Protein AF-A0AB34K8C6-F1 (afdb_monomer)

Organism: Prymnesium parvum (NCBI:txid97485)

Solvent-accessible surface area (backbone atoms only — not comparable to full-atom values): 43038 Å² total; per-residue (Å²): 111,70,69,61,55,51,52,51,52,53,51,51,52,52,52,52,54,52,51,52,52,52,56,53,56,57,55,61,75,70,69,82,82,83,82,92,86,90,82,86,87,80,92,71,79,88,72,79,75,74,75,60,72,60,55,67,36,53,38,45,62,94,71,52,56,48,77,44,81,94,55,64,73,84,52,39,35,36,30,52,42,41,58,47,40,49,68,38,42,49,27,30,52,54,33,37,56,75,63,67,51,41,52,37,34,36,27,73,40,73,62,27,52,54,50,24,51,77,69,73,40,36,22,38,36,69,55,78,83,80,59,43,64,55,59,50,50,41,47,49,50,9,61,76,66,77,44,58,59,79,70,47,44,44,84,82,32,46,71,51,37,20,44,50,35,21,52,53,42,46,54,54,47,52,45,30,74,48,46,62,41,29,40,36,40,34,41,34,60,33,46,53,74,46,80,57,64,47,65,51,59,20,72,40,91,47,28,49,58,41,52,68,41,21,35,36,27,28,45,66,68,58,27,68,68,46,32,39,74,41,41,38,36,68,79,47,98,59,59,55,30,71,51,35,34,37,42,37,63,40,74,54,30,52,52,50,47,53,51,40,29,53,50,17,63,67,40,84,53,80,78,40,34,45,41,55,34,45,47,39,44,50,46,31,48,58,87,52,51,94,69,77,42,51,73,63,53,48,51,52,47,50,55,49,39,32,62,74,61,69,49,65,90,84,70,50,75,81,72,53,26,50,45,76,57,87,74,78,92,74,56,94,64,26,46,55,40,23,37,24,31,28,72,94,78,44,69,67,33,31,35,34,44,47,48,56,68,42,44,18,38,24,46,41,47,65,57,34,30,47,40,66,78,70,70,45,76,39,33,28,42,33,66,42,90,69,37,51,56,55,72,70,29,54,44,23,51,51,49,56,29,42,57,68,78,64,50,60,53,83,74,54,88,71,81,73,98,54,89,80,63,59,71,75,83,74,72,99,75,80,96,67,89,75,90,83,78,76,77,76,69,77,61,71,69,75,82,52,39,35,30,38,41,37,69,80,69,74,91,58,72,97,58,85,68,84,51,79,88,38,55,68,51,51,54,50,49,37,52,53,53,50,37,55,50,48,38,31,48,48,33,39,51,51,52,19,29,41,54,49,17,33,33,28,42,48,82,51,73,31,58,46,66,79,60,99,58,56,22,38,80,42,22,62,37,80,46,26,55,88,58,44,54,75,64,25,76,45,59,62,51,72,65,32,33,52,49,35,30,29,14,41,74,69,51,36,68,71,42,96,48,80,78,46,60,27,96,47,27,66,52,61,51,60,38,19,42,26,69,43,54,50,49,53,65,76,67,54,64,89,52,96,82,61,77,72,41,53,32,39,48,41,56,53,80,88,74,88,87,88,83,89,80,93,79,89,80,91,80,83,84,86,82,87,86,82,92,73,86,75,82,77,82,60,89,70,71,88,69,66,76,85,76,77,90,79,37,82,46,74,41,66,57,53,35,41,42,65,56,49,28,65,51,49,40,64,76,40,63,83,37,31,40,35,34,31,38,27,66,38,38,41,46,32,48,43,18,26,87,56,42,67,59,44,49,55,30,33,53,43,46,33,53,29,83,42,54,88,36,47,76,87,60,83,77,67,41,73,45,60,41,91,88,77,69,52,69,40,77,39,78,87,70,81,53,55,53,68,58,51,79,67,57,49,63,62,47,79,68,63,62,59,72,70,77,116

InterPro domains:
  IPR005069 Nucleotide-diphospho-sugar transferase [PF03407] (104-387)
  IPR053250 Glycosyltransferase 77 domain-containing protein [PTHR46936] (75-553)

Nearest PDB structures (foldseek):
  5tqv-assembly1_B  TM=6.032E-01  e=1.835E-01  Burkholderia multivorans ATCC 17616
  2jl1-assembly1_A-2  TM=4.972E-01  e=9.639E-01  Citrobacter sp. MY-5
  2vrb-assembly1_A-2  TM=4.242E-01  e=1.077E+00  Citrobacter sp. MY-5
  7vz6-assembly1_E  TM=4.623E-01  e=2.913E+00  Streptomyces kasugaensis
  2zcu-assembly1_A  TM=1.828E-01  e=2.856E-01  unclassified

pLDDT: mean 75.47, std 21.74, range [22.5, 98.19]

Foldseek 3Di:
DVVVVVVVVVVVVVVVVVVVVVVVVVVVVVPPPDDDDDDDDDDDDPPPPDPFPLCLLEAELVRHAQASPPQDDDDEEEEEDALLALLLLLLQLVQCVVQVGSYEYEYPDPVVSVSCLLSVHRYHYYDCPPLVPLVVVLVVQCVVVVHPSSLRQLPVDLVSQLVSQLSVLVSLLSCLVRNVGKYKAAYSLKHFPHDCPCQQCLVDALNVCSVPAQKEFAFPFLFQVCCQVVQHCLLPPGFTDPRTMIGHSDLLSSLLSVQLSVLSVPDDDSPRHSRVSNRCQLLLFDRCRVPPDDPVRRVVSVVVLCVQLVNDDPDDSSRQRWDWDDDPDRDGRHHTWTQGDHPPRDNGRTYHYRRCLAAPECCNCQFLVVCLVVVGHHSMYRDDPWFQADSNHPQGSQQSCQLVVSSCSVQDDRDDDDVVPSNPSDDPPDPDDDPDPPPPRPCPVVPAAAEEEEAPDDLDDPDPDDPLVPLVSLVVVQLVQLLVVLQLVLLVLLLCLLLFHAYADYWHWGQADFDPDAAASRHDPPSCVVRGDGTDGDGCRQFKNSVLQQADPVLQVPDPDHPDRQPISNDFLRRHGHYHYNSVLVVPDPPPPDDAAEEEEAEDDDDDDDDDDDDDDDDDDDDDDDDDDPDPSSVDPVPDPDDDNPYYHYDHFQDESNLSSVPVSVVCVSGRYYYYYSVRSVRRHNAYADQPSSVSNLCSIGWDWGWHHHPPDDDFDFDQDPPPRDTDGDRPTGDTRDRHHDHHHDDPVSVVVSPD

Mean predicted aligned error: 13.89 Å

Radius of gyration: 30.93 Å; Cα contacts (8 Å, |Δi|>4): 1226; chains: 1; bounding box: 114×81×86 Å

Sequence (756 aa):
MLKRALLSVIALAAVLLLYQRQLLSCRAASAERLHEVSAPPAAQSEAQSSPPCSDRLILPIEALPAGLPGLPSDPIFLTFATASVDELLTNWVLHVNKLRLPALVAAMDFAVTLSCRRLGVHCLSHSLAADSSLDLMMVAEARRHHKPVTAVNIRGNATLFNGLGARKVASILVLLERSGRAVFISDVDVVWLKDPGPLVSGALQGLEDFATADILASNDCIDPERDRLDDGCFHTLIDRNTGVLFVRNTSNAVLAMREWRVRTSQAHSVWETDQTAFDDLLRGRGRGHRRDMSDAQRKEWYQMKLKYCGLPQGTIEGNSMGVKIEGEEHTNGSRHLFKICIPPITRDLRFGLLPLLDVANGHSFFIQQLQLQTGRWPYAVHATYQYFDDFDCAFGKRERFRMWDMWLADDVEMPLQDESSAASACSPTQRERRGGGVTRRVDDTADMNYLVLHDDAPIAPAAEWVGQADPHVLGRQHVAHLNAFRQRLAYGVVLAKALNRTVVLPPYYCYCDKYWARLTRCTVGMQALGTQPLPFLCPMDHVFPIASWHGNSVARQARPRRCELAPRADLPPFQGMPYRSHSWLHRLPQERHLQPSSAHLHVSAASPPPPGHAILSEARVPSRLGHQELNPTVPFSFRGPGIDPARRITHLPGTSDRELASVLRTETADVRLLHVTLDD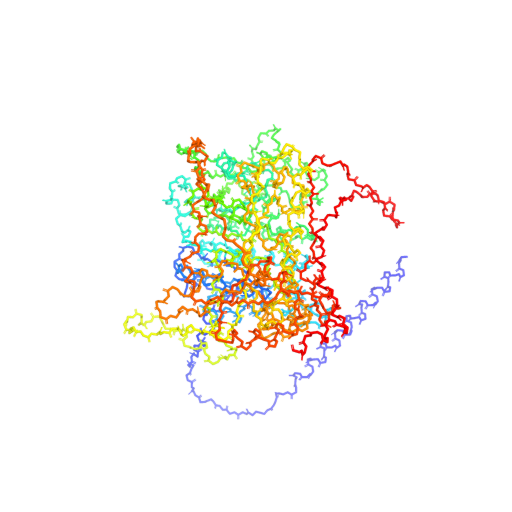ARSMLGCVSDRRAFVSLFQMLFTHRWCFRPEEMIEPRNVTNATDGTTHEVDVCMWGFAVPTPPPQCTPKMARHQTS

Secondary structure (DSSP, 8-state):
-HHHHHHHHHHHHHHHHHHHHHHHHHHHTTSS-------PPPP------PPPGGGTTEEEGGG--TT-TT--SSSEEEEEE-GGGHHHHHHHHHHHHHHT--EEEEESSHHHHHHHHHHT-EEEEPPTTTSHHHHHHHHHHHHHHT--GGG--STT-HHHHHHHHHHHHHHHHHHHHHH---EEEE-TTEEE-S--HHHHTT-STT-GGGGG-SEEEEE----HHHHHHTTTTTTSSPPEEEEEEEE---HHHHHHHHHHHHHHHT--STT--HHHHHHHHHTTPPTTTTTTS-HHHHHHHHHHHHHHHTPPTT--GGG-SEEEPP-S-PPTT----EEEEETTTEEEEEEEE--TTTEE-HHHHHTS-HHHHH-PPPSEEE--S-----SS--HHHHHHHHHTT--GGGS--PPPS-TTGGGSS---S--S-----------TTSS--EEEEE--S-SS-SS--TTTT-HHHHHHHHHHHHHHHHHHHHHHHHHHHHHT-EEEPPP-EESS---SS-BBTTBSHHHHHTT--SSEE--HHHHS-HHHHT--HHHHHTSSSTTPPPS-SSS-GGG---EE-GGGGGGS---TT-PPPEEEEEE-------------------------------S-----S------EEEE-SSEEHHHHHHHHHHHTTT-SEEEEEHHHHHHHEEEBS-HHHHHHHHHHHH--EE---BTTS---EEEE-TTT--EEEE----EEPPPPPPPPBPPHHHHHTT--

Structure (mmCIF, N/CA/C/O backbone):
data_AF-A0AB34K8C6-F1
#
_entry.id   AF-A0AB34K8C6-F1
#
loop_
_atom_site.group_PDB
_atom_site.id
_atom_site.type_symbol
_atom_site.label_atom_id
_atom_site.label_alt_id
_atom_site.label_comp_id
_atom_site.label_asym_id
_atom_site.label_entity_id
_atom_site.label_seq_id
_atom_site.pdbx_PDB_ins_code
_atom_site.Cartn_x
_atom_site.Cartn_y
_atom_site.Cartn_z
_atom_site.occupancy
_atom_site.B_iso_or_equiv
_atom_site.auth_seq_id
_atom_site.auth_comp_id
_atom_site.auth_asym_id
_atom_site.auth_atom_id
_atom_site.pdbx_PDB_model_num
ATOM 1 N N . MET A 1 1 ? -13.021 50.396 7.607 1.00 45.78 1 MET A N 1
ATOM 2 C CA . MET A 1 1 ? -13.555 49.019 7.716 1.00 45.78 1 MET A CA 1
ATOM 3 C C . MET A 1 1 ? -15.078 48.938 7.544 1.00 45.78 1 MET A C 1
ATOM 5 O O . MET A 1 1 ? -15.503 48.123 6.738 1.00 45.78 1 MET A O 1
ATOM 9 N N . LEU A 1 2 ? -15.895 49.820 8.145 1.00 38.97 2 LEU A N 1
ATOM 10 C CA . LEU A 1 2 ? -17.366 49.816 7.961 1.00 38.97 2 LEU A CA 1
ATOM 11 C C . LEU A 1 2 ? -17.851 49.906 6.493 1.00 38.97 2 LEU A C 1
ATOM 13 O O . LEU A 1 2 ? -18.770 49.193 6.108 1.00 38.97 2 LEU A O 1
ATOM 17 N N . LYS A 1 3 ? -17.203 50.712 5.637 1.00 39.50 3 LYS A N 1
ATOM 18 C CA . LYS A 1 3 ? -17.565 50.820 4.204 1.00 39.50 3 LYS A CA 1
ATOM 19 C C . LYS A 1 3 ? -17.350 49.522 3.406 1.00 39.50 3 LYS A C 1
ATOM 21 O O . LYS A 1 3 ? -18.114 49.253 2.489 1.00 39.50 3 LYS A O 1
ATOM 26 N N . ARG A 1 4 ? -16.349 48.699 3.759 1.00 45.53 4 ARG A N 1
ATOM 27 C CA . ARG A 1 4 ? -16.098 47.397 3.101 1.00 45.53 4 ARG A CA 1
ATOM 28 C C . ARG A 1 4 ? -17.091 46.324 3.559 1.00 45.53 4 ARG A C 1
ATOM 30 O O . ARG A 1 4 ? -17.521 45.520 2.738 1.00 45.53 4 ARG A O 1
ATOM 37 N N . ALA A 1 5 ? -17.501 46.357 4.828 1.00 47.31 5 ALA A N 1
ATOM 38 C CA . ALA A 1 5 ? -18.567 45.495 5.339 1.00 47.31 5 ALA A CA 1
ATOM 39 C C . ALA A 1 5 ? -19.917 45.827 4.680 1.00 47.31 5 ALA A C 1
ATOM 41 O O . ALA A 1 5 ? -20.607 44.927 4.214 1.00 47.31 5 ALA A O 1
ATOM 42 N N . LEU A 1 6 ? -20.240 47.118 4.528 1.00 47.25 6 LEU A N 1
ATOM 43 C CA . LEU A 1 6 ? -21.478 47.556 3.878 1.00 47.25 6 LEU A CA 1
ATOM 44 C C . LEU A 1 6 ? -21.526 47.167 2.388 1.00 47.25 6 LEU A C 1
ATOM 46 O O . LEU A 1 6 ? -22.539 46.659 1.922 1.00 47.25 6 LEU A O 1
ATOM 50 N N . LEU A 1 7 ? -20.415 47.319 1.657 1.00 51.12 7 LEU A N 1
ATOM 51 C CA . LEU A 1 7 ? -20.306 46.874 0.259 1.00 51.12 7 LEU A CA 1
ATOM 52 C C . LEU A 1 7 ? -20.448 45.351 0.106 1.00 51.12 7 LEU A C 1
ATOM 54 O O . LEU A 1 7 ? -21.053 44.893 -0.858 1.00 51.12 7 LEU A O 1
ATOM 58 N N . SER A 1 8 ? -19.947 44.573 1.069 1.00 52.38 8 SER A N 1
ATOM 59 C CA . SER A 1 8 ? -20.060 43.106 1.050 1.00 52.38 8 SER A CA 1
ATOM 60 C C . SER A 1 8 ? -21.494 42.640 1.326 1.00 52.38 8 SER A C 1
ATOM 62 O O . SER A 1 8 ? -21.972 41.716 0.676 1.00 52.38 8 SER A O 1
ATOM 64 N N . VAL A 1 9 ? -22.212 43.321 2.226 1.00 63.41 9 VAL A N 1
ATOM 65 C CA . VAL A 1 9 ? -23.632 43.044 2.508 1.00 63.41 9 VAL A CA 1
ATOM 66 C C . VAL A 1 9 ? -24.521 43.432 1.322 1.00 63.41 9 VAL A C 1
ATOM 68 O O . VAL A 1 9 ? -25.420 42.676 0.963 1.00 63.41 9 VAL A O 1
ATOM 71 N N . ILE A 1 10 ? -24.238 44.558 0.656 1.00 66.31 10 ILE A N 1
ATOM 72 C CA . ILE A 1 10 ? -24.967 44.980 -0.553 1.00 66.31 10 ILE A CA 1
ATOM 73 C C . ILE A 1 10 ? -24.725 43.996 -1.709 1.00 66.31 10 ILE A C 1
ATOM 75 O O . ILE A 1 10 ? -25.670 43.633 -2.409 1.00 66.31 10 ILE A O 1
ATOM 79 N N . ALA A 1 11 ? -23.492 43.506 -1.882 1.00 56.16 11 ALA A N 1
ATOM 80 C CA . ALA A 1 11 ? -23.180 42.489 -2.886 1.00 56.16 11 ALA A CA 1
ATOM 81 C C . ALA A 1 11 ? -23.895 41.155 -2.602 1.00 56.16 11 ALA A C 1
ATOM 83 O O . ALA A 1 11 ? -24.447 40.548 -3.518 1.00 56.16 11 ALA A O 1
ATOM 84 N N . LEU A 1 12 ? -23.959 40.729 -1.335 1.00 54.78 12 LEU A N 1
ATOM 85 C CA . LEU A 1 12 ? -24.663 39.508 -0.937 1.00 54.78 12 LEU A CA 1
ATOM 86 C C . LEU A 1 12 ? -26.184 39.626 -1.152 1.00 54.78 12 LEU A C 1
ATOM 88 O O . LEU A 1 12 ? -26.815 38.691 -1.645 1.00 54.78 12 LEU A O 1
ATOM 92 N N . ALA A 1 13 ? -26.763 40.794 -0.857 1.00 57.38 13 ALA A N 1
ATOM 93 C CA . ALA A 1 13 ? -28.175 41.080 -1.109 1.00 57.38 13 ALA A CA 1
ATOM 94 C C . ALA A 1 13 ? -28.506 41.098 -2.614 1.00 57.38 13 ALA A C 1
ATOM 96 O O . ALA A 1 13 ? -29.540 40.569 -3.022 1.00 57.38 13 ALA A O 1
ATOM 97 N N . ALA A 1 14 ? -27.613 41.634 -3.454 1.00 58.44 14 ALA A N 1
ATOM 98 C CA . ALA A 1 14 ? -27.778 41.626 -4.908 1.00 58.44 14 ALA A CA 1
ATOM 99 C C . ALA A 1 14 ? -27.727 40.203 -5.497 1.00 58.44 14 ALA A C 1
ATOM 101 O O . ALA A 1 14 ? -28.521 39.872 -6.379 1.00 58.44 14 ALA A O 1
ATOM 102 N N . VAL A 1 15 ? -26.850 39.337 -4.975 1.00 61.47 15 VAL A N 1
ATOM 103 C CA . VAL A 1 15 ? -26.764 37.923 -5.381 1.00 61.47 15 VAL A CA 1
ATOM 104 C C . VAL A 1 15 ? -28.016 37.144 -4.960 1.00 61.47 15 VAL A C 1
ATOM 106 O O . VAL A 1 15 ? -28.556 36.382 -5.760 1.00 61.47 15 VAL A O 1
ATOM 109 N N . LEU A 1 16 ? -28.538 37.380 -3.752 1.00 56.50 16 LEU A N 1
ATOM 110 C CA . LEU A 1 16 ? -29.785 36.762 -3.279 1.00 56.50 16 LEU A CA 1
ATOM 111 C C . LEU A 1 16 ? -31.010 37.197 -4.103 1.00 56.50 16 LEU A C 1
ATOM 113 O O . LEU A 1 16 ? -31.861 36.364 -4.420 1.00 56.50 16 LEU A O 1
ATOM 117 N N . LEU A 1 17 ? -31.075 38.467 -4.518 1.00 57.38 17 LEU A N 1
ATOM 118 C CA . LEU A 1 17 ? -32.135 38.984 -5.395 1.00 57.38 17 LEU A CA 1
ATOM 119 C C . LEU A 1 17 ? -32.071 38.394 -6.814 1.00 57.38 17 LEU A C 1
ATOM 121 O O . LEU A 1 17 ? -33.110 38.090 -7.405 1.00 57.38 17 LEU A O 1
ATOM 125 N N . LEU A 1 18 ? -30.867 38.178 -7.355 1.00 56.31 18 LEU A N 1
ATOM 126 C CA . LEU A 1 18 ? -30.673 37.497 -8.641 1.00 56.31 18 LEU A CA 1
ATOM 127 C C . LEU A 1 18 ? -31.077 36.016 -8.568 1.00 56.31 18 LEU A C 1
ATOM 129 O O . LEU A 1 18 ? -31.729 35.511 -9.485 1.00 56.31 18 LEU A O 1
ATOM 133 N N . TYR A 1 19 ? -30.775 35.347 -7.453 1.00 51.25 19 TYR A N 1
ATOM 134 C CA . TYR A 1 19 ? -31.138 33.946 -7.228 1.00 51.25 19 TYR A CA 1
ATOM 135 C C . TYR A 1 19 ? -32.656 33.754 -7.064 1.00 51.25 19 TYR A C 1
ATOM 137 O O . TYR A 1 19 ? -33.237 32.830 -7.636 1.00 51.25 19 TYR A O 1
ATOM 145 N N . GLN A 1 20 ? -33.339 34.670 -6.365 1.00 56.09 20 GLN A N 1
ATOM 146 C CA . GLN A 1 20 ? -34.805 34.654 -6.271 1.00 56.09 20 GLN A CA 1
ATOM 147 C C . GLN A 1 20 ? -35.488 34.904 -7.623 1.00 56.09 20 GLN A C 1
ATOM 149 O O . GLN A 1 20 ? -36.489 34.251 -7.925 1.00 56.09 20 GLN A O 1
ATOM 154 N N . ARG A 1 21 ? -34.936 35.782 -8.476 1.00 53.25 21 ARG A N 1
ATOM 155 C CA . ARG A 1 21 ? -35.447 35.980 -9.845 1.00 53.25 21 ARG A CA 1
ATOM 156 C C . ARG A 1 21 ? -35.296 34.730 -10.719 1.00 53.25 21 ARG A C 1
ATOM 158 O O . ARG A 1 21 ? -36.218 34.416 -11.468 1.00 53.25 21 ARG A O 1
ATOM 165 N N . GLN A 1 22 ? -34.196 33.985 -10.594 1.00 49.56 22 GLN A N 1
ATOM 166 C CA . GLN A 1 22 ? -34.013 32.721 -11.321 1.00 49.56 22 GLN A CA 1
ATOM 167 C C . GLN A 1 22 ? -34.991 31.630 -10.860 1.00 49.56 22 GLN A C 1
ATOM 169 O O . GLN A 1 22 ? -35.594 30.962 -11.702 1.00 49.56 22 GLN A O 1
ATOM 174 N N . LEU A 1 23 ? -35.243 31.505 -9.553 1.00 43.81 23 LEU A N 1
ATOM 175 C CA . LEU A 1 23 ? -36.217 30.545 -9.011 1.00 43.81 23 LEU A CA 1
ATOM 176 C C . LEU A 1 23 ? -37.663 30.845 -9.440 1.00 43.81 23 LEU A C 1
ATOM 178 O O . LEU A 1 23 ? -38.428 29.917 -9.710 1.00 43.81 23 LEU A O 1
ATOM 182 N N . LEU A 1 24 ? -38.031 32.125 -9.558 1.00 44.09 24 LEU A N 1
ATOM 183 C CA . LEU A 1 24 ? -39.338 32.539 -10.081 1.00 44.09 24 LEU A CA 1
ATOM 184 C C . LEU A 1 24 ? -39.475 32.259 -11.589 1.00 44.09 24 LEU A C 1
ATOM 186 O O . LEU A 1 24 ? -40.545 31.838 -12.024 1.00 44.09 24 LEU A O 1
ATOM 190 N N . SER A 1 25 ? -38.393 32.386 -12.370 1.00 40.09 25 SER A N 1
ATOM 191 C CA . SER A 1 25 ? -38.404 32.039 -13.802 1.00 40.09 25 SER A CA 1
ATOM 192 C C . SER A 1 25 ? -38.535 30.529 -14.064 1.00 40.09 25 SER A C 1
ATOM 194 O O . SER A 1 25 ? -39.234 30.129 -14.992 1.00 40.09 25 SER A O 1
ATOM 196 N N . CYS A 1 26 ? -37.969 29.676 -13.198 1.00 35.53 26 CYS A N 1
ATOM 197 C CA . CYS A 1 26 ? -38.118 28.217 -13.303 1.00 35.53 26 CYS A CA 1
ATOM 198 C C . CYS A 1 26 ? -39.523 27.724 -12.917 1.00 35.53 26 CYS A C 1
ATOM 200 O O . CYS A 1 26 ? -40.008 26.741 -13.477 1.00 35.53 26 CYS A O 1
ATOM 202 N N . ARG A 1 27 ? -40.210 28.406 -11.987 1.00 38.59 27 ARG A N 1
ATOM 203 C CA . ARG A 1 27 ? -41.593 28.057 -11.616 1.00 38.59 27 ARG A CA 1
ATOM 204 C C . ARG A 1 27 ? -42.613 28.442 -12.692 1.00 38.59 27 ARG A C 1
ATOM 206 O O . ARG A 1 27 ? -43.583 27.713 -12.864 1.00 38.59 27 ARG A O 1
ATOM 213 N N . ALA A 1 28 ? -42.369 29.511 -13.453 1.00 35.03 28 ALA A N 1
ATOM 214 C CA . ALA A 1 28 ? -43.236 29.906 -14.567 1.00 35.03 28 ALA A CA 1
ATOM 215 C C . ALA A 1 28 ? -43.179 28.914 -15.749 1.00 35.03 28 ALA A C 1
ATOM 217 O O . ALA A 1 28 ? -44.206 28.629 -16.353 1.00 35.03 28 ALA A O 1
ATOM 218 N N . ALA A 1 29 ? -42.020 28.296 -16.012 1.00 34.69 29 ALA A N 1
ATOM 219 C CA . ALA A 1 29 ? -41.853 27.308 -17.089 1.00 34.69 29 ALA A CA 1
ATOM 220 C C . ALA A 1 29 ? -42.504 25.933 -16.808 1.00 34.69 29 ALA A C 1
ATOM 222 O O . ALA A 1 29 ? -42.585 25.089 -17.699 1.00 34.69 29 ALA A O 1
ATOM 223 N N . SER A 1 30 ? -42.968 25.700 -15.575 1.00 34.28 30 SER A N 1
ATOM 224 C CA . SER A 1 30 ? -43.562 24.425 -15.138 1.00 34.28 30 SER A CA 1
ATOM 225 C C . SER A 1 30 ? -45.100 24.433 -15.148 1.00 34.28 30 SER A C 1
ATOM 227 O O . SER A 1 30 ? -45.711 23.394 -14.914 1.00 34.28 30 SER A O 1
ATOM 229 N N . ALA A 1 31 ? -45.731 25.588 -15.400 1.00 30.47 31 ALA A N 1
ATOM 230 C CA . ALA A 1 31 ? -47.180 25.781 -15.271 1.00 30.47 31 ALA A CA 1
ATOM 231 C C . ALA A 1 31 ? -47.957 25.758 -16.608 1.00 30.47 31 ALA A C 1
ATOM 233 O O . ALA A 1 31 ? -49.181 25.802 -16.593 1.00 30.47 31 ALA A O 1
ATOM 234 N N . GLU A 1 32 ? -47.282 25.639 -17.756 1.00 30.11 32 GLU A N 1
ATOM 235 C CA . GLU A 1 32 ? -47.902 25.717 -19.097 1.00 30.11 32 GLU A CA 1
ATOM 236 C C . GLU A 1 32 ? -48.171 24.357 -19.773 1.00 30.11 32 GLU A C 1
ATOM 238 O O . GLU A 1 32 ? -48.329 24.277 -20.989 1.00 30.11 32 GLU A O 1
ATOM 243 N N . ARG A 1 33 ? -48.245 23.249 -19.022 1.00 32.12 33 ARG A N 1
ATOM 244 C CA . ARG A 1 33 ? -48.499 21.924 -19.626 1.00 32.12 33 ARG A CA 1
ATOM 245 C C . ARG A 1 33 ? -49.506 21.056 -18.873 1.00 32.12 33 ARG A C 1
ATOM 247 O O . ARG A 1 33 ? -49.306 19.858 -18.713 1.00 32.12 33 ARG A O 1
ATOM 254 N N . LEU A 1 34 ? -50.596 21.671 -18.420 1.00 30.52 34 LEU A N 1
ATOM 255 C CA . LEU A 1 34 ? -51.756 20.978 -17.858 1.00 30.52 34 LEU A CA 1
ATOM 256 C C . LEU A 1 34 ? -53.045 21.575 -18.430 1.00 30.52 34 LEU A C 1
ATOM 258 O O . LEU A 1 34 ? -53.682 22.389 -17.779 1.00 30.52 34 LEU A O 1
ATOM 262 N N . HIS A 1 35 ? -53.424 21.169 -19.641 1.00 29.67 35 HIS A N 1
ATOM 263 C CA . HIS A 1 35 ? -54.821 21.118 -20.076 1.00 29.67 35 HIS A CA 1
ATOM 264 C C . HIS A 1 35 ? -54.963 20.145 -21.258 1.00 29.67 35 HIS A C 1
ATOM 266 O O . HIS A 1 35 ? -54.094 20.099 -22.119 1.00 29.67 35 HIS A O 1
ATOM 272 N N . GLU A 1 36 ? -56.081 19.408 -21.248 1.00 29.34 36 GLU A N 1
ATOM 273 C CA . GLU A 1 36 ? -56.583 18.434 -22.239 1.00 29.34 36 GLU A CA 1
ATOM 274 C C . GLU A 1 36 ? -56.039 16.995 -22.129 1.00 29.34 36 GLU A C 1
ATOM 276 O O . GLU A 1 36 ? -54.950 16.669 -22.582 1.00 29.34 36 GLU A O 1
ATOM 281 N N . VAL A 1 37 ? -56.806 16.081 -21.518 1.00 31.02 37 VAL A N 1
ATOM 282 C CA . VAL A 1 37 ? -57.883 15.277 -22.146 1.00 31.02 37 VAL A CA 1
ATOM 283 C C . VAL A 1 37 ? -58.449 14.309 -21.088 1.00 31.02 37 VAL A C 1
ATOM 285 O O . VAL A 1 37 ? -57.709 13.648 -20.364 1.00 31.02 37 VAL A O 1
ATOM 288 N N . SER A 1 38 ? -59.779 14.230 -20.992 1.00 30.33 38 SER A N 1
ATOM 289 C CA . SER A 1 38 ? -60.534 13.328 -20.113 1.00 30.33 38 SER A CA 1
ATOM 290 C C . SER A 1 38 ? -60.895 11.998 -20.793 1.00 30.33 38 SER A C 1
ATOM 292 O O . SER A 1 38 ? -61.461 12.031 -21.885 1.00 30.33 38 SER A O 1
ATOM 294 N N . ALA A 1 39 ? -60.715 10.858 -20.111 1.00 28.78 39 ALA A N 1
ATOM 295 C CA . ALA A 1 39 ? -61.519 9.632 -20.285 1.00 28.78 39 ALA A CA 1
ATOM 296 C C . ALA A 1 39 ? -61.401 8.706 -19.037 1.00 28.78 39 ALA A C 1
ATOM 298 O O . ALA A 1 39 ? -60.356 8.740 -18.387 1.00 28.78 39 ALA A O 1
ATOM 299 N N . PRO A 1 40 ? -62.428 7.903 -18.662 1.00 28.97 40 PRO A N 1
ATOM 300 C CA . PRO A 1 40 ? -62.452 7.098 -17.428 1.00 28.97 40 PRO A CA 1
ATOM 301 C C . PRO A 1 40 ? -61.768 5.716 -17.575 1.00 28.97 40 PRO A C 1
ATOM 303 O O . PRO A 1 40 ? -61.451 5.307 -18.692 1.00 28.97 40 PRO A O 1
ATOM 306 N N . PRO A 1 41 ? -61.515 4.988 -16.463 1.00 32.19 41 PRO A N 1
ATOM 307 C CA . PRO A 1 41 ? -60.418 4.028 -16.366 1.00 32.19 41 PRO A CA 1
ATOM 308 C C . PRO A 1 41 ? -60.793 2.618 -16.836 1.00 32.19 41 PRO A C 1
ATOM 310 O O . PRO A 1 41 ? -61.866 2.105 -16.520 1.00 32.19 41 PRO A O 1
ATOM 313 N N . ALA A 1 42 ? -59.853 1.948 -17.506 1.00 25.38 42 ALA A N 1
ATOM 314 C CA . ALA A 1 42 ? -59.848 0.495 -17.633 1.00 25.38 42 ALA A CA 1
ATOM 315 C C . ALA A 1 42 ? -58.894 -0.081 -16.579 1.00 25.38 42 ALA A C 1
ATOM 317 O O . ALA A 1 42 ? -57.715 0.267 -16.533 1.00 25.38 42 ALA A O 1
ATOM 318 N N . ALA A 1 43 ? -59.429 -0.943 -15.718 1.00 34.69 43 ALA A N 1
ATOM 319 C CA . ALA A 1 43 ? -58.685 -1.663 -14.700 1.00 34.69 43 ALA A CA 1
ATOM 320 C C . ALA A 1 43 ? -57.562 -2.496 -15.337 1.00 34.69 43 ALA A C 1
ATOM 322 O O . ALA A 1 43 ? -57.833 -3.408 -16.117 1.00 34.69 43 ALA A O 1
ATOM 323 N N . GLN A 1 44 ? -56.311 -2.209 -14.979 1.00 28.94 44 GLN A N 1
ATOM 324 C CA . GLN A 1 44 ? -55.195 -3.120 -15.199 1.00 28.94 44 GLN A CA 1
ATOM 325 C C . GLN A 1 44 ? -54.370 -3.204 -13.921 1.00 28.94 44 GLN A C 1
ATOM 327 O O . GLN A 1 44 ? -53.981 -2.200 -13.330 1.00 28.94 44 GLN A O 1
ATOM 332 N N . SER A 1 45 ? -54.207 -4.446 -13.480 1.00 28.03 45 SER A N 1
ATOM 333 C CA . SER A 1 45 ? -53.499 -4.888 -12.290 1.00 28.03 45 SER A CA 1
ATOM 334 C C . SER A 1 45 ? -52.129 -4.235 -12.147 1.00 28.03 45 SER A C 1
ATOM 336 O O . SER A 1 45 ? -51.336 -4.261 -13.090 1.00 28.03 45 SER A O 1
ATOM 338 N N . GLU A 1 46 ? -51.823 -3.763 -10.940 1.00 28.95 46 GLU A N 1
ATOM 339 C CA . GLU A 1 46 ? -50.461 -3.482 -10.496 1.00 28.95 46 GLU A CA 1
ATOM 340 C C . GLU A 1 46 ? -49.623 -4.768 -10.565 1.00 28.95 46 GLU A C 1
ATOM 342 O O . GLU A 1 46 ? -49.506 -5.531 -9.607 1.00 28.95 46 GLU A O 1
ATOM 347 N N . ALA A 1 47 ? -49.022 -5.026 -11.723 1.00 29.06 47 ALA A N 1
ATOM 348 C CA . ALA A 1 47 ? -47.841 -5.858 -11.803 1.00 29.06 47 ALA A CA 1
ATOM 349 C C . ALA A 1 47 ? -46.688 -5.012 -11.258 1.00 29.06 47 ALA A C 1
ATOM 351 O O . ALA A 1 47 ? -46.138 -4.166 -11.961 1.00 29.06 47 ALA A O 1
ATOM 352 N N . GLN A 1 48 ? -46.354 -5.209 -9.981 1.00 33.00 48 GLN A N 1
ATOM 353 C CA . GLN A 1 48 ? -45.118 -4.705 -9.392 1.00 33.00 48 GLN A CA 1
ATOM 354 C C . GLN A 1 48 ? -43.942 -5.212 -10.237 1.00 33.00 48 GLN A C 1
ATOM 356 O O . GLN A 1 48 ? -43.522 -6.366 -10.125 1.00 33.00 48 GLN A O 1
ATOM 361 N N . SER A 1 49 ? -43.421 -4.362 -11.123 1.00 33.47 49 SER A N 1
ATOM 362 C CA . SER A 1 49 ? -42.208 -4.656 -11.871 1.00 33.47 49 SER A CA 1
ATOM 363 C C . SER A 1 49 ? -41.058 -4.734 -10.873 1.00 33.47 49 SER A C 1
ATOM 365 O O . SER A 1 49 ? -40.651 -3.727 -10.293 1.00 33.47 49 SER A O 1
ATOM 367 N N . SER A 1 50 ? -40.557 -5.945 -10.643 1.00 36.47 50 SER A N 1
ATOM 368 C CA . SER A 1 50 ? -39.325 -6.164 -9.887 1.00 36.47 50 SER A CA 1
ATOM 369 C C . SER A 1 50 ? -38.206 -5.319 -10.511 1.00 36.47 50 SER A C 1
ATOM 371 O O . SER A 1 50 ? -38.064 -5.372 -11.735 1.00 36.47 50 SER A O 1
ATOM 373 N N . PRO A 1 51 ? -37.403 -4.566 -9.738 1.00 39.41 51 PRO A N 1
ATOM 374 C CA . PRO A 1 51 ? -36.267 -3.854 -10.310 1.00 39.41 51 PRO A CA 1
ATOM 375 C C . PRO A 1 51 ? -35.299 -4.853 -10.977 1.00 39.41 51 PRO A C 1
ATOM 377 O O . PRO A 1 51 ? -35.184 -5.996 -10.502 1.00 39.41 51 PRO A O 1
ATOM 380 N N . PRO A 1 52 ? -34.632 -4.463 -12.082 1.00 42.22 52 PRO A N 1
ATOM 381 C CA . PRO A 1 52 ? -33.688 -5.326 -12.790 1.00 42.22 52 PRO A CA 1
ATOM 382 C C . PRO A 1 52 ? -32.594 -5.823 -11.832 1.00 42.22 52 PRO A C 1
ATOM 384 O O . PRO A 1 52 ? -32.242 -5.146 -10.869 1.00 42.22 52 PRO A O 1
ATOM 387 N N . CYS A 1 53 ? -32.054 -7.029 -12.050 1.00 40.75 53 CYS A N 1
ATOM 388 C CA . CYS A 1 53 ? -31.211 -7.684 -11.039 1.00 40.75 53 CYS A CA 1
ATOM 389 C C . CYS A 1 53 ? -29.955 -6.886 -10.635 1.00 40.75 53 CYS A C 1
ATOM 391 O O . CYS A 1 53 ? -29.513 -6.975 -9.491 1.00 40.75 53 CYS A O 1
ATOM 393 N N . SER A 1 54 ? -29.428 -6.047 -11.530 1.00 51.41 54 SER A N 1
ATOM 394 C CA . SER A 1 54 ? -28.319 -5.123 -11.254 1.00 51.41 54 SER A CA 1
ATOM 395 C C . SER A 1 54 ? -28.621 -4.092 -10.160 1.00 51.41 54 SER A C 1
ATOM 397 O O . SER A 1 54 ? -27.693 -3.574 -9.543 1.00 51.41 54 SER A O 1
ATOM 399 N N . ASP A 1 55 ? -29.896 -3.800 -9.901 1.00 60.28 55 ASP A N 1
ATOM 400 C CA . ASP A 1 55 ? -30.324 -2.880 -8.843 1.00 60.28 55 ASP A CA 1
ATOM 401 C C . ASP A 1 55 ? -30.477 -3.576 -7.488 1.00 60.28 55 ASP A C 1
ATOM 403 O O . ASP A 1 55 ? -30.498 -2.907 -6.461 1.00 60.28 55 ASP A O 1
ATOM 407 N N . ARG A 1 56 ? -30.506 -4.917 -7.445 1.00 67.62 56 ARG A N 1
ATOM 408 C CA . ARG A 1 56 ? -30.571 -5.672 -6.179 1.00 67.62 56 ARG A CA 1
ATOM 409 C C . ARG A 1 56 ? -29.256 -5.662 -5.401 1.00 67.62 56 ARG A C 1
ATOM 411 O O . ARG A 1 56 ? -29.276 -5.911 -4.202 1.00 67.62 56 ARG A O 1
ATOM 418 N N . LEU A 1 57 ? -28.138 -5.387 -6.076 1.00 82.56 57 LEU A N 1
ATOM 419 C CA . LEU A 1 57 ? -26.815 -5.252 -5.456 1.00 82.56 57 LEU A CA 1
ATOM 420 C C . LEU A 1 57 ? -26.571 -3.851 -4.886 1.00 82.56 57 LEU A C 1
ATOM 422 O O . LEU A 1 57 ? -25.632 -3.666 -4.118 1.00 82.56 57 LEU A O 1
ATOM 426 N N . ILE A 1 58 ? -27.374 -2.858 -5.274 1.00 88.62 58 ILE A N 1
ATOM 427 C CA . ILE A 1 58 ? -27.199 -1.477 -4.831 1.00 88.62 58 ILE A CA 1
ATOM 428 C C . ILE A 1 58 ? -28.118 -1.221 -3.642 1.00 88.62 58 ILE A C 1
ATOM 430 O O . ILE A 1 58 ? -29.340 -1.219 -3.757 1.00 88.62 58 ILE A O 1
ATOM 434 N N . LEU A 1 59 ? -27.504 -0.999 -2.487 1.00 88.62 59 LEU A N 1
ATOM 435 C CA . LEU A 1 59 ? -28.170 -0.743 -1.225 1.00 88.62 59 LEU A CA 1
ATOM 436 C C . LEU A 1 59 ? -28.086 0.760 -0.917 1.00 88.62 59 LEU A C 1
ATOM 438 O O . LEU A 1 59 ? -27.008 1.247 -0.568 1.00 88.62 59 LEU A O 1
ATOM 442 N N . PRO A 1 60 ? -29.185 1.524 -1.036 1.00 86.75 60 PRO A N 1
ATOM 443 C CA . PRO A 1 60 ? -29.192 2.931 -0.650 1.00 86.75 60 PRO A CA 1
ATOM 444 C C . PRO A 1 60 ? -29.014 3.068 0.863 1.00 86.75 60 PRO A C 1
ATOM 446 O O . PRO A 1 60 ? -29.761 2.467 1.638 1.00 86.75 60 PRO A O 1
ATOM 449 N N . ILE A 1 61 ? -28.046 3.877 1.296 1.00 84.56 61 ILE A N 1
ATOM 450 C CA . ILE A 1 61 ? -27.717 4.039 2.719 1.00 84.56 61 ILE A CA 1
ATOM 451 C C . ILE A 1 61 ? -28.908 4.559 3.546 1.00 84.56 61 ILE A C 1
ATOM 453 O O . ILE A 1 61 ? -29.097 4.161 4.697 1.00 84.56 61 ILE A O 1
ATOM 457 N N . GLU A 1 62 ? -29.777 5.383 2.956 1.00 80.94 62 GLU A N 1
ATOM 458 C CA . GLU A 1 62 ? -30.941 5.980 3.620 1.00 80.94 62 GLU A CA 1
ATOM 459 C C . GLU A 1 62 ? -32.081 4.981 3.829 1.00 80.94 62 GLU A C 1
ATOM 461 O O . GLU A 1 62 ? -32.857 5.119 4.779 1.00 80.94 62 GLU A O 1
ATOM 466 N N . ALA A 1 63 ? -32.155 3.951 2.986 1.00 82.31 63 ALA A N 1
ATOM 467 C CA . ALA A 1 63 ? -33.180 2.911 3.003 1.00 82.31 63 ALA A CA 1
ATOM 468 C C . ALA A 1 63 ? -32.567 1.508 3.155 1.00 82.31 63 ALA A C 1
ATOM 470 O O . ALA A 1 63 ? -33.137 0.522 2.695 1.00 82.31 63 ALA A O 1
ATOM 471 N N . LEU A 1 64 ? -31.408 1.424 3.822 1.00 84.19 64 LEU A N 1
ATOM 472 C CA . LEU A 1 64 ? -30.693 0.172 4.040 1.00 84.19 64 LEU A CA 1
ATOM 473 C C . LEU A 1 64 ? -31.588 -0.826 4.807 1.00 84.19 64 LEU A C 1
ATOM 475 O O . LEU A 1 64 ? -31.967 -0.528 5.947 1.00 84.19 64 LEU A O 1
ATOM 479 N N . PRO A 1 65 ? -31.936 -1.985 4.217 1.00 80.38 65 PRO A N 1
ATOM 480 C CA . PRO A 1 65 ? -32.795 -2.978 4.854 1.00 80.38 65 PRO A CA 1
ATOM 481 C C . PRO A 1 65 ? -32.045 -3.733 5.956 1.00 80.38 65 PRO A C 1
ATOM 483 O O . PRO A 1 65 ? -30.898 -4.133 5.764 1.00 80.38 65 PRO A O 1
ATOM 486 N N . ALA A 1 66 ? -32.716 -4.009 7.078 1.00 76.38 66 ALA A N 1
ATOM 487 C CA . ALA A 1 66 ? -32.099 -4.673 8.233 1.00 76.38 66 ALA A CA 1
ATOM 488 C C . ALA A 1 66 ? -31.474 -6.039 7.890 1.00 76.38 66 ALA A C 1
ATOM 490 O O . ALA A 1 66 ? -30.393 -6.372 8.362 1.00 76.38 66 ALA A O 1
ATOM 491 N N . GLY A 1 67 ? -32.123 -6.813 7.015 1.00 73.44 67 GLY A N 1
ATOM 492 C CA . GLY A 1 67 ? -31.655 -8.147 6.629 1.00 73.44 67 GLY A CA 1
ATOM 493 C C . GLY A 1 67 ? -30.515 -8.182 5.605 1.00 73.44 67 GLY A C 1
ATOM 494 O O . GLY A 1 67 ? -30.001 -9.268 5.365 1.00 73.44 67 GLY A O 1
ATOM 495 N N . LEU A 1 68 ? -30.140 -7.046 4.990 1.00 83.25 68 LEU A N 1
ATOM 496 C CA . LEU A 1 68 ? -29.137 -6.956 3.911 1.00 83.25 68 LEU A CA 1
ATOM 497 C C . LEU A 1 68 ? -29.276 -8.091 2.866 1.00 83.25 68 LEU A C 1
ATOM 499 O O . LEU A 1 68 ? -28.472 -9.028 2.838 1.00 83.25 68 LEU A O 1
ATOM 503 N N . PRO A 1 69 ? -30.327 -8.055 2.028 1.00 76.69 69 PRO A N 1
ATOM 504 C CA . PRO A 1 69 ? -30.691 -9.167 1.159 1.00 76.69 69 PRO A CA 1
ATOM 505 C C . PRO A 1 69 ? -29.536 -9.557 0.230 1.00 76.69 69 PRO A C 1
ATOM 507 O O . PRO A 1 69 ? -28.937 -8.715 -0.429 1.00 76.69 69 PRO A O 1
ATOM 510 N N . GLY A 1 70 ? -29.238 -10.856 0.163 1.00 75.44 70 GLY A N 1
ATOM 511 C CA . GLY A 1 70 ? -28.152 -11.388 -0.665 1.00 75.44 70 GLY A CA 1
ATOM 512 C C . GLY A 1 70 ? -26.758 -11.338 -0.028 1.00 75.44 70 GLY A C 1
ATOM 513 O O . GLY A 1 70 ? -25.815 -11.788 -0.677 1.00 75.44 70 GLY A O 1
ATOM 514 N N . LEU A 1 71 ? -26.618 -10.854 1.213 1.00 80.94 71 LEU A N 1
ATOM 515 C CA . LEU A 1 71 ? -25.381 -10.912 2.004 1.00 80.94 71 LEU A CA 1
ATOM 516 C C . LEU A 1 71 ? -25.521 -11.908 3.171 1.00 80.94 71 LEU A C 1
ATOM 518 O O . LEU A 1 71 ? -25.963 -11.508 4.255 1.00 80.94 71 LEU A O 1
ATOM 522 N N . PRO A 1 72 ? -25.161 -13.194 2.981 1.00 75.56 72 PRO A N 1
ATOM 523 C CA . PRO A 1 72 ? -25.216 -14.194 4.050 1.00 75.56 72 PRO A CA 1
ATOM 524 C C . PRO A 1 72 ? -24.177 -13.914 5.157 1.00 75.56 72 PRO A C 1
ATOM 526 O O . PRO A 1 72 ? -23.199 -13.218 4.903 1.00 75.56 72 PRO A O 1
ATOM 529 N N . SER A 1 73 ? -24.369 -14.510 6.347 1.00 69.81 73 SER A N 1
ATOM 530 C CA . SER A 1 73 ? -23.417 -14.634 7.488 1.00 69.81 73 SER A CA 1
ATOM 531 C C . SER A 1 73 ? -22.865 -13.361 8.152 1.00 69.81 73 SER A C 1
ATOM 533 O O . SER A 1 73 ? -22.530 -12.398 7.482 1.00 69.81 73 SER A O 1
ATOM 535 N N . ASP A 1 74 ? -22.657 -13.378 9.468 1.00 74.31 74 ASP A N 1
ATOM 536 C CA . ASP A 1 74 ? -21.835 -12.370 10.163 1.00 74.31 74 ASP A CA 1
ATOM 537 C C . ASP A 1 74 ? -20.354 -12.770 10.180 1.00 74.31 74 ASP A C 1
ATOM 539 O O . ASP A 1 74 ? -20.074 -13.964 10.313 1.00 74.31 74 ASP A O 1
ATOM 543 N N . PRO A 1 75 ? -19.401 -11.814 10.111 1.00 89.94 75 PRO A N 1
ATOM 544 C CA . PRO A 1 75 ? -19.561 -10.354 9.987 1.00 89.94 75 PRO A CA 1
ATOM 545 C C . PRO A 1 75 ? -19.627 -9.846 8.531 1.00 89.94 75 PRO A C 1
ATOM 547 O O . PRO A 1 75 ? -19.233 -10.546 7.605 1.00 89.94 75 PRO A O 1
ATOM 550 N N . ILE A 1 76 ? -20.075 -8.601 8.321 1.00 93.12 76 ILE A N 1
ATOM 551 C CA . ILE A 1 76 ? -20.055 -7.925 7.005 1.00 93.12 76 ILE A CA 1
ATOM 552 C C . ILE A 1 76 ? -18.626 -7.480 6.676 1.00 93.12 76 ILE A C 1
ATOM 554 O O . ILE A 1 76 ? -18.024 -6.774 7.481 1.00 93.12 76 ILE A O 1
ATOM 558 N N . PHE A 1 77 ? -18.113 -7.804 5.486 1.00 95.31 77 PHE A N 1
ATOM 559 C CA . PHE A 1 77 ? -16.789 -7.357 5.035 1.00 95.31 77 PHE A CA 1
ATOM 560 C C . PHE A 1 77 ? -16.891 -6.083 4.205 1.00 95.31 77 PHE A C 1
ATOM 562 O O . PHE A 1 77 ? -17.263 -6.121 3.036 1.00 95.31 77 PHE A O 1
ATOM 569 N N . LEU A 1 78 ? -16.564 -4.950 4.815 1.00 96.81 78 LEU A N 1
ATOM 570 C CA . LEU A 1 78 ? -16.716 -3.623 4.242 1.00 96.81 78 LEU A CA 1
ATOM 571 C C . LEU A 1 78 ? -15.391 -3.070 3.710 1.00 96.81 78 LEU A C 1
ATOM 573 O O . LEU A 1 78 ? -14.387 -3.045 4.423 1.00 96.81 78 LEU A O 1
ATOM 577 N N . THR A 1 79 ? -15.424 -2.511 2.503 1.00 97.81 79 THR A N 1
ATOM 578 C CA . THR A 1 79 ? -14.380 -1.599 2.013 1.00 97.81 79 THR A CA 1
ATOM 579 C C . THR A 1 79 ? -14.970 -0.297 1.482 1.00 97.81 79 THR A C 1
ATOM 581 O O . THR A 1 79 ? -16.182 -0.181 1.299 1.00 97.81 79 THR A O 1
ATOM 584 N N . PHE A 1 80 ? -14.114 0.689 1.222 1.00 94.69 80 PHE A N 1
ATOM 585 C CA . PHE A 1 80 ? -14.484 1.995 0.683 1.00 94.69 80 PHE A CA 1
ATOM 586 C C . PHE A 1 80 ? -13.645 2.283 -0.547 1.00 94.69 80 PHE A C 1
ATOM 588 O O . PHE A 1 80 ? -12.420 2.181 -0.504 1.00 94.69 80 PHE A O 1
ATOM 595 N N . ALA A 1 81 ? -14.285 2.713 -1.624 1.00 91.44 81 ALA A N 1
ATOM 596 C CA . ALA A 1 81 ? -13.571 3.057 -2.840 1.00 91.44 81 ALA A CA 1
ATOM 597 C C . ALA A 1 81 ? -14.085 4.360 -3.437 1.00 91.44 81 ALA A C 1
ATOM 599 O O . ALA A 1 81 ? -15.254 4.724 -3.288 1.00 91.44 81 ALA A O 1
ATOM 600 N N . THR A 1 82 ? -13.183 5.020 -4.155 1.00 85.56 82 THR A N 1
ATOM 601 C CA . THR A 1 82 ? -13.454 6.120 -5.082 1.00 85.56 82 THR A CA 1
ATOM 602 C C . THR A 1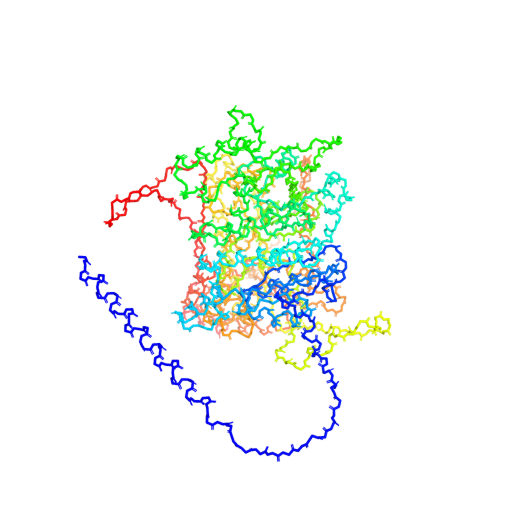 82 ? -13.040 5.686 -6.488 1.00 85.56 82 THR A C 1
ATOM 604 O O . THR A 1 82 ? -12.239 4.761 -6.655 1.00 85.56 82 THR A O 1
ATOM 607 N N . ALA A 1 83 ? -13.505 6.396 -7.514 1.00 80.00 83 ALA A N 1
ATOM 608 C CA . ALA A 1 83 ? -13.144 6.149 -8.912 1.00 80.00 83 ALA A CA 1
ATOM 609 C C . ALA A 1 83 ? -11.623 6.145 -9.154 1.00 80.00 83 ALA A C 1
ATOM 611 O O . ALA A 1 83 ? -11.126 5.494 -10.073 1.00 80.00 83 ALA A O 1
ATOM 612 N N . SER A 1 84 ? -10.864 6.879 -8.331 1.00 76.94 84 SER A N 1
ATOM 613 C CA . SER A 1 84 ? -9.409 6.983 -8.452 1.00 76.94 84 SER A CA 1
ATOM 614 C C . SER A 1 84 ? -8.647 5.713 -8.088 1.00 76.94 84 SER A C 1
ATOM 616 O O . SER A 1 84 ? -7.455 5.632 -8.361 1.00 76.94 84 SER A O 1
ATOM 618 N N . VAL A 1 85 ? -9.313 4.737 -7.473 1.00 84.38 85 VAL A N 1
ATOM 619 C CA . VAL A 1 85 ? -8.709 3.477 -7.024 1.00 84.38 85 VAL A CA 1
ATOM 620 C C . VAL A 1 85 ? -9.498 2.252 -7.468 1.00 84.38 85 VAL A C 1
ATOM 622 O O . VAL A 1 85 ? -9.470 1.217 -6.811 1.00 84.38 85 VAL A O 1
ATOM 625 N N . ASP A 1 86 ? -10.169 2.348 -8.616 1.00 85.88 86 ASP A N 1
ATOM 626 C CA . ASP A 1 86 ? -10.950 1.249 -9.197 1.00 85.88 86 ASP A CA 1
ATOM 627 C C . ASP A 1 86 ? -10.129 -0.039 -9.410 1.00 85.88 86 ASP A C 1
ATOM 629 O O . ASP A 1 86 ? -10.634 -1.144 -9.215 1.00 85.88 86 ASP A O 1
ATOM 633 N N . GLU A 1 87 ? -8.842 0.082 -9.749 1.00 87.38 87 GLU A N 1
ATOM 634 C CA . GLU A 1 87 ? -7.962 -1.082 -9.914 1.00 87.38 87 GLU A CA 1
ATOM 635 C C . GLU A 1 87 ? -7.665 -1.786 -8.576 1.00 87.38 87 GLU A C 1
ATOM 637 O O . GLU A 1 87 ? -7.636 -3.015 -8.519 1.00 87.38 87 GLU A O 1
ATOM 642 N N . LEU A 1 88 ? -7.533 -1.021 -7.482 1.00 92.50 88 LEU A N 1
ATOM 643 C CA . LEU A 1 88 ? -7.414 -1.575 -6.131 1.00 92.50 88 LEU A CA 1
ATOM 644 C C . LEU A 1 88 ? -8.729 -2.228 -5.711 1.00 92.50 88 LEU A C 1
ATOM 646 O O . LEU A 1 88 ? -8.705 -3.334 -5.186 1.00 92.50 88 LEU A O 1
ATOM 650 N N . LEU A 1 89 ? -9.869 -1.590 -6.008 1.00 94.19 89 LEU A N 1
ATOM 651 C CA . LEU A 1 89 ? -11.191 -2.157 -5.737 1.00 94.19 89 LEU A CA 1
ATOM 652 C C . LEU A 1 89 ? -11.376 -3.491 -6.454 1.00 94.19 89 LEU A C 1
ATOM 654 O O . LEU A 1 89 ? -11.812 -4.463 -5.846 1.00 94.19 89 LEU A O 1
ATOM 658 N N . THR A 1 90 ? -11.004 -3.548 -7.730 1.00 93.50 90 THR A N 1
ATOM 659 C CA . THR A 1 90 ? -11.050 -4.781 -8.518 1.00 93.50 90 THR A CA 1
ATOM 660 C C . THR A 1 90 ? -10.202 -5.865 -7.854 1.00 93.50 90 THR A C 1
ATOM 662 O O . THR A 1 90 ? -10.696 -6.964 -7.619 1.00 93.50 90 THR A O 1
ATOM 665 N N . ASN A 1 91 ? -8.956 -5.554 -7.479 1.00 95.38 91 ASN A N 1
ATOM 666 C CA . ASN A 1 91 ? -8.082 -6.510 -6.802 1.00 95.38 91 ASN A CA 1
ATOM 667 C C . ASN A 1 91 ? -8.658 -6.981 -5.455 1.00 95.38 91 ASN A C 1
ATOM 669 O O . ASN A 1 91 ? -8.681 -8.180 -5.182 1.00 95.38 91 ASN A O 1
ATOM 673 N N . TRP A 1 92 ? -9.167 -6.056 -4.640 1.00 97.56 92 TRP A N 1
ATOM 674 C CA . TRP A 1 92 ? -9.792 -6.353 -3.353 1.00 97.56 92 TRP A CA 1
ATOM 675 C C . TRP A 1 92 ? -10.985 -7.300 -3.519 1.00 97.56 92 TRP A C 1
ATOM 677 O O . TRP A 1 92 ? -11.034 -8.341 -2.862 1.00 97.56 92 TRP A O 1
ATOM 687 N N . VAL A 1 93 ? -11.893 -6.999 -4.460 1.00 96.81 93 VAL A N 1
ATOM 688 C CA . VAL A 1 93 ? -13.070 -7.831 -4.763 1.00 96.81 93 VAL A CA 1
ATOM 689 C C . VAL A 1 93 ? -12.656 -9.239 -5.201 1.00 96.81 93 VAL A C 1
ATOM 691 O O . VAL A 1 93 ? -13.255 -10.221 -4.766 1.00 96.81 93 VAL A O 1
ATOM 694 N N . LEU A 1 94 ? -11.606 -9.369 -6.017 1.00 95.94 94 LEU A N 1
ATOM 695 C CA . LEU A 1 94 ? -11.101 -10.677 -6.441 1.00 95.94 94 LEU A CA 1
ATOM 696 C C . LEU A 1 94 ? -10.593 -11.516 -5.260 1.00 95.94 94 LEU A C 1
ATOM 698 O O . LEU A 1 94 ? -10.893 -12.710 -5.195 1.00 95.94 94 LEU A O 1
ATOM 702 N N . HIS A 1 95 ? -9.883 -10.910 -4.305 1.00 96.62 95 HIS A N 1
ATOM 703 C CA . HIS A 1 95 ? -9.403 -11.611 -3.107 1.00 96.62 95 HIS A CA 1
ATOM 704 C C . HIS A 1 95 ? -10.542 -12.033 -2.178 1.00 96.62 95 HIS A C 1
ATOM 706 O O . HIS A 1 95 ? -10.612 -13.199 -1.787 1.00 96.62 95 HIS A O 1
ATOM 712 N N . VAL A 1 96 ? -11.486 -11.139 -1.875 1.00 95.19 96 VAL A N 1
ATOM 713 C CA . VAL A 1 96 ? -12.625 -11.497 -1.008 1.00 95.19 96 VAL A CA 1
ATOM 714 C C . VAL A 1 96 ? -13.544 -12.530 -1.662 1.00 95.19 96 VAL A C 1
ATOM 716 O O . VAL A 1 96 ? -14.016 -13.436 -0.979 1.00 95.19 96 VAL A O 1
ATOM 719 N N . ASN A 1 97 ? -13.724 -12.483 -2.987 1.00 93.94 97 ASN A N 1
ATOM 720 C CA . ASN A 1 97 ? -14.475 -13.497 -3.731 1.00 93.94 97 ASN A CA 1
ATOM 721 C C . ASN A 1 97 ? -13.764 -14.853 -3.725 1.00 93.94 97 ASN A C 1
ATOM 723 O O . ASN A 1 97 ? -14.415 -15.888 -3.556 1.00 93.94 97 ASN A O 1
ATOM 727 N N . LYS A 1 98 ? -12.430 -14.866 -3.866 1.00 94.31 98 LYS A N 1
ATOM 728 C CA . LYS A 1 98 ? -11.611 -16.084 -3.749 1.00 94.31 98 LYS A CA 1
ATOM 729 C C . LYS A 1 98 ? -11.791 -16.743 -2.379 1.00 94.31 98 LYS A C 1
ATOM 731 O O . LYS A 1 98 ? -11.880 -17.967 -2.303 1.00 94.31 98 LYS A O 1
ATOM 736 N N . LEU A 1 99 ? -11.900 -15.934 -1.327 1.00 94.88 99 LEU A N 1
ATOM 737 C CA . LEU A 1 99 ? -12.141 -16.373 0.049 1.00 94.88 99 LEU A CA 1
ATOM 738 C C . LEU A 1 99 ? -13.626 -16.583 0.390 1.00 94.88 99 LEU A C 1
ATOM 740 O O . LEU A 1 99 ? -13.930 -17.125 1.446 1.00 94.88 99 LEU A O 1
ATOM 744 N N . ARG A 1 100 ? -14.548 -16.212 -0.511 1.00 93.12 100 ARG A N 1
ATOM 745 C CA . ARG A 1 100 ? -16.011 -16.265 -0.324 1.00 93.12 100 ARG A CA 1
ATOM 746 C C . ARG A 1 100 ? -16.508 -15.453 0.880 1.00 93.12 100 ARG A C 1
ATOM 748 O O . ARG A 1 100 ? -17.469 -15.849 1.535 1.00 93.12 100 ARG A O 1
ATOM 755 N N . LEU A 1 101 ? -15.867 -14.321 1.156 1.00 92.38 101 LEU A N 1
ATOM 756 C CA . LEU A 1 101 ? -16.266 -13.425 2.241 1.00 92.38 101 LEU A CA 1
ATOM 757 C C . LEU A 1 101 ? -17.526 -12.626 1.847 1.00 92.38 101 LEU A C 1
ATOM 759 O O . LEU A 1 101 ? -17.671 -12.266 0.673 1.00 92.38 101 LEU A O 1
ATOM 763 N N . PRO A 1 102 ? -18.438 -12.318 2.791 1.00 91.88 102 PRO A N 1
ATOM 764 C CA . PRO A 1 102 ? -19.661 -11.557 2.524 1.00 91.88 102 PRO A CA 1
ATOM 765 C C . PRO A 1 102 ? -19.350 -10.062 2.347 1.00 91.88 102 PRO A C 1
ATOM 767 O O . PRO A 1 102 ? -19.522 -9.242 3.253 1.00 91.88 102 PRO A O 1
ATOM 770 N N . ALA A 1 103 ? -18.841 -9.730 1.163 1.00 94.25 103 ALA A N 1
ATOM 771 C CA . ALA A 1 103 ? -18.288 -8.427 0.837 1.00 94.25 103 ALA A CA 1
ATOM 772 C C . ALA A 1 103 ? -19.351 -7.378 0.474 1.00 94.25 103 ALA A C 1
ATOM 774 O O . ALA A 1 103 ? -20.252 -7.625 -0.330 1.00 94.25 103 ALA A O 1
ATOM 775 N N . LEU A 1 104 ? -19.180 -6.175 1.015 1.00 95.19 104 LEU A N 1
ATOM 776 C CA . LEU A 1 104 ? -19.941 -4.970 0.717 1.00 95.19 104 LEU A CA 1
ATOM 777 C C . LEU A 1 104 ? -18.963 -3.823 0.431 1.00 95.19 104 LEU A C 1
ATOM 779 O O . LEU A 1 104 ? -18.023 -3.581 1.185 1.00 95.19 104 LEU A O 1
ATOM 783 N N . VAL A 1 105 ? -19.199 -3.077 -0.642 1.00 96.50 105 VAL A N 1
ATOM 784 C CA . VAL A 1 105 ? -18.388 -1.910 -1.006 1.00 96.50 105 VAL A CA 1
ATOM 785 C C . VAL A 1 105 ? -19.186 -0.650 -0.722 1.00 96.50 105 VAL A C 1
ATOM 787 O O . VAL A 1 105 ? -20.238 -0.436 -1.314 1.00 96.50 105 VAL A O 1
ATOM 790 N N . ALA A 1 106 ? -18.700 0.229 0.144 1.00 94.75 106 ALA A N 1
ATOM 791 C CA . ALA A 1 106 ? -19.263 1.563 0.264 1.00 94.75 106 ALA A CA 1
ATOM 792 C C . ALA A 1 106 ? -18.742 2.449 -0.873 1.00 94.75 106 ALA A C 1
ATOM 794 O O . ALA A 1 106 ? -17.558 2.796 -0.941 1.00 94.75 106 ALA A O 1
ATOM 795 N N . ALA A 1 107 ? -19.649 2.809 -1.779 1.00 91.19 107 ALA A N 1
ATOM 796 C CA . ALA A 1 107 ? -19.365 3.710 -2.881 1.00 91.19 107 ALA A CA 1
ATOM 797 C C . ALA A 1 107 ? -19.243 5.137 -2.347 1.00 91.19 107 ALA A C 1
ATOM 799 O O . ALA A 1 107 ? -20.215 5.716 -1.853 1.00 91.19 107 ALA A O 1
ATOM 800 N N . MET A 1 108 ? -18.037 5.698 -2.438 1.00 86.38 108 MET A N 1
ATOM 801 C CA . MET A 1 108 ? -17.764 7.071 -2.007 1.00 86.38 108 MET A CA 1
ATOM 802 C C . MET A 1 108 ? -18.108 8.097 -3.092 1.00 86.38 108 MET A C 1
ATOM 804 O O . MET A 1 108 ? -18.234 9.279 -2.781 1.00 86.38 108 MET A O 1
ATOM 808 N N . ASP A 1 109 ? -18.291 7.638 -4.333 1.00 79.38 109 ASP A N 1
ATOM 809 C CA . ASP A 1 109 ? -18.777 8.403 -5.477 1.00 79.38 109 ASP A CA 1
ATOM 810 C C . ASP A 1 109 ? -19.632 7.524 -6.415 1.00 79.38 109 ASP A C 1
ATOM 812 O O . ASP A 1 109 ? -19.671 6.294 -6.304 1.00 79.38 109 ASP A O 1
ATOM 816 N N . PHE A 1 110 ? -20.336 8.157 -7.357 1.00 79.12 110 PHE A N 1
ATOM 817 C CA . PHE A 1 110 ? -21.246 7.459 -8.272 1.00 79.12 110 PHE A CA 1
ATOM 818 C C . PHE A 1 110 ? -20.536 6.460 -9.200 1.00 79.12 110 PHE A C 1
ATOM 820 O O . PHE A 1 110 ? -21.107 5.421 -9.533 1.00 79.12 110 PHE A O 1
ATOM 827 N N . ALA A 1 111 ? -19.291 6.725 -9.606 1.00 81.69 111 ALA A N 1
ATOM 828 C CA . ALA A 1 111 ? -18.582 5.837 -10.523 1.00 81.69 111 ALA A CA 1
ATOM 829 C C . ALA A 1 111 ? -18.299 4.475 -9.875 1.00 81.69 111 ALA A C 1
ATOM 831 O O . ALA A 1 111 ? -18.413 3.449 -10.540 1.00 81.69 111 ALA A O 1
ATOM 832 N N . VAL A 1 112 ? -18.046 4.442 -8.565 1.00 87.69 112 VAL A N 1
ATOM 833 C CA . VAL A 1 112 ? -17.879 3.180 -7.828 1.00 87.69 112 VAL A CA 1
ATOM 834 C C . VAL A 1 112 ? -19.163 2.356 -7.783 1.00 87.69 112 VAL A C 1
ATOM 836 O O . VAL A 1 112 ? -19.092 1.132 -7.819 1.00 87.69 112 VAL A O 1
ATOM 839 N N . THR A 1 113 ? -20.338 2.988 -7.808 1.00 87.44 113 THR A N 1
ATOM 840 C CA . THR A 1 113 ? -21.617 2.259 -7.915 1.00 87.44 113 THR A CA 1
ATOM 841 C C . THR A 1 113 ? -21.687 1.469 -9.230 1.00 87.44 113 THR A C 1
ATOM 843 O O . THR A 1 113 ? -22.130 0.320 -9.250 1.00 87.44 113 THR A O 1
ATOM 846 N N . LEU A 1 114 ? -21.180 2.046 -10.327 1.00 85.56 114 LEU A N 1
ATOM 847 C CA . LEU A 1 114 ? -21.059 1.353 -11.614 1.00 85.56 114 LEU A CA 1
ATOM 848 C C . LEU A 1 114 ? -20.000 0.244 -11.559 1.00 85.56 114 LEU A C 1
ATOM 850 O O . LEU A 1 114 ? -20.239 -0.859 -12.055 1.00 85.56 114 LEU A O 1
ATOM 854 N N . SER A 1 115 ? -18.860 0.499 -10.910 1.00 87.19 115 SER A N 1
ATOM 855 C CA . SER A 1 115 ? -17.824 -0.517 -10.697 1.00 87.19 115 SER A CA 1
ATOM 856 C C . SER A 1 115 ? -18.340 -1.718 -9.908 1.00 87.19 115 SER A C 1
ATOM 858 O O . SER A 1 115 ? -18.077 -2.848 -10.307 1.00 87.19 115 SER A O 1
ATOM 860 N N . CYS A 1 116 ? -19.128 -1.501 -8.852 1.00 91.44 116 CYS A N 1
ATOM 861 C CA . CYS A 1 116 ? -19.755 -2.569 -8.076 1.00 91.44 116 CYS A CA 1
ATOM 862 C C . CYS A 1 116 ? -20.649 -3.467 -8.943 1.00 91.44 116 CYS A C 1
ATOM 864 O O . CYS A 1 116 ? -20.534 -4.690 -8.876 1.00 91.44 116 CYS A O 1
ATOM 866 N N . ARG A 1 117 ? -21.498 -2.869 -9.798 1.00 89.06 117 ARG A N 1
ATOM 867 C CA . ARG A 1 117 ? -22.358 -3.621 -10.732 1.00 89.06 117 ARG A CA 1
ATOM 868 C C . ARG A 1 117 ? -21.532 -4.489 -11.674 1.00 89.06 117 ARG A C 1
ATOM 870 O O . ARG A 1 117 ? -21.826 -5.669 -11.827 1.00 89.06 117 ARG A O 1
ATOM 877 N N . ARG A 1 118 ? -20.476 -3.916 -12.259 1.00 87.12 118 ARG A N 1
ATOM 878 C CA . ARG A 1 118 ? -19.546 -4.629 -13.149 1.00 87.12 118 ARG A CA 1
ATOM 879 C C . ARG A 1 118 ? -18.832 -5.781 -12.435 1.00 87.12 118 ARG A C 1
ATOM 881 O O . ARG A 1 118 ? -18.608 -6.822 -13.039 1.00 87.12 118 ARG A O 1
ATOM 888 N N . LEU A 1 119 ? -18.465 -5.590 -11.169 1.00 89.81 119 LEU A N 1
ATOM 889 C CA . LEU A 1 119 ? -17.762 -6.584 -10.354 1.00 89.81 119 LEU A CA 1
ATOM 890 C C . LEU A 1 119 ? -18.700 -7.617 -9.704 1.00 89.81 119 LEU A C 1
ATOM 892 O O . LEU A 1 119 ? -18.216 -8.586 -9.123 1.00 89.81 119 LEU A O 1
ATOM 896 N N . GLY A 1 120 ? -20.022 -7.426 -9.786 1.00 89.88 120 GLY A N 1
ATOM 897 C CA . GLY A 1 120 ? -21.008 -8.315 -9.171 1.00 89.88 120 GLY A CA 1
ATOM 898 C C . GLY A 1 120 ? -20.952 -8.334 -7.639 1.00 89.88 120 GLY A C 1
ATOM 899 O O . GLY A 1 120 ? -21.256 -9.360 -7.036 1.00 89.88 120 GLY A O 1
ATOM 900 N N . VAL A 1 121 ? -20.544 -7.228 -7.008 1.00 91.25 121 VAL A N 1
ATOM 901 C CA . VAL A 1 121 ? -20.439 -7.095 -5.545 1.00 91.25 121 VAL A CA 1
ATOM 902 C C . VAL A 1 121 ? -21.528 -6.169 -5.007 1.00 91.25 121 VAL A C 1
ATOM 904 O O . VAL A 1 121 ? -21.911 -5.198 -5.665 1.00 91.25 121 VAL A O 1
ATOM 907 N N . HIS A 1 122 ? -22.030 -6.460 -3.804 1.00 93.38 122 HIS A N 1
ATOM 908 C CA . HIS A 1 122 ? -22.973 -5.576 -3.121 1.00 93.38 122 HIS A CA 1
ATOM 909 C C . HIS A 1 122 ? -22.332 -4.218 -2.854 1.00 93.38 122 HIS A C 1
ATOM 911 O O . HIS A 1 122 ? -21.166 -4.127 -2.466 1.00 93.38 122 HIS A O 1
ATOM 917 N N . CYS A 1 123 ? -23.113 -3.160 -3.025 1.00 92.75 123 CYS A N 1
ATOM 918 C CA . CYS A 1 123 ? -22.635 -1.793 -2.969 1.00 92.75 123 CYS A CA 1
ATOM 919 C C . CYS A 1 123 ? -23.546 -0.948 -2.082 1.00 92.75 123 CYS A C 1
ATOM 921 O O . CYS A 1 123 ? -24.740 -0.840 -2.349 1.00 92.75 123 CYS A O 1
ATOM 923 N N . LEU A 1 124 ? -22.991 -0.308 -1.060 1.00 91.31 124 LEU A N 1
ATOM 924 C CA . LEU A 1 124 ? -23.678 0.718 -0.287 1.00 91.31 124 LEU A CA 1
ATOM 925 C C . LEU A 1 124 ? -23.535 2.054 -1.024 1.00 91.31 124 LEU A C 1
ATOM 927 O O . LEU A 1 124 ? -22.447 2.633 -1.062 1.00 91.31 124 LEU A O 1
ATOM 931 N N . SER A 1 125 ? -24.620 2.536 -1.627 1.00 86.94 125 SER A N 1
ATOM 932 C CA . SER A 1 125 ? -24.637 3.812 -2.343 1.00 86.94 125 SER A CA 1
ATOM 933 C C . SER A 1 125 ? -25.063 4.949 -1.421 1.00 86.94 125 SER A C 1
ATOM 935 O O . SER A 1 125 ? -26.088 4.846 -0.743 1.00 86.94 125 SER A O 1
ATOM 937 N N . HIS A 1 126 ? -24.325 6.055 -1.455 1.00 75.38 126 HIS A N 1
ATOM 938 C CA . HIS A 1 126 ? -24.736 7.307 -0.826 1.00 75.38 126 HIS A CA 1
ATOM 939 C C . HIS A 1 126 ? -25.633 8.087 -1.790 1.00 75.38 126 HIS A C 1
ATOM 941 O O . HIS A 1 126 ? -25.269 8.266 -2.955 1.00 75.38 126 HIS A O 1
ATOM 947 N N . SER A 1 127 ? -26.801 8.553 -1.338 1.00 59.88 127 SER A N 1
ATOM 948 C CA . SER A 1 127 ? -27.590 9.486 -2.140 1.00 59.88 127 SER A CA 1
ATOM 949 C C . SER A 1 127 ? -26.936 10.866 -2.129 1.00 59.88 127 SER A C 1
ATOM 951 O O . SER A 1 127 ? -26.528 11.362 -1.077 1.00 59.88 127 SER A O 1
ATOM 953 N N . LEU A 1 128 ? -26.956 11.544 -3.282 1.00 49.38 128 LEU A N 1
ATOM 954 C CA . LEU A 1 128 ? -26.606 12.968 -3.415 1.00 49.38 128 LEU A CA 1
ATOM 955 C C . LEU A 1 128 ? -27.384 13.870 -2.431 1.00 49.38 128 LEU A C 1
ATOM 957 O O . LEU A 1 128 ? -26.977 15.003 -2.178 1.00 49.38 128 LEU A O 1
ATOM 961 N N . ALA A 1 129 ? -28.513 13.389 -1.895 1.00 41.97 129 ALA A N 1
ATOM 962 C CA . ALA A 1 129 ? -29.397 14.144 -1.016 1.00 41.97 129 ALA A CA 1
ATOM 963 C C . ALA A 1 129 ? -29.067 14.046 0.489 1.00 41.97 129 ALA A C 1
ATOM 965 O O . ALA A 1 129 ? -29.478 14.935 1.230 1.00 41.97 129 ALA A O 1
ATOM 966 N N . ALA A 1 130 ? -28.362 13.008 0.962 1.00 42.03 130 ALA A N 1
ATOM 967 C CA . ALA A 1 130 ? -28.233 12.739 2.406 1.00 42.03 130 ALA A CA 1
ATOM 968 C C . ALA A 1 130 ? -26.886 13.148 3.022 1.00 42.03 130 ALA A C 1
ATOM 970 O O . ALA A 1 130 ? -26.801 13.324 4.236 1.00 42.03 130 ALA A O 1
ATOM 971 N N . ASP A 1 131 ? -25.853 13.353 2.201 1.00 51.44 131 ASP A N 1
ATOM 972 C CA . ASP A 1 131 ? -24.576 13.920 2.643 1.00 51.44 131 ASP A CA 1
ATOM 973 C C . ASP A 1 131 ? -23.971 14.794 1.538 1.00 51.44 131 ASP A C 1
ATOM 975 O O . ASP A 1 131 ? -22.877 14.551 1.022 1.00 51.44 131 ASP A O 1
ATOM 979 N N . SER A 1 132 ? -24.740 15.813 1.140 1.00 54.62 132 SER A N 1
ATOM 980 C CA . SER A 1 132 ? -24.446 16.695 0.008 1.00 54.62 132 SER A CA 1
ATOM 981 C C . SER A 1 132 ? -23.115 17.440 0.137 1.00 54.62 132 SER A C 1
ATOM 983 O O . SER A 1 132 ? -22.668 18.043 -0.827 1.00 54.62 132 SER A O 1
ATOM 985 N N . SER A 1 133 ? -22.473 17.443 1.307 1.00 66.06 133 SER A N 1
ATOM 986 C CA . SER A 1 133 ? -21.260 18.221 1.564 1.00 66.06 133 SER A CA 1
ATOM 987 C C . SER A 1 133 ? -20.083 17.774 0.686 1.00 66.06 133 SER A C 1
ATOM 989 O O . SER A 1 133 ? -19.586 18.576 -0.106 1.00 66.06 133 SER A O 1
ATOM 991 N N . LEU A 1 134 ? -19.686 16.497 0.745 1.00 74.81 134 LEU A N 1
ATOM 992 C CA . LEU A 1 134 ? -18.550 15.984 -0.027 1.00 74.81 134 LEU A CA 1
ATOM 993 C C . LEU A 1 134 ? -18.835 16.005 -1.533 1.00 74.81 134 LEU A C 1
ATOM 995 O O . LEU A 1 134 ? -17.984 16.444 -2.303 1.00 74.81 134 LEU A O 1
ATOM 999 N N . ASP A 1 135 ? -20.039 15.618 -1.961 1.00 73.69 135 ASP A N 1
ATOM 1000 C CA . ASP A 1 135 ? -20.388 15.604 -3.388 1.00 73.69 135 ASP A CA 1
ATOM 1001 C C . ASP A 1 135 ? -20.435 17.026 -3.972 1.00 73.69 135 ASP A C 1
ATOM 1003 O O . ASP A 1 135 ? -19.911 17.267 -5.061 1.00 73.69 135 ASP A O 1
ATOM 1007 N N . LEU A 1 136 ? -20.979 18.007 -3.236 1.00 75.62 136 LEU A N 1
ATOM 1008 C CA . LEU A 1 136 ? -20.942 19.417 -3.643 1.00 75.62 136 LEU A CA 1
ATOM 1009 C C . LEU A 1 136 ? -19.510 19.952 -3.689 1.00 75.62 136 LEU A C 1
ATOM 1011 O O . LEU A 1 136 ? -19.176 20.696 -4.613 1.00 75.62 136 LEU A O 1
ATOM 1015 N N . MET A 1 137 ? -18.657 19.573 -2.735 1.00 76.31 137 MET A N 1
ATOM 1016 C CA . MET A 1 137 ? -17.246 19.961 -2.744 1.00 76.31 137 MET A CA 1
ATOM 1017 C C . MET A 1 137 ? -16.498 19.347 -3.932 1.00 76.31 137 MET A C 1
ATOM 1019 O O . MET A 1 137 ? -15.729 20.046 -4.589 1.00 76.31 137 MET A O 1
ATOM 1023 N N . MET A 1 138 ? -16.756 18.079 -4.266 1.00 77.31 138 MET A N 1
ATOM 1024 C CA . MET A 1 138 ? -16.194 17.430 -5.452 1.00 77.31 138 MET A CA 1
ATOM 1025 C C . MET A 1 138 ? -16.666 18.114 -6.738 1.00 77.31 138 MET A C 1
ATOM 1027 O O . MET A 1 138 ? -15.855 18.392 -7.618 1.00 77.31 138 MET A O 1
ATOM 1031 N N . VAL A 1 139 ? -17.956 18.448 -6.849 1.00 79.94 139 VAL A N 1
ATOM 1032 C CA . VAL A 1 139 ? -18.499 19.204 -7.991 1.00 79.94 139 VAL A CA 1
ATOM 1033 C C . VAL A 1 139 ? -17.866 20.594 -8.088 1.00 79.94 139 VAL A C 1
ATOM 1035 O O . VAL A 1 139 ? -17.526 21.040 -9.187 1.00 79.94 139 VAL A O 1
ATOM 1038 N N . ALA A 1 140 ? -17.682 21.285 -6.963 1.00 80.38 140 ALA A N 1
ATOM 1039 C CA . ALA A 1 140 ? -17.027 22.587 -6.924 1.00 80.38 140 ALA A CA 1
ATOM 1040 C C . ALA A 1 140 ? -15.559 22.499 -7.370 1.00 80.38 140 ALA A C 1
ATOM 1042 O O . ALA A 1 140 ? -15.120 23.313 -8.182 1.00 80.38 140 ALA A O 1
ATOM 1043 N N . GLU A 1 141 ? -14.828 21.483 -6.914 1.00 80.69 141 GLU A N 1
ATOM 1044 C CA . GLU A 1 141 ? -13.434 21.249 -7.296 1.00 80.69 141 GLU A CA 1
ATOM 1045 C C . GLU A 1 141 ? -13.304 20.869 -8.782 1.00 80.69 141 GLU A C 1
ATOM 1047 O O . GLU A 1 141 ? -12.463 21.409 -9.503 1.00 80.69 141 GLU A O 1
ATOM 1052 N N . ALA A 1 142 ? -14.195 20.010 -9.283 1.00 79.88 142 ALA A N 1
ATOM 1053 C CA . ALA A 1 142 ? -14.307 19.681 -10.704 1.00 79.88 142 ALA A CA 1
ATOM 1054 C C . ALA A 1 142 ? -14.511 20.934 -11.566 1.00 79.88 142 ALA A C 1
ATOM 1056 O O . ALA A 1 142 ? -13.790 21.138 -12.546 1.00 79.88 142 ALA A O 1
ATOM 1057 N N . ARG A 1 143 ? -15.445 21.811 -11.169 1.00 83.12 143 ARG A N 1
ATOM 1058 C CA . ARG A 1 143 ? -15.692 23.094 -11.846 1.00 83.12 143 ARG A CA 1
ATOM 1059 C C . ARG A 1 143 ? -14.473 24.008 -11.790 1.00 83.12 143 ARG A C 1
ATOM 1061 O O . ARG A 1 143 ? -14.099 24.565 -12.817 1.00 83.12 143 ARG A O 1
ATOM 1068 N N . ARG A 1 144 ? -13.821 24.121 -10.628 1.00 82.81 144 ARG A N 1
ATOM 1069 C CA . ARG A 1 144 ? -12.601 24.925 -10.445 1.00 82.81 144 ARG A CA 1
ATOM 1070 C C . ARG A 1 144 ? -11.495 24.510 -11.417 1.00 82.81 144 ARG A C 1
ATOM 1072 O O . ARG A 1 144 ? -10.778 25.366 -11.930 1.00 82.81 144 ARG A O 1
ATOM 1079 N N . HIS A 1 145 ? -11.379 23.213 -11.692 1.00 76.62 145 HIS A N 1
ATOM 1080 C CA . HIS A 1 145 ? -10.335 22.653 -12.547 1.00 76.62 145 HIS A CA 1
ATOM 1081 C C . HIS A 1 145 ? -10.777 22.318 -13.979 1.00 76.62 145 HIS A C 1
ATOM 1083 O O . HIS A 1 145 ? -9.955 21.801 -14.732 1.00 76.62 145 HIS A O 1
ATOM 1089 N N . HIS A 1 146 ? -12.017 22.629 -14.378 1.00 78.50 146 HIS A N 1
ATOM 1090 C CA . HIS A 1 146 ? -12.590 22.270 -15.687 1.00 78.50 146 HIS A CA 1
ATOM 1091 C C . HIS A 1 146 ? -12.445 20.771 -16.016 1.00 78.50 146 HIS A C 1
ATOM 1093 O O . HIS A 1 146 ? -12.113 20.389 -17.138 1.00 78.50 146 HIS A O 1
ATOM 1099 N N . LYS A 1 147 ? -12.666 19.908 -15.018 1.00 72.81 147 LYS A N 1
ATOM 1100 C CA . LYS A 1 147 ? -12.570 18.445 -15.136 1.00 72.81 147 LYS A CA 1
ATOM 1101 C C . LYS A 1 147 ? -13.909 17.781 -14.804 1.00 72.81 147 LYS A C 1
ATOM 1103 O O . LYS A 1 147 ? -14.695 18.363 -14.058 1.00 72.81 147 LYS A O 1
ATOM 1108 N N . PRO A 1 148 ? -14.187 16.563 -15.307 1.00 69.56 148 PRO A N 1
ATOM 1109 C CA . PRO A 1 148 ? -15.324 15.785 -14.826 1.00 69.56 148 PRO A CA 1
ATOM 1110 C C . PRO A 1 148 ? -15.141 15.421 -13.343 1.00 69.56 148 PRO A C 1
ATOM 1112 O O . PRO A 1 148 ? -14.016 15.266 -12.869 1.00 69.56 148 PRO A O 1
ATOM 1115 N N . VAL A 1 149 ? -16.248 15.238 -12.613 1.00 68.88 149 VAL A N 1
ATOM 1116 C CA . VAL A 1 149 ? -16.243 14.885 -11.175 1.00 68.88 149 VAL A CA 1
ATOM 1117 C C . VAL A 1 149 ? -15.452 13.601 -10.899 1.00 68.88 149 VAL A C 1
ATOM 1119 O O . VAL A 1 149 ? -14.736 13.507 -9.908 1.00 68.88 149 VAL A O 1
ATOM 1122 N N . THR A 1 150 ? -15.483 12.647 -11.828 1.00 64.81 150 THR A N 1
ATOM 1123 C CA . THR A 1 150 ? -14.729 11.382 -11.770 1.00 64.81 150 THR A CA 1
ATOM 1124 C C . THR A 1 150 ? -13.205 11.550 -11.872 1.00 64.81 150 THR A C 1
ATOM 1126 O O . THR A 1 150 ? -12.452 10.607 -11.621 1.00 64.81 150 THR A O 1
ATOM 1129 N N . ALA A 1 151 ? -12.728 12.741 -12.243 1.00 65.75 151 ALA A N 1
ATOM 1130 C CA . ALA A 1 151 ? -11.311 13.090 -12.326 1.00 65.75 151 ALA A CA 1
ATOM 1131 C C . ALA A 1 151 ? -10.845 14.001 -11.174 1.00 65.75 151 ALA A C 1
ATOM 1133 O O . ALA A 1 151 ? -9.711 14.490 -11.204 1.00 65.75 151 ALA A O 1
ATOM 1134 N N . VAL A 1 152 ? -11.697 14.248 -10.173 1.00 70.88 152 VAL A N 1
ATOM 1135 C CA . VAL A 1 152 ? -11.339 15.024 -8.980 1.00 70.88 152 VAL A CA 1
ATOM 1136 C C . VAL A 1 152 ? -10.377 14.224 -8.108 1.00 70.88 152 VAL A C 1
ATOM 1138 O O . VAL A 1 152 ? -10.635 13.075 -7.753 1.00 70.88 152 VAL A O 1
ATOM 1141 N N . ASN A 1 153 ? -9.264 14.855 -7.735 1.00 69.94 153 ASN A N 1
ATOM 1142 C CA . ASN A 1 153 ? -8.290 14.263 -6.833 1.00 69.94 153 ASN A CA 1
ATOM 1143 C C . ASN A 1 153 ? -8.699 14.477 -5.374 1.00 69.94 153 ASN A C 1
ATOM 1145 O O . ASN A 1 153 ? -8.263 15.434 -4.736 1.00 69.94 153 ASN A O 1
ATOM 1149 N N . ILE A 1 154 ? -9.508 13.566 -4.840 1.00 73.81 154 ILE A N 1
ATOM 1150 C CA . ILE A 1 154 ? -9.913 13.602 -3.429 1.00 73.81 154 ILE A CA 1
ATOM 1151 C C . ILE A 1 154 ? -8.686 13.481 -2.509 1.00 73.81 154 ILE A C 1
ATOM 1153 O O . ILE A 1 154 ? -8.599 14.176 -1.507 1.00 73.81 154 ILE A O 1
ATOM 1157 N N . ARG A 1 155 ? -7.705 12.642 -2.865 1.00 69.62 155 ARG A N 1
ATOM 1158 C CA . ARG A 1 155 ? -6.551 12.313 -2.006 1.00 69.62 155 ARG A CA 1
ATOM 1159 C C . ARG A 1 155 ? -5.518 13.432 -1.899 1.00 69.62 155 ARG A C 1
ATOM 1161 O O . ARG A 1 155 ? -4.878 13.574 -0.867 1.00 69.62 155 ARG A O 1
ATOM 1168 N N . GLY A 1 156 ? -5.349 14.224 -2.955 1.00 67.88 156 GLY A N 1
ATOM 1169 C CA . GLY A 1 156 ? -4.451 15.383 -2.949 1.00 67.88 156 GLY A CA 1
ATOM 1170 C C . GLY A 1 156 ? -5.088 16.669 -2.425 1.00 67.88 156 GLY A C 1
ATOM 1171 O O . GLY A 1 156 ? -4.405 17.688 -2.367 1.00 67.88 156 GLY A O 1
ATOM 1172 N N . ASN A 1 157 ? -6.373 16.645 -2.062 1.00 74.88 157 ASN A N 1
ATOM 1173 C CA . ASN A 1 157 ? -7.082 17.779 -1.482 1.00 74.88 157 ASN A CA 1
ATOM 1174 C C . ASN A 1 157 ? -7.512 17.420 -0.057 1.00 74.88 157 ASN A C 1
ATOM 1176 O O . ASN A 1 157 ? -8.434 16.638 0.153 1.00 74.88 157 ASN A O 1
ATOM 1180 N N . ALA A 1 158 ? -6.847 18.012 0.931 1.00 73.44 158 ALA A N 1
ATOM 1181 C CA . ALA A 1 158 ? -7.021 17.628 2.325 1.00 73.44 158 ALA A CA 1
ATOM 1182 C C . ALA A 1 158 ? -8.461 17.787 2.844 1.00 73.44 158 ALA A C 1
ATOM 1184 O O . ALA A 1 158 ? -8.932 16.960 3.615 1.00 73.44 158 ALA A O 1
ATOM 1185 N N . THR A 1 159 ? -9.196 18.806 2.390 1.00 76.50 159 THR A N 1
ATOM 1186 C CA . THR A 1 159 ? -10.589 19.001 2.814 1.00 76.50 159 THR A CA 1
ATOM 1187 C C . THR A 1 159 ? -11.497 17.909 2.247 1.00 76.50 159 THR A C 1
ATOM 1189 O O . THR A 1 159 ? -12.350 17.387 2.962 1.00 76.50 159 THR A O 1
ATOM 1192 N N . LEU A 1 160 ? -11.294 17.522 0.981 1.00 78.25 160 LEU A N 1
ATOM 1193 C CA . LEU A 1 160 ? -12.006 16.388 0.380 1.00 78.25 160 LEU A CA 1
ATOM 1194 C C . LEU A 1 160 ? -11.620 15.064 1.057 1.00 78.25 160 LEU A C 1
ATOM 1196 O O . LEU A 1 160 ? -12.486 14.223 1.286 1.00 78.25 160 LEU A O 1
ATOM 1200 N N . PHE A 1 161 ? -10.346 14.891 1.411 1.00 78.50 161 PHE A N 1
ATOM 1201 C CA . PHE A 1 161 ? -9.849 13.704 2.104 1.00 78.50 161 PHE A CA 1
ATOM 1202 C C . PHE A 1 161 ? -10.447 13.547 3.511 1.00 78.50 161 PHE A C 1
ATOM 1204 O O . PHE A 1 161 ? -10.890 12.459 3.873 1.00 78.50 161 PHE A O 1
ATOM 1211 N N . ASN A 1 162 ? -10.563 14.629 4.282 1.00 78.12 162 ASN A N 1
ATOM 1212 C CA . ASN A 1 162 ? -11.222 14.587 5.591 1.00 78.12 162 ASN A CA 1
ATOM 1213 C C . ASN A 1 162 ? -12.719 14.262 5.456 1.00 78.12 162 ASN A C 1
ATOM 1215 O O . ASN A 1 162 ? -13.252 13.444 6.209 1.00 78.12 162 ASN A O 1
ATOM 1219 N N . GLY A 1 163 ? -13.389 14.843 4.452 1.00 79.19 163 GLY A N 1
ATOM 1220 C CA . GLY A 1 163 ? -14.781 14.517 4.127 1.00 79.19 163 GLY A CA 1
ATOM 1221 C C . GLY A 1 163 ? -14.971 13.043 3.752 1.00 79.19 163 GLY A C 1
ATOM 1222 O O . GLY A 1 163 ? -15.942 12.416 4.180 1.00 79.19 163 GLY A O 1
ATOM 1223 N N . LEU A 1 164 ? -14.011 12.460 3.025 1.00 83.44 164 LEU A N 1
ATOM 1224 C CA . LEU A 1 164 ? -13.971 11.025 2.735 1.00 83.44 164 LEU A CA 1
ATOM 1225 C C . LEU A 1 164 ? -13.893 10.201 4.028 1.00 83.44 164 LEU A C 1
ATOM 1227 O O . LEU A 1 164 ? -14.681 9.274 4.201 1.00 83.44 164 LEU A O 1
ATOM 1231 N N . GLY A 1 165 ? -13.006 10.571 4.958 1.00 85.44 165 GLY A N 1
ATOM 1232 C CA . GLY A 1 165 ? -12.894 9.933 6.273 1.00 85.44 165 GLY A CA 1
ATOM 1233 C C . GLY A 1 165 ? -14.207 9.963 7.061 1.00 85.44 165 GLY A C 1
ATOM 1234 O O . GLY A 1 165 ? -14.655 8.937 7.571 1.00 85.44 165 GLY A O 1
ATOM 1235 N N . ALA A 1 166 ? -14.891 11.110 7.103 1.00 82.94 166 ALA A N 1
ATOM 1236 C CA . ALA A 1 166 ? -16.183 11.227 7.782 1.00 82.94 166 ALA A CA 1
ATOM 1237 C C . ALA A 1 166 ? -17.257 10.314 7.155 1.00 82.94 166 ALA A C 1
ATOM 1239 O O . ALA A 1 166 ? -18.012 9.657 7.879 1.00 82.94 166 ALA A O 1
ATOM 1240 N N . ARG A 1 167 ? -17.285 10.219 5.817 1.00 86.31 167 ARG A N 1
ATOM 1241 C CA . ARG A 1 167 ? -18.195 9.335 5.070 1.00 86.31 167 ARG A CA 1
ATOM 1242 C C . ARG A 1 167 ? -17.886 7.847 5.301 1.00 86.31 167 ARG A C 1
ATOM 1244 O O . ARG A 1 167 ? -18.825 7.057 5.442 1.00 86.31 167 ARG A O 1
ATOM 1251 N N . LYS A 1 168 ? -16.604 7.461 5.439 1.00 91.00 168 LYS A N 1
ATOM 1252 C CA . LYS A 1 168 ? -16.196 6.098 5.850 1.00 91.00 168 LYS A CA 1
ATOM 1253 C C . LYS A 1 168 ? -16.827 5.730 7.192 1.00 91.00 168 LYS A C 1
ATOM 1255 O O . LYS A 1 168 ? -17.558 4.744 7.284 1.00 91.00 168 LYS A O 1
ATOM 1260 N N . VAL A 1 169 ? -16.607 6.554 8.219 1.00 90.94 169 VAL A N 1
ATOM 1261 C CA . VAL A 1 169 ? -17.111 6.278 9.576 1.00 90.94 169 VAL A CA 1
ATOM 1262 C C . VAL A 1 169 ? -18.645 6.265 9.610 1.00 90.94 169 VAL A C 1
ATOM 1264 O O . VAL A 1 169 ? -19.242 5.408 10.265 1.00 90.94 169 VAL A O 1
ATOM 1267 N N . ALA A 1 170 ? -19.303 7.155 8.858 1.00 89.12 170 ALA A N 1
ATOM 1268 C CA . ALA A 1 170 ? -20.760 7.168 8.732 1.00 89.12 170 ALA A CA 1
ATOM 1269 C C . ALA A 1 170 ? -21.317 5.870 8.120 1.00 89.12 170 ALA A C 1
ATOM 1271 O O . ALA A 1 170 ? -22.299 5.333 8.631 1.00 89.12 170 ALA A O 1
ATOM 1272 N N . SER A 1 171 ? -20.670 5.336 7.082 1.00 92.00 171 SER A N 1
ATOM 1273 C CA . SER A 1 171 ? -21.065 4.071 6.447 1.00 92.00 171 SER A CA 1
ATOM 1274 C C . SER A 1 171 ? -20.995 2.894 7.424 1.00 92.00 171 SER A C 1
ATOM 1276 O O . SER A 1 171 ? -21.928 2.094 7.491 1.00 92.00 171 SER A O 1
ATOM 1278 N N . ILE A 1 172 ? -19.919 2.814 8.219 1.00 93.81 172 ILE A N 1
ATOM 1279 C CA . ILE A 1 172 ? -19.757 1.771 9.246 1.00 93.81 172 ILE A CA 1
ATOM 1280 C C . ILE A 1 172 ? -20.890 1.867 10.269 1.00 93.81 172 ILE A C 1
ATOM 1282 O O . ILE A 1 172 ? -21.532 0.868 10.586 1.00 93.81 172 ILE A O 1
ATOM 1286 N N . LEU A 1 173 ? -21.157 3.080 10.762 1.00 92.69 173 LEU A N 1
ATOM 1287 C CA . LEU A 1 173 ? -22.175 3.308 11.779 1.00 92.69 173 LEU A CA 1
ATOM 1288 C C . LEU A 1 173 ? -23.575 2.919 11.287 1.00 92.69 173 LEU A C 1
ATOM 1290 O O . LEU A 1 173 ? -24.302 2.242 12.009 1.00 92.69 173 LEU A O 1
ATOM 1294 N N . VAL A 1 174 ? -23.938 3.292 10.056 1.00 91.31 174 VAL A N 1
ATOM 1295 C CA . VAL A 1 174 ? -25.243 2.931 9.482 1.00 91.31 174 VAL A CA 1
ATOM 1296 C C . VAL A 1 174 ? -25.396 1.415 9.358 1.00 91.31 174 VAL A C 1
ATOM 1298 O O . VAL A 1 174 ? -26.472 0.891 9.648 1.00 91.31 174 VAL A O 1
ATOM 1301 N N . LEU A 1 175 ? -24.334 0.699 8.974 1.00 92.31 175 LEU A N 1
ATOM 1302 C CA . LEU A 1 175 ? -24.358 -0.762 8.912 1.00 92.31 175 LEU A CA 1
ATOM 1303 C C . LEU A 1 175 ? -24.574 -1.374 10.297 1.00 92.31 175 LEU A C 1
ATOM 1305 O O . LEU A 1 175 ? -25.477 -2.195 10.440 1.00 92.31 175 LEU A O 1
ATOM 1309 N N . LEU A 1 176 ? -23.825 -0.942 11.314 1.00 92.62 176 LEU A N 1
ATOM 1310 C CA . LEU A 1 176 ? -23.985 -1.429 12.691 1.00 92.62 176 LEU A CA 1
ATOM 1311 C C . LEU A 1 176 ? -25.414 -1.198 13.207 1.00 92.62 176 LEU A C 1
ATOM 1313 O O . LEU A 1 176 ? -26.076 -2.130 13.662 1.00 92.62 176 LEU A O 1
ATOM 1317 N N . GLU A 1 177 ? -25.913 0.033 13.085 1.00 90.94 177 GLU A N 1
ATOM 1318 C CA . GLU A 1 177 ? -27.198 0.444 13.659 1.00 90.94 177 GLU A CA 1
ATOM 1319 C C . GLU A 1 177 ? -28.402 -0.188 12.964 1.00 90.94 177 GLU A C 1
ATOM 1321 O O . GLU A 1 177 ? -29.389 -0.512 13.624 1.00 90.94 177 GLU A O 1
ATOM 1326 N N . ARG A 1 178 ? -28.349 -0.346 11.636 1.00 89.19 178 ARG A N 1
ATOM 1327 C CA . ARG A 1 178 ? -29.500 -0.836 10.867 1.00 89.19 178 ARG A CA 1
ATOM 1328 C C . ARG A 1 178 ? -29.500 -2.336 10.663 1.00 89.19 178 ARG A C 1
ATOM 1330 O O . ARG A 1 178 ? -30.573 -2.929 10.659 1.00 89.19 178 ARG A O 1
ATOM 1337 N N . SER A 1 179 ? -28.332 -2.940 10.452 1.00 87.75 179 SER A N 1
ATOM 1338 C CA . SER A 1 179 ? -28.257 -4.384 10.209 1.00 87.75 179 SER A CA 1
ATOM 1339 C C . SER A 1 179 ? -28.201 -5.194 11.497 1.00 87.75 179 SER A C 1
ATOM 1341 O O . SER A 1 179 ? -28.585 -6.357 11.505 1.00 87.75 179 SER A O 1
ATOM 1343 N N . GLY A 1 180 ? -27.719 -4.602 12.593 1.00 89.00 180 GLY A N 1
ATOM 1344 C CA . GLY A 1 180 ? -27.497 -5.336 13.830 1.00 89.00 180 GLY A CA 1
ATOM 1345 C C . GLY A 1 180 ? -26.195 -6.154 13.847 1.00 89.00 180 GLY A C 1
ATOM 1346 O O . GLY A 1 180 ? -25.858 -6.725 14.883 1.00 89.00 180 GLY A O 1
ATOM 1347 N N . ARG A 1 181 ? -25.465 -6.210 12.728 1.00 91.19 181 ARG A N 1
ATOM 1348 C CA . ARG A 1 181 ? -24.367 -7.152 12.471 1.00 91.19 181 ARG A CA 1
ATOM 1349 C C . ARG A 1 181 ? -23.008 -6.529 12.768 1.00 91.19 181 ARG A C 1
ATOM 1351 O O . ARG A 1 181 ? -22.822 -5.323 12.609 1.00 91.19 181 ARG A O 1
ATOM 1358 N N . ALA A 1 182 ? -22.040 -7.354 13.165 1.00 94.44 182 ALA A N 1
ATOM 1359 C CA . ALA A 1 182 ? -20.646 -6.923 13.265 1.00 94.44 182 ALA A CA 1
ATOM 1360 C C . ALA A 1 182 ? -20.067 -6.614 11.872 1.00 94.44 182 ALA A C 1
ATOM 1362 O O . ALA A 1 182 ? -20.443 -7.240 10.877 1.00 94.44 182 ALA A O 1
ATOM 1363 N N . VAL A 1 183 ? -19.133 -5.666 11.808 1.00 95.31 183 VAL A N 1
ATOM 1364 C CA . VAL A 1 183 ? -18.519 -5.211 10.556 1.00 95.31 183 VAL A CA 1
ATOM 1365 C C . VAL A 1 183 ? -17.008 -5.395 10.639 1.00 95.31 183 VAL A C 1
ATOM 1367 O O . VAL A 1 183 ? -16.360 -4.886 11.551 1.00 95.31 183 VAL A O 1
ATOM 1370 N N . PHE A 1 184 ? -16.449 -6.111 9.669 1.00 96.00 184 PHE A N 1
ATOM 1371 C CA . PHE A 1 184 ? -15.019 -6.183 9.413 1.00 96.00 184 PHE A CA 1
ATOM 1372 C C . PHE A 1 184 ? -14.683 -5.183 8.310 1.00 96.00 184 PHE A C 1
ATOM 1374 O O . PHE A 1 184 ? -15.197 -5.274 7.200 1.00 96.00 184 PHE A O 1
ATOM 1381 N N . ILE A 1 185 ? -13.851 -4.202 8.618 1.00 96.88 185 ILE A N 1
ATOM 1382 C CA . ILE A 1 185 ? -13.478 -3.111 7.730 1.00 96.88 185 ILE A CA 1
ATOM 1383 C C . ILE A 1 185 ? -12.064 -3.341 7.215 1.00 96.88 185 ILE A C 1
ATOM 1385 O O . ILE A 1 185 ? -11.158 -3.646 7.992 1.00 96.88 185 ILE A O 1
ATOM 1389 N N . SER A 1 186 ? -11.865 -3.110 5.921 1.00 97.50 186 SER A N 1
ATOM 1390 C CA . SER A 1 186 ? -10.536 -2.906 5.354 1.00 97.50 186 SER A CA 1
ATOM 1391 C C . SER A 1 186 ? -10.535 -1.793 4.310 1.00 97.50 186 SER A C 1
ATOM 1393 O O . SER A 1 186 ? -11.445 -1.738 3.478 1.00 97.50 186 SER A O 1
ATOM 1395 N N . ASP A 1 187 ? -9.502 -0.956 4.294 1.00 96.38 187 ASP A N 1
ATOM 1396 C CA . ASP A 1 187 ? -9.235 -0.072 3.163 1.00 96.38 187 ASP A CA 1
ATOM 1397 C C . ASP A 1 187 ? -9.053 -0.897 1.876 1.00 96.38 187 ASP A C 1
ATOM 1399 O O . ASP A 1 187 ? -8.766 -2.097 1.886 1.00 96.38 187 ASP A O 1
ATOM 1403 N N . VAL A 1 188 ? -9.296 -0.259 0.734 1.00 95.88 188 VAL A N 1
ATOM 1404 C CA . VAL A 1 188 ? -9.330 -0.937 -0.574 1.00 95.88 188 VAL A CA 1
ATOM 1405 C C . VAL A 1 188 ? -7.959 -1.450 -1.031 1.00 95.88 188 VAL A C 1
ATOM 1407 O O . VAL A 1 188 ? -7.853 -2.289 -1.917 1.00 95.88 188 VAL A O 1
ATOM 1410 N N . ASP A 1 189 ? -6.891 -0.947 -0.426 1.00 95.75 189 ASP A N 1
ATOM 1411 C CA . ASP A 1 189 ? -5.501 -1.361 -0.610 1.00 95.75 189 ASP A CA 1
ATOM 1412 C C . ASP A 1 189 ? -5.034 -2.360 0.460 1.00 95.75 189 ASP A C 1
ATOM 1414 O O . ASP A 1 189 ? -3.846 -2.441 0.784 1.00 95.75 189 ASP A O 1
ATOM 1418 N N . VAL A 1 190 ? -5.969 -3.154 0.976 1.00 98.00 190 VAL A N 1
ATOM 1419 C CA . VAL A 1 190 ? -5.704 -4.354 1.767 1.00 98.00 190 VAL A CA 1
ATOM 1420 C C . VAL A 1 190 ? -5.921 -5.590 0.900 1.00 98.00 190 VAL A C 1
ATOM 1422 O O . VAL A 1 190 ? -6.926 -5.718 0.206 1.00 98.00 190 VAL A O 1
ATOM 1425 N N . VAL A 1 191 ? -4.993 -6.537 0.959 1.00 97.88 191 VAL A N 1
ATOM 1426 C CA . VAL A 1 191 ? -5.153 -7.861 0.353 1.00 97.88 191 VAL A CA 1
ATOM 1427 C C . VAL A 1 191 ? -5.436 -8.880 1.446 1.00 97.88 191 VAL A C 1
ATOM 1429 O O . VAL A 1 191 ? -4.604 -9.078 2.328 1.00 97.88 191 VAL A O 1
ATOM 1432 N N . TRP A 1 192 ? -6.585 -9.550 1.357 1.00 97.56 192 TRP A N 1
ATOM 1433 C CA . TRP A 1 192 ? -6.941 -10.684 2.209 1.00 97.56 192 TRP A CA 1
ATOM 1434 C C . TRP A 1 192 ? -6.410 -11.988 1.606 1.00 97.56 192 TRP A C 1
ATOM 1436 O O . TRP A 1 192 ? -6.778 -12.367 0.497 1.00 97.56 192 TRP A O 1
ATOM 1446 N N . LEU A 1 193 ? -5.551 -12.687 2.345 1.00 97.12 193 LEU A N 1
ATOM 1447 C CA . LEU A 1 193 ? -4.941 -13.959 1.944 1.00 97.12 193 LEU A CA 1
ATOM 1448 C C . LEU A 1 193 ? -5.648 -15.173 2.561 1.00 97.12 193 LEU A C 1
ATOM 1450 O O . LEU A 1 193 ? -5.542 -16.282 2.035 1.00 97.12 193 LEU A O 1
ATOM 1454 N N . LYS A 1 194 ? -6.346 -14.973 3.683 1.00 95.94 194 LYS A N 1
ATOM 1455 C CA . LYS A 1 194 ? -7.070 -15.997 4.449 1.00 95.94 194 LYS A CA 1
ATOM 1456 C C . LYS A 1 194 ? -8.361 -15.402 5.008 1.00 95.94 194 LYS A C 1
ATOM 1458 O O . LYS A 1 194 ? -8.446 -14.190 5.186 1.00 95.94 194 LYS A O 1
ATOM 1463 N N . ASP A 1 195 ? -9.331 -16.257 5.322 1.00 94.31 195 ASP A N 1
ATOM 1464 C CA . ASP A 1 195 ? -10.534 -15.861 6.063 1.00 94.31 195 ASP A CA 1
ATOM 1465 C C . ASP A 1 195 ? -10.148 -15.388 7.478 1.00 94.31 195 ASP A C 1
ATOM 1467 O O . ASP A 1 195 ? -9.569 -16.179 8.226 1.00 94.31 195 ASP A O 1
ATOM 1471 N N . PRO A 1 196 ? -10.424 -14.127 7.863 1.00 93.56 196 PRO A N 1
ATOM 1472 C CA . PRO A 1 196 ? -10.038 -13.596 9.164 1.00 93.56 196 PRO A CA 1
ATOM 1473 C C . PRO A 1 196 ? -11.069 -13.840 10.272 1.00 93.56 196 PRO A C 1
ATOM 1475 O O . PRO A 1 196 ? -10.854 -13.375 11.389 1.00 93.56 196 PRO A O 1
ATOM 1478 N N . GLY A 1 197 ? -12.160 -14.572 10.020 1.00 92.44 197 GLY A N 1
ATOM 1479 C CA . GLY A 1 197 ? -13.125 -14.964 11.054 1.00 92.44 197 GLY A CA 1
ATOM 1480 C C . GLY A 1 197 ? -12.477 -15.522 12.336 1.00 92.44 197 GLY A C 1
ATOM 1481 O O . GLY A 1 197 ? -12.794 -15.026 13.422 1.00 92.44 197 GLY A O 1
ATOM 1482 N N . PRO A 1 198 ? -11.507 -16.457 12.246 1.00 92.44 198 PRO A N 1
ATOM 1483 C CA . PRO A 1 198 ? -10.806 -16.994 13.414 1.00 92.44 198 PRO A CA 1
ATOM 1484 C C . PRO A 1 198 ? -10.041 -15.956 14.248 1.00 92.44 198 PRO A C 1
ATOM 1486 O O . PRO A 1 198 ? -9.902 -16.150 15.455 1.00 92.44 198 PRO A O 1
ATOM 1489 N N . LEU A 1 199 ? -9.570 -14.852 13.642 1.00 91.38 199 LEU A N 1
ATOM 1490 C CA . LEU A 1 199 ? -8.886 -13.776 14.375 1.00 91.38 199 LEU A CA 1
ATOM 1491 C C . LEU A 1 199 ? -9.829 -13.109 15.375 1.00 91.38 199 LEU A C 1
ATOM 1493 O O . LEU A 1 199 ? -9.409 -12.757 16.468 1.00 91.38 199 LEU A O 1
ATOM 1497 N N . VAL A 1 200 ? -11.098 -12.926 15.011 1.00 92.31 200 VAL A N 1
ATOM 1498 C CA . VAL A 1 200 ? -12.043 -12.109 15.790 1.00 92.31 200 VAL A CA 1
ATOM 1499 C C . VAL A 1 200 ? -13.004 -12.934 16.637 1.00 92.31 200 VAL A C 1
ATOM 1501 O O . VAL A 1 200 ? -13.623 -12.406 17.560 1.00 92.31 200 VAL A O 1
ATOM 1504 N N . SER A 1 201 ? -13.126 -14.230 16.347 1.00 91.50 201 SER A N 1
ATOM 1505 C CA . SER A 1 201 ? -13.962 -15.151 17.115 1.00 91.50 201 SER A CA 1
ATOM 1506 C C . SER A 1 201 ? -13.291 -15.668 18.389 1.00 91.50 201 SER A C 1
ATOM 1508 O O . SER A 1 201 ? -13.944 -16.380 19.145 1.00 91.50 201 SER A O 1
ATOM 1510 N N . GLY A 1 202 ? -12.002 -15.377 18.601 1.00 86.75 202 GLY A N 1
ATOM 1511 C CA . GLY A 1 202 ? -11.203 -15.957 19.685 1.00 86.75 202 GLY A CA 1
ATOM 1512 C C . GLY A 1 202 ? -10.902 -17.448 19.502 1.00 86.75 202 GLY A C 1
ATOM 1513 O O . GLY A 1 202 ? -10.637 -18.147 20.470 1.00 86.75 202 GLY A O 1
ATOM 1514 N N . ALA A 1 203 ? -10.971 -17.959 18.266 1.00 90.06 203 ALA A N 1
ATOM 1515 C CA . ALA A 1 203 ? -10.720 -19.376 17.980 1.00 90.06 203 ALA A CA 1
ATOM 1516 C C . ALA A 1 203 ? -9.225 -19.713 17.845 1.00 90.06 203 ALA A C 1
ATOM 1518 O O . ALA A 1 203 ? -8.860 -20.885 17.770 1.00 90.06 203 ALA A O 1
ATOM 1519 N N . LEU A 1 204 ? -8.367 -18.697 17.749 1.00 90.25 204 LEU A N 1
ATOM 1520 C CA . LEU A 1 204 ? -6.925 -18.866 17.638 1.00 90.25 204 LEU A CA 1
ATOM 1521 C C . LEU A 1 204 ? -6.279 -18.780 19.015 1.00 90.25 204 LEU A C 1
ATOM 1523 O O . LEU A 1 204 ? -6.605 -17.888 19.796 1.00 90.25 204 LEU A O 1
ATOM 1527 N N . GLN A 1 205 ? -5.323 -19.677 19.256 1.00 87.75 205 GLN A N 1
ATOM 1528 C CA . GLN A 1 205 ? -4.554 -19.703 20.492 1.00 87.75 205 GLN A CA 1
ATOM 1529 C C . GLN A 1 205 ? -3.876 -18.351 20.745 1.00 87.75 205 GLN A C 1
ATOM 1531 O O . GLN A 1 205 ? -3.197 -17.817 19.862 1.00 87.75 205 GLN A O 1
ATOM 1536 N N . GLY A 1 206 ? -4.044 -17.824 21.953 1.00 87.75 206 GLY A N 1
ATOM 1537 C CA . GLY A 1 206 ? -3.520 -16.533 22.384 1.00 87.75 206 GLY A CA 1
ATOM 1538 C C . GLY A 1 206 ? -4.360 -15.326 21.953 1.00 87.75 206 GLY A C 1
ATOM 1539 O O . GLY A 1 206 ? -3.972 -14.201 22.262 1.00 87.75 206 GLY A O 1
ATOM 1540 N N . LEU A 1 207 ? -5.472 -15.511 21.233 1.00 91.31 207 LEU A N 1
ATOM 1541 C CA . LEU A 1 207 ? -6.405 -14.444 20.838 1.00 91.31 207 LEU A CA 1
ATOM 1542 C C . LEU A 1 207 ? -7.817 -14.658 21.406 1.00 91.31 207 LEU A C 1
ATOM 1544 O O . LEU A 1 207 ? -8.766 -14.035 20.937 1.00 91.31 207 LEU A O 1
ATOM 1548 N N . GLU A 1 208 ? -7.979 -15.534 22.394 1.00 90.31 208 GLU A N 1
ATOM 1549 C CA . GLU A 1 208 ? -9.266 -15.966 22.951 1.00 90.31 208 GLU A CA 1
ATOM 1550 C C . GLU A 1 208 ? -10.129 -14.772 23.395 1.00 90.31 208 GLU A C 1
ATOM 1552 O O . GLU A 1 208 ? -11.319 -14.695 23.070 1.00 90.31 208 GLU A O 1
ATOM 1557 N N . ASP A 1 209 ? -9.508 -13.773 24.028 1.00 89.75 209 ASP A N 1
ATOM 1558 C CA . ASP A 1 209 ? -10.170 -12.551 24.493 1.00 89.75 209 ASP A CA 1
ATOM 1559 C C . ASP A 1 209 ? -10.893 -11.785 23.376 1.00 89.75 209 ASP A C 1
ATOM 1561 O O . ASP A 1 209 ? -11.909 -11.127 23.631 1.00 89.75 209 ASP A O 1
ATOM 1565 N N . PHE A 1 210 ? -10.420 -11.873 22.125 1.00 93.50 210 PHE A N 1
ATOM 1566 C CA . PHE A 1 210 ? -10.972 -11.114 20.996 1.00 93.50 210 PHE A CA 1
ATOM 1567 C C . PHE A 1 210 ? -12.439 -11.455 20.716 1.00 93.50 210 PHE A C 1
ATOM 1569 O O . PHE A 1 210 ? -13.169 -10.605 20.186 1.00 93.50 210 PHE A O 1
ATOM 1576 N N . ALA A 1 211 ? -12.910 -12.624 21.171 1.00 92.56 211 ALA A N 1
ATOM 1577 C CA . ALA A 1 211 ? -14.321 -13.006 21.171 1.00 92.56 211 ALA A CA 1
ATOM 1578 C C . ALA A 1 211 ? -15.224 -11.974 21.876 1.00 92.56 211 ALA A C 1
ATOM 1580 O O . ALA A 1 211 ? -16.386 -11.805 21.496 1.00 92.56 211 ALA A O 1
ATOM 1581 N N . THR A 1 212 ? -14.682 -11.246 22.858 1.00 93.62 212 THR A N 1
ATOM 1582 C CA . THR A 1 212 ? -15.408 -10.285 23.703 1.00 93.62 212 THR A CA 1
ATOM 1583 C C . THR A 1 212 ? -15.058 -8.820 23.447 1.00 93.62 212 THR A C 1
ATOM 1585 O O . THR A 1 212 ? -15.551 -7.947 24.168 1.00 93.62 212 THR A O 1
ATOM 1588 N N . ALA A 1 213 ? -14.224 -8.535 22.441 1.00 95.88 213 ALA A N 1
ATOM 1589 C CA . ALA A 1 213 ? -13.842 -7.169 22.098 1.00 95.88 213 ALA A CA 1
ATOM 1590 C C . ALA A 1 213 ? -15.073 -6.307 21.741 1.00 95.88 213 ALA A C 1
ATOM 1592 O O . ALA A 1 213 ? -16.137 -6.800 21.384 1.00 95.88 213 ALA A O 1
ATOM 1593 N N . ASP A 1 214 ? -14.945 -4.995 21.769 1.00 97.88 214 ASP A N 1
ATOM 1594 C CA . ASP A 1 214 ? -15.889 -4.089 21.114 1.00 97.88 214 ASP A CA 1
ATOM 1595 C C . ASP A 1 214 ? -15.319 -3.678 19.756 1.00 97.88 214 ASP A C 1
ATOM 1597 O O . ASP A 1 214 ? -16.006 -3.734 18.734 1.00 97.88 214 ASP A O 1
ATOM 1601 N N . ILE A 1 215 ? -14.031 -3.321 19.750 1.00 97.81 215 ILE A N 1
ATOM 1602 C CA . ILE A 1 215 ? -13.290 -2.889 18.568 1.00 97.81 215 ILE A CA 1
ATOM 1603 C C . ILE A 1 215 ? -11.911 -3.556 18.555 1.00 97.81 215 ILE A C 1
ATOM 1605 O O . ILE A 1 215 ? -11.213 -3.574 19.568 1.00 97.81 215 ILE A O 1
ATOM 1609 N N . LEU A 1 216 ? -11.499 -4.065 17.398 1.00 97.19 216 LEU A N 1
ATOM 1610 C CA . LEU A 1 216 ? -10.118 -4.460 17.125 1.00 97.19 216 LEU A CA 1
ATOM 1611 C C . LEU A 1 216 ? -9.570 -3.594 15.995 1.00 97.19 216 LEU A C 1
ATOM 1613 O O . LEU A 1 216 ? -10.308 -3.268 15.065 1.00 97.19 216 LEU A O 1
ATOM 1617 N N . ALA A 1 217 ? -8.291 -3.238 16.059 1.00 96.12 217 ALA A N 1
ATOM 1618 C CA . ALA A 1 217 ? -7.640 -2.440 15.024 1.00 96.12 217 ALA A CA 1
ATOM 1619 C C . ALA A 1 217 ? -6.259 -2.979 14.663 1.00 96.12 217 ALA A C 1
ATOM 1621 O O . ALA A 1 217 ? -5.554 -3.521 15.511 1.00 96.12 217 ALA A O 1
ATOM 1622 N N . SER A 1 218 ? -5.846 -2.789 13.413 1.00 95.12 218 SER A N 1
ATOM 1623 C CA . SER A 1 218 ? -4.434 -2.888 13.035 1.00 95.12 218 SER A CA 1
ATOM 1624 C C . SER A 1 218 ? -3.596 -1.766 13.663 1.00 95.12 218 SER A C 1
ATOM 1626 O O . SER A 1 218 ? -4.128 -0.788 14.194 1.00 95.12 218 SER A O 1
ATOM 1628 N N . ASN A 1 219 ? -2.270 -1.882 13.595 1.00 89.81 219 ASN A N 1
ATOM 1629 C CA . ASN A 1 219 ? -1.340 -0.875 14.104 1.00 89.81 219 ASN A CA 1
ATOM 1630 C C . ASN A 1 219 ? -0.293 -0.475 13.045 1.00 89.81 219 ASN A C 1
ATOM 1632 O O . ASN A 1 219 ? 0.007 -1.240 12.126 1.00 89.81 219 ASN A O 1
ATOM 1636 N N . ASP A 1 220 ? 0.270 0.726 13.199 1.00 89.31 220 ASP A N 1
ATOM 1637 C CA . ASP A 1 220 ? 1.436 1.188 12.430 1.00 89.31 220 ASP A CA 1
ATOM 1638 C C . ASP A 1 220 ? 2.763 0.824 13.132 1.00 89.31 220 ASP A C 1
ATOM 1640 O O . ASP A 1 220 ? 3.818 1.390 12.848 1.00 89.31 220 ASP A O 1
ATOM 1644 N N . CYS A 1 221 ? 2.734 -0.122 14.080 1.00 89.81 221 CYS A N 1
ATOM 1645 C CA . CYS A 1 221 ? 3.946 -0.620 14.715 1.00 89.81 221 CYS A CA 1
ATOM 1646 C C . CYS A 1 221 ? 4.708 -1.500 13.727 1.00 89.81 221 CYS A C 1
ATOM 1648 O O . CYS A 1 221 ? 4.144 -2.392 13.096 1.00 89.81 221 CYS A O 1
ATOM 1650 N N . ILE A 1 222 ? 6.007 -1.261 13.592 1.00 92.06 222 ILE A N 1
ATOM 1651 C CA . ILE A 1 222 ? 6.885 -2.063 12.724 1.00 92.06 222 ILE A CA 1
ATOM 1652 C C . ILE A 1 222 ? 7.944 -2.820 13.536 1.00 92.06 222 ILE A C 1
ATOM 1654 O O . ILE A 1 222 ? 8.865 -3.394 12.966 1.00 92.06 222 ILE A O 1
ATOM 1658 N N . ASP A 1 223 ? 7.818 -2.817 14.864 1.00 91.94 223 ASP A N 1
ATOM 1659 C CA . ASP A 1 223 ? 8.692 -3.524 15.801 1.00 91.94 223 ASP A CA 1
ATOM 1660 C C . ASP A 1 223 ? 8.011 -4.831 16.248 1.00 91.94 223 ASP A C 1
ATOM 1662 O O . ASP A 1 223 ? 7.146 -4.793 17.127 1.00 91.94 223 ASP A O 1
ATOM 1666 N N . PRO A 1 224 ? 8.348 -5.991 15.654 1.00 89.94 224 PRO A N 1
ATOM 1667 C CA . PRO A 1 224 ? 7.703 -7.259 15.993 1.00 89.94 224 PRO A CA 1
ATOM 1668 C C . PRO A 1 224 ? 8.020 -7.739 17.415 1.00 89.94 224 PRO A C 1
ATOM 1670 O O . PRO A 1 224 ? 7.194 -8.414 18.028 1.00 89.94 224 PRO A O 1
ATOM 1673 N N . GLU A 1 225 ? 9.179 -7.375 17.973 1.00 88.56 225 GLU A N 1
ATOM 1674 C CA . GLU A 1 225 ? 9.506 -7.726 19.357 1.00 88.56 225 GLU A CA 1
ATOM 1675 C C . GLU A 1 225 ? 8.650 -6.923 20.330 1.00 88.56 225 GLU A C 1
ATOM 1677 O O . GLU A 1 225 ? 8.118 -7.475 21.293 1.00 88.56 225 GLU A O 1
ATOM 1682 N N . ARG A 1 226 ? 8.443 -5.633 20.059 1.00 86.94 226 ARG A N 1
ATOM 1683 C CA . ARG A 1 226 ? 7.535 -4.812 20.861 1.00 86.94 226 ARG A CA 1
ATOM 1684 C C . ARG A 1 226 ? 6.071 -5.177 20.651 1.00 86.94 226 ARG A C 1
ATOM 1686 O O . ARG A 1 226 ? 5.326 -5.204 21.621 1.00 86.94 226 ARG A O 1
ATOM 1693 N N . ASP A 1 227 ? 5.663 -5.517 19.435 1.00 89.44 227 ASP A N 1
ATOM 1694 C CA . ASP A 1 227 ? 4.325 -6.045 19.151 1.00 89.44 227 ASP A CA 1
ATOM 1695 C C . ASP A 1 227 ? 4.057 -7.327 19.965 1.00 89.44 227 ASP A C 1
ATOM 1697 O O . ASP A 1 227 ? 2.949 -7.522 20.466 1.00 89.44 227 ASP A O 1
ATOM 1701 N N . ARG A 1 228 ? 5.085 -8.160 20.186 1.00 85.81 228 ARG A N 1
ATOM 1702 C CA . ARG A 1 228 ? 5.025 -9.346 21.053 1.00 85.81 228 ARG A CA 1
ATOM 1703 C C . ARG A 1 228 ? 5.041 -9.019 22.555 1.00 85.81 228 ARG A C 1
ATOM 1705 O O . ARG A 1 228 ? 4.339 -9.688 23.305 1.00 85.81 228 ARG A O 1
ATOM 1712 N N . LEU A 1 229 ? 5.860 -8.060 22.998 1.00 82.69 229 LEU A N 1
ATOM 1713 C CA . LEU A 1 229 ? 6.112 -7.766 24.422 1.00 82.69 229 LEU A CA 1
ATOM 1714 C C . LEU A 1 229 ? 5.159 -6.731 25.049 1.00 82.69 229 LEU A C 1
ATOM 1716 O O . LEU A 1 229 ? 4.975 -6.750 26.261 1.00 82.69 229 LEU A O 1
ATOM 1720 N N . ASP A 1 230 ? 4.594 -5.826 24.249 1.00 79.00 230 ASP A N 1
ATOM 1721 C CA . ASP A 1 230 ? 3.705 -4.723 24.663 1.00 79.00 230 ASP A CA 1
ATOM 1722 C C . ASP A 1 230 ? 2.288 -4.906 24.089 1.00 79.00 230 ASP A C 1
ATOM 1724 O O . ASP A 1 230 ? 1.644 -3.946 23.659 1.00 79.00 230 ASP A O 1
ATOM 1728 N N . ASP A 1 231 ? 1.829 -6.160 23.997 1.00 81.00 231 ASP A N 1
ATOM 1729 C CA . ASP A 1 231 ? 0.459 -6.529 23.615 1.00 81.00 231 ASP A CA 1
ATOM 1730 C C . ASP A 1 231 ? -0.047 -5.805 22.344 1.00 81.00 231 ASP A C 1
ATOM 1732 O O . ASP A 1 231 ? -1.178 -5.316 22.279 1.00 81.00 231 ASP A O 1
ATOM 1736 N N . GLY A 1 232 ? 0.808 -5.715 21.318 1.00 80.12 232 GLY A N 1
ATOM 1737 C CA . GLY A 1 232 ? 0.522 -5.004 20.068 1.00 80.12 232 GLY A CA 1
ATOM 1738 C C . GLY A 1 232 ? 1.024 -3.558 20.000 1.00 80.12 232 GLY A C 1
ATOM 1739 O O . GLY A 1 232 ? 0.467 -2.763 19.245 1.00 80.12 232 GLY A O 1
ATOM 1740 N N . CYS A 1 233 ? 2.055 -3.198 20.773 1.00 84.44 233 CYS A N 1
ATOM 1741 C CA . CYS A 1 233 ? 2.579 -1.828 20.888 1.00 84.44 233 CYS A CA 1
ATOM 1742 C C . CYS A 1 233 ? 1.548 -0.842 21.470 1.00 84.44 233 CYS A C 1
ATOM 1744 O O . CYS A 1 233 ? 1.541 0.345 21.121 1.00 84.44 233 CYS A O 1
ATOM 1746 N N . PHE A 1 234 ? 0.650 -1.316 22.339 1.00 83.44 234 PHE A N 1
ATOM 1747 C CA . PHE A 1 234 ? -0.511 -0.548 22.788 1.00 83.44 234 PHE A CA 1
ATOM 1748 C C . PHE A 1 234 ? -0.135 0.743 23.532 1.00 83.44 234 PHE A C 1
ATOM 1750 O O . PHE A 1 234 ? -0.794 1.780 23.350 1.00 83.44 234 PHE A O 1
ATOM 1757 N N . HIS A 1 235 ? 0.927 0.697 24.342 1.00 73.12 235 HIS A N 1
ATOM 1758 C CA . HIS A 1 235 ? 1.387 1.823 25.160 1.00 73.12 235 HIS A CA 1
ATOM 1759 C C . HIS A 1 235 ? 2.446 2.684 24.472 1.00 73.12 235 HIS A C 1
ATOM 1761 O O . HIS A 1 235 ? 2.863 3.718 25.001 1.00 73.12 235 HIS A O 1
ATOM 1767 N N . THR A 1 236 ? 2.857 2.313 23.264 1.00 67.06 236 THR A N 1
ATOM 1768 C CA . THR A 1 236 ? 3.734 3.162 22.465 1.00 67.06 236 THR A CA 1
ATOM 1769 C C . THR A 1 236 ? 3.001 4.403 21.954 1.00 67.06 236 THR A C 1
ATOM 1771 O O . THR A 1 236 ? 1.790 4.402 21.723 1.00 67.06 236 THR A O 1
ATOM 1774 N N . LEU A 1 237 ? 3.747 5.488 21.717 1.00 68.50 237 LEU A N 1
ATOM 1775 C CA . LEU A 1 237 ? 3.246 6.685 21.025 1.00 68.50 237 LEU A CA 1
ATOM 1776 C C . LEU A 1 237 ? 3.060 6.458 19.510 1.00 68.50 237 LEU A C 1
ATOM 1778 O O . LEU A 1 237 ? 3.104 7.413 18.740 1.00 68.50 237 LEU A O 1
ATOM 1782 N N . ILE A 1 238 ? 2.868 5.209 19.086 1.00 77.19 238 ILE A N 1
ATOM 1783 C CA . ILE A 1 238 ? 2.592 4.834 17.703 1.00 77.19 238 ILE A CA 1
ATOM 1784 C C . ILE A 1 238 ? 1.075 4.912 17.489 1.00 77.19 238 ILE A C 1
ATOM 1786 O O . ILE A 1 238 ? 0.278 4.546 18.365 1.00 77.19 238 ILE A O 1
ATOM 1790 N N . ASP A 1 239 ? 0.677 5.462 16.346 1.00 83.12 239 ASP A N 1
ATOM 1791 C CA . ASP A 1 239 ? -0.728 5.576 15.968 1.00 83.12 239 ASP A CA 1
ATOM 1792 C C . ASP A 1 239 ? -1.307 4.185 15.629 1.00 83.12 239 ASP A C 1
ATOM 1794 O O . ASP A 1 239 ? -0.608 3.264 15.187 1.00 83.12 239 ASP A O 1
ATOM 1798 N N . ARG A 1 240 ? -2.604 4.007 15.888 1.00 90.00 240 ARG A N 1
ATOM 1799 C CA . ARG A 1 240 ? -3.328 2.798 15.482 1.00 90.00 240 ARG A CA 1
ATOM 1800 C C . ARG A 1 240 ? -3.725 2.963 14.030 1.00 90.00 240 ARG A C 1
ATOM 1802 O O . ARG A 1 240 ? -4.114 4.045 13.611 1.00 90.00 240 ARG A O 1
ATOM 1809 N N . ASN A 1 241 ? -3.697 1.880 13.271 1.00 93.31 241 ASN A N 1
ATOM 1810 C CA . ASN A 1 241 ? -4.041 1.945 11.865 1.00 93.31 241 ASN A CA 1
ATOM 1811 C C . ASN A 1 241 ? -5.539 1.674 11.672 1.00 93.31 241 ASN A C 1
ATOM 1813 O O . ASN A 1 241 ? -6.051 0.630 12.084 1.00 93.31 241 ASN A O 1
ATOM 1817 N N . THR A 1 242 ? -6.237 2.610 11.026 1.00 94.50 242 THR A N 1
ATOM 1818 C CA . THR A 1 242 ? -7.692 2.515 10.766 1.00 94.50 242 THR A CA 1
ATOM 1819 C C . THR A 1 242 ? -8.046 1.850 9.435 1.00 94.50 242 THR A C 1
ATOM 1821 O O . THR A 1 242 ? -9.222 1.763 9.079 1.00 94.50 242 THR A O 1
ATOM 1824 N N . GLY A 1 243 ? -7.044 1.352 8.710 1.00 94.38 243 GLY A N 1
ATOM 1825 C CA . GLY A 1 243 ? -7.220 0.648 7.447 1.00 94.38 243 GLY A CA 1
ATOM 1826 C C . GLY A 1 243 ? -7.602 -0.821 7.600 1.00 94.38 243 GLY A C 1
ATOM 1827 O O . GLY A 1 243 ? -8.067 -1.399 6.629 1.00 94.38 243 GLY A O 1
ATOM 1828 N N . VAL A 1 244 ? -7.476 -1.431 8.784 1.00 97.50 244 VAL A N 1
ATOM 1829 C CA . VAL A 1 244 ? -8.128 -2.711 9.115 1.00 97.50 244 VAL A CA 1
ATOM 1830 C C . VAL A 1 244 ? -8.731 -2.622 10.512 1.00 97.50 244 VAL A C 1
ATOM 1832 O O . VAL A 1 244 ? -8.017 -2.435 11.497 1.00 97.50 244 VAL A O 1
ATOM 1835 N N . LEU A 1 245 ? -10.053 -2.766 10.602 1.00 97.44 245 LEU A N 1
ATOM 1836 C CA . LEU A 1 245 ? -10.799 -2.703 11.859 1.00 97.44 245 LEU A CA 1
ATOM 1837 C C . LEU A 1 245 ? -11.814 -3.839 11.927 1.00 97.44 245 LEU A C 1
ATOM 1839 O O . LEU A 1 245 ? -12.367 -4.257 10.917 1.00 97.44 245 LEU A O 1
ATOM 1843 N N . PHE A 1 246 ? -12.142 -4.275 13.131 1.00 97.75 246 PHE A N 1
ATOM 1844 C CA . PHE A 1 246 ? -13.330 -5.074 13.386 1.00 97.75 246 PHE A CA 1
ATOM 1845 C C . PHE A 1 246 ? -14.165 -4.373 14.445 1.00 97.75 246 PHE A C 1
ATOM 1847 O O . PHE A 1 246 ? -13.646 -4.023 15.503 1.00 97.75 246 PHE A O 1
ATOM 1854 N N . VAL A 1 247 ? -15.446 -4.156 14.161 1.00 97.94 247 VAL A N 1
ATOM 1855 C CA . VAL A 1 247 ? -16.372 -3.483 15.071 1.00 97.94 247 VAL A CA 1
ATOM 1856 C C . VAL A 1 247 ? -17.552 -4.400 15.333 1.00 97.94 247 VAL A C 1
ATOM 1858 O O . VAL A 1 247 ? -18.338 -4.718 14.437 1.00 97.94 247 VAL A O 1
ATOM 1861 N N . ARG A 1 248 ? -17.678 -4.829 16.585 1.00 96.56 248 ARG A N 1
ATOM 1862 C CA . ARG A 1 248 ? -18.811 -5.624 17.050 1.00 96.56 248 ARG A CA 1
ATOM 1863 C C . ARG A 1 248 ? -19.983 -4.698 17.329 1.00 96.56 248 ARG A C 1
ATOM 1865 O O . ARG A 1 248 ? -19.794 -3.571 17.777 1.00 96.56 248 ARG A O 1
ATOM 1872 N N . ASN A 1 249 ? -21.203 -5.164 17.095 1.00 95.25 249 ASN A N 1
ATOM 1873 C CA . ASN A 1 249 ? -22.384 -4.354 17.366 1.00 95.25 249 ASN A CA 1
ATOM 1874 C C . ASN A 1 249 ? -22.774 -4.386 18.855 1.00 95.25 249 ASN A C 1
ATOM 1876 O O . ASN A 1 249 ? -23.802 -4.938 19.241 1.00 95.25 249 ASN A O 1
ATOM 1880 N N . THR A 1 250 ? -21.915 -3.831 19.707 1.00 96.38 250 THR A N 1
ATOM 1881 C CA . THR A 1 250 ? -22.192 -3.622 21.132 1.00 96.38 250 THR A CA 1
ATOM 1882 C C . THR A 1 250 ? -22.553 -2.163 21.387 1.00 96.38 250 THR A C 1
ATOM 1884 O O . THR A 1 250 ? -22.198 -1.264 20.621 1.00 96.38 250 THR A O 1
ATOM 1887 N N . SER A 1 251 ? -23.231 -1.888 22.502 1.00 95.81 251 SER A N 1
ATOM 1888 C CA . SER A 1 251 ? -23.592 -0.513 22.863 1.00 95.81 251 SER A CA 1
ATOM 1889 C C . SER A 1 251 ? -22.362 0.389 23.024 1.00 95.81 251 SER A C 1
ATOM 1891 O O . SER A 1 251 ? -22.386 1.533 22.575 1.00 95.81 251 SER A O 1
ATOM 1893 N N . ASN A 1 252 ? -21.268 -0.128 23.596 1.00 96.62 252 ASN A N 1
ATOM 1894 C CA . ASN A 1 252 ? -20.017 0.619 23.744 1.00 96.62 252 ASN A CA 1
ATOM 1895 C C . ASN A 1 252 ? -19.358 0.913 22.393 1.00 96.62 252 ASN A C 1
ATOM 1897 O O . ASN A 1 252 ? -18.956 2.055 22.159 1.00 96.62 252 ASN A O 1
ATOM 1901 N N . ALA A 1 253 ? -19.292 -0.076 21.496 1.00 96.75 253 ALA A N 1
ATOM 1902 C CA . ALA A 1 253 ? -18.748 0.107 20.156 1.00 96.75 253 ALA A CA 1
ATOM 1903 C C . ALA A 1 253 ? -19.540 1.161 19.373 1.00 96.75 253 ALA A C 1
ATOM 1905 O O . ALA A 1 253 ? -18.956 2.107 18.852 1.00 96.75 253 ALA A O 1
ATOM 1906 N N . VAL A 1 254 ? -20.873 1.060 19.347 1.00 96.44 254 VAL A N 1
ATOM 1907 C CA . VAL A 1 254 ? -21.736 2.013 18.629 1.00 96.44 254 VAL A CA 1
ATOM 1908 C C . VAL A 1 254 ? -21.575 3.433 19.179 1.00 96.44 254 VAL A C 1
ATOM 1910 O O . VAL A 1 254 ? -21.450 4.381 18.403 1.00 96.44 254 VAL A O 1
ATOM 1913 N N . LEU A 1 255 ? -21.519 3.605 20.504 1.00 95.69 255 LEU A N 1
ATOM 1914 C CA . LEU A 1 255 ? -21.283 4.914 21.122 1.00 95.69 255 LEU A CA 1
ATOM 1915 C C . LEU A 1 255 ? -19.902 5.486 20.764 1.00 95.69 255 LEU A C 1
ATOM 1917 O O . LEU A 1 255 ? -19.801 6.669 20.430 1.00 95.69 255 LEU A O 1
ATOM 1921 N N . ALA A 1 256 ? -18.852 4.660 20.778 1.00 95.75 256 ALA A N 1
ATOM 1922 C CA . ALA A 1 256 ? -17.512 5.073 20.367 1.00 95.75 256 ALA A CA 1
ATOM 1923 C C . ALA A 1 256 ? -17.464 5.460 18.878 1.00 95.75 256 ALA A C 1
ATOM 1925 O O . ALA A 1 256 ? -16.921 6.510 18.539 1.00 95.75 256 ALA A O 1
ATOM 1926 N N . MET A 1 257 ? -18.099 4.679 17.998 1.00 95.44 257 MET A N 1
ATOM 1927 C CA . MET A 1 257 ? -18.198 4.970 16.562 1.00 95.44 257 MET A CA 1
ATOM 1928 C C . MET A 1 257 ? -18.978 6.262 16.279 1.00 95.44 257 MET A C 1
ATOM 1930 O O . MET A 1 257 ? -18.592 7.035 15.400 1.00 95.44 257 MET A O 1
ATOM 1934 N N . ARG A 1 258 ? -20.046 6.544 17.042 1.00 93.56 258 ARG A N 1
ATOM 1935 C CA . ARG A 1 258 ? -20.775 7.824 16.971 1.00 93.56 258 ARG A CA 1
ATOM 1936 C C . ARG A 1 258 ? -19.874 9.003 17.310 1.00 93.56 258 ARG A C 1
ATOM 1938 O O . ARG A 1 258 ? -19.865 9.988 16.574 1.00 93.56 258 ARG A O 1
ATOM 1945 N N . GLU A 1 259 ? -19.108 8.905 18.394 1.00 93.12 259 GLU A N 1
ATOM 1946 C CA . GLU A 1 259 ? -18.168 9.962 18.770 1.00 93.12 259 GLU A CA 1
ATOM 1947 C C . GLU A 1 259 ? -17.039 10.105 17.741 1.00 93.12 259 GLU A C 1
ATOM 1949 O O . GLU A 1 259 ? -16.690 11.231 17.380 1.00 93.12 259 GLU A O 1
ATOM 1954 N N . TRP A 1 260 ? -16.511 8.995 17.212 1.00 92.62 260 TRP A N 1
ATOM 1955 C CA . TRP A 1 260 ? -15.502 9.027 16.154 1.00 92.62 260 TRP A CA 1
ATOM 1956 C C . TRP A 1 260 ? -16.010 9.783 14.925 1.00 92.62 260 TRP A C 1
ATOM 1958 O O . TRP A 1 260 ? -15.352 10.719 14.476 1.00 92.62 260 TRP A O 1
ATOM 1968 N N . ARG A 1 261 ? -17.225 9.466 14.449 1.00 88.81 261 ARG A N 1
ATOM 1969 C CA . ARG A 1 261 ? -17.858 10.156 13.315 1.00 88.81 261 ARG A CA 1
ATOM 1970 C C . ARG A 1 261 ? -17.908 11.663 13.542 1.00 88.81 261 ARG A C 1
ATOM 1972 O O . ARG A 1 261 ? -17.574 12.428 12.640 1.00 88.81 261 ARG A O 1
ATOM 1979 N N . VAL A 1 262 ? -18.326 12.091 14.736 1.00 86.62 262 VAL A N 1
ATOM 1980 C CA . VAL A 1 262 ? -18.415 13.518 15.065 1.00 86.62 262 VAL A CA 1
ATOM 1981 C C . VAL A 1 262 ? -17.034 14.167 15.013 1.00 86.62 262 VAL A C 1
ATOM 1983 O O . VAL A 1 262 ? -16.884 15.188 14.344 1.00 86.62 262 VAL A O 1
ATOM 1986 N N . ARG A 1 263 ? -16.020 13.557 15.639 1.00 86.56 263 ARG A N 1
ATOM 1987 C CA . ARG A 1 263 ? -14.641 14.072 15.627 1.00 86.56 263 ARG A CA 1
ATOM 1988 C C . ARG A 1 263 ? -14.086 14.193 14.212 1.00 86.56 263 ARG A C 1
ATOM 1990 O O . ARG A 1 263 ? -13.547 15.236 13.869 1.00 86.56 263 ARG A O 1
ATOM 1997 N N . THR A 1 264 ? -14.279 13.175 13.378 1.00 84.62 264 THR A N 1
ATOM 1998 C CA . THR A 1 264 ? -13.811 13.193 11.987 1.00 84.62 264 THR A CA 1
ATOM 1999 C C . THR A 1 264 ? -14.564 14.220 11.139 1.00 84.62 264 THR A C 1
ATOM 2001 O O . THR A 1 264 ? -13.952 14.898 10.327 1.00 84.62 264 THR A O 1
ATOM 2004 N N . SER A 1 265 ? -15.873 14.410 11.342 1.00 78.56 265 SER A N 1
ATOM 2005 C CA . SER A 1 265 ? -16.650 15.424 10.600 1.00 78.56 265 SER A CA 1
ATOM 2006 C C . SER A 1 265 ? -16.277 16.874 10.942 1.00 78.56 265 SER A C 1
ATOM 2008 O O . SER A 1 265 ? -16.521 17.782 10.151 1.00 78.56 265 SER A O 1
ATOM 2010 N N . GLN A 1 266 ? -15.696 17.087 12.124 1.00 76.00 266 GLN A N 1
ATOM 2011 C CA . GLN A 1 266 ? -15.236 18.388 12.615 1.00 76.00 266 GLN A CA 1
ATOM 2012 C C . GLN A 1 266 ? -13.748 18.627 12.329 1.00 76.00 266 GLN A C 1
ATOM 2014 O O . GLN A 1 266 ? -13.225 19.676 12.688 1.00 76.00 266 GLN A O 1
ATOM 2019 N N . ALA A 1 267 ? -13.070 17.676 11.682 1.00 70.19 267 ALA A N 1
ATOM 2020 C CA . ALA A 1 267 ? -11.692 17.835 11.255 1.00 70.19 267 ALA A CA 1
ATOM 2021 C C . ALA A 1 267 ? -11.596 18.939 10.194 1.00 70.19 267 ALA A C 1
ATOM 2023 O O . ALA A 1 267 ? -12.186 18.850 9.111 1.00 70.19 267 ALA A O 1
ATOM 2024 N N . HIS A 1 268 ? -10.844 19.991 10.493 1.00 63.66 268 HIS A N 1
ATOM 2025 C CA . HIS A 1 268 ? -10.711 21.165 9.628 1.00 63.66 268 HIS A CA 1
ATOM 2026 C C . HIS A 1 268 ? -9.273 21.376 9.152 1.00 63.66 268 HIS A C 1
ATOM 2028 O O . HIS A 1 268 ? -9.044 22.101 8.181 1.00 63.66 268 HIS A O 1
ATOM 2034 N N . SER A 1 269 ? -8.307 20.708 9.784 1.00 65.50 269 SER A N 1
ATOM 2035 C CA . SER A 1 269 ? -6.897 20.789 9.422 1.00 65.50 269 SER A CA 1
ATOM 2036 C C . SER A 1 269 ? -6.467 19.674 8.467 1.00 65.50 269 SER A C 1
ATOM 2038 O O . SER A 1 269 ? -6.976 18.557 8.500 1.00 65.50 269 SER A O 1
ATOM 2040 N N . VAL A 1 270 ? -5.437 19.958 7.662 1.00 64.25 270 VAL A N 1
ATOM 2041 C CA . VAL A 1 270 ? -4.855 19.028 6.670 1.00 64.25 270 VAL A CA 1
ATOM 2042 C C . VAL A 1 270 ? -4.366 17.704 7.279 1.00 64.25 270 VAL A C 1
ATOM 2044 O O . VAL A 1 270 ? -4.279 16.694 6.591 1.00 64.25 270 VAL A O 1
ATOM 2047 N N . TRP A 1 271 ? -4.042 17.717 8.569 1.00 66.44 271 TRP A N 1
ATOM 2048 C CA . TRP A 1 271 ? -3.467 16.590 9.304 1.00 66.44 271 TRP A CA 1
ATOM 2049 C C . TRP A 1 271 ? -4.505 15.800 10.111 1.00 66.44 271 TRP A C 1
ATOM 2051 O O . TRP A 1 271 ? -4.163 14.773 10.687 1.00 66.44 271 TRP A O 1
ATOM 2061 N N . GLU A 1 272 ? -5.739 16.299 10.205 1.00 72.88 272 GLU A N 1
ATOM 2062 C CA . GLU A 1 272 ? -6.814 15.680 10.980 1.00 72.88 272 GLU A CA 1
ATOM 2063 C C . GLU A 1 272 ? -7.554 14.661 10.115 1.00 72.88 272 GLU A C 1
ATOM 2065 O O . GLU A 1 272 ? -8.565 14.950 9.485 1.00 72.88 272 GLU A O 1
ATOM 2070 N N . THR A 1 273 ? -7.008 13.453 10.067 1.00 82.94 273 THR A N 1
ATOM 2071 C CA . THR A 1 273 ? -7.593 12.314 9.356 1.00 82.94 273 THR A CA 1
ATOM 2072 C C . THR A 1 273 ? -8.523 11.501 10.259 1.00 82.94 273 THR A C 1
ATOM 2074 O O . THR A 1 273 ? -8.522 11.654 11.486 1.00 82.94 273 THR A O 1
ATOM 2077 N N . ASP A 1 274 ? -9.278 10.576 9.662 1.00 87.44 274 ASP A N 1
ATOM 2078 C CA . ASP A 1 274 ? -10.021 9.532 10.375 1.00 87.44 274 ASP A CA 1
ATOM 2079 C C . ASP A 1 274 ? -9.131 8.785 11.380 1.00 87.44 274 ASP A C 1
ATOM 2081 O O . ASP A 1 274 ? -9.526 8.647 12.539 1.00 87.44 274 ASP A O 1
ATOM 2085 N N . GLN A 1 275 ? -7.905 8.426 10.987 1.00 89.75 275 GLN A N 1
ATOM 2086 C CA . GLN A 1 275 ? -6.923 7.796 11.873 1.00 89.75 275 GLN A CA 1
ATOM 2087 C C . GLN A 1 275 ? -6.553 8.666 13.078 1.00 89.75 275 GLN A C 1
ATOM 2089 O O . GLN A 1 275 ? -6.682 8.231 14.218 1.00 89.75 275 GLN A O 1
ATOM 2094 N N . THR A 1 276 ? -6.153 9.923 12.863 1.00 87.31 276 THR A N 1
ATOM 2095 C CA . THR A 1 276 ? -5.755 10.789 13.989 1.00 87.31 276 THR A CA 1
ATOM 2096 C C . THR A 1 276 ? -6.910 11.070 14.954 1.00 87.31 276 THR A C 1
ATOM 2098 O O . THR A 1 276 ? -6.703 11.117 16.168 1.00 87.31 276 THR A O 1
ATOM 2101 N N . ALA A 1 277 ? -8.137 11.196 14.433 1.00 88.94 277 ALA A N 1
ATOM 2102 C CA . ALA A 1 277 ? -9.343 11.363 15.237 1.00 88.94 277 ALA A CA 1
ATOM 2103 C C . ALA A 1 277 ? -9.660 10.104 16.060 1.00 88.94 277 ALA A C 1
ATOM 2105 O O . ALA A 1 277 ? -10.092 10.221 17.210 1.00 88.94 277 ALA A O 1
ATOM 2106 N N . PHE A 1 278 ? -9.420 8.916 15.494 1.00 92.06 278 PHE A N 1
ATOM 2107 C CA . PHE A 1 278 ? -9.544 7.635 16.189 1.00 92.06 278 PHE A CA 1
ATOM 2108 C C . PHE A 1 278 ? -8.516 7.513 17.317 1.00 92.06 278 PHE A C 1
ATOM 2110 O O . PHE A 1 278 ? -8.852 7.205 18.456 1.00 92.06 278 PHE A O 1
ATOM 2117 N N . ASP A 1 279 ? -7.263 7.849 17.039 1.00 89.56 279 ASP A N 1
ATOM 2118 C CA . ASP A 1 279 ? -6.180 7.837 18.015 1.00 89.56 279 ASP A CA 1
ATOM 2119 C C . ASP A 1 279 ? -6.411 8.803 19.187 1.00 89.56 279 ASP A C 1
ATOM 2121 O O . ASP A 1 279 ? -6.122 8.477 20.345 1.00 89.56 279 ASP A O 1
ATOM 2125 N N . ASP A 1 280 ? -6.949 9.994 18.918 1.00 87.81 280 ASP A N 1
ATOM 2126 C CA . ASP A 1 280 ? -7.326 10.946 19.964 1.00 87.81 280 ASP A CA 1
ATOM 2127 C C . ASP A 1 280 ? -8.571 10.488 20.745 1.00 87.81 280 ASP A C 1
ATOM 2129 O O . ASP A 1 280 ? -8.675 10.746 21.950 1.00 87.81 280 ASP A O 1
ATOM 2133 N N . LEU A 1 281 ? -9.503 9.785 20.089 1.00 90.88 281 LEU A N 1
ATOM 2134 C CA . LEU A 1 281 ? -10.643 9.134 20.739 1.00 90.88 281 LEU A CA 1
ATOM 2135 C C . LEU A 1 281 ? -10.182 8.087 21.751 1.00 90.88 281 LEU A C 1
ATOM 2137 O O . LEU A 1 281 ? -10.572 8.170 22.915 1.00 90.88 281 LEU A O 1
ATOM 2141 N N . LEU A 1 282 ? -9.327 7.151 21.333 1.00 90.75 282 LEU A N 1
ATOM 2142 C CA . LEU A 1 282 ? -8.815 6.090 22.203 1.00 90.75 282 LEU A CA 1
ATOM 2143 C C . LEU A 1 282 ? -7.989 6.654 23.362 1.00 90.75 282 LEU A C 1
ATOM 2145 O O . LEU A 1 282 ? -8.091 6.181 24.489 1.00 90.75 282 LEU A O 1
ATOM 2149 N N . ARG A 1 283 ? -7.241 7.740 23.135 1.00 87.25 283 ARG A N 1
ATOM 2150 C CA . ARG A 1 283 ? -6.542 8.459 24.211 1.00 87.25 283 ARG A CA 1
ATOM 2151 C C . ARG A 1 283 ? -7.487 9.197 25.161 1.00 87.25 283 ARG A C 1
ATOM 2153 O O . ARG A 1 283 ? -7.000 9.847 26.082 1.00 87.25 283 ARG A O 1
ATOM 2160 N N . GLY A 1 284 ? -8.809 9.153 24.980 1.00 86.38 284 GLY A N 1
ATOM 2161 C CA . GLY A 1 284 ? -9.782 9.856 25.823 1.00 86.38 284 GLY A CA 1
ATOM 2162 C C . GLY A 1 284 ? -9.593 11.377 25.816 1.00 86.38 284 GLY A C 1
ATOM 2163 O O . GLY A 1 284 ? -9.955 12.068 26.774 1.00 86.38 284 GLY A O 1
ATOM 2164 N N . ARG A 1 285 ? -8.964 11.904 24.762 1.00 86.38 285 ARG A N 1
ATOM 2165 C CA . ARG A 1 285 ? -8.692 13.330 24.608 1.00 86.38 285 ARG A CA 1
ATOM 2166 C C . ARG A 1 285 ? -9.962 14.080 24.241 1.00 86.38 285 ARG A C 1
ATOM 2168 O O . ARG A 1 285 ? -10.907 13.504 23.693 1.00 86.38 285 ARG A O 1
ATOM 2175 N N . GLY A 1 286 ? -9.969 15.372 24.541 1.00 81.44 286 GLY A N 1
ATOM 2176 C CA . GLY A 1 286 ? -11.046 16.270 24.155 1.00 81.44 286 GLY A CA 1
ATOM 2177 C C . GLY A 1 286 ? -11.087 16.475 22.646 1.00 81.44 286 GLY A C 1
ATOM 2178 O O . GLY A 1 286 ? -10.122 16.195 21.934 1.00 81.44 286 GLY A O 1
ATOM 2179 N N . ARG A 1 287 ? -12.214 16.964 22.133 1.00 77.56 287 ARG A N 1
ATOM 2180 C CA . ARG A 1 287 ? -12.295 17.343 20.717 1.00 77.56 287 ARG A CA 1
ATOM 2181 C C . ARG A 1 287 ? -11.325 18.497 20.445 1.00 77.56 287 ARG A C 1
ATOM 2183 O O . ARG A 1 287 ? -11.274 19.433 21.235 1.00 77.56 287 ARG A O 1
ATOM 2190 N N . GLY A 1 288 ? -10.523 18.399 19.385 1.00 68.38 288 GLY A N 1
ATOM 2191 C CA . GLY A 1 288 ? -9.478 19.385 19.075 1.00 68.38 288 GLY A CA 1
ATOM 2192 C C . GLY A 1 288 ? -8.266 19.364 20.022 1.00 68.38 288 GLY A C 1
ATOM 2193 O O . GLY A 1 288 ? -7.409 20.241 19.950 1.00 68.38 288 GLY A O 1
ATOM 2194 N N . HIS A 1 289 ? -8.144 18.382 20.924 1.00 71.00 289 HIS A N 1
ATOM 2195 C CA . HIS A 1 289 ? -7.097 18.363 21.958 1.00 71.00 289 HIS A CA 1
ATOM 2196 C C . HIS A 1 289 ? -5.667 18.371 21.410 1.00 71.00 289 HIS A C 1
ATOM 2198 O O . HIS A 1 289 ? -4.780 18.935 22.054 1.00 71.00 289 HIS A O 1
ATOM 2204 N N . ARG A 1 290 ? -5.420 17.780 20.231 1.00 64.81 290 ARG A N 1
ATOM 2205 C CA . ARG A 1 290 ? -4.084 17.794 19.622 1.00 64.81 290 ARG A CA 1
ATOM 2206 C C . ARG A 1 290 ? -3.578 19.219 19.388 1.00 64.81 290 ARG A C 1
ATOM 2208 O O . ARG A 1 290 ? -2.373 19.407 19.538 1.00 64.81 290 ARG A O 1
ATOM 2215 N N . ARG A 1 291 ? -4.429 20.207 19.048 1.00 63.12 291 ARG A N 1
ATOM 2216 C CA . ARG A 1 291 ? -3.966 21.578 18.723 1.00 63.12 291 ARG A CA 1
ATOM 2217 C C . ARG A 1 291 ? -4.935 22.724 19.043 1.00 63.12 291 ARG A C 1
ATOM 2219 O O . ARG A 1 291 ? -4.455 23.746 19.522 1.00 63.12 291 ARG A O 1
ATOM 2226 N N . ASP A 1 292 ? -6.243 22.555 18.888 1.00 71.75 292 ASP A N 1
ATOM 2227 C CA . ASP A 1 292 ? -7.228 23.651 18.984 1.00 71.75 292 ASP A CA 1
ATOM 2228 C C . ASP A 1 292 ? -7.635 24.025 20.416 1.00 71.75 292 ASP A C 1
ATOM 2230 O O . ASP A 1 292 ? -8.185 25.101 20.653 1.00 71.75 292 ASP A O 1
ATOM 2234 N N . MET A 1 293 ? -7.355 23.158 21.392 1.00 81.44 293 MET A N 1
ATOM 2235 C CA . MET A 1 293 ? -7.534 23.488 22.808 1.00 81.44 293 MET A CA 1
ATOM 2236 C C . MET A 1 293 ? -6.377 24.348 23.325 1.00 81.44 293 MET A C 1
ATOM 2238 O O . MET A 1 293 ? -5.215 24.009 23.116 1.00 81.44 293 MET A O 1
ATOM 2242 N N . SER A 1 294 ? -6.673 25.415 24.069 1.00 86.69 294 SE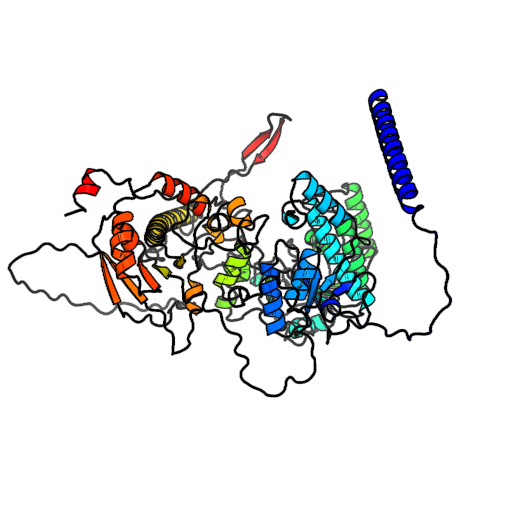R A N 1
ATOM 2243 C CA . SER A 1 294 ? -5.668 26.133 24.863 1.00 86.69 294 SER A CA 1
ATOM 2244 C C . SER A 1 294 ? -5.100 25.239 25.972 1.00 86.69 294 SER A C 1
ATOM 2246 O O . SER A 1 294 ? -5.737 24.268 26.381 1.00 86.69 294 SER A O 1
ATOM 2248 N N . ASP A 1 295 ? -3.930 25.570 26.522 1.00 85.88 295 ASP A N 1
ATOM 2249 C CA . ASP A 1 295 ? -3.345 24.791 27.627 1.00 85.88 295 ASP A CA 1
ATOM 2250 C C . ASP A 1 295 ? -4.267 24.712 28.851 1.00 85.88 295 ASP A C 1
ATOM 2252 O O . ASP A 1 295 ? -4.338 23.675 29.514 1.00 85.88 295 ASP A O 1
ATOM 2256 N N . ALA A 1 296 ? -5.030 25.778 29.115 1.00 89.50 296 ALA A N 1
ATOM 2257 C CA . ALA A 1 296 ? -6.053 25.789 30.155 1.00 89.50 296 ALA A CA 1
ATOM 2258 C C . ALA A 1 296 ? -7.170 24.780 29.848 1.00 89.50 296 ALA A C 1
ATOM 2260 O O . ALA A 1 296 ? -7.478 23.942 30.692 1.00 89.50 296 ALA A O 1
ATOM 2261 N N . GLN A 1 297 ? -7.700 24.784 28.620 1.00 89.50 297 GLN A N 1
ATOM 2262 C CA . GLN A 1 297 ? -8.730 23.834 28.188 1.00 89.50 297 GLN A CA 1
ATOM 2263 C C . GLN A 1 297 ? -8.227 22.387 28.212 1.00 89.50 297 GLN A C 1
ATOM 2265 O O . GLN A 1 297 ? -8.952 21.497 28.654 1.00 89.50 297 GLN A O 1
ATOM 2270 N N . ARG A 1 298 ? -6.979 22.136 27.794 1.00 88.12 298 ARG A N 1
ATOM 2271 C CA . ARG A 1 298 ? -6.354 20.806 27.882 1.00 88.12 298 ARG A CA 1
ATOM 2272 C C . ARG A 1 298 ? -6.249 20.352 29.333 1.00 88.12 298 ARG A C 1
ATOM 2274 O O . ARG A 1 298 ? -6.620 19.225 29.646 1.00 88.12 298 ARG A O 1
ATOM 2281 N N . LYS A 1 299 ? -5.800 21.231 30.235 1.00 88.19 299 LYS A N 1
ATOM 2282 C CA . LYS A 1 299 ? -5.691 20.931 31.667 1.00 88.19 299 LYS A CA 1
ATOM 2283 C C . LYS A 1 299 ? -7.059 20.654 32.290 1.00 88.19 299 LYS A C 1
ATOM 2285 O O . LYS A 1 299 ? -7.198 19.672 33.012 1.00 88.19 299 LYS A O 1
ATOM 2290 N N . GLU A 1 300 ? -8.062 21.476 31.996 1.00 90.62 300 GLU A N 1
ATOM 2291 C CA . GLU A 1 300 ? -9.442 21.288 32.457 1.00 90.62 300 GLU A CA 1
ATOM 2292 C C . GLU A 1 300 ? -10.035 19.972 31.948 1.00 90.62 300 GLU A C 1
ATOM 2294 O O . GLU A 1 300 ? -10.563 19.184 32.738 1.00 90.62 300 GLU A O 1
ATOM 2299 N N . TRP A 1 301 ? -9.884 19.687 30.651 1.00 90.44 301 TRP A N 1
ATOM 2300 C CA . TRP A 1 301 ? -10.314 18.421 30.066 1.00 90.44 301 TRP A CA 1
ATOM 2301 C C . TRP A 1 301 ? -9.614 17.239 30.726 1.00 90.44 301 TRP A C 1
ATOM 2303 O O . TRP A 1 301 ? -10.253 16.242 31.055 1.00 90.44 301 TRP A O 1
ATOM 2313 N N . TYR A 1 302 ? -8.308 17.354 30.962 1.00 88.81 302 TYR A N 1
ATOM 2314 C CA . TYR A 1 302 ? -7.535 16.307 31.607 1.00 88.81 302 TYR A CA 1
ATOM 2315 C C . TYR A 1 302 ? -8.027 16.026 33.031 1.00 88.81 302 TYR A C 1
ATOM 2317 O O . TYR A 1 302 ? -8.227 14.868 33.389 1.00 88.81 302 TYR A O 1
ATOM 2325 N N . GLN A 1 303 ? -8.324 17.062 33.824 1.00 89.31 303 GLN A N 1
ATOM 2326 C CA . GLN A 1 303 ? -8.926 16.881 35.151 1.00 89.31 303 GLN A CA 1
ATOM 2327 C C . GLN A 1 303 ? -10.313 16.228 35.073 1.00 89.31 303 GLN A C 1
ATOM 2329 O O . GLN A 1 303 ? -10.626 15.336 35.865 1.00 89.31 303 GLN A O 1
ATOM 2334 N N . MET A 1 304 ? -11.132 16.621 34.092 1.00 91.62 304 MET A N 1
ATOM 2335 C CA . MET A 1 304 ? -12.426 15.985 33.848 1.00 91.62 304 MET A CA 1
ATOM 2336 C C . MET A 1 304 ? -12.259 14.506 33.490 1.00 91.62 304 MET A C 1
ATOM 2338 O O . MET A 1 304 ? -12.955 13.670 34.063 1.00 91.62 304 MET A O 1
ATOM 2342 N N . LYS A 1 305 ? -11.298 14.167 32.623 1.00 91.50 305 LYS A N 1
ATOM 2343 C CA . LYS A 1 305 ? -10.965 12.787 32.262 1.00 91.50 305 LYS A CA 1
ATOM 2344 C C . LYS A 1 305 ? -10.567 11.973 33.488 1.00 91.50 305 LYS A C 1
ATOM 2346 O O . LYS A 1 305 ? -11.133 10.903 33.688 1.00 91.50 305 LYS A O 1
ATOM 2351 N N . LEU A 1 306 ? -9.636 12.466 34.310 1.00 90.12 306 LEU A N 1
ATOM 2352 C CA . LEU A 1 306 ? -9.202 11.761 35.522 1.00 90.12 306 LEU A CA 1
ATOM 2353 C C . LEU A 1 306 ? -10.399 11.452 36.431 1.00 90.12 306 LEU A C 1
ATOM 2355 O O . LEU A 1 306 ? -10.574 10.311 36.853 1.00 90.12 306 LEU A O 1
ATOM 2359 N N . LYS A 1 307 ? -11.280 12.438 36.644 1.00 92.00 307 LYS A N 1
ATOM 2360 C CA . LYS A 1 307 ? -12.497 12.278 37.450 1.00 92.00 307 LYS A CA 1
ATOM 2361 C C . LYS A 1 307 ? -13.504 11.311 36.822 1.00 92.00 307 LYS A C 1
ATOM 2363 O O . LYS A 1 307 ? -14.048 10.461 37.520 1.00 92.00 307 LYS A O 1
ATOM 2368 N N . TYR A 1 308 ? -13.784 11.445 35.526 1.00 93.19 308 TYR A N 1
ATOM 2369 C CA . TYR A 1 308 ? -14.763 10.610 34.831 1.00 93.19 308 TYR A CA 1
ATOM 2370 C C . TYR A 1 308 ? -14.294 9.156 34.747 1.00 93.19 308 TYR A C 1
ATOM 2372 O O . TYR A 1 308 ? -15.092 8.253 34.969 1.00 93.19 308 TYR A O 1
ATOM 2380 N N . CYS A 1 309 ? -13.013 8.929 34.462 1.00 91.56 309 CYS A N 1
ATOM 2381 C CA . CYS A 1 309 ? -12.437 7.593 34.332 1.00 91.56 309 CYS A CA 1
ATOM 2382 C C . CYS A 1 309 ? -12.018 6.973 35.674 1.00 91.56 309 CYS A C 1
ATOM 2384 O O . CYS A 1 309 ? -11.666 5.800 35.698 1.00 91.56 309 CYS A O 1
ATOM 2386 N N . GLY A 1 310 ? -12.045 7.732 36.777 1.00 90.69 310 GLY A N 1
ATOM 2387 C CA . GLY A 1 310 ? -11.594 7.256 38.088 1.00 90.69 310 GLY A CA 1
ATOM 2388 C C . GLY A 1 310 ? -10.091 6.959 38.144 1.00 90.69 310 GLY A C 1
ATOM 2389 O O . GLY A 1 310 ? -9.677 6.061 38.869 1.00 90.69 310 GLY A O 1
ATOM 2390 N N . LEU A 1 311 ? -9.280 7.674 37.357 1.00 87.19 311 LEU A N 1
ATOM 2391 C CA . LEU A 1 311 ? -7.830 7.465 37.297 1.00 87.19 311 LEU A CA 1
ATOM 2392 C C . LEU A 1 311 ? -7.124 8.140 38.490 1.00 87.19 311 LEU A C 1
ATOM 2394 O O . LEU A 1 311 ? -7.540 9.233 38.891 1.00 87.19 311 LEU A O 1
ATOM 2398 N N . PRO A 1 312 ? -6.034 7.553 39.028 1.00 86.12 312 PRO A N 1
ATOM 2399 C CA . PRO A 1 312 ? -5.275 8.147 40.126 1.00 86.12 312 PRO A CA 1
ATOM 2400 C C . PRO A 1 312 ? -4.790 9.566 39.819 1.00 86.12 312 PRO A C 1
ATOM 2402 O O . PRO A 1 312 ? -4.372 9.879 38.695 1.00 86.12 312 PRO A O 1
ATOM 2405 N N . GLN A 1 313 ? -4.787 10.422 40.841 1.00 80.06 313 GLN A N 1
ATOM 2406 C CA . GLN A 1 313 ? -4.226 11.764 40.735 1.00 80.06 313 GLN A CA 1
ATOM 2407 C C . GLN A 1 313 ? -2.726 11.671 40.415 1.00 80.06 313 GLN A C 1
ATOM 2409 O O . GLN A 1 313 ? -1.990 10.949 41.079 1.00 80.06 313 GLN A O 1
ATOM 2414 N N . GLY A 1 314 ? -2.275 12.382 39.378 1.00 79.19 314 GLY A N 1
ATOM 2415 C CA . GLY A 1 314 ? -0.885 12.320 38.905 1.00 79.19 314 GLY A CA 1
ATOM 2416 C C . GLY A 1 314 ? -0.618 11.285 37.808 1.00 79.19 314 GLY A C 1
ATOM 2417 O O . GLY A 1 314 ? 0.497 11.247 37.294 1.00 79.19 314 GLY A O 1
ATOM 2418 N N . THR A 1 315 ? -1.625 10.506 37.383 1.00 83.81 315 THR A N 1
ATOM 2419 C CA . THR A 1 315 ? -1.542 9.752 36.119 1.00 83.81 315 THR A CA 1
ATOM 2420 C C . THR A 1 315 ? -1.102 10.715 35.015 1.00 83.81 315 THR A C 1
ATOM 2422 O O . THR A 1 315 ? -1.596 11.844 34.965 1.00 83.81 315 THR A O 1
ATOM 2425 N N . ILE A 1 316 ? -0.169 10.303 34.157 1.00 80.81 316 ILE A N 1
ATOM 2426 C CA . ILE A 1 316 ? 0.256 11.074 32.980 1.00 80.81 316 ILE A CA 1
ATOM 2427 C C . ILE A 1 316 ? -0.543 10.649 31.750 1.00 80.81 316 ILE A C 1
ATOM 2429 O O . ILE A 1 316 ? -1.040 9.526 31.673 1.00 80.81 316 ILE A O 1
ATOM 2433 N N . GLU A 1 317 ? -0.638 11.531 30.759 1.00 73.62 317 GLU A N 1
ATOM 2434 C CA . GLU A 1 317 ? -1.491 11.318 29.590 1.00 73.62 317 GLU A CA 1
ATOM 2435 C C . GLU A 1 317 ? -1.179 10.008 28.842 1.00 73.62 317 GLU A C 1
ATOM 2437 O O . GLU A 1 317 ? -2.104 9.271 28.496 1.00 73.62 317 GLU A O 1
ATOM 2442 N N . GLY A 1 318 ? 0.103 9.661 28.673 1.00 70.44 318 GLY A N 1
ATOM 2443 C CA . GLY A 1 318 ? 0.528 8.413 28.019 1.00 70.44 318 GLY A CA 1
ATOM 2444 C C . GLY A 1 318 ? 0.003 7.140 28.694 1.00 70.44 318 GLY A C 1
ATOM 2445 O O . GLY A 1 318 ? -0.281 6.157 28.017 1.00 70.44 318 GLY A O 1
ATOM 2446 N N . ASN A 1 319 ? -0.245 7.194 30.004 1.00 76.31 319 ASN A N 1
ATOM 2447 C CA . ASN A 1 319 ? -0.721 6.058 30.798 1.00 76.31 319 ASN A CA 1
ATOM 2448 C C . ASN A 1 319 ? -2.247 6.063 30.973 1.00 76.31 319 ASN A C 1
ATOM 2450 O O . ASN A 1 319 ? -2.799 5.238 31.690 1.00 76.31 319 ASN A O 1
ATOM 2454 N N . SER A 1 320 ? -2.943 7.017 30.350 1.00 78.25 320 SER A N 1
ATOM 2455 C CA . SER A 1 320 ? -4.370 7.257 30.584 1.00 78.25 320 SER A CA 1
ATOM 2456 C C . SER A 1 320 ? -5.285 6.713 29.478 1.00 78.25 320 SER A C 1
ATOM 2458 O O . SER A 1 320 ? -6.492 6.947 29.523 1.00 78.25 320 SER A O 1
ATOM 2460 N N . MET A 1 321 ? -4.733 6.062 28.449 1.00 82.06 321 MET A N 1
ATOM 2461 C CA . MET A 1 321 ? -5.482 5.584 27.276 1.00 82.06 321 MET A CA 1
ATOM 2462 C C . MET A 1 321 ? -6.347 4.355 27.581 1.00 82.06 321 MET A C 1
ATOM 2464 O O . MET A 1 321 ? -7.499 4.297 27.170 1.00 82.06 321 MET A O 1
ATOM 2468 N N . GLY A 1 322 ? -5.837 3.404 28.352 1.00 84.75 322 GLY A N 1
ATOM 2469 C CA . GLY A 1 322 ? -6.602 2.231 28.746 1.00 84.75 322 GLY A CA 1
ATOM 2470 C C . GLY A 1 322 ? -5.844 1.396 29.757 1.00 84.75 322 GLY A C 1
ATOM 2471 O O . GLY A 1 322 ? -4.625 1.522 29.880 1.00 84.75 322 GLY A O 1
ATOM 2472 N N . VAL A 1 323 ? -6.584 0.564 30.478 1.00 87.06 323 VAL A N 1
ATOM 2473 C CA . VAL A 1 323 ? -6.027 -0.400 31.429 1.00 87.06 323 VAL A CA 1
ATOM 2474 C C . VAL A 1 323 ? -6.227 -1.790 30.852 1.00 87.06 323 VAL A C 1
ATOM 2476 O O . VAL A 1 323 ? -7.288 -2.089 30.304 1.00 87.06 323 VAL A O 1
ATOM 2479 N N . LYS A 1 324 ? -5.200 -2.626 30.947 1.00 86.81 324 LYS A N 1
ATOM 2480 C CA . LYS A 1 324 ? -5.260 -4.033 30.558 1.00 86.81 324 LYS A CA 1
ATOM 2481 C C . LYS A 1 324 ? -6.390 -4.740 31.316 1.00 86.81 324 LYS A C 1
ATOM 2483 O O . LYS A 1 324 ? -6.548 -4.528 32.517 1.00 86.81 324 LYS A O 1
ATOM 2488 N N . ILE A 1 325 ? -7.199 -5.528 30.615 1.00 85.44 325 ILE A N 1
ATOM 2489 C CA . ILE A 1 325 ? -8.227 -6.364 31.241 1.00 85.44 325 ILE A CA 1
ATOM 2490 C C . ILE A 1 325 ? -7.523 -7.613 31.776 1.00 85.44 325 ILE A C 1
ATOM 2492 O O . ILE A 1 325 ? -6.875 -8.329 31.016 1.00 85.44 325 ILE A O 1
ATOM 2496 N N . GLU A 1 326 ? -7.593 -7.833 33.088 1.00 78.12 326 GLU A N 1
ATOM 2497 C CA . GLU A 1 326 ? -7.037 -9.033 33.721 1.00 78.12 326 GLU A CA 1
ATOM 2498 C C . GLU A 1 326 ? -7.914 -10.258 33.397 1.00 78.12 326 GLU A C 1
ATOM 2500 O O . GLU A 1 326 ? -9.144 -10.154 33.370 1.00 78.12 326 GLU A O 1
ATOM 2505 N N . GLY A 1 327 ? -7.278 -11.402 33.133 1.00 67.94 327 GLY A N 1
ATOM 2506 C CA . GLY A 1 327 ? -7.903 -12.630 32.628 1.00 67.94 327 GLY A CA 1
ATOM 2507 C C . GLY A 1 327 ? -7.034 -13.870 32.881 1.00 67.94 327 GLY A C 1
ATOM 2508 O O . GLY A 1 327 ? -6.192 -13.846 33.779 1.00 67.94 327 GLY A O 1
ATOM 2509 N N . GLU A 1 328 ? -7.251 -14.951 32.121 1.00 61.28 328 GLU A N 1
ATOM 2510 C CA . GLU A 1 328 ? -6.461 -16.195 32.217 1.00 61.28 328 GLU A CA 1
ATOM 2511 C C . GLU A 1 328 ? -4.959 -15.966 31.939 1.00 61.28 328 GLU A C 1
ATOM 2513 O O . GLU A 1 328 ? -4.542 -14.895 31.502 1.00 61.28 328 GLU A O 1
ATOM 2518 N N . GLU A 1 329 ? -4.108 -16.960 32.214 1.00 67.31 329 GLU A N 1
ATOM 2519 C CA . GLU A 1 329 ? -2.668 -16.848 31.952 1.00 67.31 329 GLU A CA 1
ATOM 2520 C C . GLU A 1 329 ? -2.387 -16.741 30.444 1.00 67.31 329 GLU A C 1
ATOM 2522 O O . GLU A 1 329 ? -2.357 -17.733 29.717 1.00 67.31 329 GLU A O 1
ATOM 2527 N N . HIS A 1 330 ? -2.131 -15.523 29.964 1.00 73.75 330 HIS A N 1
ATOM 2528 C CA . HIS A 1 330 ? -1.676 -15.314 28.595 1.00 73.75 330 HIS A CA 1
ATOM 2529 C C . HIS A 1 330 ? -0.230 -15.774 28.438 1.00 73.75 330 HIS A C 1
ATOM 2531 O O . HIS A 1 330 ? 0.677 -15.352 29.160 1.00 73.75 330 HIS A O 1
ATOM 2537 N N . THR A 1 331 ? 0.009 -16.601 27.424 1.00 71.56 331 THR A N 1
ATOM 2538 C CA . THR A 1 331 ? 1.365 -16.961 27.018 1.00 71.56 331 THR A CA 1
ATOM 2539 C C . THR A 1 331 ? 2.009 -15.848 26.200 1.00 71.56 331 THR A C 1
ATOM 2541 O O . THR A 1 331 ? 1.335 -15.018 25.588 1.00 71.56 331 THR A O 1
ATOM 2544 N N . ASN A 1 332 ? 3.334 -15.849 26.135 1.00 67.75 332 ASN A N 1
ATOM 2545 C CA . ASN A 1 332 ? 4.090 -14.905 25.326 1.00 67.75 332 ASN A CA 1
ATOM 2546 C C . ASN A 1 332 ? 3.642 -14.916 23.844 1.00 67.75 332 ASN A C 1
ATOM 2548 O O . ASN A 1 332 ? 3.626 -15.972 23.217 1.00 67.75 332 ASN A O 1
ATOM 2552 N N . GLY A 1 333 ? 3.300 -13.747 23.287 1.00 69.62 333 GLY A N 1
ATOM 2553 C CA . GLY A 1 333 ? 2.779 -13.599 21.919 1.00 69.62 333 GLY A CA 1
ATOM 2554 C C . GLY A 1 333 ? 1.252 -13.611 21.793 1.00 69.62 333 GLY A C 1
ATOM 2555 O O . GLY A 1 333 ? 0.744 -13.337 20.706 1.00 69.62 333 GLY A O 1
ATOM 2556 N N . SER A 1 334 ? 0.531 -13.856 22.889 1.00 83.25 334 SER A N 1
ATOM 2557 C CA . SER A 1 334 ? -0.921 -13.654 22.962 1.00 83.25 334 SER A CA 1
ATOM 2558 C C . SER A 1 334 ? -1.283 -12.162 22.846 1.00 83.25 334 SER A C 1
ATOM 2560 O O . SER A 1 334 ? -0.414 -11.282 22.838 1.00 83.25 334 SER A O 1
ATOM 2562 N N . ARG A 1 335 ? -2.576 -11.850 22.747 1.00 87.69 335 ARG A N 1
ATOM 2563 C CA . ARG A 1 335 ? -3.102 -10.482 22.788 1.00 87.69 335 ARG A CA 1
ATOM 2564 C C . ARG A 1 335 ? -4.085 -10.315 23.923 1.00 87.69 335 ARG A C 1
ATOM 2566 O O . ARG A 1 335 ? -4.936 -11.168 24.136 1.00 87.69 335 ARG A O 1
ATOM 2573 N N . HIS A 1 336 ? -3.992 -9.165 24.573 1.00 87.94 336 HIS A N 1
ATOM 2574 C CA . HIS A 1 336 ? -4.942 -8.746 25.587 1.00 87.94 336 HIS A CA 1
ATOM 2575 C C . HIS A 1 336 ? -5.903 -7.697 25.047 1.00 87.94 336 HIS A C 1
ATOM 2577 O O . HIS A 1 336 ? -5.585 -6.931 24.129 1.00 87.94 336 HIS A O 1
ATOM 2583 N N . LEU A 1 337 ? -7.072 -7.633 25.677 1.00 92.06 337 LEU A N 1
ATOM 2584 C CA . LEU A 1 337 ? -7.960 -6.490 25.548 1.00 92.06 337 LEU A CA 1
ATOM 2585 C C . LEU A 1 337 ? -7.650 -5.421 26.592 1.00 92.06 337 LEU A C 1
ATOM 2587 O O . LEU A 1 337 ? -7.249 -5.684 27.726 1.00 92.06 337 LEU A O 1
ATOM 2591 N N . PHE A 1 338 ? -7.906 -4.185 26.196 1.00 91.81 338 PHE A N 1
ATOM 2592 C CA . PHE A 1 338 ? -7.763 -2.998 27.012 1.00 91.81 338 PHE A CA 1
ATOM 2593 C C . PHE A 1 338 ? -9.127 -2.376 27.240 1.00 91.81 338 PHE A C 1
ATOM 2595 O O . PHE A 1 338 ? -9.906 -2.167 26.309 1.00 91.81 338 PHE A O 1
ATOM 2602 N N . LYS A 1 339 ? -9.395 -2.030 28.493 1.00 93.44 339 LYS A N 1
ATOM 2603 C CA . LYS A 1 339 ? -10.536 -1.227 28.894 1.00 93.44 339 LYS A CA 1
ATOM 2604 C C . LYS A 1 339 ? -10.202 0.242 28.676 1.00 93.44 339 LYS A C 1
ATOM 2606 O O . LYS A 1 339 ? -9.418 0.834 29.422 1.00 93.44 339 LYS A O 1
ATOM 2611 N N . ILE A 1 340 ? -10.788 0.823 27.637 1.00 93.31 340 ILE A N 1
ATOM 2612 C CA . ILE A 1 340 ? -10.603 2.218 27.244 1.00 93.31 340 ILE A CA 1
ATOM 2613 C C . ILE A 1 340 ? -11.754 3.066 27.787 1.00 93.31 340 ILE A C 1
ATOM 2615 O O . ILE A 1 340 ? -12.936 2.749 27.630 1.00 93.31 340 ILE A O 1
ATOM 2619 N N . CYS A 1 341 ? -11.387 4.187 28.407 1.00 92.81 341 CYS A N 1
ATOM 2620 C CA . CYS A 1 341 ? -12.322 5.197 28.878 1.00 92.81 341 CYS A CA 1
ATOM 2621 C C . CYS A 1 341 ? -12.324 6.401 27.928 1.00 92.81 341 CYS A C 1
ATOM 2623 O O . CYS A 1 341 ? -11.307 7.073 27.748 1.00 92.81 341 CYS A O 1
ATOM 2625 N N . ILE A 1 342 ? -13.492 6.700 27.363 1.00 93.38 342 ILE A N 1
ATOM 2626 C CA . ILE A 1 342 ? -13.740 7.812 26.445 1.00 93.38 342 ILE A CA 1
ATOM 2627 C C . ILE A 1 342 ? -14.738 8.764 27.113 1.00 93.38 342 ILE A C 1
ATOM 2629 O O . ILE A 1 342 ? -15.942 8.528 27.038 1.00 93.38 342 ILE A O 1
ATOM 2633 N N . PRO A 1 343 ? -14.303 9.850 27.767 1.00 91.44 343 PRO A N 1
ATOM 2634 C CA . PRO A 1 343 ? -15.227 10.801 28.378 1.00 91.44 343 PRO A CA 1
ATOM 2635 C C . PRO A 1 343 ? -16.003 11.634 27.340 1.00 91.44 343 PRO A C 1
ATOM 2637 O O . PRO A 1 343 ? -15.412 12.056 26.344 1.00 91.44 343 PRO A O 1
ATOM 2640 N N . PRO A 1 344 ? -17.290 11.958 27.577 1.00 90.69 344 PRO A N 1
ATOM 2641 C CA . PRO A 1 344 ? -18.214 11.393 28.570 1.00 90.69 344 PRO A CA 1
ATOM 2642 C C . PRO A 1 344 ? -18.993 10.169 28.033 1.00 90.69 344 PRO A C 1
ATOM 2644 O O . PRO A 1 344 ? -20.069 9.851 28.533 1.00 90.69 344 PRO A O 1
ATOM 2647 N N . ILE A 1 345 ? -18.478 9.529 26.986 1.00 94.62 345 ILE A N 1
ATOM 2648 C CA . ILE A 1 345 ? -19.148 8.535 26.146 1.00 94.62 345 ILE A CA 1
ATOM 2649 C C . ILE A 1 345 ? -19.250 7.167 26.827 1.00 94.62 345 ILE A C 1
ATOM 2651 O O . ILE A 1 345 ? -20.344 6.630 26.964 1.00 94.62 345 ILE A O 1
ATOM 2655 N N . THR A 1 346 ? -18.123 6.588 27.239 1.00 93.75 346 THR A N 1
ATOM 2656 C CA . THR A 1 346 ? -18.071 5.261 27.870 1.00 93.75 346 THR A CA 1
ATOM 2657 C C . THR A 1 346 ? -16.843 5.121 28.766 1.00 93.75 346 THR A C 1
ATOM 2659 O O . THR A 1 346 ? -15.828 5.788 28.569 1.00 93.75 346 THR A O 1
ATOM 2662 N N . ARG A 1 347 ? -16.934 4.249 29.773 1.00 91.81 347 ARG A N 1
ATOM 2663 C CA . ARG A 1 347 ? -15.829 3.890 30.681 1.00 91.81 347 ARG A CA 1
ATOM 2664 C C . ARG A 1 347 ? -15.261 2.497 30.410 1.00 91.81 347 ARG A C 1
ATOM 2666 O O . ARG A 1 347 ? -14.329 2.094 31.098 1.00 91.81 347 ARG A O 1
ATOM 2673 N N . ASP A 1 348 ? -15.873 1.745 29.499 1.00 92.06 348 ASP A N 1
ATOM 2674 C CA . ASP A 1 348 ? -15.657 0.302 29.382 1.00 92.06 348 ASP A CA 1
ATOM 2675 C C . ASP A 1 348 ? -15.635 -0.181 27.931 1.00 92.06 348 ASP A C 1
ATOM 2677 O O . ASP A 1 348 ? -16.194 -1.226 27.612 1.00 92.06 348 ASP A O 1
ATOM 2681 N N . LEU A 1 349 ? -15.033 0.603 27.031 1.00 96.56 349 LEU A N 1
ATOM 2682 C CA . LEU A 1 349 ? -14.812 0.144 25.663 1.00 96.56 349 LEU A CA 1
ATOM 2683 C C . LEU A 1 349 ? -13.710 -0.919 25.673 1.00 96.56 349 LEU A C 1
ATOM 2685 O O . LEU A 1 349 ? -12.573 -0.615 26.028 1.00 96.56 349 LEU A O 1
ATOM 2689 N N . ARG A 1 350 ? -14.024 -2.141 25.249 1.00 96.62 350 ARG A N 1
ATOM 2690 C CA . ARG A 1 350 ? -13.053 -3.232 25.122 1.00 96.62 350 ARG A CA 1
ATOM 2691 C C . ARG A 1 350 ? -12.343 -3.149 23.781 1.00 96.62 350 ARG A C 1
ATOM 2693 O O . ARG A 1 350 ? -12.933 -3.405 22.736 1.00 96.62 350 ARG A O 1
ATOM 2700 N N . PHE A 1 351 ? -11.072 -2.797 23.792 1.00 95.81 351 PHE A N 1
ATOM 2701 C CA . PHE A 1 351 ? -10.301 -2.567 22.579 1.00 95.81 351 PHE A CA 1
ATOM 2702 C C . PHE A 1 351 ? -9.087 -3.489 22.505 1.00 95.81 351 PHE A C 1
ATOM 2704 O O . PHE A 1 351 ? -8.423 -3.701 23.513 1.00 95.81 351 PHE A O 1
ATOM 2711 N N . GLY A 1 352 ? -8.766 -3.997 21.318 1.00 93.69 352 GLY A N 1
ATOM 2712 C CA . GLY A 1 352 ? -7.573 -4.816 21.088 1.00 93.69 352 GLY A CA 1
ATOM 2713 C C . GLY A 1 352 ? -6.843 -4.449 19.802 1.00 93.69 352 GLY A C 1
ATOM 2714 O O . GLY A 1 352 ? -7.399 -3.800 18.912 1.00 93.69 352 GLY A O 1
ATOM 2715 N N . LEU A 1 353 ? -5.588 -4.884 19.701 1.00 93.81 353 LEU A N 1
ATOM 2716 C CA . LEU A 1 353 ? -4.753 -4.684 18.519 1.00 93.81 353 LEU A CA 1
ATOM 2717 C C . LEU A 1 353 ? -4.488 -6.009 17.812 1.00 93.81 353 LEU A C 1
ATOM 2719 O O . LEU A 1 353 ? -4.016 -6.968 18.421 1.00 93.81 353 LEU A O 1
ATOM 2723 N N . LEU A 1 354 ? -4.782 -6.048 16.515 1.00 94.38 354 LEU A N 1
ATOM 2724 C CA . LEU A 1 354 ? -4.513 -7.198 15.661 1.00 94.38 354 LEU A CA 1
ATOM 2725 C C . LEU A 1 354 ? -2.989 -7.421 15.582 1.00 94.38 354 LEU A C 1
ATOM 2727 O O . LEU A 1 354 ? -2.258 -6.446 15.397 1.00 94.38 354 LEU A O 1
ATOM 2731 N N . PRO A 1 355 ? -2.492 -8.666 15.725 1.00 93.12 355 PRO A N 1
ATOM 2732 C CA . PRO A 1 355 ? -1.057 -8.936 15.681 1.00 93.12 355 PRO A CA 1
ATOM 2733 C C . PRO A 1 355 ? -0.399 -8.526 14.362 1.00 93.12 355 PRO A C 1
ATOM 2735 O O . PRO A 1 355 ? -0.939 -8.815 13.290 1.00 93.12 355 PRO A O 1
ATOM 2738 N N . LEU A 1 356 ? 0.809 -7.952 14.426 1.00 92.38 356 LEU A N 1
ATOM 2739 C CA . LEU A 1 356 ? 1.555 -7.503 13.242 1.00 92.38 356 LEU A CA 1
ATOM 2740 C C . LEU A 1 356 ? 1.835 -8.642 12.245 1.00 92.38 356 LEU A C 1
ATOM 2742 O O . LEU A 1 356 ? 1.837 -8.428 11.035 1.00 92.38 356 LEU A O 1
ATOM 2746 N N . LEU A 1 357 ? 2.062 -9.862 12.744 1.00 91.94 357 LEU A N 1
ATOM 2747 C CA . LEU A 1 357 ? 2.305 -11.049 11.913 1.00 91.94 357 LEU A CA 1
ATOM 2748 C C . LEU A 1 357 ? 1.030 -11.629 11.275 1.00 91.94 357 LEU A C 1
ATOM 2750 O O . LEU A 1 357 ? 1.127 -12.444 10.358 1.00 91.94 357 LEU A O 1
ATOM 2754 N N . ASP A 1 358 ? -0.154 -11.232 11.749 1.00 93.75 358 ASP A N 1
ATOM 2755 C CA . ASP A 1 358 ? -1.445 -11.682 11.220 1.00 93.75 358 ASP A CA 1
ATOM 2756 C C . ASP A 1 358 ? -2.093 -10.654 10.300 1.00 93.75 358 ASP A C 1
ATOM 2758 O O . ASP A 1 358 ? -2.681 -11.021 9.282 1.00 93.75 358 ASP A O 1
ATOM 2762 N N . VAL A 1 359 ? -1.955 -9.372 10.625 1.00 95.69 359 VAL A N 1
ATOM 2763 C CA . VAL A 1 359 ? -2.402 -8.251 9.800 1.00 95.69 359 VAL A CA 1
ATOM 2764 C C . VAL A 1 359 ? -1.202 -7.347 9.573 1.00 95.69 359 VAL A C 1
ATOM 2766 O O . VAL A 1 359 ? -0.917 -6.439 10.351 1.00 95.69 359 VAL A O 1
ATOM 2769 N N . ALA A 1 360 ? -0.465 -7.647 8.507 1.00 96.12 360 ALA A N 1
ATOM 2770 C CA . ALA A 1 360 ? 0.807 -7.009 8.231 1.00 96.12 360 ALA A CA 1
ATOM 2771 C C . ALA A 1 360 ? 0.601 -5.638 7.581 1.00 96.12 360 ALA A C 1
ATOM 2773 O O . ALA A 1 360 ? -0.120 -5.503 6.588 1.00 96.12 360 ALA A O 1
ATOM 2774 N N . ASN A 1 361 ? 1.274 -4.624 8.117 1.00 95.19 361 ASN A N 1
ATOM 2775 C CA . ASN A 1 361 ? 1.442 -3.354 7.426 1.00 95.19 361 ASN A CA 1
ATOM 2776 C C . ASN A 1 361 ? 2.494 -3.493 6.311 1.00 95.19 361 ASN A C 1
ATOM 2778 O O . ASN A 1 361 ? 3.232 -4.480 6.221 1.00 95.19 361 ASN A O 1
ATOM 2782 N N . GLY A 1 362 ? 2.556 -2.519 5.406 1.00 94.31 362 GLY A N 1
ATOM 2783 C CA . GLY A 1 362 ? 3.356 -2.704 4.200 1.00 94.31 362 GLY A CA 1
ATOM 2784 C C . GLY A 1 362 ? 4.862 -2.641 4.459 1.00 94.31 362 GLY A C 1
ATOM 2785 O O . GLY A 1 362 ? 5.625 -3.234 3.697 1.00 94.31 362 GLY A O 1
ATOM 2786 N N . HIS A 1 363 ? 5.311 -2.013 5.547 1.00 94.31 363 HIS A N 1
ATOM 2787 C CA . HIS A 1 363 ? 6.719 -2.070 5.931 1.00 94.31 363 HIS A CA 1
ATOM 2788 C C . HIS A 1 363 ? 7.095 -3.476 6.421 1.00 94.31 363 HIS A C 1
ATOM 2790 O O . HIS A 1 363 ? 8.040 -4.080 5.902 1.00 94.31 363 HIS A O 1
ATOM 2796 N N . SER A 1 364 ? 6.313 -4.037 7.350 1.00 94.38 364 SER A N 1
ATOM 2797 C CA . SER A 1 364 ? 6.581 -5.360 7.920 1.00 94.38 364 SER A CA 1
ATOM 2798 C C . SER A 1 364 ? 6.525 -6.477 6.877 1.00 94.38 364 SER A C 1
ATOM 2800 O O . SER A 1 364 ? 7.357 -7.389 6.895 1.00 94.38 364 SER A O 1
ATOM 2802 N N . PHE A 1 365 ? 5.619 -6.365 5.902 1.00 95.00 365 PHE A N 1
ATOM 2803 C CA . PHE A 1 365 ? 5.499 -7.343 4.826 1.00 95.00 365 PHE A CA 1
ATOM 2804 C C . PHE A 1 365 ? 6.500 -7.129 3.680 1.00 95.00 365 PHE A C 1
ATOM 2806 O O . PHE A 1 365 ? 7.192 -8.064 3.273 1.00 95.00 365 PHE A O 1
ATOM 2813 N N . PHE A 1 366 ? 6.586 -5.922 3.110 1.00 93.00 366 PHE A N 1
ATOM 2814 C CA . PHE A 1 366 ? 7.349 -5.721 1.873 1.00 93.00 366 PHE A CA 1
ATOM 2815 C C . PHE A 1 366 ? 8.828 -5.384 2.095 1.00 93.00 366 PHE A C 1
ATOM 2817 O O . PHE A 1 366 ? 9.628 -5.626 1.190 1.00 93.00 366 PHE A O 1
ATOM 2824 N N . ILE A 1 367 ? 9.186 -4.793 3.241 1.00 92.75 367 ILE A N 1
ATOM 2825 C CA . ILE A 1 367 ? 10.555 -4.340 3.538 1.00 92.75 367 ILE A CA 1
ATOM 2826 C C . ILE A 1 367 ? 11.238 -5.291 4.513 1.00 92.75 367 ILE A C 1
ATOM 2828 O O . ILE A 1 367 ? 12.260 -5.882 4.174 1.00 92.75 367 ILE A O 1
ATOM 2832 N N . GLN A 1 368 ? 10.648 -5.490 5.695 1.00 92.69 368 GLN A N 1
ATOM 2833 C CA . GLN A 1 368 ? 11.181 -6.438 6.678 1.00 92.69 368 GLN A CA 1
ATOM 2834 C C . GLN A 1 368 ? 10.980 -7.882 6.215 1.00 92.69 368 GLN A C 1
ATOM 2836 O O . GLN A 1 368 ? 11.808 -8.732 6.510 1.00 92.69 368 GLN A O 1
ATOM 2841 N N . GLN A 1 369 ? 9.932 -8.173 5.440 1.00 91.69 369 GLN A N 1
ATOM 2842 C CA . GLN A 1 369 ? 9.638 -9.526 4.956 1.00 91.69 369 GLN A CA 1
ATOM 2843 C C . GLN A 1 369 ? 9.473 -10.526 6.109 1.00 91.69 369 GLN A C 1
ATOM 2845 O O . GLN A 1 369 ? 9.971 -11.654 6.052 1.00 91.69 369 GLN A O 1
ATOM 2850 N N . LEU A 1 370 ? 8.771 -10.116 7.174 1.00 92.69 370 LEU A N 1
ATOM 2851 C CA . LEU A 1 370 ? 8.591 -10.929 8.382 1.00 92.69 370 LEU A CA 1
ATOM 2852 C C . LEU A 1 370 ? 7.976 -12.304 8.085 1.00 92.69 370 LEU A C 1
ATOM 2854 O O . LEU A 1 370 ? 8.301 -13.282 8.753 1.00 92.69 370 LEU A O 1
ATOM 2858 N N . GLN A 1 371 ? 7.148 -12.416 7.048 1.00 93.06 371 GLN A N 1
ATOM 2859 C CA . GLN A 1 371 ? 6.586 -13.678 6.565 1.00 93.06 371 GLN A CA 1
ATOM 2860 C C . GLN A 1 371 ? 7.655 -14.691 6.133 1.00 93.06 371 GLN A C 1
ATOM 2862 O O . GLN A 1 371 ? 7.471 -15.892 6.317 1.00 93.06 371 GLN A O 1
ATOM 2867 N N . LEU A 1 372 ? 8.783 -14.227 5.583 1.00 89.25 372 LEU A N 1
ATOM 2868 C CA . LEU A 1 372 ? 9.892 -15.095 5.182 1.00 89.25 372 LEU A CA 1
ATOM 2869 C C . LEU A 1 372 ? 10.767 -15.482 6.372 1.00 89.25 372 LEU A C 1
ATOM 2871 O O . LEU A 1 372 ? 11.269 -16.601 6.416 1.00 89.25 372 LEU A O 1
ATOM 2875 N N . GLN A 1 373 ? 10.924 -14.573 7.335 1.00 89.12 373 GLN A N 1
ATOM 2876 C CA . GLN A 1 373 ? 11.716 -14.808 8.545 1.00 89.12 373 GLN A CA 1
ATOM 2877 C C . GLN A 1 373 ? 11.016 -15.755 9.522 1.00 89.12 373 GLN A C 1
ATOM 2879 O O . GLN A 1 373 ? 11.651 -16.600 10.142 1.00 89.12 373 GLN A O 1
ATOM 2884 N N . THR A 1 374 ? 9.697 -15.617 9.650 1.00 90.50 374 THR A N 1
ATOM 2885 C CA . THR A 1 374 ? 8.877 -16.398 10.588 1.00 90.50 374 THR A CA 1
ATOM 2886 C C . THR A 1 374 ? 8.258 -17.642 9.952 1.00 90.50 374 THR A C 1
ATOM 2888 O O . THR A 1 374 ? 7.733 -18.496 10.660 1.00 90.50 374 THR A O 1
ATOM 2891 N N . GLY A 1 375 ? 8.255 -17.738 8.617 1.00 91.31 375 GLY A N 1
ATOM 2892 C CA . GLY A 1 375 ? 7.537 -18.780 7.877 1.00 91.31 375 GLY A CA 1
ATOM 2893 C C . GLY A 1 375 ? 6.007 -18.663 7.948 1.00 91.31 375 GLY A C 1
ATOM 2894 O O . GLY A 1 375 ? 5.302 -19.543 7.450 1.00 91.31 375 GLY A O 1
ATOM 2895 N N . ARG A 1 376 ? 5.467 -17.594 8.552 1.00 89.81 376 ARG A N 1
ATOM 2896 C CA . ARG A 1 376 ? 4.026 -17.373 8.725 1.00 89.81 376 ARG A CA 1
ATOM 2897 C C . ARG A 1 376 ? 3.522 -16.338 7.728 1.00 89.81 376 ARG A C 1
ATOM 2899 O O . ARG A 1 376 ? 3.875 -15.166 7.788 1.00 89.81 376 ARG A O 1
ATOM 2906 N N . TRP A 1 377 ? 2.628 -16.765 6.843 1.00 94.81 377 TRP A N 1
ATOM 2907 C CA . TRP A 1 377 ? 1.897 -15.845 5.972 1.00 94.81 377 TRP A CA 1
ATOM 2908 C C . TRP A 1 377 ? 0.727 -15.190 6.720 1.00 94.81 377 TRP A C 1
ATOM 2910 O O . TRP A 1 377 ? -0.043 -15.926 7.359 1.00 94.81 377 TRP A O 1
ATOM 2920 N N . PRO A 1 378 ? 0.555 -13.859 6.617 1.00 96.38 378 PRO A N 1
ATOM 2921 C CA . PRO A 1 378 ? -0.503 -13.143 7.321 1.00 96.38 378 PRO A CA 1
ATOM 2922 C C . PRO A 1 378 ? -1.891 -13.465 6.742 1.00 96.38 378 PRO A C 1
ATOM 2924 O O . PRO A 1 378 ? -2.021 -14.052 5.666 1.00 96.38 378 PRO A O 1
ATOM 2927 N N . TYR A 1 379 ? -2.941 -13.075 7.462 1.00 97.00 379 TYR A N 1
ATOM 2928 C CA . TYR A 1 379 ? -4.320 -13.061 6.966 1.00 97.00 379 TYR A CA 1
ATOM 2929 C C . TYR A 1 379 ? -4.563 -11.889 6.021 1.00 97.00 379 TYR A C 1
ATOM 2931 O O . TYR A 1 379 ? -5.297 -12.042 5.046 1.00 97.00 379 TYR A O 1
ATOM 2939 N N . ALA A 1 380 ? -3.931 -10.747 6.292 1.00 97.75 380 ALA A N 1
ATOM 2940 C CA . ALA A 1 380 ? -4.028 -9.556 5.465 1.00 97.75 380 ALA A CA 1
ATOM 2941 C C . ALA A 1 380 ? -2.692 -8.833 5.311 1.00 97.75 380 ALA A C 1
ATOM 2943 O O . ALA A 1 380 ? -1.862 -8.833 6.220 1.00 97.75 380 ALA A O 1
ATOM 2944 N N . VAL A 1 381 ? -2.530 -8.169 4.168 1.00 98.19 381 VAL A N 1
ATOM 2945 C CA . VAL A 1 381 ? -1.441 -7.225 3.904 1.00 98.19 381 VAL A CA 1
ATOM 2946 C C . VAL A 1 381 ? -2.045 -5.879 3.538 1.00 98.19 381 VAL A C 1
ATOM 2948 O O . VAL A 1 381 ? -2.711 -5.757 2.511 1.00 98.19 381 VAL A O 1
ATOM 2951 N N . HIS A 1 382 ? -1.805 -4.869 4.366 1.00 97.44 382 HIS A N 1
ATOM 2952 C CA . HIS A 1 382 ? -2.211 -3.492 4.113 1.00 97.44 382 HIS A CA 1
ATOM 2953 C C . HIS A 1 382 ? -1.054 -2.733 3.455 1.00 97.44 382 HIS A C 1
ATOM 2955 O O . HIS A 1 382 ? 0.033 -2.645 4.025 1.00 97.44 382 HIS A O 1
ATOM 2961 N N . ALA A 1 383 ? -1.260 -2.171 2.259 1.00 95.62 383 ALA A N 1
ATOM 2962 C CA . ALA A 1 383 ? -0.250 -1.356 1.584 1.00 95.62 383 ALA A CA 1
ATOM 2963 C C . ALA A 1 383 ? -0.143 0.056 2.197 1.00 95.62 383 ALA A C 1
ATOM 2965 O O . ALA A 1 383 ? -0.525 1.060 1.587 1.00 95.62 383 ALA A O 1
ATOM 2966 N N . THR A 1 384 ? 0.442 0.103 3.398 1.00 91.56 384 THR A N 1
ATOM 2967 C CA . THR A 1 384 ? 1.002 1.291 4.068 1.00 91.56 384 THR A CA 1
ATOM 2968 C C . THR A 1 384 ? 2.526 1.350 3.924 1.00 91.56 384 THR A C 1
ATOM 2970 O O . THR A 1 384 ? 3.169 0.321 3.719 1.00 91.56 384 THR A O 1
ATOM 2973 N N . TYR A 1 385 ? 3.135 2.537 4.041 1.00 88.62 385 TYR A N 1
ATOM 2974 C CA . TYR A 1 385 ? 4.576 2.756 3.793 1.00 88.62 385 TYR A CA 1
ATOM 2975 C C . TYR A 1 385 ? 5.021 2.641 2.311 1.00 88.62 385 TYR A C 1
ATOM 2977 O O . TYR A 1 385 ? 6.130 2.196 2.016 1.00 88.62 385 TYR A O 1
ATOM 2985 N N . GLN A 1 386 ? 4.176 3.058 1.357 1.00 89.19 386 GLN A N 1
ATOM 2986 C CA . GLN A 1 386 ? 4.474 3.071 -0.091 1.00 89.19 386 GLN A CA 1
ATOM 2987 C C . GLN A 1 386 ? 4.601 4.485 -0.645 1.00 89.19 386 GLN A C 1
ATOM 2989 O O . GLN A 1 386 ? 4.135 5.468 -0.066 1.00 89.19 386 GLN A O 1
ATOM 2994 N N . TYR A 1 387 ? 5.217 4.566 -1.824 1.00 87.38 387 TYR A N 1
ATOM 2995 C CA . TYR A 1 387 ? 5.529 5.816 -2.505 1.00 87.38 387 TYR A CA 1
ATOM 2996 C C . TYR A 1 387 ? 4.981 5.858 -3.933 1.00 87.38 387 TYR A C 1
ATOM 2998 O O . TYR A 1 387 ? 4.752 4.826 -4.548 1.00 87.38 387 TYR A O 1
ATOM 3006 N N . PHE A 1 388 ? 4.893 7.064 -4.502 1.00 83.00 388 PHE A N 1
ATOM 3007 C CA . PHE A 1 388 ? 4.563 7.311 -5.917 1.00 83.00 388 PHE A CA 1
ATOM 3008 C C . PHE A 1 388 ? 3.160 6.921 -6.372 1.00 83.00 388 PHE A C 1
ATOM 3010 O O . PHE A 1 388 ? 2.942 6.718 -7.566 1.00 83.00 388 PHE A O 1
ATOM 3017 N N . ASP A 1 389 ? 2.200 6.907 -5.458 1.00 83.31 389 ASP A N 1
ATOM 3018 C CA . ASP A 1 389 ? 0.811 7.100 -5.855 1.00 83.31 389 ASP A CA 1
ATOM 3019 C C . ASP A 1 389 ? 0.630 8.545 -6.353 1.00 83.31 389 ASP A C 1
ATOM 3021 O O . ASP A 1 389 ? 1.246 9.480 -5.833 1.00 83.31 389 ASP A O 1
ATOM 3025 N N . ASP A 1 390 ? -0.187 8.721 -7.386 1.00 78.00 390 ASP A N 1
ATOM 3026 C CA . ASP A 1 390 ? -0.505 10.018 -7.988 1.00 78.00 390 ASP A CA 1
ATOM 3027 C C . ASP A 1 390 ? -2.028 10.226 -7.949 1.00 78.00 390 ASP A C 1
ATOM 3029 O O . ASP A 1 390 ? -2.794 9.349 -7.543 1.00 78.00 390 ASP A O 1
ATOM 3033 N N . PHE A 1 391 ? -2.494 11.399 -8.366 1.00 71.81 391 PHE A N 1
ATOM 3034 C CA . PHE A 1 391 ? -3.910 11.758 -8.321 1.00 71.81 391 PHE A CA 1
ATOM 3035 C C . PHE A 1 391 ? -4.820 10.829 -9.135 1.00 71.81 391 PHE A C 1
ATOM 3037 O O . PHE A 1 391 ? -6.025 10.753 -8.882 1.00 71.81 391 PHE A O 1
ATOM 3044 N N . ASP A 1 392 ? -4.269 10.177 -10.157 1.00 72.44 392 ASP A N 1
ATOM 3045 C CA . ASP A 1 392 ? -5.006 9.308 -11.057 1.00 72.44 392 ASP A CA 1
ATOM 3046 C C . ASP A 1 392 ? -4.917 7.827 -10.685 1.00 72.44 392 ASP A C 1
ATOM 3048 O O . ASP A 1 392 ? -5.857 7.105 -11.017 1.00 72.44 392 ASP A O 1
ATOM 3052 N N . CYS A 1 393 ? -3.860 7.379 -9.999 1.00 81.44 393 CYS A N 1
ATOM 3053 C CA . CYS A 1 393 ? -3.566 5.956 -9.804 1.00 81.44 393 CYS A CA 1
ATOM 3054 C C . CYS A 1 393 ? -2.712 5.665 -8.566 1.00 81.44 393 CYS A C 1
ATOM 3056 O O . CYS A 1 393 ? -1.808 6.427 -8.219 1.00 81.44 393 CYS A O 1
ATOM 3058 N N . ALA A 1 394 ? -2.911 4.484 -7.976 1.00 87.56 394 ALA A N 1
ATOM 3059 C CA . ALA A 1 394 ? -2.112 3.983 -6.859 1.00 87.56 394 ALA A CA 1
ATOM 3060 C C . ALA A 1 394 ? -0.908 3.149 -7.348 1.00 87.56 394 ALA A C 1
ATOM 3062 O O . ALA A 1 394 ? -0.797 1.951 -7.070 1.00 87.56 394 ALA A O 1
ATOM 3063 N N . PHE A 1 395 ? -0.031 3.774 -8.146 1.00 89.00 395 PHE A N 1
ATOM 3064 C CA . PHE A 1 395 ? 1.051 3.083 -8.856 1.00 89.00 395 PHE A CA 1
ATOM 3065 C C . PHE A 1 395 ? 1.983 2.294 -7.931 1.00 89.00 395 PHE A C 1
ATOM 3067 O O . PHE A 1 395 ? 2.354 1.167 -8.263 1.00 89.00 395 PHE A O 1
ATOM 3074 N N . GLY A 1 396 ? 2.362 2.877 -6.790 1.00 90.69 396 GLY A N 1
ATOM 3075 C CA . GLY A 1 396 ? 3.282 2.250 -5.847 1.00 90.69 396 GLY A CA 1
ATOM 3076 C C . GLY A 1 396 ? 2.667 1.035 -5.185 1.00 90.69 396 GLY A C 1
ATOM 3077 O O . GLY A 1 396 ? 3.244 -0.052 -5.222 1.00 90.69 396 GLY A O 1
ATOM 3078 N N . LYS A 1 397 ? 1.459 1.204 -4.640 1.00 92.81 397 LYS A N 1
ATOM 3079 C CA . LYS A 1 397 ? 0.721 0.130 -3.957 1.00 92.81 397 LYS A CA 1
ATOM 3080 C C . LYS A 1 397 ? 0.460 -1.049 -4.883 1.00 92.81 397 LYS A C 1
ATOM 3082 O O . LYS A 1 397 ? 0.727 -2.194 -4.524 1.00 92.81 397 LYS A O 1
ATOM 3087 N N . ARG A 1 398 ? 0.027 -0.769 -6.112 1.00 90.88 398 ARG A N 1
ATOM 3088 C CA . ARG A 1 398 ? -0.154 -1.800 -7.132 1.00 90.88 398 ARG A CA 1
ATOM 3089 C C . ARG A 1 398 ? 1.131 -2.567 -7.413 1.00 90.88 398 ARG A C 1
ATOM 3091 O O . ARG A 1 398 ? 1.112 -3.794 -7.467 1.00 90.88 398 ARG A O 1
ATOM 3098 N N . GLU A 1 399 ? 2.239 -1.859 -7.616 1.00 90.88 399 GLU A N 1
ATOM 3099 C CA . GLU A 1 399 ? 3.507 -2.509 -7.938 1.00 90.88 399 GLU A CA 1
ATOM 3100 C C . GLU A 1 399 ? 3.990 -3.399 -6.785 1.00 90.88 399 GLU A C 1
ATOM 3102 O O . GLU A 1 399 ? 4.451 -4.511 -7.030 1.00 90.88 399 GLU A O 1
ATOM 3107 N N . ARG A 1 400 ? 3.791 -2.984 -5.525 1.00 91.88 400 ARG A N 1
ATOM 3108 C CA . ARG A 1 400 ? 4.073 -3.838 -4.359 1.00 91.88 400 ARG A CA 1
ATOM 3109 C C . ARG A 1 400 ? 3.305 -5.147 -4.394 1.00 91.88 400 ARG A C 1
ATOM 3111 O O . ARG A 1 400 ? 3.899 -6.204 -4.201 1.00 91.88 400 ARG A O 1
ATOM 3118 N N . PHE A 1 401 ? 2.008 -5.091 -4.675 1.00 93.81 401 PHE A N 1
ATOM 3119 C CA . PHE A 1 401 ? 1.203 -6.301 -4.769 1.00 93.81 401 PHE A CA 1
ATOM 3120 C C . PHE A 1 401 ? 1.614 -7.178 -5.954 1.00 93.81 401 PHE A C 1
ATOM 3122 O O . PHE A 1 401 ? 1.717 -8.392 -5.796 1.00 93.81 401 PHE A O 1
ATOM 3129 N N . ARG A 1 402 ? 1.933 -6.597 -7.118 1.00 88.38 402 ARG A N 1
ATOM 3130 C CA . ARG A 1 402 ? 2.449 -7.354 -8.276 1.00 88.38 402 ARG A CA 1
ATOM 3131 C C . ARG A 1 402 ? 3.766 -8.068 -7.975 1.00 88.38 402 ARG A C 1
ATOM 3133 O O . ARG A 1 402 ? 3.960 -9.207 -8.401 1.00 88.38 402 ARG A O 1
ATOM 3140 N N . MET A 1 403 ? 4.662 -7.430 -7.222 1.00 87.00 403 MET A N 1
ATOM 3141 C CA . MET A 1 403 ? 5.941 -8.022 -6.812 1.00 87.00 403 MET A CA 1
ATOM 3142 C C . MET A 1 403 ? 5.779 -9.293 -5.970 1.00 87.00 403 MET A C 1
ATOM 3144 O O . MET A 1 403 ? 6.649 -10.157 -6.017 1.00 87.00 403 MET A O 1
ATOM 3148 N N . TRP A 1 404 ? 4.660 -9.424 -5.259 1.00 88.88 404 TRP A N 1
ATOM 3149 C CA . TRP A 1 404 ? 4.376 -10.531 -4.342 1.00 88.88 404 TRP A CA 1
ATOM 3150 C C . TRP A 1 404 ? 3.229 -11.438 -4.801 1.00 88.88 404 TRP A C 1
ATOM 3152 O O . TRP A 1 404 ? 2.690 -12.184 -3.991 1.00 88.88 404 TRP A O 1
ATOM 3162 N N . ASP A 1 405 ? 2.853 -11.375 -6.083 1.00 87.31 405 ASP A N 1
ATOM 3163 C CA . ASP A 1 405 ? 1.760 -12.176 -6.662 1.00 87.31 405 ASP A CA 1
ATOM 3164 C C . ASP A 1 405 ? 0.401 -11.974 -5.953 1.00 87.31 405 ASP A C 1
ATOM 3166 O O . ASP A 1 405 ? -0.439 -12.860 -5.826 1.00 87.31 405 ASP A O 1
ATOM 3170 N N . MET A 1 406 ? 0.181 -10.754 -5.459 1.00 92.31 406 MET A N 1
ATOM 3171 C CA . MET A 1 406 ? -1.045 -10.333 -4.774 1.00 92.31 406 MET A CA 1
ATOM 3172 C C . MET A 1 406 ? -1.952 -9.475 -5.662 1.00 92.31 406 MET A C 1
ATOM 3174 O O . MET A 1 406 ? -2.954 -8.937 -5.188 1.00 92.31 406 MET A O 1
ATOM 3178 N N . TRP A 1 407 ? -1.603 -9.321 -6.941 1.00 90.88 407 TRP A N 1
ATOM 3179 C CA . TRP A 1 407 ? -2.337 -8.503 -7.901 1.00 90.88 407 TRP A CA 1
ATOM 3180 C C . TRP A 1 407 ? -3.076 -9.364 -8.927 1.00 90.88 407 TRP A C 1
ATOM 3182 O O . TRP A 1 407 ? -2.566 -9.634 -10.017 1.00 90.88 407 TRP A O 1
ATOM 3192 N N . LEU A 1 408 ? -4.290 -9.774 -8.567 1.00 89.00 408 LEU A N 1
ATOM 3193 C CA . LEU A 1 408 ? -5.154 -10.647 -9.366 1.00 89.00 408 LEU A CA 1
ATOM 3194 C C . LEU A 1 408 ? -5.832 -9.911 -10.528 1.00 89.00 408 LEU A C 1
ATOM 3196 O O . LEU A 1 408 ? -6.288 -10.540 -11.476 1.00 89.00 408 LEU A O 1
ATOM 3200 N N . ALA A 1 409 ? -5.900 -8.578 -10.474 1.00 84.44 409 ALA A N 1
ATOM 3201 C CA . ALA A 1 409 ? -6.575 -7.781 -11.497 1.00 84.44 409 ALA A CA 1
ATOM 3202 C C . ALA A 1 409 ? -5.883 -7.820 -12.876 1.00 84.44 409 ALA A C 1
ATOM 3204 O O . ALA A 1 409 ? -6.504 -7.437 -13.862 1.00 84.44 409 ALA A O 1
ATOM 3205 N N . ASP A 1 410 ? -4.628 -8.286 -12.964 1.00 76.25 410 ASP A N 1
ATOM 3206 C CA . ASP A 1 410 ? -3.956 -8.512 -14.255 1.00 76.25 410 ASP A CA 1
ATOM 3207 C C . ASP A 1 410 ? -4.529 -9.734 -15.008 1.00 76.25 410 ASP A C 1
ATOM 3209 O O . ASP A 1 410 ? -4.432 -9.780 -16.230 1.00 76.25 410 ASP A O 1
ATOM 3213 N N . ASP A 1 411 ? -5.134 -10.700 -14.303 1.00 63.56 411 ASP A N 1
ATOM 3214 C CA . ASP A 1 411 ? -5.541 -12.003 -14.861 1.00 63.56 411 ASP A CA 1
ATOM 3215 C C . ASP A 1 411 ? -7.012 -12.050 -15.309 1.00 63.56 411 ASP A C 1
ATOM 3217 O O . ASP A 1 411 ? -7.502 -13.090 -15.759 1.00 63.56 411 ASP A O 1
ATOM 3221 N N . VAL A 1 412 ? -7.743 -10.944 -15.152 1.00 60.75 412 VAL A N 1
ATOM 3222 C CA . VAL A 1 412 ? -9.185 -10.883 -15.399 1.00 60.75 412 VAL A CA 1
ATOM 3223 C C . VAL A 1 412 ? -9.476 -9.965 -16.575 1.00 60.75 412 VAL A C 1
ATOM 3225 O O . VAL A 1 412 ? -9.245 -8.756 -16.523 1.00 60.75 412 VAL A O 1
ATOM 3228 N N . GLU A 1 413 ? -10.060 -10.535 -17.628 1.00 48.00 413 GLU A N 1
ATOM 3229 C CA . GLU A 1 413 ? -10.722 -9.744 -18.654 1.00 48.00 413 GLU A CA 1
ATOM 3230 C C . GLU A 1 413 ? -12.001 -9.148 -18.076 1.00 48.00 413 GLU A C 1
ATOM 3232 O O . GLU A 1 413 ? -12.987 -9.837 -17.814 1.00 48.00 413 GLU A O 1
ATOM 3237 N N . MET A 1 414 ? -11.978 -7.840 -17.856 1.00 48.59 414 MET A N 1
ATOM 3238 C CA . MET A 1 414 ? -13.186 -7.112 -17.516 1.00 48.59 414 MET A CA 1
ATOM 3239 C C . MET A 1 414 ? -13.901 -6.757 -18.823 1.00 48.59 414 MET A C 1
ATOM 3241 O O . MET A 1 414 ? -13.266 -6.124 -19.676 1.00 48.59 414 MET A O 1
ATOM 3245 N N . PRO A 1 415 ? -15.187 -7.123 -18.995 1.00 36.56 415 PRO A N 1
ATOM 3246 C CA . PRO A 1 415 ? -15.949 -6.755 -20.179 1.00 36.56 415 PRO A CA 1
ATOM 3247 C C . PRO A 1 415 ? -15.845 -5.248 -20.412 1.00 36.56 415 PRO A C 1
ATOM 3249 O O . PRO A 1 415 ? -16.026 -4.451 -19.484 1.00 36.56 415 PRO A O 1
ATOM 3252 N N . LEU A 1 416 ? -15.517 -4.862 -21.647 1.00 37.44 416 LEU A N 1
ATOM 3253 C CA . LEU A 1 416 ? -15.670 -3.480 -22.090 1.00 37.44 416 LEU A CA 1
ATOM 3254 C C . LEU A 1 416 ? -17.126 -3.063 -21.859 1.00 37.44 416 LEU A C 1
ATOM 3256 O O . LEU A 1 416 ? -18.019 -3.901 -21.932 1.00 37.44 416 LEU A O 1
ATOM 3260 N N . GLN A 1 417 ? -17.326 -1.788 -21.525 1.00 35.56 417 GLN A N 1
ATOM 3261 C CA . GLN A 1 417 ? -18.613 -1.173 -21.193 1.00 35.56 417 GLN A CA 1
ATOM 3262 C C . GLN A 1 417 ? -19.708 -1.552 -22.202 1.00 35.56 417 GLN A C 1
ATOM 3264 O O . GLN A 1 417 ? -19.895 -0.870 -23.203 1.00 35.56 417 GLN A O 1
ATOM 3269 N N . ASP A 1 418 ? -20.437 -2.627 -21.927 1.00 31.23 418 ASP A N 1
ATOM 3270 C CA . ASP A 1 418 ? -21.650 -2.981 -22.643 1.00 31.23 418 ASP A CA 1
ATOM 3271 C C . ASP A 1 418 ? -22.717 -3.281 -21.586 1.00 31.23 418 ASP A C 1
ATOM 3273 O O . ASP A 1 418 ? -22.669 -4.294 -20.876 1.00 31.23 418 ASP A O 1
ATOM 3277 N N . GLU A 1 419 ? -23.640 -2.328 -21.416 1.00 34.47 419 GLU A N 1
ATOM 3278 C CA . GLU A 1 419 ? -24.684 -2.321 -20.378 1.00 34.47 419 GLU A CA 1
ATOM 3279 C C . GLU A 1 419 ? -25.625 -3.540 -20.458 1.00 34.47 419 GLU A C 1
ATOM 3281 O O . GLU A 1 419 ? -26.380 -3.816 -19.528 1.00 34.47 419 GLU A O 1
ATOM 3286 N N . SER A 1 420 ? -25.547 -4.313 -21.542 1.00 33.50 420 SER A N 1
ATOM 3287 C CA . SER A 1 420 ? -26.381 -5.482 -21.816 1.00 33.50 420 SER A CA 1
ATOM 3288 C C . SER A 1 420 ? -25.978 -6.759 -21.055 1.00 33.50 420 SER A C 1
ATOM 3290 O O . SER A 1 420 ? -26.797 -7.666 -20.905 1.00 33.50 420 SER A O 1
ATOM 3292 N N . SER A 1 421 ? -24.749 -6.844 -20.528 1.00 36.94 421 SER A N 1
ATOM 3293 C CA . SER A 1 421 ? -24.202 -8.083 -19.933 1.00 36.94 421 SER A CA 1
ATOM 3294 C C . SER A 1 421 ? -24.447 -8.253 -18.423 1.00 36.94 421 SER A C 1
ATOM 3296 O O . SER A 1 421 ? -24.315 -9.357 -17.893 1.00 36.94 421 SER A O 1
ATOM 3298 N N . ALA A 1 422 ? -24.885 -7.204 -17.716 1.00 36.03 422 ALA A N 1
ATOM 3299 C CA . ALA A 1 422 ? -25.138 -7.245 -16.268 1.00 36.03 422 ALA A CA 1
ATOM 3300 C C . ALA A 1 422 ? -26.348 -8.121 -15.862 1.00 36.03 422 ALA A C 1
ATOM 3302 O O . ALA A 1 422 ? -26.541 -8.413 -14.681 1.00 36.03 422 ALA A O 1
ATOM 3303 N N . ALA A 1 423 ? -27.165 -8.561 -16.824 1.00 34.12 423 ALA A N 1
ATOM 3304 C CA . ALA A 1 423 ? -28.388 -9.319 -16.569 1.00 34.12 423 ALA A CA 1
ATOM 3305 C C . ALA A 1 423 ? -28.161 -10.813 -16.252 1.00 34.12 423 ALA A C 1
ATOM 3307 O O . ALA A 1 423 ? -29.023 -11.427 -15.624 1.00 34.12 423 ALA A O 1
ATOM 3308 N N . SER A 1 424 ? -27.025 -11.415 -16.637 1.00 36.34 424 SER A N 1
ATOM 3309 C CA . SER A 1 424 ? -26.806 -12.869 -16.488 1.00 36.34 424 SER A CA 1
ATOM 3310 C C . SER A 1 424 ? -26.110 -13.292 -15.187 1.00 36.34 424 SER A C 1
ATOM 3312 O O . SER A 1 424 ? -25.997 -14.486 -14.921 1.00 36.34 424 SER A O 1
ATOM 3314 N N . ALA A 1 425 ? -25.646 -12.350 -14.359 1.00 39.75 425 ALA A N 1
ATOM 3315 C CA . ALA A 1 425 ? -24.884 -12.637 -13.135 1.00 39.75 425 ALA A CA 1
ATOM 3316 C C . ALA A 1 425 ? -25.749 -13.083 -11.933 1.00 39.75 425 ALA A C 1
ATOM 3318 O O . ALA A 1 425 ? -25.234 -13.310 -10.840 1.00 39.75 425 ALA A O 1
ATOM 3319 N N . CYS A 1 426 ? -27.062 -13.231 -12.120 1.00 38.41 426 CYS A N 1
ATOM 3320 C CA . CYS A 1 426 ? -28.018 -13.451 -11.042 1.00 38.41 426 CYS A CA 1
ATOM 3321 C C . CYS A 1 426 ? -28.855 -14.727 -11.222 1.00 38.41 426 CYS A C 1
ATOM 3323 O O . CYS A 1 426 ? -29.957 -14.688 -11.768 1.00 38.41 426 CYS A O 1
ATOM 3325 N N . SER A 1 427 ? -28.391 -15.857 -10.691 1.00 31.42 427 SER A N 1
ATOM 3326 C CA . SER A 1 427 ? -29.250 -17.003 -10.351 1.00 31.42 427 SER A CA 1
ATOM 3327 C C . SER A 1 427 ? -28.618 -17.804 -9.204 1.00 31.42 427 SER A C 1
ATOM 3329 O O . SER A 1 427 ? -27.524 -18.336 -9.384 1.00 31.42 427 SER A O 1
ATOM 3331 N N . PRO A 1 428 ? -29.263 -17.913 -8.022 1.00 34.91 428 PRO A N 1
ATOM 3332 C CA . PRO A 1 428 ? -28.749 -18.696 -6.896 1.00 34.91 428 PRO A CA 1
ATOM 3333 C C . PRO A 1 428 ? -29.144 -20.184 -6.925 1.00 34.91 428 PRO A C 1
ATOM 3335 O O . PRO A 1 428 ? -28.949 -20.885 -5.938 1.00 34.91 428 PRO A O 1
ATOM 3338 N N . THR A 1 429 ? -29.686 -20.709 -8.025 1.00 31.44 429 THR A N 1
ATOM 3339 C CA . THR A 1 429 ? -30.070 -22.125 -8.130 1.00 31.44 429 THR A CA 1
ATOM 3340 C C . THR A 1 429 ? -29.457 -22.756 -9.378 1.00 31.44 429 THR A C 1
ATOM 3342 O O . THR A 1 429 ? -29.520 -22.191 -10.460 1.00 31.44 429 THR A O 1
ATOM 3345 N N . GLN A 1 430 ? -28.853 -23.935 -9.193 1.00 31.47 430 GLN A N 1
ATOM 3346 C CA . GLN A 1 430 ? -28.032 -24.707 -10.143 1.00 31.47 430 GLN A CA 1
ATOM 3347 C C . GLN A 1 430 ? -26.551 -24.316 -10.235 1.00 31.47 430 GLN A C 1
ATOM 3349 O O . GLN A 1 430 ? -26.003 -24.036 -11.297 1.00 31.47 430 GLN A O 1
ATOM 3354 N N . ARG A 1 431 ? -25.850 -24.448 -9.104 1.00 32.12 431 ARG A N 1
ATOM 3355 C CA . ARG A 1 431 ? -24.406 -24.724 -9.096 1.00 32.12 431 ARG A CA 1
ATOM 3356 C C . ARG A 1 431 ? -24.154 -26.223 -8.885 1.00 32.12 431 ARG A C 1
ATOM 3358 O O . ARG A 1 431 ? -23.362 -26.610 -8.040 1.00 32.12 431 ARG A O 1
ATOM 3365 N N . GLU A 1 432 ? -24.834 -27.068 -9.660 1.00 29.47 432 GLU A N 1
ATOM 3366 C CA . GLU A 1 432 ? -24.495 -28.486 -9.801 1.00 29.47 432 GLU A CA 1
ATOM 3367 C C . GLU A 1 432 ? -24.445 -28.874 -11.283 1.00 29.47 432 GLU A C 1
ATOM 3369 O O . GLU A 1 432 ? -25.434 -28.812 -12.002 1.00 29.47 432 GLU A O 1
ATOM 3374 N N . ARG A 1 433 ? -23.245 -29.297 -11.700 1.00 31.12 433 ARG A N 1
ATOM 3375 C CA . ARG A 1 433 ? -22.920 -30.065 -12.912 1.00 31.12 433 ARG A CA 1
ATOM 3376 C C . ARG A 1 433 ? -23.350 -29.471 -14.262 1.00 31.12 433 ARG A C 1
ATOM 3378 O O . ARG A 1 433 ? -24.335 -29.881 -14.859 1.00 31.12 433 ARG A O 1
ATOM 3385 N N . ARG A 1 434 ? -22.417 -28.730 -14.862 1.00 25.23 434 ARG A N 1
ATOM 3386 C CA . ARG A 1 434 ? -21.705 -29.158 -16.083 1.00 25.23 434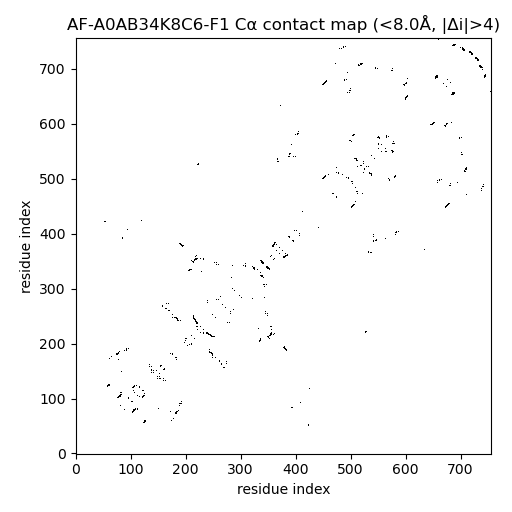 ARG A CA 1
ATOM 3387 C C . ARG A 1 434 ? -20.320 -28.515 -16.073 1.00 25.23 434 ARG A C 1
ATOM 3389 O O . ARG A 1 434 ? -20.192 -27.298 -16.012 1.00 25.23 434 ARG A O 1
ATOM 3396 N N . GLY A 1 435 ? -19.289 -29.357 -16.060 1.00 33.47 435 GLY A N 1
ATOM 3397 C CA . GLY A 1 435 ? -17.927 -28.918 -16.333 1.00 33.47 435 GLY A CA 1
ATOM 3398 C C . GLY A 1 435 ? -17.842 -28.337 -17.743 1.00 33.47 435 GLY A C 1
ATOM 3399 O O . GLY A 1 435 ? -18.584 -28.760 -18.629 1.00 33.47 435 GLY A O 1
ATOM 3400 N N . GLY A 1 436 ? -16.944 -27.371 -17.930 1.00 27.69 436 GLY A N 1
ATOM 3401 C CA . GLY A 1 436 ? -16.665 -26.781 -19.240 1.00 27.69 436 GLY A CA 1
ATOM 3402 C C . GLY A 1 436 ? -17.150 -25.343 -19.427 1.00 27.69 436 GLY A C 1
ATOM 3403 O O . GLY A 1 436 ? -17.617 -25.000 -20.502 1.00 27.69 436 GLY A O 1
ATOM 3404 N N . GLY A 1 437 ? -17.038 -24.490 -18.408 1.00 24.02 437 GLY A N 1
ATOM 3405 C CA . GLY A 1 437 ? -17.024 -23.039 -18.593 1.00 24.02 437 GLY A CA 1
ATOM 3406 C C . GLY A 1 437 ? -15.588 -22.554 -18.487 1.00 24.02 437 GLY A C 1
ATOM 3407 O O . GLY A 1 437 ? -15.178 -22.093 -17.428 1.00 24.02 437 GLY A O 1
ATOM 3408 N N . VAL A 1 438 ? -14.796 -22.748 -19.542 1.00 27.48 438 VAL A N 1
ATOM 3409 C CA . VAL A 1 438 ? -13.466 -22.141 -19.644 1.00 27.48 438 VAL A CA 1
ATOM 3410 C C . VAL A 1 438 ? -13.698 -20.633 -19.685 1.00 27.48 438 VAL A C 1
ATOM 3412 O O . VAL A 1 438 ? -14.114 -20.099 -20.710 1.00 27.48 438 VAL A O 1
ATOM 3415 N N . THR A 1 439 ? -13.474 -19.942 -18.565 1.00 28.77 439 THR A N 1
ATOM 3416 C CA . THR A 1 439 ? -13.135 -18.520 -18.604 1.00 28.77 439 THR A CA 1
ATOM 3417 C C . THR A 1 439 ? -11.932 -18.431 -19.522 1.00 28.77 439 THR A C 1
ATOM 3419 O O . THR A 1 439 ? -10.854 -18.921 -19.181 1.00 28.77 439 THR A O 1
ATOM 3422 N N . ARG A 1 440 ? -12.146 -17.931 -20.736 1.00 28.67 440 ARG A N 1
ATOM 3423 C CA . ARG A 1 440 ? -11.083 -17.736 -21.708 1.00 28.67 440 ARG A CA 1
ATOM 3424 C C . ARG A 1 440 ? -10.122 -16.735 -21.068 1.00 28.67 440 ARG A C 1
ATOM 3426 O O . ARG A 1 440 ? -10.426 -15.552 -21.015 1.00 28.67 440 ARG A O 1
ATOM 3433 N N . ARG A 1 441 ? -9.009 -17.221 -20.502 1.00 35.09 441 ARG A N 1
ATOM 3434 C CA . ARG A 1 441 ? -7.834 -16.385 -20.240 1.00 35.09 441 ARG A CA 1
ATOM 3435 C C . ARG A 1 441 ? -7.515 -15.762 -21.585 1.00 35.09 441 ARG A C 1
ATOM 3437 O O . ARG A 1 441 ? -7.219 -16.500 -22.527 1.00 35.09 441 ARG A O 1
ATOM 3444 N N . VAL A 1 442 ? -7.666 -14.451 -21.713 1.00 36.28 442 VAL A N 1
ATOM 3445 C CA . VAL A 1 442 ? -7.116 -13.802 -22.889 1.00 36.28 442 VAL A CA 1
ATOM 3446 C C . VAL A 1 442 ? -5.618 -13.826 -22.736 1.00 36.28 442 VAL A C 1
ATOM 3448 O O . VAL A 1 442 ? -5.028 -13.295 -21.799 1.00 36.28 442 VAL A O 1
ATOM 3451 N N . ASP A 1 443 ? -5.041 -14.546 -23.677 1.00 37.12 443 ASP A N 1
ATOM 3452 C CA . ASP A 1 443 ? -3.639 -14.606 -24.002 1.00 37.12 443 ASP A CA 1
ATOM 3453 C C . ASP A 1 443 ? -3.210 -13.229 -24.562 1.00 37.12 443 ASP A C 1
ATOM 3455 O O . ASP A 1 443 ? -2.664 -13.128 -25.650 1.00 37.12 443 ASP A O 1
ATOM 3459 N N . ASP A 1 444 ? -3.447 -12.129 -23.832 1.00 39.16 444 ASP A N 1
ATOM 3460 C CA . ASP A 1 444 ? -2.853 -10.809 -24.129 1.00 39.16 444 ASP A CA 1
ATOM 3461 C C . ASP A 1 444 ? -1.316 -10.879 -23.981 1.00 39.16 444 ASP A C 1
ATOM 3463 O O . ASP A 1 444 ? -0.567 -10.029 -24.464 1.00 39.16 444 ASP A O 1
ATOM 3467 N N . THR A 1 445 ? -0.823 -11.939 -23.331 1.00 44.75 445 THR A N 1
ATOM 3468 C CA . THR A 1 445 ? 0.574 -12.374 -23.334 1.00 44.75 445 THR A CA 1
ATOM 3469 C C . THR A 1 445 ? 1.019 -13.024 -24.644 1.00 44.75 445 THR A C 1
ATOM 3471 O O . THR A 1 445 ? 2.221 -13.032 -24.910 1.00 44.75 445 THR A O 1
ATOM 3474 N N . ALA A 1 446 ? 0.108 -13.546 -25.474 1.00 41.62 446 ALA A N 1
ATOM 3475 C CA . ALA A 1 446 ? 0.465 -14.249 -26.707 1.00 41.62 446 ALA A CA 1
ATOM 3476 C C . ALA A 1 446 ? 1.004 -13.323 -27.799 1.00 41.62 446 ALA A C 1
ATOM 3478 O O . ALA A 1 446 ? 1.784 -13.796 -28.625 1.00 41.62 446 ALA A O 1
ATOM 3479 N N . ASP A 1 447 ? 0.664 -12.029 -27.782 1.00 50.03 447 ASP A N 1
ATOM 3480 C CA . ASP A 1 447 ? 1.083 -11.061 -28.809 1.00 50.03 447 ASP A CA 1
ATOM 3481 C C . ASP A 1 447 ? 2.236 -10.138 -28.378 1.00 50.03 447 ASP A C 1
ATOM 3483 O O . ASP A 1 447 ? 2.803 -9.417 -29.205 1.00 50.03 447 ASP A O 1
ATOM 3487 N N . MET A 1 448 ? 2.645 -10.178 -27.107 1.00 68.88 448 MET A N 1
ATOM 3488 C CA . MET A 1 448 ? 3.644 -9.256 -26.563 1.00 68.88 448 MET A CA 1
ATOM 3489 C C . MET A 1 448 ? 5.041 -9.880 -26.482 1.00 68.88 448 MET A C 1
ATOM 3491 O O . MET A 1 448 ? 5.237 -11.010 -26.042 1.00 68.88 448 MET A O 1
ATOM 3495 N N . ASN A 1 449 ? 6.045 -9.099 -26.886 1.00 88.19 449 ASN A N 1
ATOM 3496 C CA . ASN A 1 449 ? 7.453 -9.483 -26.837 1.00 88.19 449 ASN A CA 1
ATOM 3497 C C . ASN A 1 449 ? 8.138 -8.848 -25.622 1.00 88.19 449 ASN A C 1
ATOM 3499 O O . ASN A 1 449 ? 8.023 -7.639 -25.396 1.00 88.19 449 ASN A O 1
ATOM 3503 N N . TYR A 1 450 ? 8.898 -9.644 -24.872 1.00 91.88 450 TYR A N 1
ATOM 3504 C CA . TYR A 1 450 ? 9.557 -9.230 -23.636 1.00 91.88 450 TYR A CA 1
ATOM 3505 C C . TYR A 1 450 ? 11.080 -9.249 -23.782 1.00 91.88 450 TYR A C 1
ATOM 3507 O O . TYR A 1 450 ? 11.644 -10.108 -24.468 1.00 91.88 450 TYR A O 1
ATOM 3515 N N . LEU A 1 451 ? 11.740 -8.283 -23.141 1.00 95.19 451 LEU A N 1
ATOM 3516 C CA . LEU A 1 451 ? 13.183 -8.265 -22.922 1.00 95.19 451 LEU A CA 1
ATOM 3517 C C . LEU A 1 451 ? 13.431 -8.493 -21.431 1.00 95.19 451 LEU A C 1
ATOM 3519 O O . LEU A 1 451 ? 13.146 -7.617 -20.612 1.00 95.19 451 LEU A O 1
ATOM 3523 N N . VAL A 1 452 ? 13.930 -9.675 -21.088 1.00 94.56 452 VAL A N 1
ATOM 3524 C CA . VAL A 1 452 ? 14.231 -10.073 -19.717 1.00 94.56 452 VAL A CA 1
ATOM 3525 C C . VAL A 1 452 ? 15.656 -9.673 -19.387 1.00 94.56 452 VAL A C 1
ATOM 3527 O O . VAL A 1 452 ? 16.611 -10.267 -19.886 1.00 94.56 452 VAL A O 1
ATOM 3530 N N . LEU A 1 453 ? 15.782 -8.644 -18.557 1.00 94.75 453 LEU A N 1
ATOM 3531 C CA . LEU A 1 453 ? 17.069 -8.139 -18.113 1.00 94.75 453 LEU A CA 1
ATOM 3532 C C . LEU A 1 453 ? 17.542 -8.936 -16.898 1.00 94.75 453 LEU A C 1
ATOM 3534 O O . LEU A 1 453 ? 16.772 -9.156 -15.961 1.00 94.75 453 LEU A O 1
ATOM 3538 N N . HIS A 1 454 ? 18.813 -9.322 -16.905 1.00 91.62 454 HIS A N 1
ATOM 3539 C CA . HIS A 1 454 ? 19.484 -9.971 -15.779 1.00 91.62 454 HIS A CA 1
ATOM 3540 C C . HIS A 1 454 ? 20.597 -9.079 -15.250 1.00 91.62 454 HIS A C 1
ATOM 3542 O O . HIS A 1 454 ? 21.395 -8.566 -16.034 1.00 91.62 454 HIS A O 1
ATOM 3548 N N . ASP A 1 455 ? 20.655 -8.898 -13.933 1.00 85.31 455 ASP A N 1
ATOM 3549 C CA . ASP A 1 455 ? 21.789 -8.231 -13.300 1.00 85.31 455 ASP A CA 1
ATOM 3550 C C . ASP A 1 455 ? 22.896 -9.258 -13.023 1.00 85.31 455 ASP A C 1
ATOM 3552 O O . ASP A 1 455 ? 22.715 -10.198 -12.253 1.00 85.31 455 ASP A O 1
ATOM 3556 N N . ASP A 1 456 ? 24.020 -9.087 -13.704 1.00 71.69 456 ASP A N 1
ATOM 3557 C CA . ASP A 1 456 ? 25.242 -9.884 -13.631 1.00 71.69 456 ASP A CA 1
ATOM 3558 C C . ASP A 1 456 ? 26.287 -9.311 -12.659 1.00 71.69 456 ASP A C 1
ATOM 3560 O O . ASP A 1 456 ? 27.293 -9.966 -12.373 1.00 71.69 456 ASP A O 1
ATOM 3564 N N . ALA A 1 457 ? 26.049 -8.121 -12.096 1.00 62.00 457 ALA A N 1
ATOM 3565 C CA . ALA A 1 457 ? 26.926 -7.566 -11.076 1.00 62.00 457 ALA A CA 1
ATOM 3566 C C . ALA A 1 457 ? 26.675 -8.240 -9.714 1.00 62.00 457 ALA A C 1
ATOM 3568 O O . ALA A 1 457 ? 25.523 -8.485 -9.345 1.00 62.00 457 ALA A O 1
ATOM 3569 N N . PRO A 1 458 ? 27.725 -8.492 -8.910 1.00 54.94 458 PRO A N 1
ATOM 3570 C CA . PRO A 1 458 ? 27.558 -9.024 -7.567 1.00 54.94 458 PRO A CA 1
ATOM 3571 C C . PRO A 1 458 ? 26.647 -8.131 -6.714 1.00 54.94 458 PRO A C 1
ATOM 3573 O O . PRO A 1 458 ? 26.907 -6.945 -6.514 1.00 54.94 458 PRO A O 1
ATOM 3576 N N . ILE A 1 459 ? 25.598 -8.743 -6.167 1.00 56.50 459 ILE A N 1
ATOM 3577 C CA . ILE A 1 459 ? 24.749 -8.185 -5.100 1.00 56.50 459 ILE A CA 1
ATOM 3578 C C . ILE A 1 459 ? 25.539 -8.113 -3.771 1.00 56.50 459 ILE A C 1
ATOM 3580 O O . ILE A 1 459 ? 25.266 -7.295 -2.896 1.00 56.50 459 ILE A O 1
ATOM 3584 N N . ALA A 1 460 ? 26.530 -8.994 -3.628 1.00 48.31 460 ALA A N 1
ATOM 3585 C CA . ALA A 1 460 ? 27.565 -9.047 -2.601 1.00 48.31 460 ALA A CA 1
ATOM 3586 C C . ALA A 1 460 ? 28.684 -7.992 -2.779 1.00 48.31 460 ALA A C 1
ATOM 3588 O O . ALA A 1 460 ? 29.248 -8.010 -3.874 1.00 48.31 460 ALA A O 1
ATOM 3589 N N . PRO A 1 461 ? 29.175 -7.178 -1.819 1.00 45.84 461 PRO A N 1
ATOM 3590 C CA . PRO A 1 461 ? 30.620 -6.916 -1.861 1.00 45.84 461 PRO A CA 1
ATOM 3591 C C . PRO A 1 461 ? 31.389 -8.239 -1.886 1.00 45.84 461 PRO A C 1
ATOM 3593 O O . PRO A 1 461 ? 31.010 -9.206 -1.230 1.00 45.84 461 PRO A O 1
ATOM 3596 N N . ALA A 1 462 ? 32.526 -8.268 -2.569 1.00 40.84 462 ALA A N 1
ATOM 3597 C CA . ALA A 1 462 ? 33.441 -9.406 -2.511 1.00 40.84 462 ALA A CA 1
ATOM 3598 C C . ALA A 1 462 ? 34.172 -9.550 -1.147 1.00 40.84 462 ALA A C 1
ATOM 3600 O O . ALA A 1 462 ? 34.980 -10.459 -0.991 1.00 40.84 462 ALA A O 1
ATOM 3601 N N . ALA A 1 463 ? 33.917 -8.665 -0.172 1.00 48.69 463 ALA A N 1
ATOM 3602 C CA . ALA A 1 463 ? 34.550 -8.620 1.150 1.00 48.69 463 ALA A CA 1
ATOM 3603 C C . ALA A 1 463 ? 33.596 -8.036 2.215 1.00 48.69 463 ALA A C 1
ATOM 3605 O O . ALA A 1 463 ? 32.591 -7.414 1.872 1.00 48.69 463 ALA A O 1
ATOM 3606 N N . GLU A 1 464 ? 33.915 -8.182 3.507 1.00 46.19 464 GLU A N 1
ATOM 3607 C CA . GLU A 1 464 ? 33.239 -7.418 4.564 1.00 46.19 464 GLU A CA 1
ATOM 3608 C C . GLU A 1 464 ? 33.328 -5.905 4.284 1.00 46.19 464 GLU A C 1
ATOM 3610 O O . GLU A 1 464 ? 34.402 -5.338 4.078 1.00 46.19 464 GLU A O 1
ATOM 3615 N N . TRP A 1 465 ? 32.161 -5.258 4.294 1.00 51.62 465 TRP A N 1
ATOM 3616 C CA . TRP A 1 465 ? 31.954 -3.813 4.419 1.00 51.62 465 TRP A CA 1
ATOM 3617 C C . TRP A 1 465 ? 32.933 -3.098 5.362 1.00 51.62 465 TRP A C 1
ATOM 3619 O O . TRP A 1 465 ? 32.649 -3.024 6.555 1.00 51.62 465 TRP A O 1
ATOM 3629 N N . VAL A 1 466 ? 33.996 -2.458 4.850 1.00 51.94 466 VAL A N 1
ATOM 3630 C CA . VAL A 1 466 ? 34.734 -1.416 5.585 1.00 51.94 466 VAL A CA 1
ATOM 3631 C C . VAL A 1 466 ? 33.730 -0.385 6.112 1.00 51.94 466 VAL A C 1
ATOM 3633 O O . VAL A 1 466 ? 33.029 0.251 5.327 1.00 51.94 466 VAL A O 1
ATOM 3636 N N . GLY A 1 467 ? 33.662 -0.215 7.434 1.00 54.72 467 GLY A N 1
ATOM 3637 C CA . GLY A 1 467 ? 32.869 0.842 8.063 1.00 54.72 467 GLY A CA 1
ATOM 3638 C C . GLY A 1 467 ? 31.376 0.549 8.254 1.00 54.72 467 GLY A C 1
ATOM 3639 O O . GLY A 1 467 ? 30.609 1.499 8.308 1.00 54.72 467 GLY A O 1
ATOM 3640 N N . GLN A 1 468 ? 30.943 -0.712 8.417 1.00 55.50 468 GLN A N 1
ATOM 3641 C CA . GLN A 1 468 ? 29.553 -1.054 8.805 1.00 55.50 468 GLN A CA 1
ATOM 3642 C C . GLN A 1 468 ? 29.034 -0.307 10.053 1.00 55.50 468 GLN A C 1
ATOM 3644 O O . GLN A 1 468 ? 27.824 -0.161 10.231 1.00 55.50 468 GLN A O 1
ATOM 3649 N N . ALA A 1 469 ? 29.937 0.153 10.922 1.00 61.31 469 ALA A N 1
ATOM 3650 C CA . ALA A 1 469 ? 29.605 0.962 12.090 1.00 61.31 469 ALA A CA 1
ATOM 3651 C C . ALA A 1 469 ? 29.312 2.441 11.760 1.00 61.31 469 ALA A C 1
ATOM 3653 O O . ALA A 1 469 ? 28.743 3.125 12.603 1.00 61.31 469 ALA A O 1
ATOM 3654 N N . ASP A 1 470 ? 29.681 2.933 10.569 1.00 68.88 470 ASP A N 1
ATOM 3655 C CA . ASP A 1 470 ? 29.468 4.314 10.122 1.00 68.88 470 ASP A CA 1
ATOM 3656 C C . ASP A 1 470 ? 28.248 4.407 9.170 1.00 68.88 470 ASP A C 1
ATOM 3658 O O . ASP A 1 470 ? 28.335 4.013 7.996 1.00 68.88 470 ASP A O 1
ATOM 3662 N N . PRO A 1 471 ? 27.111 4.982 9.620 1.00 66.06 471 PRO A N 1
ATOM 3663 C CA . PRO A 1 471 ? 25.922 5.180 8.789 1.00 66.06 471 PRO A CA 1
ATOM 3664 C C . PRO A 1 471 ? 26.190 5.985 7.508 1.00 66.06 471 PRO A C 1
ATOM 3666 O O . PRO A 1 471 ? 25.526 5.768 6.492 1.00 66.06 471 PRO A O 1
ATOM 3669 N N . HIS A 1 472 ? 27.178 6.887 7.510 1.00 68.75 472 HIS A N 1
ATOM 3670 C CA . HIS A 1 472 ? 27.534 7.681 6.335 1.00 68.75 472 HIS A CA 1
ATOM 3671 C C . HIS A 1 472 ? 28.153 6.833 5.224 1.00 68.75 472 HIS A C 1
ATOM 3673 O O . HIS A 1 472 ? 27.944 7.109 4.038 1.00 68.75 472 HIS A O 1
ATOM 3679 N N . VAL A 1 473 ? 28.938 5.818 5.589 1.00 72.69 473 VAL A N 1
ATOM 3680 C CA . VAL A 1 473 ? 29.540 4.891 4.626 1.00 72.69 473 VAL A CA 1
ATOM 3681 C C . VAL A 1 473 ? 28.454 4.031 3.985 1.00 72.69 473 VAL A C 1
ATOM 3683 O O . VAL A 1 473 ? 28.415 3.944 2.756 1.00 72.69 473 VAL A O 1
ATOM 3686 N N . LEU A 1 474 ? 27.519 3.505 4.783 1.00 73.69 474 LEU A N 1
ATOM 3687 C CA . LEU A 1 474 ? 26.387 2.709 4.294 1.00 73.69 474 LEU A CA 1
ATOM 3688 C C . LEU A 1 474 ? 25.493 3.498 3.326 1.00 73.69 474 LEU A C 1
ATOM 3690 O O . LEU A 1 474 ? 25.209 3.028 2.223 1.00 73.69 474 LEU A O 1
ATOM 3694 N N . GLY A 1 475 ? 25.119 4.733 3.680 1.00 78.19 475 GLY A N 1
ATOM 3695 C CA . GLY A 1 475 ? 24.324 5.596 2.800 1.00 78.19 475 GLY A CA 1
ATOM 3696 C C . GLY A 1 475 ? 25.019 5.894 1.462 1.00 78.19 475 GLY A C 1
ATOM 3697 O O . GLY A 1 475 ? 24.390 5.831 0.403 1.00 78.19 475 GLY A O 1
ATOM 3698 N N . ARG A 1 476 ? 26.336 6.159 1.467 1.00 77.31 476 ARG A N 1
ATOM 3699 C CA . ARG A 1 476 ? 27.110 6.368 0.227 1.00 77.31 476 ARG A CA 1
ATOM 3700 C C . ARG A 1 476 ? 27.211 5.101 -0.620 1.00 77.31 476 ARG A C 1
ATOM 3702 O O . ARG A 1 476 ? 27.087 5.191 -1.841 1.00 77.31 476 ARG A O 1
ATOM 3709 N N . GLN A 1 477 ? 27.411 3.940 0.001 1.00 77.94 477 GLN A N 1
ATOM 3710 C CA . GLN A 1 477 ? 27.449 2.651 -0.696 1.00 77.94 477 GLN A CA 1
ATOM 3711 C C . GLN A 1 477 ? 26.108 2.338 -1.358 1.00 77.94 477 GLN A C 1
ATOM 3713 O O . GLN A 1 477 ? 26.082 1.982 -2.534 1.00 77.94 477 GLN A O 1
ATOM 3718 N N . HIS A 1 478 ? 25.000 2.562 -0.647 1.00 84.31 478 HIS A N 1
ATOM 3719 C CA . HIS A 1 478 ? 23.651 2.421 -1.187 1.00 84.31 478 HIS A CA 1
ATOM 3720 C C . HIS A 1 478 ? 23.460 3.248 -2.467 1.00 84.31 478 HIS A C 1
ATOM 3722 O O . HIS A 1 478 ? 23.053 2.721 -3.505 1.00 84.31 478 HIS A O 1
ATOM 3728 N N . VAL A 1 479 ? 23.821 4.535 -2.423 1.00 84.50 479 VAL A N 1
ATOM 3729 C CA . VAL A 1 479 ? 23.714 5.438 -3.579 1.00 84.50 479 VAL A CA 1
ATOM 3730 C C . VAL A 1 479 ? 24.644 5.019 -4.717 1.00 84.50 479 VAL A C 1
ATOM 3732 O O . VAL A 1 479 ? 24.222 5.020 -5.874 1.00 84.50 479 VAL A O 1
ATOM 3735 N N . ALA A 1 480 ? 25.892 4.646 -4.423 1.00 84.38 480 ALA A N 1
ATOM 3736 C CA . ALA A 1 480 ? 26.855 4.211 -5.434 1.00 84.38 480 ALA A CA 1
ATOM 3737 C C . ALA A 1 480 ? 26.389 2.937 -6.158 1.00 84.38 480 ALA A C 1
ATOM 3739 O O . ALA A 1 480 ? 26.390 2.901 -7.391 1.00 84.38 480 ALA A O 1
ATOM 3740 N N . HIS A 1 481 ? 25.924 1.937 -5.402 1.00 85.38 481 HIS A N 1
ATOM 3741 C CA . HIS A 1 481 ? 25.372 0.695 -5.938 1.00 85.38 481 HIS A CA 1
ATOM 3742 C C . HIS A 1 481 ? 24.171 0.968 -6.851 1.00 85.38 481 HIS A C 1
ATOM 3744 O O . HIS A 1 481 ? 24.170 0.573 -8.019 1.00 85.38 481 HIS A O 1
ATOM 3750 N N . LEU A 1 482 ? 23.173 1.710 -6.358 1.00 89.19 482 LEU A N 1
ATOM 3751 C CA . LEU A 1 482 ? 21.965 1.986 -7.133 1.00 89.19 482 LEU A CA 1
ATOM 3752 C C . LEU A 1 482 ? 22.238 2.871 -8.350 1.00 89.19 482 LEU A C 1
ATOM 3754 O O . LEU A 1 482 ? 21.620 2.662 -9.390 1.00 89.19 482 LEU A O 1
ATOM 3758 N N . ASN A 1 483 ? 23.181 3.816 -8.284 1.00 90.81 483 ASN A N 1
ATOM 3759 C CA . ASN A 1 483 ? 23.588 4.594 -9.456 1.00 90.81 483 ASN A CA 1
ATOM 3760 C C . ASN A 1 483 ? 24.224 3.706 -10.536 1.00 90.81 483 ASN A C 1
ATOM 3762 O O . ASN A 1 483 ? 23.882 3.848 -11.711 1.00 90.81 483 ASN A O 1
ATOM 3766 N N . ALA A 1 484 ? 25.100 2.769 -10.156 1.00 89.62 484 ALA A N 1
ATOM 3767 C CA . ALA A 1 484 ? 25.710 1.828 -11.095 1.00 89.62 484 ALA A CA 1
ATOM 3768 C C . ALA A 1 484 ? 24.664 0.892 -11.724 1.00 89.62 484 ALA A C 1
ATOM 3770 O O . ALA A 1 484 ? 24.645 0.716 -12.943 1.00 89.62 484 ALA A O 1
ATOM 3771 N N . PHE A 1 485 ? 23.752 0.344 -10.915 1.00 91.62 485 PHE A N 1
ATOM 3772 C CA . PHE A 1 485 ? 22.625 -0.458 -11.393 1.00 91.62 485 PHE A CA 1
ATOM 3773 C C . PHE A 1 485 ? 21.736 0.326 -12.366 1.00 91.62 485 PHE A C 1
ATOM 3775 O O . PHE A 1 485 ? 21.539 -0.091 -13.505 1.00 91.62 485 PHE A O 1
ATOM 3782 N N . ARG A 1 486 ? 21.257 1.507 -11.957 1.00 93.88 486 ARG A N 1
ATOM 3783 C CA . ARG A 1 486 ? 20.388 2.369 -12.773 1.00 93.88 486 ARG A CA 1
ATOM 3784 C C . ARG A 1 486 ? 21.047 2.764 -14.089 1.00 93.88 486 ARG A C 1
ATOM 3786 O O . ARG A 1 486 ? 20.367 2.825 -15.110 1.00 93.88 486 ARG A O 1
ATOM 3793 N N . GLN A 1 487 ? 22.358 3.009 -14.084 1.00 94.25 487 GLN A N 1
ATOM 3794 C CA . GLN A 1 487 ? 23.101 3.317 -15.300 1.00 94.25 487 GLN A CA 1
ATOM 3795 C C . GLN A 1 487 ? 23.107 2.140 -16.278 1.00 94.25 487 GLN A C 1
ATOM 3797 O O . GLN A 1 487 ? 22.894 2.367 -17.466 1.00 94.25 487 GLN A O 1
ATOM 3802 N N . ARG A 1 488 ? 23.319 0.905 -15.809 1.00 93.19 488 ARG A N 1
ATOM 3803 C CA . ARG A 1 488 ? 23.279 -0.286 -16.672 1.00 93.19 488 ARG A CA 1
ATOM 3804 C C . ARG A 1 488 ? 21.852 -0.616 -17.124 1.00 93.19 488 ARG A C 1
ATOM 3806 O O . ARG A 1 488 ? 21.625 -0.842 -18.310 1.00 93.19 488 ARG A O 1
ATOM 3813 N N . LEU A 1 489 ? 20.869 -0.507 -16.227 1.00 95.44 489 LEU A N 1
ATOM 3814 C CA . LEU A 1 489 ? 19.446 -0.658 -16.551 1.00 95.44 489 LEU A CA 1
ATOM 3815 C C . LEU A 1 489 ? 19.004 0.294 -17.671 1.00 95.44 489 LEU A C 1
ATOM 3817 O O . LEU A 1 489 ? 18.223 -0.090 -18.539 1.00 95.44 489 LEU A O 1
ATOM 3821 N N . ALA A 1 490 ? 19.529 1.519 -17.695 1.00 96.25 490 ALA A N 1
ATOM 3822 C CA . ALA A 1 490 ? 19.219 2.486 -18.739 1.00 96.25 490 ALA A CA 1
ATOM 3823 C C . ALA A 1 490 ? 19.643 2.015 -20.146 1.00 96.25 490 ALA A C 1
ATOM 3825 O O . ALA A 1 490 ? 18.916 2.265 -21.106 1.00 96.25 490 ALA A O 1
ATOM 3826 N N . TYR A 1 491 ? 20.753 1.276 -20.282 1.00 95.88 491 TYR A N 1
ATOM 3827 C CA . TYR A 1 491 ? 21.126 0.632 -21.552 1.00 95.88 491 TYR A CA 1
ATOM 3828 C C . TYR A 1 491 ? 20.143 -0.488 -21.917 1.00 95.88 491 TYR A C 1
ATOM 3830 O O . TYR A 1 491 ? 19.710 -0.569 -23.065 1.00 95.88 491 TYR A O 1
ATOM 3838 N N . GLY A 1 492 ? 19.696 -1.281 -20.938 1.00 95.94 492 GLY A N 1
ATOM 3839 C CA . GLY A 1 492 ? 18.622 -2.259 -21.138 1.00 95.94 492 GLY A CA 1
ATOM 3840 C C . GLY A 1 492 ? 17.316 -1.625 -21.638 1.00 95.94 492 GLY A C 1
ATOM 3841 O O . GLY A 1 492 ? 16.683 -2.151 -22.551 1.00 95.94 492 GLY A O 1
ATOM 3842 N N . VAL A 1 493 ? 16.941 -0.449 -21.118 1.00 96.75 493 VAL A N 1
ATOM 3843 C CA . VAL A 1 493 ? 15.774 0.323 -21.592 1.00 96.75 493 VAL A CA 1
ATOM 3844 C C . VAL A 1 493 ? 15.959 0.807 -23.034 1.00 96.75 493 VAL A C 1
ATOM 3846 O O . VAL A 1 493 ? 15.013 0.747 -23.821 1.00 96.75 493 VAL A O 1
ATOM 3849 N N . VAL A 1 494 ? 17.163 1.258 -23.408 1.00 96.62 494 VAL A N 1
ATOM 3850 C CA . VAL A 1 494 ? 17.479 1.644 -24.797 1.00 96.62 494 VAL A CA 1
ATOM 3851 C C . VAL A 1 494 ? 17.319 0.448 -25.730 1.00 96.62 494 VAL A C 1
ATOM 3853 O O . VAL A 1 494 ? 16.656 0.572 -26.759 1.00 96.62 494 VAL A O 1
ATOM 3856 N N . LEU A 1 495 ? 17.861 -0.711 -25.352 1.00 95.94 495 LEU A N 1
ATOM 3857 C CA . LEU A 1 495 ? 17.743 -1.940 -26.132 1.00 95.94 495 LEU A CA 1
ATOM 3858 C C . LEU A 1 495 ? 16.277 -2.377 -26.267 1.00 95.94 495 LEU A C 1
ATOM 3860 O O . LEU A 1 495 ? 15.811 -2.647 -27.369 1.00 95.94 495 LEU A O 1
ATOM 3864 N N . ALA A 1 496 ? 15.509 -2.362 -25.177 1.00 96.06 496 ALA A N 1
ATOM 3865 C CA . ALA A 1 496 ? 14.085 -2.686 -25.204 1.00 96.06 496 ALA A CA 1
ATOM 3866 C C . ALA A 1 496 ? 13.289 -1.754 -26.124 1.00 96.06 496 ALA A C 1
ATOM 3868 O O . ALA A 1 496 ? 12.454 -2.211 -26.904 1.00 96.06 496 ALA A O 1
ATOM 3869 N N . LYS A 1 497 ? 13.589 -0.451 -26.092 1.00 95.19 497 LYS A N 1
ATOM 3870 C CA . LYS A 1 497 ? 12.998 0.533 -27.001 1.00 95.19 497 LYS A CA 1
ATOM 3871 C C . LYS A 1 497 ? 13.381 0.262 -28.459 1.00 95.19 497 LYS A C 1
ATOM 3873 O O . LYS A 1 497 ? 12.507 0.282 -29.327 1.00 95.19 497 LYS A O 1
ATOM 3878 N N . ALA A 1 498 ? 14.653 -0.032 -28.728 1.00 94.06 498 ALA A N 1
ATOM 3879 C CA . ALA A 1 498 ? 15.145 -0.368 -30.063 1.00 94.06 498 ALA A CA 1
ATOM 3880 C C . ALA A 1 498 ? 14.469 -1.630 -30.619 1.00 94.06 498 ALA A C 1
ATOM 3882 O O . ALA A 1 498 ? 14.092 -1.654 -31.787 1.00 94.06 498 ALA A O 1
ATOM 3883 N N . LEU A 1 499 ? 14.218 -2.639 -29.786 1.00 93.69 499 LEU A N 1
ATOM 3884 C CA . LEU A 1 499 ? 13.575 -3.896 -30.182 1.00 93.69 499 LEU A CA 1
ATOM 3885 C C . LEU A 1 499 ? 12.041 -3.875 -30.073 1.00 93.69 499 LEU A C 1
ATOM 3887 O O . LEU A 1 499 ? 11.395 -4.849 -30.444 1.00 93.69 499 LEU A O 1
ATOM 3891 N N . ASN A 1 500 ? 11.459 -2.773 -29.587 1.00 93.50 500 ASN A N 1
ATOM 3892 C CA . ASN A 1 500 ? 10.042 -2.649 -29.241 1.00 93.50 500 ASN A CA 1
ATOM 3893 C C . ASN A 1 500 ? 9.535 -3.786 -28.322 1.00 93.50 500 ASN A C 1
ATOM 3895 O O . ASN A 1 500 ? 8.515 -4.418 -28.592 1.00 93.50 500 ASN A O 1
ATOM 3899 N N . ARG A 1 501 ? 10.268 -4.058 -27.238 1.00 93.62 501 ARG A N 1
ATOM 3900 C CA . ARG A 1 501 ? 9.956 -5.109 -26.258 1.00 93.62 501 ARG A CA 1
ATOM 3901 C C . ARG A 1 501 ? 9.595 -4.513 -24.897 1.00 93.62 501 ARG A C 1
ATOM 3903 O O . ARG A 1 501 ? 10.185 -3.521 -24.475 1.00 93.62 501 ARG A O 1
ATOM 3910 N N . THR A 1 502 ? 8.653 -5.138 -24.192 1.00 94.06 502 THR A N 1
ATOM 3911 C CA . THR A 1 502 ? 8.333 -4.809 -22.792 1.00 94.06 502 THR A CA 1
ATOM 3912 C C . THR A 1 502 ? 9.491 -5.224 -21.892 1.00 94.06 502 THR A C 1
ATOM 3914 O O . THR A 1 502 ? 9.951 -6.363 -21.965 1.00 94.06 502 THR A O 1
ATOM 3917 N N . VAL A 1 503 ? 9.963 -4.321 -21.033 1.00 95.44 503 VAL A N 1
ATOM 3918 C CA . VAL A 1 503 ? 11.092 -4.605 -20.136 1.00 95.44 503 VAL A CA 1
ATOM 3919 C C . VAL A 1 503 ? 10.623 -5.462 -18.967 1.00 95.44 503 VAL A C 1
ATOM 3921 O O . VAL A 1 503 ? 9.720 -5.058 -18.242 1.00 95.44 503 VAL A O 1
ATOM 3924 N N . VAL A 1 504 ? 11.266 -6.598 -18.721 1.00 94.12 504 VAL A N 1
ATOM 3925 C CA . VAL A 1 504 ? 11.166 -7.285 -17.429 1.00 94.12 504 VAL A CA 1
ATOM 3926 C C . VAL A 1 504 ? 12.383 -6.879 -16.606 1.00 94.12 504 VAL A C 1
ATOM 3928 O O . VAL A 1 504 ? 13.518 -7.164 -16.991 1.00 94.12 504 VAL A O 1
ATOM 3931 N N . LEU A 1 505 ? 12.141 -6.150 -15.516 1.00 93.25 505 LEU A N 1
ATOM 3932 C CA . LEU A 1 505 ? 13.196 -5.640 -14.640 1.00 93.25 505 LEU A CA 1
ATOM 3933 C C . LEU A 1 505 ? 13.870 -6.802 -13.886 1.00 93.25 505 LEU A C 1
ATOM 3935 O O . LEU A 1 505 ? 13.160 -7.711 -13.445 1.00 93.25 505 LEU A O 1
ATOM 3939 N N . PRO A 1 506 ? 15.202 -6.775 -13.692 1.00 91.69 506 PRO A N 1
ATOM 3940 C CA . PRO A 1 506 ? 15.876 -7.742 -12.830 1.00 91.69 506 PRO A CA 1
ATOM 3941 C C . PRO A 1 506 ? 15.527 -7.470 -11.356 1.00 91.69 506 PRO A C 1
ATOM 3943 O O . PRO A 1 506 ? 15.123 -6.350 -11.022 1.00 91.69 506 PRO A O 1
ATOM 3946 N N . PRO A 1 507 ? 15.707 -8.444 -10.449 1.00 87.81 507 PRO A N 1
ATOM 3947 C CA . PRO A 1 507 ? 15.757 -8.144 -9.024 1.00 87.81 507 PRO A CA 1
ATOM 3948 C C . PRO A 1 507 ? 16.994 -7.280 -8.727 1.00 87.81 507 PRO A C 1
ATOM 3950 O O . PRO A 1 507 ? 18.046 -7.456 -9.335 1.00 87.81 507 PRO A O 1
ATOM 3953 N N . TYR A 1 508 ? 16.874 -6.347 -7.788 1.00 87.31 508 TYR A N 1
ATOM 3954 C CA . TYR A 1 508 ? 17.977 -5.507 -7.311 1.00 87.31 508 TYR A CA 1
ATOM 3955 C C . TYR A 1 508 ? 17.804 -5.249 -5.817 1.00 87.31 508 TYR A C 1
ATOM 3957 O O . TYR A 1 508 ? 16.726 -5.465 -5.263 1.00 87.31 508 TYR A O 1
ATOM 3965 N N . TYR A 1 509 ? 18.868 -4.816 -5.147 1.00 86.31 509 TYR A N 1
ATOM 3966 C CA . TYR A 1 509 ? 18.933 -4.802 -3.689 1.00 86.31 509 TYR A CA 1
ATOM 3967 C C . TYR A 1 509 ? 19.123 -3.395 -3.132 1.00 86.31 509 TYR A C 1
ATOM 3969 O O . TYR A 1 509 ? 19.755 -2.534 -3.744 1.00 86.31 509 TYR A O 1
ATOM 3977 N N . CYS A 1 510 ? 18.549 -3.165 -1.953 1.00 85.94 510 CYS A N 1
ATOM 3978 C CA . CYS A 1 510 ? 18.650 -1.910 -1.231 1.00 85.94 510 CYS A CA 1
ATOM 3979 C C . CYS A 1 510 ? 19.315 -2.148 0.120 1.00 85.94 510 CYS A C 1
ATOM 3981 O O . CYS A 1 510 ? 18.906 -2.994 0.907 1.00 85.94 510 CYS A O 1
ATOM 3983 N N . TYR A 1 511 ? 20.372 -1.378 0.362 1.00 82.75 511 TYR A N 1
ATOM 3984 C CA . TYR A 1 511 ? 21.124 -1.379 1.622 1.00 82.75 511 TYR A CA 1
ATOM 3985 C C . TYR A 1 511 ? 20.606 -0.370 2.646 1.00 82.75 511 TYR A C 1
ATOM 3987 O O . TYR A 1 511 ? 21.055 -0.377 3.784 1.00 82.75 511 TYR A O 1
ATOM 3995 N N . CYS A 1 512 ? 19.701 0.512 2.230 1.00 84.00 512 CYS A N 1
ATOM 3996 C CA . CYS A 1 512 ? 19.073 1.495 3.089 1.00 84.00 512 CYS A CA 1
ATOM 3997 C C . CYS A 1 512 ? 17.616 1.631 2.695 1.00 84.00 512 CYS A C 1
ATOM 3999 O O . CYS A 1 512 ? 17.262 1.529 1.515 1.00 84.00 512 CYS A O 1
ATOM 4001 N N . ASP A 1 513 ? 16.792 1.842 3.708 1.00 87.88 513 ASP A N 1
ATOM 4002 C CA . ASP A 1 513 ? 15.385 2.119 3.532 1.00 87.88 513 ASP A CA 1
ATOM 4003 C C . ASP A 1 513 ? 15.147 3.469 2.843 1.00 87.88 513 ASP A C 1
ATOM 4005 O O . ASP A 1 513 ? 16.029 4.325 2.707 1.00 87.88 513 ASP A O 1
ATOM 4009 N N . LYS A 1 514 ? 13.908 3.683 2.430 1.00 87.06 514 LYS A N 1
ATOM 4010 C CA . LYS A 1 514 ? 13.369 4.988 2.105 1.00 87.06 514 LYS A CA 1
ATOM 4011 C C . LYS A 1 514 ? 12.272 5.280 3.119 1.00 87.06 514 LYS A C 1
ATOM 4013 O O . LYS A 1 514 ? 11.315 4.522 3.216 1.00 87.06 514 LYS A O 1
ATOM 4018 N N . TYR A 1 515 ? 12.382 6.408 3.818 1.00 84.81 515 TYR A N 1
ATOM 4019 C CA . TYR A 1 515 ? 11.385 6.861 4.789 1.00 84.81 515 TYR A CA 1
ATOM 4020 C C . TYR A 1 515 ? 11.196 8.380 4.751 1.00 84.81 515 TYR A C 1
ATOM 4022 O O . TYR A 1 515 ? 12.061 9.115 4.271 1.00 84.81 515 TYR A O 1
ATOM 4030 N N . TRP A 1 516 ? 10.046 8.862 5.232 1.00 77.88 516 TRP A N 1
ATOM 4031 C CA . TRP A 1 516 ? 9.736 10.298 5.285 1.00 77.88 516 TRP A CA 1
ATOM 4032 C C . TRP A 1 516 ? 10.518 11.048 6.372 1.00 77.88 516 TRP A C 1
ATOM 4034 O O . TRP A 1 516 ? 10.659 12.268 6.282 1.00 77.88 516 TRP A O 1
ATOM 4044 N N . ALA A 1 517 ? 11.028 10.328 7.374 1.00 75.06 517 ALA A N 1
ATOM 4045 C CA . ALA A 1 517 ? 11.802 10.871 8.486 1.00 75.06 517 ALA A CA 1
ATOM 4046 C C . ALA A 1 517 ? 13.240 10.324 8.501 1.00 75.06 517 ALA A C 1
ATOM 4048 O O . ALA A 1 517 ? 13.743 9.823 7.494 1.00 75.06 517 ALA A O 1
ATOM 4049 N N . ARG A 1 518 ? 13.919 10.472 9.643 1.00 75.06 518 ARG A N 1
ATOM 4050 C CA . ARG A 1 518 ? 15.285 9.982 9.833 1.00 75.06 518 ARG A CA 1
ATOM 4051 C C . ARG A 1 518 ? 15.347 8.455 9.845 1.00 75.06 518 ARG A C 1
ATOM 4053 O O . ARG A 1 518 ? 14.415 7.797 10.299 1.00 75.06 518 ARG A O 1
ATOM 4060 N N . LEU A 1 519 ? 16.428 7.921 9.284 1.00 79.94 519 LEU A N 1
ATOM 4061 C CA . LEU A 1 519 ? 16.771 6.506 9.336 1.00 79.94 519 LEU A CA 1
ATOM 4062 C C . LEU A 1 519 ? 17.815 6.305 10.428 1.00 79.94 519 LEU A C 1
ATOM 4064 O O . LEU A 1 519 ? 18.744 7.095 10.542 1.00 79.94 519 LEU A O 1
ATOM 4068 N N . THR A 1 520 ? 17.720 5.214 11.169 1.00 79.00 520 THR A N 1
ATOM 4069 C CA . THR A 1 520 ? 18.746 4.806 12.131 1.00 79.00 520 THR A CA 1
ATOM 4070 C C . THR A 1 520 ? 19.472 3.626 11.515 1.00 79.00 520 THR A C 1
ATOM 4072 O O . THR A 1 520 ? 18.848 2.612 11.194 1.00 79.00 520 THR A O 1
ATOM 4075 N N . ARG A 1 521 ? 20.779 3.769 11.260 1.00 78.62 521 ARG A N 1
ATOM 4076 C CA . ARG A 1 521 ? 21.600 2.726 10.609 1.00 78.62 521 ARG A CA 1
ATOM 4077 C C . ARG A 1 521 ? 20.933 2.120 9.359 1.00 78.62 521 ARG A C 1
ATOM 4079 O O . ARG A 1 521 ? 20.886 0.907 9.198 1.00 78.62 521 ARG A O 1
ATOM 4086 N N . CYS A 1 522 ? 20.414 2.980 8.478 1.00 81.44 522 CYS A N 1
ATOM 4087 C CA . CYS A 1 522 ? 19.747 2.587 7.229 1.00 81.44 522 CYS A CA 1
ATOM 4088 C C . CYS A 1 522 ? 18.389 1.860 7.366 1.00 81.44 522 CYS A C 1
ATOM 4090 O O . CYS A 1 522 ? 17.882 1.360 6.365 1.00 81.44 522 CYS A O 1
ATOM 4092 N N . THR A 1 523 ? 17.763 1.893 8.547 1.00 86.12 523 THR A N 1
ATOM 4093 C CA . THR A 1 523 ? 16.429 1.320 8.837 1.00 86.12 523 THR A CA 1
ATOM 4094 C C . THR A 1 523 ? 15.471 2.366 9.424 1.00 86.12 523 THR A C 1
ATOM 4096 O O . THR A 1 523 ? 15.906 3.453 9.818 1.00 86.12 523 THR A O 1
ATOM 4099 N N . VAL A 1 524 ? 14.163 2.079 9.476 1.00 86.88 524 VAL A N 1
ATOM 4100 C CA . VAL A 1 524 ? 13.162 2.986 10.075 1.00 86.88 524 VAL A CA 1
ATOM 4101 C C . VAL A 1 524 ? 13.243 2.970 11.606 1.00 86.88 524 VAL A C 1
ATOM 4103 O O . VAL A 1 524 ? 12.635 2.137 12.287 1.00 86.88 524 VAL A O 1
ATOM 4106 N N . GLY A 1 525 ? 13.986 3.940 12.145 1.00 81.38 525 GLY A N 1
ATOM 4107 C CA . GLY A 1 525 ? 14.223 4.084 13.579 1.00 81.38 525 GLY A CA 1
ATOM 4108 C C . GLY A 1 525 ? 14.832 2.827 14.211 1.00 81.38 525 GLY A C 1
ATOM 4109 O O . GLY A 1 525 ? 15.338 1.932 13.539 1.00 81.38 525 GLY A O 1
ATOM 4110 N N . MET A 1 526 ? 14.702 2.712 15.532 1.00 82.31 526 MET A N 1
ATOM 4111 C CA . MET A 1 526 ? 15.051 1.476 16.248 1.00 82.31 526 MET A CA 1
ATOM 4112 C C . MET A 1 526 ? 14.028 0.346 16.042 1.00 82.31 526 MET A C 1
ATOM 4114 O O . MET A 1 526 ? 14.335 -0.802 16.343 1.00 82.31 526 MET A O 1
ATOM 4118 N N . GLN A 1 527 ? 12.829 0.659 15.533 1.00 86.69 527 GLN A N 1
ATOM 4119 C CA . GLN A 1 527 ? 11.726 -0.300 15.395 1.00 86.69 527 GLN A CA 1
ATOM 4120 C C . GLN A 1 527 ? 12.031 -1.389 14.360 1.00 86.69 527 GLN A C 1
ATOM 4122 O O . GLN A 1 527 ? 11.789 -2.567 14.601 1.00 86.69 527 GLN A O 1
ATOM 4127 N N . ALA A 1 528 ? 12.591 -0.997 13.213 1.00 88.38 528 ALA A N 1
ATOM 4128 C CA . ALA A 1 528 ? 12.920 -1.928 12.141 1.00 88.38 528 ALA A CA 1
ATOM 4129 C C . ALA A 1 528 ? 14.319 -2.552 12.285 1.00 88.38 528 ALA A C 1
ATOM 4131 O O . ALA A 1 528 ? 14.582 -3.596 11.692 1.00 88.38 528 ALA A O 1
ATOM 4132 N N . LEU A 1 529 ? 15.211 -1.952 13.083 1.00 84.56 529 LEU A N 1
ATOM 4133 C CA . LEU A 1 529 ? 16.636 -2.298 13.137 1.00 84.56 529 LEU A CA 1
ATOM 4134 C C . LEU A 1 529 ? 16.911 -3.781 13.433 1.00 84.56 529 LEU A C 1
ATOM 4136 O O . LEU A 1 529 ? 17.836 -4.358 12.868 1.00 84.56 529 LEU A O 1
ATOM 4140 N N . GLY A 1 530 ? 16.124 -4.396 14.319 1.00 83.94 530 GLY A N 1
ATOM 4141 C C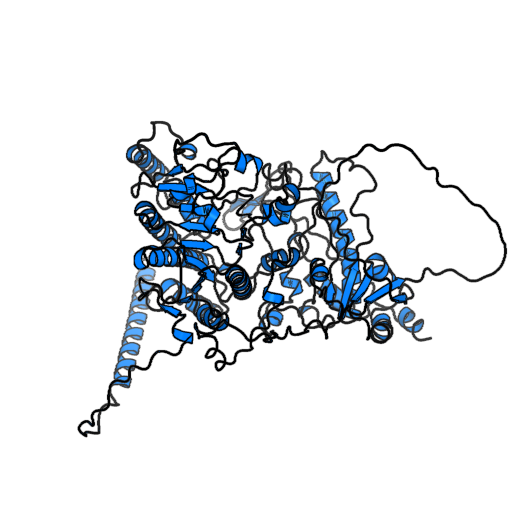A . GLY A 1 530 ? 16.319 -5.792 14.722 1.00 83.94 530 GLY A CA 1
ATOM 4142 C C . GLY A 1 530 ? 15.828 -6.827 13.708 1.00 83.94 530 GLY A C 1
ATOM 4143 O O . GLY A 1 530 ? 16.159 -8.000 13.840 1.00 83.94 530 GLY A O 1
ATOM 4144 N N . THR A 1 531 ? 15.030 -6.419 12.718 1.00 87.44 531 THR A N 1
ATOM 4145 C CA . THR A 1 531 ? 14.318 -7.358 11.835 1.00 87.44 531 THR A CA 1
ATOM 4146 C C . THR A 1 531 ? 14.367 -7.003 10.361 1.00 87.44 531 THR A C 1
ATOM 4148 O O . THR A 1 531 ? 14.056 -7.849 9.536 1.00 87.44 531 THR A O 1
ATOM 4151 N N . GLN A 1 532 ? 14.759 -5.795 9.973 1.00 88.75 532 GLN A N 1
ATOM 4152 C CA . GLN A 1 532 ? 14.936 -5.461 8.567 1.00 88.75 532 GLN A CA 1
ATOM 4153 C C . GLN A 1 532 ? 16.220 -6.109 8.030 1.00 88.75 532 GLN A C 1
ATOM 4155 O O . GLN A 1 532 ? 17.311 -5.761 8.489 1.00 88.75 532 GLN A O 1
ATOM 4160 N N . PRO A 1 533 ? 16.132 -7.017 7.042 1.00 83.50 533 PRO A N 1
ATOM 4161 C CA . PRO A 1 533 ? 17.326 -7.589 6.446 1.00 83.50 533 PRO A CA 1
ATOM 4162 C C . PRO A 1 533 ? 18.034 -6.516 5.615 1.00 83.50 533 PRO A C 1
ATOM 4164 O O . PRO A 1 533 ? 17.421 -5.867 4.770 1.00 83.50 533 PRO A O 1
ATOM 4167 N N . LEU A 1 534 ? 19.333 -6.325 5.836 1.00 80.25 534 LEU A N 1
ATOM 4168 C CA . LEU A 1 534 ? 20.170 -5.478 4.991 1.00 80.25 534 LEU A CA 1
ATOM 4169 C C . LEU A 1 534 ? 21.266 -6.337 4.335 1.00 80.25 534 LEU A C 1
ATOM 4171 O O . LEU A 1 534 ? 22.043 -6.966 5.055 1.00 80.25 534 LEU A O 1
ATOM 4175 N N . PRO A 1 535 ? 21.379 -6.344 2.994 1.00 81.81 535 PRO A N 1
ATOM 4176 C CA . PRO A 1 535 ? 20.438 -5.757 2.039 1.00 81.81 535 PRO A CA 1
ATOM 4177 C C . PRO A 1 535 ? 19.106 -6.525 1.952 1.00 81.81 535 PRO A C 1
ATOM 4179 O O . PRO A 1 535 ? 19.061 -7.732 2.176 1.00 81.81 535 PRO A O 1
ATOM 4182 N N . PHE A 1 536 ? 18.046 -5.840 1.519 1.00 83.31 536 PHE A N 1
ATOM 4183 C CA . PHE A 1 536 ? 16.759 -6.452 1.160 1.00 83.31 536 PHE A CA 1
ATOM 4184 C C . PHE A 1 536 ? 16.480 -6.321 -0.338 1.00 83.31 536 PHE A C 1
ATOM 4186 O O . PHE A 1 536 ? 17.052 -5.464 -1.020 1.00 83.31 536 PHE A O 1
ATOM 4193 N N . LEU A 1 537 ? 15.578 -7.166 -0.853 1.00 84.88 537 LEU A N 1
ATOM 4194 C CA . LEU A 1 537 ? 15.072 -7.046 -2.220 1.00 84.88 537 LEU A CA 1
ATOM 4195 C C . LEU A 1 537 ? 14.379 -5.693 -2.373 1.00 84.88 537 LEU A C 1
ATOM 4197 O O . LEU A 1 537 ? 13.367 -5.424 -1.724 1.00 84.88 537 LEU A O 1
ATOM 4201 N N . CYS A 1 538 ? 14.933 -4.844 -3.227 1.00 86.75 538 CYS A N 1
ATOM 4202 C CA . CYS A 1 538 ? 14.515 -3.468 -3.286 1.00 86.75 538 CYS A CA 1
ATOM 4203 C C . CYS A 1 538 ? 13.229 -3.291 -4.101 1.00 86.75 538 CYS A C 1
ATOM 4205 O O . CYS A 1 538 ? 13.160 -3.688 -5.266 1.00 86.75 538 CYS A O 1
ATOM 4207 N N . PRO A 1 539 ? 12.224 -2.621 -3.536 1.00 90.44 539 PRO A N 1
ATOM 4208 C CA . PRO A 1 539 ? 11.007 -2.286 -4.255 1.00 90.44 539 PRO A CA 1
ATOM 4209 C C . PRO A 1 539 ? 11.229 -1.238 -5.352 1.00 90.44 539 PRO A C 1
ATOM 4211 O O . PRO A 1 539 ? 12.140 -0.408 -5.294 1.00 90.44 539 PRO A O 1
ATOM 4214 N N . MET A 1 540 ? 10.348 -1.202 -6.352 1.00 90.06 540 MET A N 1
ATOM 4215 C CA . MET A 1 540 ? 10.433 -0.214 -7.441 1.00 90.06 540 MET A CA 1
ATOM 4216 C C . MET A 1 540 ? 10.195 1.212 -6.967 1.00 90.06 540 MET A C 1
ATOM 4218 O O . MET A 1 540 ? 10.907 2.125 -7.383 1.00 90.06 540 MET A O 1
ATOM 4222 N N . ASP A 1 541 ? 9.283 1.403 -6.021 1.00 89.94 541 ASP A N 1
ATOM 4223 C CA . ASP A 1 541 ? 8.933 2.716 -5.477 1.00 89.94 541 ASP A CA 1
ATOM 4224 C C . ASP A 1 541 ? 10.026 3.308 -4.559 1.00 89.94 541 ASP A C 1
ATOM 4226 O O . ASP A 1 541 ? 9.956 4.475 -4.153 1.00 89.94 541 ASP A O 1
ATOM 4230 N N . HIS A 1 542 ? 11.070 2.534 -4.254 1.00 89.50 542 HIS A N 1
ATOM 4231 C CA . HIS A 1 542 ? 12.254 3.003 -3.537 1.00 89.50 542 HIS A CA 1
ATOM 4232 C C . HIS A 1 542 ? 13.278 3.660 -4.458 1.00 89.50 542 HIS A C 1
ATOM 4234 O O . HIS A 1 542 ? 14.014 4.533 -4.012 1.00 89.50 542 HIS A O 1
ATOM 4240 N N . VAL A 1 543 ? 13.305 3.281 -5.739 1.00 89.62 543 VAL A N 1
ATOM 4241 C CA . VAL A 1 543 ? 14.400 3.639 -6.658 1.00 89.62 543 VAL A CA 1
ATOM 4242 C C . VAL A 1 543 ? 13.908 4.400 -7.886 1.00 89.62 543 VAL A C 1
ATOM 4244 O O . VAL A 1 543 ? 14.643 5.226 -8.438 1.00 89.62 543 VAL A O 1
ATOM 4247 N N . PHE A 1 544 ? 12.661 4.171 -8.302 1.00 91.44 544 PHE A N 1
ATOM 4248 C CA . PHE A 1 544 ? 12.104 4.686 -9.547 1.00 91.44 544 PHE A CA 1
ATOM 4249 C C . PHE A 1 544 ? 10.813 5.486 -9.320 1.00 91.44 544 PHE A C 1
ATOM 4251 O O . PHE A 1 544 ? 10.010 5.140 -8.454 1.00 91.44 544 PHE A O 1
ATOM 4258 N N . PRO A 1 545 ? 10.587 6.563 -10.092 1.00 91.06 545 PRO A N 1
ATOM 4259 C CA . PRO A 1 545 ? 9.318 7.280 -10.121 1.00 91.06 545 PRO A CA 1
ATOM 4260 C C . PRO A 1 545 ? 8.286 6.484 -10.940 1.00 91.06 545 PRO A C 1
ATOM 4262 O O . PRO A 1 545 ? 8.110 6.736 -12.131 1.00 91.06 545 PRO A O 1
ATOM 4265 N N . ILE A 1 546 ? 7.610 5.507 -10.327 1.00 91.75 546 ILE A N 1
ATOM 4266 C CA . ILE A 1 546 ? 6.730 4.556 -11.044 1.00 91.75 546 ILE A CA 1
ATOM 4267 C C . ILE A 1 546 ? 5.673 5.273 -11.900 1.00 91.75 546 ILE A C 1
ATOM 4269 O O . ILE A 1 546 ? 5.492 4.919 -13.061 1.00 91.75 546 ILE A O 1
ATOM 4273 N N . ALA A 1 547 ? 5.041 6.334 -11.390 1.00 89.69 547 ALA A N 1
ATOM 4274 C CA . ALA A 1 547 ? 4.064 7.125 -12.147 1.00 89.69 547 ALA A CA 1
ATOM 4275 C C . ALA A 1 547 ? 4.602 7.623 -13.506 1.00 89.69 547 ALA A C 1
ATOM 4277 O O . ALA A 1 547 ? 3.875 7.646 -14.499 1.00 89.69 547 ALA A O 1
ATOM 4278 N N . SER A 1 548 ? 5.890 7.970 -13.584 1.00 91.75 548 SER A N 1
ATOM 4279 C CA . SER A 1 548 ? 6.535 8.429 -14.817 1.00 91.75 548 SER A CA 1
ATOM 4280 C C . SER A 1 548 ? 6.786 7.303 -15.822 1.00 91.75 548 SER A C 1
ATOM 4282 O O . SER A 1 548 ? 6.817 7.558 -17.024 1.00 91.75 548 SER A O 1
ATOM 4284 N N . TRP A 1 549 ? 6.911 6.048 -15.374 1.00 93.81 549 TRP A N 1
ATOM 4285 C CA . TRP A 1 549 ? 6.960 4.889 -16.277 1.00 93.81 549 TRP A CA 1
ATOM 4286 C C . TRP A 1 549 ? 5.634 4.688 -17.015 1.00 93.81 549 TRP A C 1
ATOM 4288 O O . TRP A 1 549 ? 5.620 4.179 -18.131 1.00 93.81 549 TRP A O 1
ATOM 4298 N N . HIS A 1 550 ? 4.529 5.189 -16.462 1.00 92.44 550 HIS A N 1
ATOM 4299 C CA . HIS A 1 550 ? 3.245 5.253 -17.155 1.00 92.44 550 HIS A CA 1
ATOM 4300 C C . HIS A 1 550 ? 3.127 6.442 -18.116 1.00 92.44 550 HIS A C 1
ATOM 4302 O O . HIS A 1 550 ? 2.109 6.564 -18.790 1.00 92.44 550 HIS A O 1
ATOM 4308 N N . GLY A 1 551 ? 4.131 7.308 -18.225 1.00 92.19 551 GLY A N 1
ATOM 4309 C CA . GLY A 1 551 ? 4.062 8.521 -19.034 1.00 92.19 551 GLY A CA 1
ATOM 4310 C C . GLY A 1 551 ? 3.428 9.687 -18.286 1.00 92.19 551 GLY A C 1
ATOM 4311 O O . GLY A 1 551 ? 3.100 9.595 -17.103 1.00 92.19 551 GLY A O 1
ATOM 4312 N N . ASN A 1 552 ? 3.277 10.818 -18.971 1.00 90.50 552 ASN A N 1
ATOM 4313 C CA . ASN A 1 552 ? 2.702 12.018 -18.369 1.00 90.50 552 ASN A CA 1
ATOM 4314 C C . ASN A 1 552 ? 1.177 11.901 -18.187 1.00 90.50 552 ASN A C 1
ATOM 4316 O O . ASN A 1 552 ? 0.521 11.040 -18.770 1.00 90.50 552 ASN A O 1
ATOM 4320 N N . SER A 1 553 ? 0.596 12.805 -17.399 1.00 84.81 553 SER A N 1
ATOM 4321 C CA . SER A 1 553 ? -0.838 12.788 -17.084 1.00 84.81 553 SER A CA 1
ATOM 4322 C C . SER A 1 553 ? -1.749 12.804 -18.317 1.00 84.81 553 SER A C 1
ATOM 4324 O O . SER A 1 553 ? -2.776 12.130 -18.312 1.00 84.81 553 SER A O 1
ATOM 4326 N N . VAL A 1 554 ? -1.376 13.525 -19.380 1.00 86.75 554 VAL A N 1
ATOM 4327 C CA . VAL A 1 554 ? -2.155 13.600 -20.628 1.00 86.75 554 VAL A CA 1
ATOM 4328 C C . VAL A 1 554 ? -2.172 12.247 -21.340 1.00 86.75 554 VAL A C 1
ATOM 4330 O O . VAL A 1 554 ? -3.238 11.757 -21.701 1.00 86.75 554 VAL A O 1
ATOM 4333 N N . ALA A 1 555 ? -1.007 11.616 -21.499 1.00 89.06 555 ALA A N 1
ATOM 4334 C CA . ALA A 1 555 ? -0.889 10.305 -22.126 1.00 89.06 555 ALA A CA 1
ATOM 4335 C C . ALA A 1 555 ? -1.656 9.237 -21.338 1.00 89.06 555 ALA A C 1
ATOM 4337 O O . ALA A 1 555 ? -2.355 8.426 -21.935 1.00 89.06 555 ALA A O 1
ATOM 4338 N N . ARG A 1 556 ? -1.577 9.271 -20.001 1.00 87.56 556 ARG A N 1
ATOM 4339 C CA . ARG A 1 556 ? -2.298 8.339 -19.120 1.00 87.56 556 ARG A CA 1
ATOM 4340 C C . ARG A 1 556 ? -3.814 8.486 -19.228 1.00 87.56 556 ARG A C 1
ATOM 4342 O O . ARG A 1 556 ? -4.511 7.481 -19.277 1.00 87.56 556 ARG A O 1
ATOM 4349 N N . GLN A 1 557 ? -4.319 9.717 -19.297 1.00 82.31 557 GLN A N 1
ATOM 4350 C CA . GLN A 1 557 ? -5.756 9.991 -19.432 1.00 82.31 557 GLN A CA 1
ATOM 4351 C C . GLN A 1 557 ? -6.320 9.612 -20.803 1.00 82.31 557 GLN A C 1
ATOM 4353 O O . GLN A 1 557 ? -7.513 9.350 -20.909 1.00 82.31 557 GLN A O 1
ATOM 4358 N N . ALA A 1 558 ? -5.481 9.577 -21.839 1.00 85.25 558 ALA A N 1
ATOM 4359 C CA . ALA A 1 558 ? -5.884 9.173 -23.182 1.00 85.25 558 ALA A CA 1
ATOM 4360 C C . ALA A 1 558 ? -5.975 7.645 -23.366 1.00 85.25 558 ALA A C 1
ATOM 4362 O O . ALA A 1 558 ? -6.386 7.192 -24.435 1.00 85.25 558 ALA A O 1
ATOM 4363 N N . ARG A 1 559 ? -5.565 6.841 -22.372 1.00 83.38 559 ARG A N 1
ATOM 4364 C CA . ARG A 1 559 ? -5.610 5.376 -22.467 1.00 83.38 559 ARG A CA 1
ATOM 4365 C C . ARG A 1 559 ? -7.024 4.832 -22.255 1.00 83.38 559 ARG A C 1
ATOM 4367 O O . ARG A 1 559 ? -7.769 5.406 -21.460 1.00 83.38 559 ARG A O 1
ATOM 4374 N N . PRO A 1 560 ? -7.376 3.701 -22.898 1.00 79.19 560 PRO A N 1
ATOM 4375 C CA . PRO A 1 560 ? -8.663 3.046 -22.680 1.00 79.19 560 PRO A CA 1
ATOM 4376 C C . PRO A 1 560 ? -8.872 2.638 -21.220 1.00 79.19 560 PRO A C 1
ATOM 4378 O O . PRO A 1 560 ? -9.973 2.788 -20.691 1.00 79.19 560 PRO A O 1
ATOM 4381 N N . ARG A 1 561 ? -7.819 2.135 -20.557 1.00 75.31 561 ARG A N 1
ATOM 4382 C CA . ARG A 1 561 ? -7.864 1.763 -19.142 1.00 75.31 561 ARG A CA 1
ATOM 4383 C C . ARG A 1 561 ? -7.032 2.730 -18.305 1.00 75.31 561 ARG A C 1
ATOM 4385 O O . ARG A 1 561 ? -5.911 3.110 -18.648 1.00 75.31 561 ARG A O 1
ATOM 4392 N N . ARG A 1 562 ? -7.580 3.116 -17.152 1.00 75.50 562 ARG A N 1
ATOM 4393 C CA . ARG A 1 562 ? -6.863 3.936 -16.171 1.00 75.50 562 ARG A CA 1
ATOM 4394 C C . ARG A 1 562 ? -5.645 3.161 -15.663 1.00 75.50 562 ARG A C 1
ATOM 4396 O O . ARG A 1 562 ? -5.701 1.945 -15.517 1.00 75.50 562 ARG A O 1
ATOM 4403 N N . CYS A 1 563 ? -4.548 3.868 -15.397 1.00 79.06 563 CYS A N 1
ATOM 4404 C CA . CYS A 1 563 ? -3.317 3.290 -14.844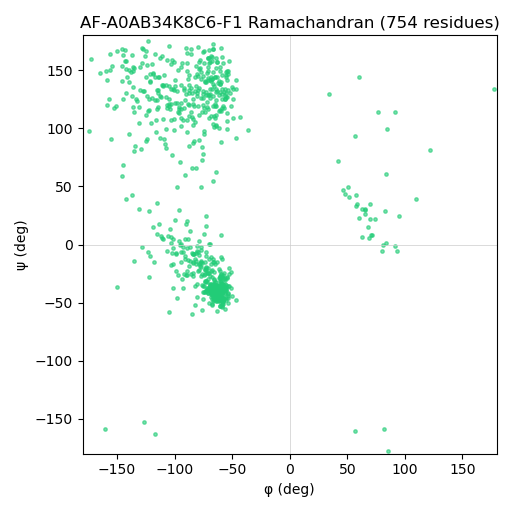 1.00 79.06 563 CYS A CA 1
ATOM 4405 C C . CYS A 1 563 ? -2.628 2.248 -15.737 1.00 79.06 563 CYS A C 1
ATOM 4407 O O . CYS A 1 563 ? -1.633 1.651 -15.319 1.00 79.06 563 CYS A O 1
ATOM 4409 N N . GLU A 1 564 ? -3.106 2.049 -16.965 1.00 84.00 564 GLU A N 1
ATOM 4410 C CA . GLU A 1 564 ? -2.505 1.165 -17.956 1.00 84.00 564 GLU A CA 1
ATOM 4411 C C . GLU A 1 564 ? -1.080 1.628 -18.285 1.00 84.00 564 GLU A C 1
ATOM 4413 O O . GLU A 1 564 ? -0.746 2.801 -18.106 1.00 84.00 564 GLU A O 1
ATOM 4418 N N . LEU A 1 565 ? -0.205 0.715 -18.701 1.00 88.50 565 LEU A N 1
ATOM 4419 C CA . LEU A 1 565 ? 1.135 1.057 -19.187 1.00 88.50 565 LEU A CA 1
ATOM 4420 C C . LEU A 1 565 ? 1.084 1.548 -20.637 1.00 88.50 565 LEU A C 1
ATOM 4422 O O . LEU A 1 565 ? 0.066 1.446 -21.313 1.00 88.50 565 LEU A O 1
ATOM 4426 N N . ALA A 1 566 ? 2.196 2.088 -21.133 1.00 89.81 566 ALA A N 1
ATOM 4427 C CA . ALA A 1 566 ? 2.338 2.311 -22.567 1.00 89.81 566 ALA A CA 1
ATOM 4428 C C . ALA A 1 566 ? 2.193 0.970 -23.316 1.00 89.81 566 ALA A C 1
ATOM 4430 O O . ALA A 1 566 ? 2.825 0.001 -22.907 1.00 89.81 566 ALA A O 1
ATOM 4431 N N . PRO A 1 567 ? 1.420 0.886 -24.411 1.00 86.94 567 PRO A N 1
ATOM 4432 C CA . PRO A 1 567 ? 1.195 -0.386 -25.103 1.00 86.94 567 PRO A CA 1
ATOM 4433 C C . PRO A 1 567 ? 2.421 -0.865 -25.893 1.00 86.94 567 PRO A C 1
ATOM 4435 O O . PRO A 1 567 ? 2.515 -2.034 -26.244 1.00 86.94 567 PRO A O 1
ATOM 4438 N N . ARG A 1 568 ? 3.369 0.032 -26.202 1.00 90.69 568 ARG A N 1
ATOM 4439 C CA . ARG A 1 568 ? 4.593 -0.264 -26.961 1.00 90.69 568 ARG A CA 1
ATOM 4440 C C . ARG A 1 568 ? 5.780 0.522 -26.409 1.00 90.69 568 ARG A C 1
ATOM 4442 O O . ARG A 1 568 ? 5.610 1.618 -25.876 1.00 90.69 568 ARG A O 1
ATOM 4449 N N . ALA A 1 569 ? 6.981 -0.031 -26.555 1.00 92.25 569 ALA A N 1
ATOM 4450 C CA . ALA A 1 569 ? 8.226 0.550 -26.046 1.00 92.25 569 ALA A CA 1
ATOM 4451 C C . ALA A 1 569 ? 8.839 1.600 -26.993 1.00 92.25 569 ALA A C 1
ATOM 4453 O O . ALA A 1 569 ? 9.569 2.504 -26.575 1.00 92.25 569 ALA A O 1
ATOM 4454 N N . ASP A 1 570 ? 8.537 1.522 -28.288 1.00 91.25 570 ASP A N 1
ATOM 4455 C CA . ASP A 1 570 ? 9.057 2.438 -29.307 1.00 91.25 570 ASP A CA 1
ATOM 4456 C C . ASP A 1 570 ? 8.371 3.822 -29.324 1.00 91.25 570 ASP A C 1
ATOM 4458 O O . ASP A 1 570 ? 8.873 4.741 -29.973 1.00 91.25 570 ASP A O 1
ATOM 4462 N N . LEU A 1 571 ? 7.331 4.033 -28.512 1.00 92.69 571 LEU A N 1
ATOM 4463 C CA . LEU A 1 571 ? 6.574 5.286 -28.415 1.00 92.69 571 LEU A CA 1
ATOM 4464 C C . LEU A 1 571 ? 7.391 6.500 -27.915 1.00 92.69 571 LEU A C 1
ATOM 4466 O O . LEU A 1 571 ? 8.405 6.334 -27.230 1.00 92.69 571 LEU A O 1
ATOM 4470 N N . PRO A 1 572 ? 6.967 7.744 -28.220 1.00 93.31 572 PRO A N 1
ATOM 4471 C CA . PRO A 1 572 ? 7.636 8.951 -27.730 1.00 93.31 572 PRO A CA 1
ATOM 4472 C C . PRO A 1 572 ? 7.787 8.982 -26.199 1.00 93.31 572 PRO A C 1
ATOM 4474 O O . PRO A 1 572 ? 6.894 8.497 -25.507 1.00 93.31 572 PRO A O 1
ATOM 4477 N N . PRO A 1 573 ? 8.840 9.620 -25.644 1.00 92.38 573 PRO A N 1
ATOM 4478 C CA . PRO A 1 573 ? 9.133 9.577 -24.208 1.00 92.38 573 PRO A CA 1
ATOM 4479 C C . PRO A 1 573 ? 7.960 9.924 -23.289 1.00 92.38 573 PRO A C 1
ATOM 4481 O O . PRO A 1 573 ? 7.787 9.290 -22.256 1.00 92.38 573 PRO A O 1
ATOM 4484 N N . PHE A 1 574 ? 7.115 10.883 -23.677 1.00 92.81 574 PHE A N 1
ATOM 4485 C CA . PHE A 1 574 ? 5.971 11.313 -22.869 1.00 92.81 574 PHE A CA 1
ATOM 4486 C C . PHE A 1 574 ? 4.895 10.237 -22.658 1.00 92.81 574 PHE A C 1
ATOM 4488 O O . PHE A 1 574 ? 4.071 10.382 -21.756 1.00 92.81 574 PHE A O 1
ATOM 4495 N N . GLN A 1 575 ? 4.904 9.172 -23.464 1.00 93.06 575 GLN A N 1
ATOM 4496 C CA . GLN A 1 575 ? 4.033 8.010 -23.300 1.00 93.06 575 GLN A CA 1
ATOM 4497 C C . GLN A 1 575 ? 4.503 7.086 -22.165 1.00 93.06 575 GLN A C 1
ATOM 4499 O O . GLN A 1 575 ? 3.710 6.283 -21.690 1.00 93.06 575 GLN A O 1
ATOM 4504 N N . GLY A 1 576 ? 5.742 7.202 -21.679 1.00 93.12 576 GLY A N 1
ATOM 4505 C CA . GLY A 1 576 ? 6.314 6.265 -20.708 1.00 93.12 576 GLY A CA 1
ATOM 4506 C C . GLY A 1 576 ? 6.867 4.998 -21.367 1.00 93.12 576 GLY A C 1
ATOM 4507 O O . GLY A 1 576 ? 7.197 5.003 -22.552 1.00 93.12 576 GLY A O 1
ATOM 4508 N N . MET A 1 577 ? 6.998 3.917 -20.594 1.00 94.19 577 MET A N 1
ATOM 4509 C CA . MET A 1 577 ? 7.628 2.664 -21.019 1.00 94.19 577 MET A CA 1
ATOM 4510 C C . MET A 1 577 ? 6.884 1.449 -20.439 1.00 94.19 577 MET A C 1
ATOM 4512 O O . MET A 1 577 ? 6.667 1.407 -19.225 1.00 94.19 577 MET A O 1
ATOM 4516 N N . PRO A 1 578 ? 6.518 0.436 -21.250 1.00 93.94 578 PRO A N 1
ATOM 4517 C CA . PRO A 1 578 ? 5.970 -0.806 -20.720 1.00 93.94 578 PRO A CA 1
ATOM 4518 C C . PRO A 1 578 ? 7.025 -1.575 -19.930 1.00 93.94 578 PRO A C 1
ATOM 4520 O O . PRO A 1 578 ? 8.146 -1.785 -20.406 1.00 93.94 578 PRO A O 1
ATOM 4523 N N . TYR A 1 579 ? 6.636 -2.060 -18.752 1.00 93.56 579 TYR A N 1
ATOM 4524 C CA . TYR A 1 579 ? 7.486 -2.905 -17.925 1.00 93.56 579 TYR A CA 1
ATOM 4525 C C . TYR A 1 579 ? 6.705 -4.017 -17.199 1.00 93.56 579 TYR A C 1
ATOM 4527 O O . TYR A 1 579 ? 5.468 -4.018 -17.145 1.00 93.56 579 TYR A O 1
ATOM 4535 N N . ARG A 1 580 ? 7.449 -4.975 -16.643 1.00 90.06 580 ARG A N 1
ATOM 4536 C CA . ARG A 1 580 ? 7.018 -5.980 -15.663 1.00 90.06 580 ARG A CA 1
ATOM 4537 C C . ARG A 1 580 ? 8.093 -6.131 -14.582 1.00 90.06 580 ARG A C 1
ATOM 4539 O O . ARG A 1 580 ? 9.283 -5.979 -14.865 1.00 90.06 580 ARG A O 1
ATOM 4546 N N . SER A 1 581 ? 7.678 -6.438 -13.357 1.00 86.81 581 SER A N 1
ATOM 4547 C CA . SER A 1 581 ? 8.579 -6.885 -12.292 1.00 86.81 581 SER A CA 1
ATOM 4548 C C . SER A 1 581 ? 9.156 -8.265 -12.615 1.00 86.81 581 SER A C 1
ATOM 4550 O O . SER A 1 581 ? 8.544 -9.045 -13.346 1.00 86.81 581 SER A O 1
ATOM 4552 N N . HIS A 1 582 ? 10.295 -8.610 -12.012 1.00 86.06 582 HIS A N 1
ATOM 4553 C CA . HIS A 1 582 ? 10.870 -9.952 -12.142 1.00 86.06 582 HIS A CA 1
ATOM 4554 C C . HIS A 1 582 ? 9.888 -11.058 -11.718 1.00 86.06 582 HIS A C 1
ATOM 4556 O O . HIS A 1 582 ? 9.791 -12.092 -12.375 1.00 86.06 582 HIS A O 1
ATOM 4562 N N . SER A 1 583 ? 9.101 -10.805 -10.662 1.00 82.12 583 SER A N 1
ATOM 4563 C CA . SER A 1 583 ? 8.122 -11.754 -10.116 1.00 82.12 583 SER A CA 1
ATOM 4564 C C . SER A 1 583 ? 7.072 -12.209 -11.132 1.00 82.12 583 SER A C 1
ATOM 4566 O O . SER A 1 583 ? 6.544 -13.312 -11.017 1.00 82.12 583 SER A O 1
ATOM 4568 N N . TRP A 1 584 ? 6.786 -11.394 -12.153 1.00 84.56 584 TRP A N 1
ATOM 4569 C CA . TRP A 1 584 ? 5.834 -11.740 -13.205 1.00 84.56 584 TRP A CA 1
ATOM 4570 C C . TRP A 1 584 ? 6.253 -12.994 -13.986 1.00 84.56 584 TRP A C 1
ATOM 4572 O O . TRP A 1 584 ? 5.381 -13.739 -14.423 1.00 84.56 584 TRP A O 1
ATOM 4582 N N . LEU A 1 585 ? 7.555 -13.288 -14.094 1.00 82.56 585 LEU A N 1
ATOM 4583 C CA . LEU A 1 585 ? 8.042 -14.507 -14.750 1.00 82.56 585 LEU A CA 1
ATOM 4584 C C . LEU A 1 585 ? 7.548 -15.784 -14.060 1.00 82.56 585 LEU A C 1
ATOM 4586 O O . LEU A 1 585 ? 7.359 -16.795 -14.727 1.00 82.56 585 LEU A O 1
ATOM 4590 N N . HIS A 1 586 ? 7.290 -15.743 -12.749 1.00 75.81 586 HIS A N 1
ATOM 4591 C CA . HIS A 1 586 ? 6.736 -16.883 -12.014 1.00 75.81 586 HIS A CA 1
ATOM 4592 C C . HIS A 1 586 ? 5.264 -17.156 -12.356 1.00 75.81 586 HIS A C 1
ATOM 4594 O O . HIS A 1 586 ? 4.793 -18.267 -12.128 1.00 75.81 586 HIS A O 1
ATOM 4600 N N . ARG A 1 587 ? 4.554 -16.160 -12.910 1.00 69.81 587 ARG A N 1
ATOM 4601 C CA . ARG A 1 587 ? 3.144 -16.259 -13.324 1.00 69.81 587 ARG A CA 1
ATOM 4602 C C . ARG A 1 587 ? 2.969 -16.767 -14.751 1.00 69.81 587 ARG A C 1
ATOM 4604 O O . ARG A 1 587 ? 1.852 -17.112 -15.130 1.00 69.81 587 ARG A O 1
ATOM 4611 N N . LEU A 1 588 ? 4.043 -16.807 -15.547 1.00 71.62 588 LEU A N 1
ATOM 4612 C CA . LEU A 1 588 ? 3.987 -17.402 -16.878 1.00 71.62 588 LEU A CA 1
ATOM 4613 C C . LEU A 1 588 ? 3.544 -18.870 -16.734 1.00 71.62 588 LEU A C 1
ATOM 4615 O O . LEU A 1 588 ? 4.092 -19.569 -15.878 1.00 71.62 588 LEU A O 1
ATOM 4619 N N . PRO A 1 589 ? 2.526 -19.330 -17.487 1.00 57.53 589 PRO A N 1
ATOM 4620 C CA . PRO A 1 589 ? 1.839 -20.585 -17.204 1.00 57.53 589 PRO A CA 1
ATOM 4621 C C . PRO A 1 589 ? 2.801 -21.761 -16.992 1.00 57.53 589 PRO A C 1
ATOM 4623 O O . PRO A 1 589 ? 3.571 -22.117 -17.878 1.00 57.53 589 PRO A O 1
ATOM 4626 N N . GLN A 1 590 ? 2.682 -22.443 -15.849 1.00 47.62 590 GLN A N 1
ATOM 4627 C CA . GLN A 1 590 ? 3.243 -23.788 -15.635 1.00 47.62 590 GLN A CA 1
ATOM 4628 C C . GLN A 1 590 ? 2.452 -24.876 -16.399 1.00 47.62 590 GLN A C 1
ATOM 4630 O O . GLN A 1 590 ? 2.554 -26.069 -16.101 1.00 47.62 590 GLN A O 1
ATOM 4635 N N . GLU A 1 591 ? 1.617 -24.485 -17.365 1.00 41.66 591 GLU A N 1
ATOM 4636 C CA . GLU A 1 591 ? 0.872 -25.412 -18.207 1.00 41.66 591 GLU A CA 1
ATOM 4637 C C . GLU A 1 591 ? 1.836 -26.023 -19.226 1.00 41.66 591 GLU A C 1
ATOM 4639 O O . GLU A 1 591 ? 2.448 -25.324 -20.030 1.00 41.66 591 GLU A O 1
ATOM 4644 N N . ARG A 1 592 ? 1.974 -27.353 -19.190 1.00 45.28 592 ARG A N 1
ATOM 4645 C CA . ARG A 1 592 ? 2.951 -28.160 -19.952 1.00 45.28 592 ARG A CA 1
ATOM 4646 C C . ARG A 1 592 ? 2.845 -28.049 -21.487 1.00 45.28 592 ARG A C 1
ATOM 4648 O O . ARG A 1 592 ? 3.495 -28.821 -22.185 1.00 45.28 592 ARG A O 1
ATOM 4655 N N . HIS A 1 593 ? 2.028 -27.141 -22.018 1.00 45.47 593 HIS A N 1
ATOM 4656 C CA . HIS A 1 593 ? 1.681 -27.058 -23.435 1.00 45.47 593 HIS A CA 1
ATOM 4657 C C . HIS A 1 593 ? 1.997 -25.710 -24.104 1.00 45.47 593 HIS A C 1
ATOM 4659 O O . HIS A 1 593 ? 1.902 -25.637 -25.324 1.00 45.47 593 HIS A O 1
ATOM 4665 N N . LEU A 1 594 ? 2.428 -24.677 -23.364 1.00 51.47 594 LEU A N 1
ATOM 4666 C CA . LEU A 1 594 ? 2.806 -23.370 -23.926 1.00 51.47 594 LEU A CA 1
ATOM 4667 C C . LEU A 1 594 ? 3.975 -22.752 -23.137 1.00 51.47 594 LEU A C 1
ATOM 4669 O O . LEU A 1 594 ? 3.803 -21.757 -22.436 1.00 51.47 594 LEU A O 1
ATOM 4673 N N . GLN A 1 595 ? 5.178 -23.332 -23.220 1.00 61.56 595 GLN A N 1
ATOM 4674 C CA . GLN A 1 595 ? 6.360 -22.568 -22.811 1.00 61.56 595 GLN A CA 1
ATOM 4675 C C . GLN A 1 595 ? 6.625 -21.486 -23.869 1.00 61.56 595 GLN A C 1
ATOM 4677 O O . GLN A 1 595 ? 6.759 -21.825 -25.048 1.00 61.56 595 GLN A O 1
ATOM 4682 N N . PRO A 1 596 ? 6.665 -20.195 -23.496 1.00 70.56 596 PRO A N 1
ATOM 4683 C CA . PRO A 1 596 ? 6.962 -19.137 -24.449 1.00 70.56 596 PRO A CA 1
ATOM 4684 C C . PRO A 1 596 ? 8.369 -19.338 -25.016 1.00 70.56 596 PRO A C 1
ATOM 4686 O O . PRO A 1 596 ? 9.300 -19.668 -24.282 1.00 70.56 596 PRO A O 1
ATOM 4689 N N . SER A 1 597 ? 8.531 -19.117 -26.321 1.00 82.44 597 SER A N 1
ATOM 4690 C CA . SER A 1 597 ? 9.835 -19.201 -26.979 1.00 82.44 597 SER A CA 1
ATOM 4691 C C . SER A 1 597 ? 10.838 -18.265 -26.302 1.00 82.44 597 SER A C 1
ATOM 4693 O O . SER A 1 597 ? 10.575 -17.070 -26.122 1.00 82.44 597 SER A O 1
ATOM 4695 N N . SER A 1 598 ? 11.993 -18.806 -25.925 1.00 86.25 598 SER A N 1
ATOM 4696 C CA . SER A 1 598 ? 13.045 -18.082 -25.218 1.00 86.25 598 SER A CA 1
ATOM 4697 C C . SER A 1 598 ? 14.359 -18.112 -25.999 1.00 86.25 598 SER A C 1
ATOM 4699 O O . SER A 1 598 ? 14.673 -19.075 -26.700 1.00 86.25 598 SER A O 1
ATOM 4701 N N . ALA A 1 599 ? 15.135 -17.034 -25.902 1.00 89.19 599 ALA A N 1
ATOM 4702 C CA . ALA A 1 599 ? 16.504 -16.993 -26.406 1.00 89.19 599 ALA A CA 1
ATOM 4703 C C . ALA A 1 599 ? 17.382 -16.114 -25.517 1.00 89.19 599 ALA A C 1
ATOM 4705 O O . ALA A 1 599 ? 16.898 -15.173 -24.889 1.00 89.19 599 ALA A O 1
ATOM 4706 N N . HIS A 1 600 ? 18.679 -16.400 -25.499 1.00 90.50 600 HIS A N 1
ATOM 4707 C CA . HIS A 1 600 ? 19.689 -15.608 -24.810 1.00 90.50 600 HIS A CA 1
ATOM 4708 C C . HIS A 1 600 ? 20.501 -14.800 -25.815 1.00 90.50 600 HIS A C 1
ATOM 4710 O O . HIS A 1 600 ? 21.072 -15.363 -26.747 1.00 90.50 600 HIS A O 1
ATOM 4716 N N . LEU A 1 601 ? 20.553 -13.490 -25.612 1.00 90.44 601 LEU A N 1
ATOM 4717 C CA . LEU A 1 601 ? 21.307 -12.548 -26.420 1.00 90.44 601 LEU A CA 1
ATOM 4718 C C . LEU A 1 601 ? 22.623 -12.212 -25.705 1.00 90.44 601 LEU A C 1
ATOM 4720 O O . LEU A 1 601 ? 22.599 -11.719 -24.580 1.00 90.44 601 LEU A O 1
ATOM 4724 N N . HIS A 1 602 ? 23.749 -12.473 -26.373 1.00 90.38 602 HIS A N 1
ATOM 4725 C CA . HIS A 1 602 ? 25.102 -12.306 -25.836 1.00 90.38 602 HIS A CA 1
ATOM 4726 C C . HIS A 1 602 ? 26.010 -11.508 -26.771 1.00 90.38 602 HIS A C 1
ATOM 4728 O O . HIS A 1 602 ? 25.839 -11.543 -27.993 1.00 90.38 602 HIS A O 1
ATOM 4734 N N . VAL A 1 603 ? 27.009 -10.820 -26.217 1.00 86.31 603 VAL A N 1
ATOM 4735 C CA . VAL A 1 603 ? 28.054 -10.175 -27.023 1.00 86.31 603 VAL A CA 1
ATOM 4736 C C . VAL A 1 603 ? 29.139 -11.178 -27.410 1.00 86.31 603 VAL A C 1
ATOM 4738 O O . VAL A 1 603 ? 29.666 -11.897 -26.563 1.00 86.31 603 VAL A O 1
ATOM 4741 N N . SER A 1 604 ? 29.524 -11.206 -28.692 1.00 77.25 604 SER A N 1
ATOM 4742 C CA . SER A 1 604 ? 30.699 -11.970 -29.127 1.00 77.25 604 SER A CA 1
ATOM 4743 C C . SER A 1 604 ? 31.958 -11.348 -28.531 1.00 77.25 604 SER A C 1
ATOM 4745 O O . SER A 1 604 ? 32.299 -10.209 -28.860 1.00 77.25 604 SER A O 1
ATOM 4747 N N . ALA A 1 605 ? 32.706 -12.102 -27.724 1.00 59.72 605 ALA A N 1
ATOM 4748 C CA . ALA A 1 605 ? 34.084 -11.739 -27.422 1.00 59.72 605 ALA A CA 1
ATOM 4749 C C . ALA A 1 605 ? 34.867 -11.738 -28.746 1.00 59.72 605 ALA A C 1
ATOM 4751 O O . ALA A 1 605 ? 34.986 -12.773 -29.402 1.00 59.72 605 ALA A O 1
ATOM 4752 N N . ALA A 1 606 ? 35.359 -10.582 -29.187 1.00 43.47 606 ALA A N 1
ATOM 4753 C CA . ALA A 1 606 ? 36.245 -10.527 -30.341 1.00 43.47 606 ALA A CA 1
ATOM 4754 C C . ALA A 1 606 ? 37.536 -11.293 -29.998 1.00 43.47 606 ALA A C 1
ATOM 4756 O O . ALA A 1 606 ? 38.300 -10.853 -29.145 1.00 43.47 606 ALA A O 1
ATOM 4757 N N . SER A 1 607 ? 37.783 -12.437 -30.638 1.00 36.50 607 SER A N 1
ATOM 4758 C CA . SER A 1 607 ? 39.124 -13.035 -30.706 1.00 36.50 607 SER A CA 1
ATOM 4759 C C . SER A 1 607 ? 39.665 -12.854 -32.130 1.00 36.50 607 SER A C 1
ATOM 4761 O O . SER A 1 607 ? 38.900 -13.046 -33.077 1.00 36.50 607 SER A O 1
ATOM 4763 N N . PRO A 1 608 ? 40.942 -12.477 -32.323 1.00 34.38 608 PRO A N 1
ATOM 4764 C CA . PRO A 1 608 ? 41.530 -12.337 -33.657 1.00 34.38 608 PRO A CA 1
ATOM 4765 C C . PRO A 1 608 ? 41.914 -13.721 -34.235 1.00 34.38 608 PRO A C 1
ATOM 4767 O O . PRO A 1 608 ? 42.260 -14.608 -33.453 1.00 34.38 608 PRO A O 1
ATOM 4770 N N . PRO A 1 609 ? 41.925 -13.944 -35.567 1.00 29.92 609 PRO A N 1
ATOM 4771 C CA . PRO A 1 609 ? 42.560 -15.127 -36.173 1.00 29.92 609 PRO A CA 1
ATOM 4772 C C . PRO A 1 609 ? 43.914 -14.777 -36.849 1.00 29.92 609 PRO A C 1
ATOM 4774 O O . PRO A 1 609 ? 44.113 -13.608 -37.186 1.00 29.92 609 PRO A O 1
ATOM 4777 N N . PRO A 1 610 ? 44.747 -15.751 -37.298 1.00 39.69 610 PRO A N 1
ATOM 4778 C CA . PRO A 1 610 ? 45.393 -16.935 -36.663 1.00 39.69 610 PRO A CA 1
ATOM 4779 C C . PRO A 1 610 ? 46.953 -16.881 -36.913 1.00 39.69 610 PRO A C 1
ATOM 4781 O O . PRO A 1 610 ? 47.418 -15.770 -37.168 1.00 39.69 610 PRO A O 1
ATOM 4784 N N . PRO A 1 611 ? 47.819 -17.944 -36.976 1.00 40.25 611 PRO A N 1
ATOM 4785 C CA . PRO A 1 611 ? 47.838 -19.350 -36.495 1.00 40.25 611 PRO A CA 1
ATOM 4786 C C . PRO A 1 611 ? 49.118 -19.756 -35.671 1.00 40.25 611 PRO A C 1
ATOM 4788 O O . PRO A 1 611 ? 50.137 -19.081 -35.731 1.00 40.25 611 PRO A O 1
ATOM 4791 N N . GLY A 1 612 ? 49.109 -20.928 -35.000 1.00 29.62 612 GLY A N 1
ATOM 4792 C CA . GLY A 1 612 ? 50.301 -21.650 -34.465 1.00 29.62 612 GLY A CA 1
ATOM 4793 C C . GLY A 1 612 ? 50.899 -21.068 -33.168 1.00 29.62 612 GLY A C 1
ATOM 4794 O O . GLY A 1 612 ? 51.360 -19.942 -33.140 1.00 29.62 612 GLY A O 1
ATOM 4795 N N . HIS A 1 613 ? 50.889 -21.726 -32.011 1.00 26.41 613 HIS A N 1
ATOM 4796 C CA . HIS A 1 613 ? 51.597 -22.952 -31.647 1.00 26.41 613 HIS A CA 1
ATOM 4797 C C . HIS A 1 613 ? 50.982 -23.514 -30.352 1.00 26.41 613 HIS A C 1
ATOM 4799 O O . HIS A 1 613 ? 50.549 -22.764 -29.479 1.00 26.41 613 HIS A O 1
ATOM 4805 N N . ALA A 1 614 ? 50.974 -24.838 -30.218 1.00 32.06 614 ALA A N 1
ATOM 4806 C CA . ALA A 1 614 ? 50.584 -25.539 -29.001 1.00 32.06 614 ALA A CA 1
ATOM 4807 C C . ALA A 1 614 ? 51.541 -25.237 -27.838 1.00 32.06 614 ALA A C 1
ATOM 4809 O O . ALA A 1 614 ? 52.737 -25.434 -28.021 1.00 32.06 614 ALA A O 1
ATOM 4810 N N . ILE A 1 615 ? 51.020 -24.890 -26.651 1.00 26.45 615 ILE A N 1
ATOM 4811 C CA . ILE A 1 615 ? 51.627 -25.236 -25.353 1.00 26.45 615 ILE A CA 1
ATOM 4812 C C . ILE A 1 615 ? 50.513 -25.510 -24.326 1.00 26.45 615 ILE A C 1
ATOM 4814 O O . ILE A 1 615 ? 49.622 -24.694 -24.106 1.00 26.45 615 ILE A O 1
ATOM 4818 N N . LEU A 1 616 ? 50.596 -26.696 -23.724 1.00 28.92 616 LEU A N 1
ATOM 4819 C CA . LEU A 1 616 ? 49.838 -27.190 -22.575 1.00 28.92 616 LEU A CA 1
ATOM 4820 C C . LEU A 1 616 ? 50.212 -26.431 -21.291 1.00 28.92 616 LEU A C 1
ATOM 4822 O O . LEU A 1 616 ? 51.400 -26.271 -21.021 1.00 28.92 616 LEU A O 1
ATOM 4826 N N . SER A 1 617 ? 49.244 -26.150 -20.417 1.00 24.12 617 SER A N 1
ATOM 4827 C CA . SER A 1 617 ? 49.405 -26.484 -18.994 1.00 24.12 617 SER A CA 1
ATOM 4828 C C . SER A 1 617 ? 48.060 -26.580 -18.272 1.00 24.12 617 SER A C 1
ATOM 4830 O O . SER A 1 617 ? 47.265 -25.645 -18.205 1.00 24.12 617 SER A O 1
ATOM 4832 N N . GLU A 1 618 ? 47.819 -27.767 -17.723 1.00 30.09 618 GLU A N 1
ATOM 4833 C CA . GLU A 1 618 ? 46.874 -28.003 -16.642 1.00 30.09 618 GLU A CA 1
ATOM 4834 C C . GLU A 1 618 ? 47.369 -27.286 -15.378 1.00 30.09 618 GLU A C 1
ATOM 4836 O O . GLU A 1 618 ? 48.539 -27.410 -15.009 1.00 30.09 618 GLU A O 1
ATOM 4841 N N . ALA A 1 619 ? 46.475 -26.611 -14.656 1.00 23.78 619 ALA A N 1
ATOM 4842 C CA . ALA A 1 619 ? 46.716 -26.253 -13.264 1.00 23.78 619 ALA A CA 1
ATOM 4843 C C . ALA A 1 619 ? 45.465 -26.543 -12.429 1.00 23.78 619 ALA A C 1
ATOM 4845 O O . ALA A 1 619 ? 44.395 -25.968 -12.612 1.00 23.78 619 ALA A O 1
ATOM 4846 N N . ARG A 1 620 ? 45.649 -27.519 -11.541 1.00 22.94 620 ARG A N 1
ATOM 4847 C CA . ARG A 1 620 ? 44.700 -28.125 -10.609 1.00 22.94 620 ARG A CA 1
ATOM 4848 C C . ARG A 1 620 ? 44.005 -27.115 -9.698 1.00 22.94 620 ARG A C 1
ATOM 4850 O O . ARG A 1 620 ? 44.635 -26.235 -9.123 1.00 22.94 620 ARG A O 1
ATOM 4857 N N . VAL A 1 621 ? 42.726 -27.388 -9.464 1.00 24.31 621 VAL A N 1
ATOM 4858 C CA . VAL A 1 621 ? 41.927 -26.908 -8.331 1.00 24.31 621 VAL A CA 1
ATOM 4859 C C . VAL A 1 621 ? 42.497 -27.480 -7.023 1.00 24.31 621 VAL A C 1
ATOM 4861 O O . VAL A 1 621 ? 42.563 -28.706 -6.897 1.00 24.31 621 VAL A O 1
ATOM 4864 N N . PRO A 1 622 ? 42.855 -26.663 -6.016 1.00 23.08 622 PRO A N 1
ATOM 4865 C CA . PRO A 1 622 ? 43.022 -27.140 -4.654 1.00 23.08 622 PRO A CA 1
ATOM 4866 C C . PRO A 1 622 ? 41.674 -27.077 -3.934 1.00 23.08 622 PRO A C 1
ATOM 4868 O O . PRO A 1 622 ? 41.132 -26.018 -3.628 1.00 23.08 622 PRO A O 1
ATOM 4871 N N . SER A 1 623 ? 41.138 -28.258 -3.664 1.00 28.00 623 SER A N 1
ATOM 4872 C CA . SER A 1 623 ? 40.067 -28.495 -2.708 1.00 28.00 623 SER A CA 1
ATOM 4873 C C . SER A 1 623 ? 40.562 -28.333 -1.264 1.00 28.00 623 SER A C 1
ATOM 4875 O O . SER A 1 623 ? 41.608 -28.884 -0.926 1.00 28.00 623 SER A O 1
ATOM 4877 N N . ARG A 1 624 ? 39.698 -27.743 -0.422 1.00 25.39 624 ARG A N 1
ATOM 4878 C CA . ARG A 1 624 ? 39.684 -27.690 1.060 1.00 25.39 624 ARG A CA 1
ATOM 4879 C C . ARG A 1 624 ? 40.392 -26.505 1.725 1.00 25.39 624 ARG A C 1
ATOM 4881 O O . ARG A 1 624 ? 41.611 -26.446 1.751 1.00 25.39 624 ARG A O 1
ATOM 4888 N N . LEU A 1 625 ? 39.574 -25.673 2.377 1.00 24.67 625 LEU A N 1
ATOM 4889 C CA . LEU A 1 625 ? 39.703 -25.161 3.756 1.00 24.67 625 LEU A CA 1
ATOM 4890 C C . LEU A 1 625 ? 38.415 -24.365 4.044 1.00 24.67 625 LEU A C 1
ATOM 4892 O O . LEU A 1 625 ? 38.194 -23.307 3.475 1.00 24.67 625 LEU A O 1
ATOM 4896 N N . GLY A 1 626 ? 37.433 -24.976 4.706 1.00 23.42 626 GLY A N 1
ATOM 4897 C CA . GLY A 1 626 ? 37.092 -24.584 6.075 1.00 23.42 626 GLY A CA 1
ATOM 4898 C C . GLY A 1 626 ? 35.624 -24.161 6.141 1.00 23.42 626 GLY A C 1
ATOM 4899 O O . GLY A 1 626 ? 35.309 -22.982 6.050 1.00 23.42 626 GLY A O 1
ATOM 4900 N N . HIS A 1 627 ? 34.723 -25.141 6.233 1.00 27.92 627 HIS A N 1
ATOM 4901 C CA . HIS A 1 627 ? 33.307 -24.903 6.498 1.00 27.92 627 HIS A CA 1
ATOM 4902 C C . HIS A 1 627 ? 33.154 -24.320 7.906 1.00 27.92 627 HIS A C 1
ATOM 4904 O O . HIS A 1 627 ? 33.357 -25.024 8.892 1.00 27.92 627 HIS A O 1
ATOM 4910 N N . GLN A 1 628 ? 32.780 -23.047 7.987 1.00 22.77 628 GLN A N 1
ATOM 4911 C CA . GLN A 1 628 ? 32.091 -22.500 9.146 1.00 22.77 628 GLN A CA 1
ATOM 4912 C C . GLN A 1 628 ? 30.752 -21.973 8.632 1.00 22.77 628 GLN A C 1
ATOM 4914 O O . GLN A 1 628 ? 30.685 -21.003 7.879 1.00 22.77 628 GLN A O 1
ATOM 4919 N N . GLU A 1 629 ? 29.704 -22.736 8.929 1.00 25.70 629 GLU A N 1
ATOM 4920 C CA . GLU A 1 629 ? 28.331 -22.519 8.490 1.00 25.70 629 GLU A CA 1
ATOM 4921 C C . GLU A 1 629 ? 27.781 -21.213 9.073 1.00 25.70 629 GLU A C 1
ATOM 4923 O O . GLU A 1 629 ? 27.373 -21.146 10.230 1.00 25.70 629 GLU A O 1
ATOM 4928 N N . LEU A 1 630 ? 27.729 -20.167 8.250 1.00 25.17 630 LEU A N 1
ATOM 4929 C CA . LEU A 1 630 ? 26.743 -19.106 8.412 1.00 25.17 630 LEU A CA 1
ATOM 4930 C C . LEU A 1 630 ? 25.471 -19.585 7.716 1.00 25.17 630 LEU A C 1
ATOM 4932 O O . LEU A 1 630 ? 25.407 -19.586 6.489 1.00 25.17 630 LEU A O 1
ATOM 4936 N N . ASN A 1 631 ? 24.497 -20.039 8.508 1.00 22.50 631 ASN A N 1
ATOM 4937 C CA . ASN A 1 631 ? 23.162 -20.445 8.067 1.00 22.50 631 ASN A CA 1
ATOM 4938 C C . ASN A 1 631 ? 22.528 -19.377 7.154 1.00 22.50 631 ASN A C 1
ATOM 4940 O O . ASN A 1 631 ? 22.092 -18.339 7.657 1.00 22.50 631 ASN A O 1
ATOM 4944 N N . PRO A 1 632 ? 22.387 -19.616 5.837 1.00 30.34 632 PRO A N 1
ATOM 4945 C CA . PRO A 1 632 ? 21.588 -18.783 4.965 1.00 30.34 632 PRO A CA 1
ATOM 4946 C C . PRO A 1 632 ? 20.207 -19.433 4.862 1.00 30.34 632 PRO A C 1
ATOM 4948 O O . PRO A 1 632 ? 19.848 -20.003 3.835 1.00 30.34 632 PRO A O 1
ATOM 4951 N N . THR A 1 633 ? 19.414 -19.396 5.931 1.00 27.34 633 THR A N 1
ATOM 4952 C CA . THR A 1 633 ? 17.990 -19.747 5.838 1.00 27.34 633 THR A CA 1
ATOM 4953 C C . THR A 1 633 ? 17.201 -18.519 5.400 1.00 27.34 633 THR A C 1
ATOM 4955 O O . THR A 1 633 ? 16.396 -17.974 6.146 1.00 27.34 633 THR A O 1
ATOM 4958 N N . VAL A 1 634 ? 17.447 -18.078 4.165 1.00 31.66 634 VAL A N 1
ATOM 4959 C CA . VAL A 1 634 ? 16.443 -17.369 3.368 1.00 31.66 634 VAL A CA 1
ATOM 4960 C C . VAL A 1 634 ? 15.757 -18.462 2.546 1.00 31.66 634 VAL A C 1
ATOM 4962 O O . VAL A 1 634 ? 16.380 -18.994 1.627 1.00 31.66 634 VAL A O 1
ATOM 4965 N N . PRO A 1 635 ? 14.505 -18.855 2.843 1.00 25.98 635 PRO A N 1
ATOM 4966 C CA . PRO A 1 635 ? 13.861 -19.969 2.149 1.00 25.98 635 PRO A CA 1
ATOM 4967 C C . PRO A 1 635 ? 13.415 -19.630 0.716 1.00 25.98 635 PRO A C 1
ATOM 4969 O O . PRO A 1 635 ? 12.775 -20.447 0.063 1.00 25.98 635 PRO A O 1
ATOM 4972 N N . PHE A 1 636 ? 13.800 -18.469 0.183 1.00 34.34 636 PHE A N 1
ATOM 4973 C CA . PHE A 1 636 ? 13.763 -18.188 -1.246 1.00 34.34 636 PHE A CA 1
ATOM 4974 C C . PHE A 1 636 ? 15.186 -18.170 -1.794 1.00 34.34 636 PHE A C 1
ATOM 4976 O O . PHE A 1 636 ? 15.787 -17.120 -2.014 1.00 34.34 636 PHE A O 1
ATOM 4983 N N . SER A 1 637 ? 15.712 -19.357 -2.109 1.00 27.09 637 SER A N 1
ATOM 4984 C CA . SER A 1 637 ? 16.585 -19.402 -3.274 1.00 27.09 637 SER A CA 1
ATOM 4985 C C . SER A 1 637 ? 15.710 -18.938 -4.439 1.00 27.09 637 SER A C 1
ATOM 4987 O O . SER A 1 637 ? 14.729 -19.614 -4.760 1.00 27.09 637 SER A O 1
ATOM 4989 N N . PHE A 1 638 ? 16.029 -17.795 -5.048 1.00 36.44 638 PHE A N 1
ATOM 4990 C CA . PHE A 1 638 ? 15.559 -17.433 -6.387 1.00 36.44 638 PHE A CA 1
ATOM 4991 C C . PHE A 1 638 ? 16.145 -18.443 -7.390 1.00 36.44 638 PHE A C 1
ATOM 4993 O O . PHE A 1 638 ? 16.945 -18.122 -8.259 1.00 36.44 638 PHE A O 1
ATOM 5000 N N . ARG A 1 639 ? 15.786 -19.718 -7.247 1.00 30.75 639 ARG A N 1
ATOM 5001 C CA . ARG A 1 639 ? 15.862 -20.684 -8.324 1.00 30.75 639 ARG A CA 1
ATOM 5002 C C . ARG A 1 639 ? 14.580 -20.465 -9.097 1.00 30.75 639 ARG A C 1
ATOM 5004 O O . ARG A 1 639 ? 13.548 -21.055 -8.787 1.00 30.75 639 ARG A O 1
ATOM 5011 N N . GLY A 1 640 ? 14.646 -19.558 -10.072 1.00 31.80 640 GLY A N 1
ATOM 5012 C CA . GLY A 1 640 ? 13.683 -19.590 -11.162 1.00 31.80 640 GLY A CA 1
ATOM 5013 C C . GLY A 1 640 ? 13.564 -21.041 -11.653 1.00 31.80 640 GLY A C 1
ATOM 5014 O O . GLY A 1 640 ? 14.575 -21.757 -11.648 1.00 31.80 640 GLY A O 1
ATOM 5015 N N . PRO A 1 641 ? 12.359 -21.514 -12.016 1.00 33.12 641 PRO A N 1
ATOM 5016 C CA . PRO A 1 641 ? 12.226 -22.802 -12.681 1.00 33.12 641 PRO A CA 1
ATOM 5017 C C . PRO A 1 641 ? 13.223 -22.832 -13.839 1.00 33.12 641 PRO A C 1
ATOM 5019 O O . PRO A 1 641 ? 13.350 -21.826 -14.538 1.00 33.12 641 PRO A O 1
ATOM 5022 N N . GLY A 1 642 ? 13.967 -23.934 -13.976 1.00 38.62 642 GLY A N 1
ATOM 5023 C CA . GLY A 1 642 ? 15.025 -24.083 -14.972 1.00 38.62 642 GLY A CA 1
ATOM 5024 C C . GLY A 1 642 ? 14.587 -23.543 -16.330 1.00 38.62 642 GLY A C 1
ATOM 5025 O O . GLY A 1 642 ? 13.705 -24.111 -16.967 1.00 38.62 642 GLY A O 1
ATOM 5026 N N . ILE A 1 643 ? 15.183 -22.418 -16.728 1.00 43.25 643 ILE A N 1
ATOM 5027 C CA . ILE A 1 643 ? 15.008 -21.850 -18.059 1.00 43.25 643 ILE A CA 1
ATOM 5028 C C . ILE A 1 643 ? 15.856 -22.720 -18.983 1.00 43.25 643 ILE A C 1
ATOM 5030 O O . ILE A 1 643 ? 17.077 -22.793 -18.838 1.00 43.25 643 ILE A O 1
ATOM 5034 N N . ASP A 1 644 ? 15.179 -23.431 -19.875 1.00 45.88 644 ASP A N 1
ATOM 5035 C CA . ASP A 1 644 ? 15.769 -24.263 -20.918 1.00 45.88 644 ASP A CA 1
ATOM 5036 C C . ASP A 1 644 ? 16.729 -23.416 -21.793 1.00 45.88 644 ASP A C 1
ATOM 5038 O O . ASP A 1 644 ? 16.312 -22.364 -22.293 1.00 45.88 644 ASP A O 1
ATOM 5042 N N . PRO A 1 645 ? 18.015 -23.791 -21.972 1.00 51.09 645 PRO A N 1
ATOM 5043 C CA . PRO A 1 645 ? 19.002 -23.007 -22.724 1.00 51.09 645 PRO A CA 1
ATOM 5044 C C . PRO A 1 645 ? 18.822 -23.134 -24.254 1.00 51.09 645 PRO A C 1
ATOM 5046 O O . PRO A 1 645 ? 19.779 -23.407 -24.980 1.00 51.09 645 PRO A O 1
ATOM 5049 N N . ALA A 1 646 ? 17.603 -22.945 -24.762 1.00 58.34 646 ALA A N 1
ATOM 5050 C CA . ALA A 1 646 ? 17.190 -23.462 -26.069 1.00 58.34 646 ALA A CA 1
ATOM 5051 C C . ALA A 1 646 ? 17.667 -22.666 -27.307 1.00 58.34 646 ALA A C 1
ATOM 5053 O O . ALA A 1 646 ? 17.671 -23.212 -28.409 1.00 58.34 646 ALA A O 1
ATOM 5054 N N . ARG A 1 647 ? 18.124 -21.410 -27.186 1.00 78.19 647 ARG A N 1
ATOM 5055 C CA . ARG A 1 647 ? 18.680 -20.648 -28.328 1.00 78.19 647 ARG A CA 1
ATOM 5056 C C . ARG A 1 647 ? 19.617 -19.537 -27.859 1.00 78.19 647 ARG A C 1
ATOM 5058 O O . ARG A 1 647 ? 19.217 -18.690 -27.065 1.00 78.19 647 ARG A O 1
ATOM 5065 N N . ARG A 1 648 ? 20.858 -19.515 -28.357 1.00 83.94 648 ARG A N 1
ATOM 5066 C CA . ARG A 1 648 ? 21.829 -18.430 -28.117 1.00 83.94 648 ARG A CA 1
ATOM 5067 C C . ARG A 1 648 ? 22.004 -17.605 -29.386 1.00 83.94 648 ARG A C 1
ATOM 5069 O O . ARG A 1 648 ? 22.292 -18.164 -30.438 1.00 83.94 648 ARG A O 1
ATOM 5076 N N . ILE A 1 649 ? 21.836 -16.296 -29.263 1.00 86.25 649 ILE A N 1
ATOM 5077 C CA . ILE A 1 649 ? 22.023 -15.304 -30.319 1.00 86.25 649 ILE A CA 1
ATOM 5078 C C . ILE A 1 649 ? 23.232 -14.465 -29.931 1.00 86.25 649 ILE A C 1
ATOM 5080 O O . ILE A 1 649 ? 23.316 -13.966 -28.808 1.00 86.25 649 ILE A O 1
ATOM 5084 N N . THR A 1 650 ? 24.184 -14.331 -30.845 1.00 85.56 650 THR A N 1
ATOM 5085 C CA . THR A 1 650 ? 25.416 -13.585 -30.599 1.00 85.56 650 THR A CA 1
ATOM 5086 C C . THR A 1 650 ? 25.455 -12.359 -31.493 1.00 85.56 650 THR A C 1
ATOM 5088 O O . THR A 1 650 ? 25.266 -12.467 -32.699 1.00 85.56 650 THR A O 1
ATOM 5091 N N . HIS A 1 651 ? 25.726 -11.197 -30.903 1.00 86.31 651 HIS A N 1
ATOM 5092 C CA . HIS A 1 651 ? 25.832 -9.936 -31.627 1.00 86.31 651 HIS A CA 1
ATOM 5093 C C . HIS A 1 651 ? 27.188 -9.269 -31.387 1.00 86.31 651 HIS A C 1
ATOM 5095 O O . HIS A 1 651 ? 27.845 -9.493 -30.366 1.00 86.31 651 HIS A O 1
ATOM 5101 N N . LEU A 1 652 ? 27.618 -8.437 -32.334 1.00 84.88 652 LEU A N 1
ATOM 5102 C CA . LEU A 1 652 ? 28.838 -7.649 -32.190 1.00 84.88 652 LEU A CA 1
ATOM 5103 C C . LEU A 1 652 ? 28.644 -6.516 -31.162 1.00 84.88 652 LEU A C 1
ATOM 5105 O O . LEU A 1 652 ? 27.538 -5.975 -31.038 1.00 84.88 652 LEU A O 1
ATOM 5109 N N . PRO A 1 653 ? 29.701 -6.142 -30.418 1.00 88.19 653 PRO A N 1
ATOM 5110 C CA . PRO A 1 653 ? 29.664 -4.981 -29.537 1.00 88.19 653 PRO A CA 1
ATOM 5111 C C . PRO A 1 653 ? 29.651 -3.667 -30.330 1.00 88.19 653 PRO A C 1
ATOM 5113 O O . PRO A 1 653 ? 30.095 -3.604 -31.475 1.00 88.19 653 PRO A O 1
ATOM 5116 N N . GLY A 1 654 ? 29.223 -2.581 -29.683 1.00 85.19 654 GLY A N 1
ATOM 5117 C CA . GLY A 1 654 ? 29.437 -1.222 -30.192 1.00 85.19 654 GLY A CA 1
ATOM 5118 C C . GLY A 1 654 ? 28.566 -0.805 -31.386 1.00 85.19 654 GLY A C 1
ATOM 5119 O O . GLY A 1 654 ? 28.920 0.132 -32.102 1.00 85.19 654 GLY A O 1
ATOM 5120 N N . THR A 1 655 ? 27.427 -1.458 -31.593 1.00 88.12 655 THR A N 1
ATOM 5121 C CA . THR A 1 655 ? 26.489 -1.184 -32.697 1.00 88.12 655 THR A CA 1
ATOM 5122 C C . THR A 1 655 ? 25.484 -0.074 -32.380 1.00 88.12 655 THR A C 1
ATOM 5124 O O . THR A 1 655 ? 25.334 0.343 -31.226 1.00 88.12 655 THR A O 1
ATOM 5127 N N . SER A 1 656 ? 24.821 0.463 -33.410 1.00 92.19 656 SER A N 1
ATOM 5128 C CA . SER A 1 656 ? 23.799 1.503 -33.219 1.00 92.19 656 SER A CA 1
ATOM 5129 C C . SER A 1 656 ? 22.435 0.921 -32.824 1.00 92.19 656 SER A C 1
ATOM 5131 O O . SER A 1 656 ? 22.087 -0.198 -33.197 1.00 92.19 656 SER A O 1
ATOM 5133 N N . ASP A 1 657 ? 21.610 1.706 -32.126 1.00 91.94 657 ASP A N 1
ATOM 5134 C CA . ASP A 1 657 ? 20.211 1.362 -31.815 1.00 91.94 657 ASP A CA 1
ATOM 5135 C C . ASP A 1 657 ? 19.378 0.997 -33.060 1.00 91.94 657 ASP A C 1
ATOM 5137 O O . ASP A 1 657 ? 18.532 0.103 -33.000 1.00 91.94 657 ASP A O 1
ATOM 5141 N N . ARG A 1 658 ? 19.619 1.659 -34.199 1.00 91.00 658 ARG A N 1
ATOM 5142 C CA . ARG A 1 658 ? 18.924 1.375 -35.469 1.00 91.00 658 ARG A CA 1
ATOM 5143 C C . ARG A 1 658 ? 19.365 0.067 -36.111 1.00 91.00 658 ARG A C 1
ATOM 5145 O O . ARG A 1 658 ? 18.527 -0.654 -36.642 1.00 91.00 658 ARG A O 1
ATOM 5152 N N . GLU A 1 659 ? 20.656 -0.225 -36.065 1.00 88.50 659 GLU A N 1
ATOM 5153 C CA . GLU A 1 659 ? 21.219 -1.463 -36.597 1.00 88.50 659 GLU A CA 1
ATOM 5154 C C . GLU A 1 659 ? 20.717 -2.665 -35.792 1.00 88.50 659 GLU A C 1
ATOM 5156 O O . GLU A 1 659 ? 20.141 -3.587 -36.372 1.00 88.50 659 GLU A O 1
ATOM 5161 N N . LEU A 1 660 ? 20.777 -2.577 -34.457 1.00 89.44 660 LEU A N 1
ATOM 5162 C CA . LEU A 1 660 ? 20.178 -3.563 -33.552 1.00 89.44 660 LEU A CA 1
ATOM 5163 C C . LEU A 1 660 ? 18.694 -3.772 -33.865 1.00 89.44 660 LEU A C 1
ATOM 5165 O O . LEU A 1 660 ? 18.232 -4.906 -33.948 1.00 89.44 660 LEU A O 1
ATOM 5169 N N . ALA A 1 661 ? 17.942 -2.691 -34.092 1.00 89.62 661 ALA A N 1
ATOM 5170 C CA . ALA A 1 661 ? 16.543 -2.790 -34.488 1.00 89.62 661 ALA A CA 1
ATOM 5171 C C . ALA A 1 661 ? 16.359 -3.489 -35.848 1.00 89.62 661 ALA A C 1
ATOM 5173 O O . ALA A 1 661 ? 15.410 -4.250 -36.001 1.00 89.62 661 ALA A O 1
ATOM 5174 N N . SER A 1 662 ? 17.233 -3.257 -36.829 1.00 88.56 662 SER A N 1
ATOM 5175 C CA . SER A 1 662 ? 17.119 -3.866 -38.162 1.00 88.56 662 SER A CA 1
ATOM 5176 C C . SER A 1 662 ? 17.437 -5.366 -38.175 1.00 88.56 662 SER A C 1
ATOM 5178 O O . SER A 1 662 ? 16.737 -6.135 -38.834 1.00 88.56 662 SER A O 1
ATOM 5180 N N . VAL A 1 663 ? 18.443 -5.785 -37.402 1.00 87.31 663 VAL A N 1
ATOM 5181 C CA . VAL A 1 663 ? 18.917 -7.173 -37.353 1.00 87.31 663 VAL A CA 1
ATOM 5182 C C . VAL A 1 663 ? 18.081 -7.980 -36.364 1.00 87.31 663 VAL A C 1
ATOM 5184 O O . VAL A 1 663 ? 17.384 -8.927 -36.736 1.00 87.31 663 VAL A O 1
ATOM 5187 N N . LEU A 1 664 ? 18.069 -7.560 -35.097 1.00 89.50 664 LEU A N 1
ATOM 5188 C CA . LEU A 1 664 ? 17.534 -8.376 -34.013 1.00 89.50 664 LEU A CA 1
ATOM 5189 C C . LEU A 1 664 ? 16.007 -8.404 -33.980 1.00 89.50 664 LEU A C 1
ATOM 5191 O O . LEU A 1 664 ? 15.452 -9.377 -33.478 1.00 89.50 664 LEU A O 1
ATOM 5195 N N . ARG A 1 665 ? 15.287 -7.399 -34.508 1.00 87.12 665 ARG A N 1
ATOM 5196 C CA . ARG A 1 665 ? 13.812 -7.499 -34.587 1.00 87.12 665 ARG A CA 1
ATOM 5197 C C . ARG A 1 665 ? 13.382 -8.648 -35.490 1.00 87.12 665 ARG A C 1
ATOM 5199 O O . ARG A 1 665 ? 12.421 -9.331 -35.158 1.00 87.12 665 ARG A O 1
ATOM 5206 N N . THR A 1 666 ? 14.095 -8.855 -36.594 1.00 85.06 666 THR A N 1
ATOM 5207 C CA . THR A 1 666 ? 13.813 -9.934 -37.545 1.00 85.06 666 THR A CA 1
ATOM 5208 C C . THR A 1 666 ? 14.284 -11.272 -36.985 1.00 85.06 666 THR A C 1
ATOM 5210 O O . THR A 1 666 ? 13.521 -12.230 -36.963 1.00 85.06 666 THR A O 1
ATOM 5213 N N . GLU A 1 667 ? 15.511 -11.327 -36.460 1.00 86.06 667 GLU A N 1
ATOM 5214 C CA . GLU A 1 667 ? 16.102 -12.563 -35.931 1.00 86.06 667 GLU A CA 1
ATOM 5215 C C . GLU A 1 667 ? 15.378 -13.101 -34.687 1.00 86.06 667 GLU A C 1
ATOM 5217 O O . GLU A 1 667 ? 15.329 -14.312 -34.472 1.00 86.06 667 GLU A O 1
ATOM 5222 N N . THR A 1 668 ? 14.804 -12.207 -33.876 1.00 87.06 668 THR A N 1
ATOM 5223 C CA . THR A 1 668 ? 14.073 -12.556 -32.647 1.00 87.06 668 THR A CA 1
ATOM 5224 C C . THR A 1 668 ? 12.557 -12.464 -32.807 1.00 87.06 668 THR A C 1
ATOM 5226 O O . THR A 1 668 ? 11.848 -12.471 -31.801 1.00 87.06 668 THR A O 1
ATOM 5229 N N . ALA A 1 669 ? 12.034 -12.359 -34.033 1.00 85.00 669 ALA A N 1
ATOM 5230 C CA . ALA A 1 669 ? 10.598 -12.189 -34.272 1.00 85.00 669 ALA A CA 1
ATOM 5231 C C . ALA A 1 669 ? 9.758 -13.341 -33.689 1.00 85.00 669 ALA A C 1
ATOM 5233 O O . ALA A 1 669 ? 8.651 -13.114 -33.204 1.00 85.00 669 ALA A O 1
ATOM 5234 N N . ASP A 1 670 ? 10.310 -14.556 -33.696 1.00 85.19 670 ASP A N 1
ATOM 5235 C CA . ASP A 1 670 ? 9.714 -15.768 -33.137 1.00 85.19 670 ASP A CA 1
ATOM 5236 C C . ASP A 1 670 ? 9.963 -15.936 -31.629 1.00 85.19 670 ASP A C 1
ATOM 5238 O O . ASP A 1 670 ? 9.376 -16.825 -31.019 1.00 85.19 670 ASP A O 1
ATOM 5242 N N . VAL A 1 671 ? 10.806 -15.099 -31.011 1.00 87.00 671 VAL A N 1
ATOM 5243 C CA . VAL A 1 671 ? 11.203 -15.191 -29.597 1.00 87.00 671 VAL A CA 1
ATOM 5244 C C . VAL A 1 671 ? 10.346 -14.272 -28.731 1.00 87.00 671 VAL A C 1
ATOM 5246 O O . VAL A 1 671 ? 10.440 -13.042 -28.820 1.00 87.00 671 VAL A O 1
ATOM 5249 N N . ARG A 1 672 ? 9.578 -14.849 -27.805 1.00 87.00 672 ARG A N 1
ATOM 5250 C CA . ARG A 1 672 ? 8.757 -14.102 -26.842 1.00 87.00 672 ARG A CA 1
ATOM 5251 C C . ARG A 1 672 ? 9.569 -13.581 -25.661 1.00 87.00 672 ARG A C 1
ATOM 5253 O O . ARG A 1 672 ? 9.449 -12.400 -25.333 1.00 87.00 672 ARG A O 1
ATOM 5260 N N . LEU A 1 673 ? 10.432 -14.408 -25.072 1.00 89.81 673 LEU A N 1
ATOM 5261 C CA . LEU A 1 673 ? 11.310 -14.044 -23.956 1.00 89.81 673 LEU A CA 1
ATOM 5262 C C . LEU A 1 673 ? 12.762 -13.921 -24.424 1.00 89.81 673 LEU A C 1
ATOM 5264 O O . LEU A 1 673 ? 13.475 -14.913 -24.568 1.00 89.81 673 LEU A O 1
ATOM 5268 N N . LEU A 1 674 ? 13.220 -12.692 -24.657 1.00 92.62 674 LEU A N 1
ATOM 5269 C CA . LEU A 1 674 ? 14.617 -12.437 -24.999 1.00 92.62 674 LEU A CA 1
ATOM 5270 C C . LEU A 1 674 ? 15.397 -12.080 -23.733 1.00 92.62 674 LEU A C 1
ATOM 5272 O O . LEU A 1 674 ? 15.198 -11.005 -23.171 1.00 92.62 674 LEU A O 1
ATOM 5276 N N . HIS A 1 675 ? 16.264 -12.974 -23.275 1.00 93.25 675 HIS A N 1
ATOM 5277 C CA . HIS A 1 675 ? 17.098 -12.780 -22.095 1.00 93.25 675 HIS A CA 1
ATOM 5278 C C . HIS A 1 675 ? 18.408 -12.084 -22.467 1.00 93.25 675 HIS A C 1
ATOM 5280 O O . HIS A 1 675 ? 19.083 -12.501 -23.405 1.00 93.25 675 HIS A O 1
ATOM 5286 N N . VAL A 1 676 ? 18.792 -11.055 -21.717 1.00 93.25 676 VAL A N 1
ATOM 5287 C CA . VAL A 1 676 ? 20.057 -10.331 -21.908 1.00 93.25 676 VAL A CA 1
ATOM 5288 C C . VAL A 1 676 ? 20.586 -9.868 -20.553 1.00 93.25 676 VAL A C 1
ATOM 5290 O O . VAL A 1 676 ? 19.803 -9.463 -19.687 1.00 93.25 676 VAL A O 1
ATOM 5293 N N . THR A 1 677 ? 21.898 -9.937 -20.338 1.00 93.44 677 THR A N 1
ATOM 5294 C CA . THR A 1 677 ? 22.485 -9.351 -19.128 1.00 93.44 677 THR A CA 1
ATOM 5295 C C . THR A 1 677 ? 22.617 -7.839 -19.276 1.00 93.44 677 THR A C 1
ATOM 5297 O O . THR A 1 677 ? 22.631 -7.292 -20.383 1.00 93.44 677 THR A O 1
ATOM 5300 N N . LEU A 1 678 ? 22.680 -7.131 -18.154 1.00 92.06 678 LEU A N 1
ATOM 5301 C CA . LEU A 1 678 ? 22.853 -5.687 -18.165 1.00 92.06 678 LEU A CA 1
ATOM 5302 C C . LEU A 1 678 ? 24.204 -5.269 -18.775 1.00 92.06 678 LEU A C 1
ATOM 5304 O O . LEU A 1 678 ? 24.243 -4.257 -19.485 1.00 92.06 678 LEU A O 1
ATOM 5308 N N . ASP A 1 679 ? 25.281 -6.036 -18.569 1.00 90.56 679 ASP A N 1
ATOM 5309 C CA . ASP A 1 679 ? 26.573 -5.745 -19.203 1.00 90.56 679 ASP A CA 1
ATOM 5310 C C . ASP A 1 679 ? 26.598 -6.091 -20.700 1.00 90.56 679 ASP A C 1
ATOM 5312 O O . ASP A 1 679 ? 27.170 -5.323 -21.483 1.00 90.56 679 ASP A O 1
ATOM 5316 N N . ASP A 1 680 ? 25.923 -7.164 -21.131 1.00 92.69 680 ASP A N 1
ATOM 5317 C CA . ASP A 1 680 ? 25.746 -7.482 -22.555 1.00 92.69 680 ASP A CA 1
ATOM 5318 C C . ASP A 1 680 ? 24.958 -6.363 -23.259 1.00 92.69 680 ASP A C 1
ATOM 5320 O O . ASP A 1 680 ? 25.403 -5.825 -24.276 1.00 92.69 680 ASP A O 1
ATOM 5324 N N . ALA A 1 681 ? 23.833 -5.923 -22.679 1.00 92.62 681 ALA A N 1
ATOM 5325 C CA . ALA A 1 681 ? 23.028 -4.826 -23.223 1.00 92.62 681 ALA A CA 1
ATOM 5326 C C . ALA A 1 681 ? 23.831 -3.518 -23.334 1.00 92.62 681 ALA A C 1
ATOM 5328 O O . ALA A 1 681 ? 23.712 -2.785 -24.321 1.00 92.62 681 ALA A O 1
ATOM 5329 N N . ARG A 1 682 ? 24.677 -3.229 -22.337 1.00 92.19 682 ARG A N 1
ATOM 5330 C CA . ARG A 1 682 ? 25.592 -2.083 -22.365 1.00 92.19 682 ARG A CA 1
ATOM 5331 C C . ARG A 1 682 ? 26.644 -2.215 -23.466 1.00 92.19 682 ARG A C 1
ATOM 5333 O O . ARG A 1 682 ? 26.933 -1.231 -24.138 1.00 92.19 682 ARG A O 1
ATOM 5340 N N . SER A 1 683 ? 27.216 -3.401 -23.638 1.00 91.62 683 SER A N 1
ATOM 5341 C CA . SER A 1 683 ? 28.308 -3.654 -24.581 1.00 91.62 683 SER A CA 1
ATOM 5342 C C . SER A 1 683 ? 27.839 -3.667 -26.043 1.00 91.62 683 SER A C 1
ATOM 5344 O O . SER A 1 683 ? 28.581 -3.239 -26.927 1.00 91.62 683 SER A O 1
ATOM 5346 N N . MET A 1 684 ? 26.595 -4.083 -26.315 1.00 90.12 684 MET A N 1
ATOM 5347 C CA . MET A 1 684 ? 25.991 -4.046 -27.660 1.00 90.12 684 MET A CA 1
ATOM 5348 C C . MET A 1 684 ? 25.761 -2.628 -28.179 1.00 90.12 684 MET A C 1
ATOM 5350 O O . MET A 1 684 ? 25.927 -2.375 -29.373 1.00 90.12 684 MET A O 1
ATOM 5354 N N . LEU A 1 685 ? 25.376 -1.706 -27.296 1.00 90.62 685 LEU A N 1
ATOM 5355 C CA . LEU A 1 685 ? 24.983 -0.342 -27.643 1.00 90.62 685 LEU A CA 1
ATOM 5356 C C . LEU A 1 685 ? 26.191 0.603 -27.654 1.00 90.62 685 LEU A C 1
ATOM 5358 O O . LEU A 1 685 ? 26.575 1.165 -26.630 1.00 90.62 685 LEU A O 1
ATOM 5362 N N . GLY A 1 686 ? 26.755 0.836 -28.840 1.00 89.69 686 GLY A N 1
ATOM 5363 C CA . GLY A 1 686 ? 27.842 1.796 -29.042 1.00 89.69 686 GLY A CA 1
ATOM 5364 C C . GLY A 1 686 ? 27.371 3.241 -29.186 1.00 89.69 686 GLY A C 1
ATOM 5365 O O . GLY A 1 686 ? 28.047 4.159 -28.723 1.00 89.69 686 GLY A O 1
ATOM 5366 N N . CYS A 1 687 ? 26.218 3.468 -29.822 1.00 93.50 687 CYS A N 1
ATOM 5367 C CA . CYS A 1 687 ? 25.653 4.803 -30.010 1.00 93.50 687 CYS A CA 1
ATOM 5368 C C . CYS A 1 687 ? 24.132 4.771 -30.220 1.00 93.50 687 CYS A C 1
ATOM 5370 O O . CYS A 1 687 ? 23.553 3.732 -30.531 1.00 93.50 687 CYS A O 1
ATOM 5372 N N . VAL A 1 688 ? 23.484 5.927 -30.065 1.00 94.81 688 VAL A N 1
ATOM 5373 C CA . VAL A 1 688 ? 22.051 6.118 -30.335 1.00 94.81 688 VAL A CA 1
ATOM 5374 C C . VAL A 1 688 ? 21.807 7.152 -31.425 1.00 94.81 688 VAL A C 1
ATOM 5376 O O . VAL A 1 688 ? 22.531 8.145 -31.555 1.00 94.81 688 VAL A O 1
ATOM 5379 N N . SER A 1 689 ? 20.751 6.926 -32.198 1.00 92.81 689 SER A N 1
ATOM 5380 C CA . SER A 1 689 ? 20.364 7.767 -33.324 1.00 92.81 689 SER A CA 1
ATOM 5381 C C . SER A 1 689 ? 19.673 9.074 -32.928 1.00 92.81 689 SER A C 1
ATOM 5383 O O . SER A 1 689 ? 19.803 10.060 -33.651 1.00 92.81 689 SER A O 1
ATOM 5385 N N . ASP A 1 690 ? 18.995 9.121 -31.779 1.00 92.00 690 ASP A N 1
ATOM 5386 C CA . ASP A 1 690 ? 18.419 10.343 -31.201 1.00 92.00 690 ASP A CA 1
ATOM 5387 C C . ASP A 1 690 ? 18.722 10.434 -29.702 1.00 92.00 690 ASP A C 1
ATOM 5389 O O . ASP A 1 690 ? 17.927 10.066 -28.832 1.00 92.00 690 ASP A O 1
ATOM 5393 N N . ARG A 1 691 ? 19.903 10.966 -29.380 1.00 94.06 691 ARG A N 1
ATOM 5394 C CA . ARG A 1 691 ? 20.334 11.152 -27.994 1.00 94.06 691 ARG A CA 1
ATOM 5395 C C . ARG A 1 691 ? 19.402 12.079 -27.211 1.00 94.06 691 ARG A C 1
ATOM 5397 O O . ARG A 1 691 ? 19.256 11.885 -26.006 1.00 94.06 691 ARG A O 1
ATOM 5404 N N . ARG A 1 692 ? 18.760 13.071 -27.846 1.00 93.81 692 ARG A N 1
ATOM 5405 C CA . ARG A 1 692 ? 17.872 14.021 -27.146 1.00 93.81 692 ARG A CA 1
ATOM 5406 C C . ARG A 1 692 ? 16.604 13.327 -26.656 1.00 93.81 692 ARG A C 1
ATOM 5408 O O . ARG A 1 692 ? 16.214 13.541 -25.508 1.00 93.81 692 ARG A O 1
ATOM 5415 N N . ALA A 1 693 ? 16.011 12.460 -27.477 1.00 92.31 693 ALA A N 1
ATOM 5416 C CA . ALA A 1 693 ? 14.870 11.648 -27.062 1.00 92.31 693 ALA A CA 1
ATOM 5417 C C . ALA A 1 693 ? 15.214 10.755 -25.859 1.00 92.31 693 ALA A C 1
ATOM 5419 O O . ALA A 1 693 ? 14.433 10.686 -24.910 1.00 92.31 693 ALA A O 1
ATOM 5420 N N . PHE A 1 694 ? 16.399 10.135 -25.848 1.00 95.06 694 PHE A N 1
ATOM 5421 C CA . PHE A 1 694 ? 16.837 9.312 -24.716 1.00 95.06 694 PHE A CA 1
ATOM 5422 C C . PHE A 1 694 ? 17.148 10.123 -23.455 1.00 95.06 694 PHE A C 1
ATOM 5424 O O . PHE A 1 694 ? 16.811 9.668 -22.367 1.00 95.06 694 PHE A O 1
ATOM 5431 N N . VAL A 1 695 ? 17.705 11.336 -23.566 1.00 95.44 695 VAL A N 1
ATOM 5432 C CA . VAL A 1 695 ? 17.842 12.245 -22.409 1.00 95.44 695 VAL A CA 1
ATOM 5433 C C . VAL A 1 695 ? 16.471 12.532 -21.789 1.00 95.44 695 VAL A C 1
ATOM 5435 O O . VAL A 1 695 ? 16.314 12.402 -20.576 1.00 95.44 695 VAL A O 1
ATOM 5438 N N . SER A 1 696 ? 15.469 12.870 -22.607 1.00 94.31 696 SER A N 1
ATOM 5439 C CA . SER A 1 696 ? 14.106 13.139 -22.127 1.00 94.31 696 SER A CA 1
ATOM 5440 C C . SER A 1 696 ? 13.460 11.901 -21.495 1.00 94.31 696 SER A C 1
ATOM 5442 O O . SER A 1 696 ? 12.882 11.989 -20.411 1.00 94.31 696 SER A O 1
ATOM 5444 N N . LEU A 1 697 ? 13.614 10.732 -22.126 1.00 94.94 697 LEU A N 1
ATOM 5445 C CA . LEU A 1 697 ? 13.137 9.463 -21.577 1.00 94.94 697 LEU A CA 1
ATOM 5446 C C . LEU A 1 697 ? 13.797 9.155 -20.230 1.00 94.94 697 LEU A C 1
ATOM 5448 O O . LEU A 1 697 ? 13.113 8.800 -19.277 1.00 94.94 697 LEU A O 1
ATOM 5452 N N . PHE A 1 698 ? 15.112 9.327 -20.111 1.00 96.38 698 PHE A N 1
ATOM 5453 C CA . PHE A 1 698 ? 15.828 9.007 -18.879 1.00 96.38 698 PHE A CA 1
ATOM 5454 C C . PHE A 1 698 ? 15.469 9.964 -17.742 1.00 96.38 698 PHE A C 1
ATOM 5456 O O . PHE A 1 698 ? 15.277 9.525 -16.608 1.00 96.38 698 PHE A O 1
ATOM 5463 N N . GLN A 1 699 ? 15.297 11.253 -18.042 1.00 93.81 699 GLN A N 1
ATOM 5464 C CA . GLN A 1 699 ? 14.760 12.217 -17.083 1.00 93.81 699 GLN A CA 1
ATOM 5465 C C . GLN A 1 699 ? 13.382 11.785 -16.575 1.00 93.81 699 GLN A C 1
ATOM 5467 O O . GLN A 1 699 ? 13.120 11.877 -15.379 1.00 93.81 699 GLN A O 1
ATOM 5472 N N . MET A 1 700 ? 12.520 11.259 -17.443 1.00 92.94 700 MET A N 1
ATOM 5473 C CA . MET A 1 700 ? 11.213 10.758 -17.028 1.00 92.94 700 MET A CA 1
ATOM 5474 C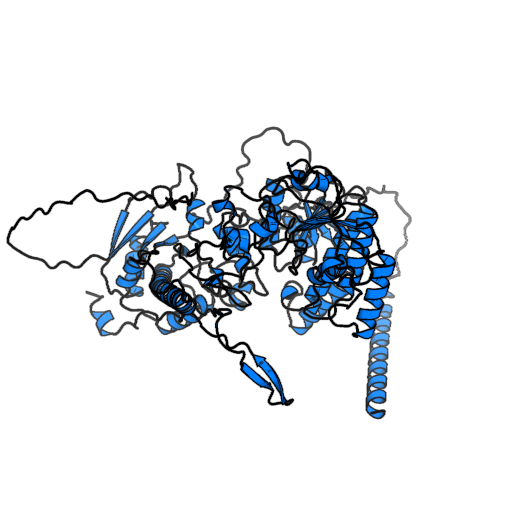 C . MET A 1 700 ? 11.324 9.500 -16.153 1.00 92.94 700 MET A C 1
ATOM 5476 O O . MET A 1 700 ? 10.770 9.468 -15.057 1.00 92.94 700 MET A O 1
ATOM 5480 N N . LEU A 1 701 ? 12.057 8.481 -16.606 1.00 94.81 701 LEU A N 1
ATOM 5481 C CA . LEU A 1 701 ? 12.058 7.153 -15.980 1.00 94.81 701 LEU A CA 1
ATOM 5482 C C . LEU A 1 701 ? 12.934 7.039 -14.724 1.00 94.81 701 LEU A C 1
ATOM 5484 O O . LEU A 1 701 ? 12.712 6.141 -13.914 1.00 94.81 701 LEU A O 1
ATOM 5488 N N . PHE A 1 702 ? 13.932 7.911 -14.550 1.00 94.25 702 PHE A N 1
ATOM 5489 C CA . PHE A 1 702 ? 14.939 7.764 -13.492 1.00 94.25 702 PHE A CA 1
ATOM 5490 C C . PHE A 1 702 ? 15.012 8.945 -12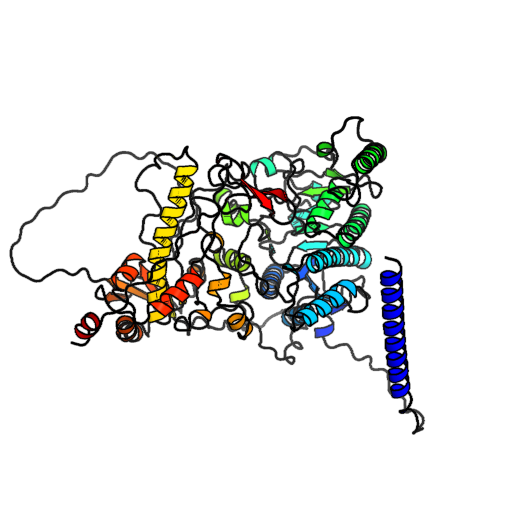.519 1.00 94.25 702 PHE A C 1
ATOM 5492 O O . PHE A 1 702 ? 15.672 8.820 -11.486 1.00 94.25 702 PHE A O 1
ATOM 5499 N N . THR A 1 703 ? 14.356 10.082 -12.769 1.00 89.69 703 THR A N 1
ATOM 5500 C CA . THR A 1 703 ? 14.417 11.211 -11.822 1.00 89.69 703 THR A CA 1
ATOM 5501 C C . THR A 1 703 ? 13.726 10.848 -10.513 1.00 89.69 703 THR A C 1
ATOM 5503 O O . THR A 1 703 ? 12.502 10.825 -10.415 1.00 89.69 703 THR A O 1
ATOM 5506 N N . HIS A 1 704 ? 14.530 10.568 -9.492 1.00 84.56 704 HIS A N 1
ATOM 5507 C CA . HIS A 1 704 ? 14.067 10.116 -8.193 1.00 84.56 704 HIS A CA 1
ATOM 5508 C C . HIS A 1 704 ? 14.847 10.838 -7.102 1.00 84.56 704 HIS A C 1
ATOM 5510 O O . HIS A 1 704 ? 16.081 10.844 -7.097 1.00 84.56 704 HIS A O 1
ATOM 5516 N N . ARG A 1 705 ? 14.113 11.434 -6.164 1.00 74.81 705 ARG A N 1
ATOM 5517 C CA . ARG A 1 705 ? 14.689 12.038 -4.966 1.00 74.81 705 ARG A CA 1
ATOM 5518 C C . ARG A 1 705 ? 14.638 11.013 -3.847 1.00 74.81 705 ARG A C 1
ATOM 5520 O O . ARG A 1 705 ? 13.551 10.610 -3.442 1.00 74.81 705 ARG A O 1
ATOM 5527 N N . TRP A 1 706 ? 15.809 10.615 -3.373 1.00 75.94 706 TRP A N 1
ATOM 5528 C CA . TRP A 1 706 ? 15.953 9.828 -2.162 1.00 75.94 706 TRP A CA 1
ATOM 5529 C C . TRP A 1 706 ? 16.498 10.724 -1.050 1.00 75.94 706 TRP A C 1
ATOM 5531 O O . TRP A 1 706 ? 17.014 11.819 -1.294 1.00 75.94 706 TRP A O 1
ATOM 5541 N N . CYS A 1 707 ? 16.286 10.309 0.189 1.00 66.69 707 CYS A N 1
ATOM 5542 C CA . CYS A 1 707 ? 16.581 11.133 1.338 1.00 66.69 707 CYS A CA 1
ATOM 5543 C C . CYS A 1 707 ? 17.194 10.288 2.446 1.00 66.69 707 CYS A C 1
ATOM 5545 O O . CYS A 1 707 ? 16.470 9.684 3.231 1.00 66.69 707 CYS A O 1
ATOM 5547 N N . PHE A 1 708 ? 18.526 10.255 2.510 1.00 64.12 708 PHE A N 1
ATOM 5548 C CA . PHE A 1 708 ? 19.216 9.702 3.668 1.00 64.12 708 PHE A CA 1
ATOM 5549 C C . PHE A 1 708 ? 19.308 10.760 4.754 1.00 64.12 708 PHE A C 1
ATOM 5551 O O . PHE A 1 708 ? 19.921 11.808 4.548 1.00 64.12 708 PHE A O 1
ATOM 5558 N N . ARG A 1 709 ? 18.709 10.483 5.906 1.00 62.38 709 ARG A N 1
ATOM 5559 C CA . ARG A 1 709 ? 18.832 11.322 7.095 1.00 62.38 709 ARG A CA 1
ATOM 5560 C C . ARG A 1 709 ? 19.226 10.415 8.263 1.00 62.38 709 ARG A C 1
ATOM 5562 O O . ARG A 1 709 ? 18.325 9.957 8.958 1.00 62.38 709 ARG A O 1
ATOM 5569 N N . PRO A 1 710 ? 20.505 10.066 8.451 1.00 58.53 710 PRO A N 1
ATOM 5570 C CA . PRO A 1 710 ? 20.896 9.349 9.654 1.00 58.53 710 PRO A CA 1
ATOM 5571 C C . PRO A 1 710 ? 20.561 10.243 10.861 1.00 58.53 710 PRO A C 1
ATOM 5573 O O . PRO A 1 710 ? 20.743 11.462 10.785 1.00 58.53 710 PRO A O 1
ATOM 5576 N N . GLU A 1 711 ? 20.009 9.688 11.942 1.00 52.94 711 GLU A N 1
ATOM 5577 C CA . GLU A 1 711 ? 19.767 10.434 13.195 1.00 52.94 711 GLU A CA 1
ATOM 5578 C C . GLU A 1 711 ? 21.041 11.136 13.694 1.00 52.94 711 GLU A C 1
ATOM 5580 O O . GLU A 1 711 ? 20.971 12.187 14.329 1.00 52.94 711 GLU A O 1
ATOM 5585 N N . GLU A 1 712 ? 22.187 10.585 13.302 1.00 51.47 712 GLU A N 1
ATOM 5586 C CA . GLU A 1 712 ? 23.552 10.996 13.579 1.00 51.47 712 GLU A CA 1
ATOM 5587 C C . GLU A 1 712 ? 24.062 12.158 12.686 1.00 51.47 712 GLU A C 1
ATOM 5589 O O . GLU A 1 712 ? 25.160 12.663 12.919 1.00 51.47 712 GLU A O 1
ATOM 5594 N N . MET A 1 713 ? 23.300 12.617 11.674 1.00 48.47 713 MET A N 1
ATOM 5595 C CA . MET A 1 713 ? 23.661 13.783 10.845 1.00 48.47 713 MET A CA 1
ATOM 5596 C C . MET A 1 713 ? 23.185 15.119 11.434 1.00 48.47 713 MET A C 1
ATOM 5598 O O . MET A 1 713 ? 22.019 15.304 11.779 1.00 48.47 713 MET A O 1
ATOM 5602 N N . ILE A 1 714 ? 24.138 16.054 11.494 1.00 46.78 714 ILE A N 1
ATOM 5603 C CA . ILE A 1 714 ? 24.093 17.355 12.172 1.00 46.78 714 ILE A CA 1
ATOM 5604 C C . ILE A 1 714 ? 23.090 18.342 11.552 1.00 46.78 714 ILE A C 1
ATOM 5606 O O . ILE A 1 714 ? 23.000 18.495 10.336 1.00 46.78 714 ILE A O 1
ATOM 5610 N N . GLU A 1 715 ? 22.419 19.002 12.494 1.00 50.62 715 GLU A N 1
ATOM 5611 C CA . GLU A 1 715 ? 21.596 20.211 12.550 1.00 50.62 715 GLU A CA 1
ATOM 5612 C C . GLU A 1 715 ? 20.688 20.648 11.377 1.00 50.62 715 GLU A C 1
ATOM 5614 O O . GLU A 1 715 ? 21.110 20.819 10.231 1.00 50.62 715 GLU A O 1
ATOM 5619 N N . PRO A 1 716 ? 19.415 20.935 11.693 1.00 52.97 716 PRO A N 1
ATOM 5620 C CA . PRO A 1 716 ? 18.447 21.493 10.760 1.00 52.97 716 PRO A CA 1
ATOM 5621 C C . PRO A 1 716 ? 18.856 22.911 10.321 1.00 52.97 716 PRO A C 1
ATOM 5623 O O . PRO A 1 716 ? 19.397 23.693 11.104 1.00 52.97 716 PRO A O 1
ATOM 5626 N N . ARG A 1 717 ? 18.607 23.281 9.054 1.00 50.50 717 ARG A N 1
ATOM 5627 C CA . ARG A 1 717 ? 18.879 24.654 8.597 1.00 50.50 717 ARG A CA 1
ATOM 5628 C C . ARG A 1 717 ? 17.717 25.553 8.949 1.00 50.50 717 ARG A C 1
ATOM 5630 O O . ARG A 1 717 ? 16.631 25.397 8.418 1.00 50.50 717 ARG A O 1
ATOM 5637 N N . ASN A 1 718 ? 17.987 26.586 9.720 1.00 58.34 718 ASN A N 1
ATOM 5638 C CA . ASN A 1 718 ? 17.066 27.695 9.890 1.00 58.34 718 ASN A CA 1
ATOM 5639 C C . ASN A 1 718 ? 16.945 28.494 8.581 1.00 58.34 718 ASN A C 1
ATOM 5641 O O . ASN A 1 718 ? 17.898 29.144 8.152 1.00 58.34 718 ASN A O 1
ATOM 5645 N N . VAL A 1 719 ? 15.784 28.429 7.928 1.00 58.66 719 VAL A N 1
ATOM 5646 C CA . VAL A 1 719 ? 15.435 29.267 6.776 1.00 58.66 719 VAL A CA 1
ATOM 5647 C C . VAL A 1 719 ? 14.456 30.327 7.238 1.00 58.66 719 VAL A C 1
ATOM 5649 O O . VAL A 1 719 ? 13.354 30.028 7.692 1.00 58.66 719 VAL A O 1
ATOM 5652 N N . THR A 1 720 ? 14.865 31.581 7.099 1.00 61.94 720 THR A N 1
ATOM 5653 C CA . THR A 1 720 ? 14.018 32.730 7.399 1.00 61.94 720 THR A CA 1
ATOM 5654 C C . THR A 1 720 ? 13.220 33.109 6.159 1.00 61.94 720 THR A C 1
ATOM 5656 O O . THR A 1 720 ? 13.792 33.403 5.107 1.00 61.94 720 THR A O 1
ATOM 5659 N N . ASN A 1 721 ? 11.894 33.085 6.260 1.00 58.25 721 ASN A N 1
ATOM 5660 C CA . ASN A 1 721 ? 11.012 33.544 5.201 1.00 58.25 721 ASN A CA 1
ATOM 5661 C C . ASN A 1 721 ? 11.216 35.055 4.992 1.00 58.25 721 ASN A C 1
ATOM 5663 O O . ASN A 1 721 ? 11.019 35.866 5.894 1.00 58.25 721 ASN A O 1
ATOM 5667 N N . ALA A 1 722 ? 11.610 35.439 3.776 1.00 56.78 722 ALA A N 1
ATOM 5668 C CA . ALA A 1 722 ? 11.940 36.820 3.427 1.00 56.78 722 ALA A CA 1
ATOM 5669 C C . ALA A 1 722 ? 10.740 37.786 3.495 1.00 56.78 722 ALA A C 1
ATOM 5671 O O . ALA A 1 722 ? 10.938 38.998 3.482 1.00 56.78 722 ALA A O 1
ATOM 5672 N N . THR A 1 723 ? 9.507 37.267 3.543 1.00 59.22 723 THR A N 1
ATOM 5673 C CA . THR A 1 723 ? 8.286 38.091 3.563 1.00 59.22 723 THR A CA 1
ATOM 5674 C C . THR A 1 723 ? 7.758 38.410 4.959 1.00 59.22 723 THR A C 1
ATOM 5676 O O . THR A 1 723 ? 7.168 39.473 5.134 1.00 59.22 723 THR A O 1
ATOM 5679 N N . ASP A 1 724 ? 7.979 37.545 5.950 1.00 70.88 724 ASP A N 1
ATOM 5680 C CA . ASP A 1 724 ? 7.456 37.721 7.315 1.00 70.88 724 ASP A CA 1
ATOM 5681 C C . ASP A 1 724 ? 8.530 37.603 8.415 1.00 70.88 724 ASP A C 1
ATOM 5683 O O . ASP A 1 724 ? 8.227 37.793 9.592 1.00 70.88 724 ASP A O 1
ATOM 5687 N N . GLY A 1 725 ? 9.789 37.324 8.053 1.00 62.00 725 GLY A N 1
ATOM 5688 C CA . GLY A 1 725 ? 10.904 37.205 8.993 1.00 62.00 725 GLY A CA 1
ATOM 5689 C C . GLY A 1 725 ? 10.843 35.963 9.888 1.00 62.00 725 GLY A C 1
ATOM 5690 O O . GLY A 1 725 ? 11.652 35.845 10.808 1.00 62.00 725 GLY A O 1
ATOM 5691 N N . THR A 1 726 ? 9.910 35.037 9.646 1.00 58.56 726 THR A N 1
ATOM 5692 C CA . THR A 1 726 ? 9.787 33.807 10.433 1.00 58.56 726 THR A CA 1
ATOM 5693 C C . THR A 1 726 ? 10.883 32.822 10.051 1.00 58.56 726 THR A C 1
ATOM 5695 O O . THR A 1 726 ? 11.081 32.498 8.881 1.00 58.56 726 THR A O 1
ATOM 5698 N N . THR A 1 727 ? 11.634 32.356 11.044 1.00 47.78 727 THR A N 1
ATOM 5699 C CA . THR A 1 727 ? 12.653 31.323 10.861 1.00 47.78 727 THR A CA 1
ATOM 5700 C C . THR A 1 727 ? 12.024 29.963 11.102 1.00 47.78 727 THR A C 1
ATOM 5702 O O . THR A 1 727 ? 11.578 29.671 12.209 1.00 47.78 727 THR A O 1
ATOM 5705 N N . HIS A 1 728 ? 12.006 29.131 10.068 1.00 53.66 728 HIS A N 1
ATOM 5706 C CA . HIS A 1 728 ? 11.592 27.742 10.164 1.00 53.66 728 HIS A CA 1
ATOM 5707 C C . HIS A 1 728 ? 12.804 26.841 9.962 1.00 53.66 728 HIS A C 1
ATOM 5709 O O . HIS A 1 728 ? 13.610 27.070 9.060 1.00 53.66 728 HIS A O 1
ATOM 5715 N N . GLU A 1 729 ? 12.923 25.797 10.777 1.00 52.19 729 GLU A N 1
ATOM 5716 C CA . GLU A 1 729 ? 13.808 24.686 10.449 1.00 52.19 729 GLU A CA 1
ATOM 5717 C C . GLU A 1 729 ? 13.378 24.071 9.119 1.00 52.19 729 GLU A C 1
ATOM 5719 O O . GLU A 1 729 ? 12.235 23.649 8.935 1.00 52.19 729 GLU A O 1
ATOM 5724 N N . VAL A 1 730 ? 14.3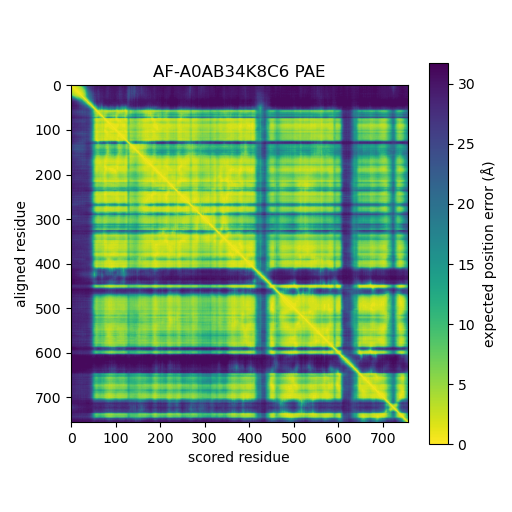18 23.995 8.193 1.00 54.03 730 VAL A N 1
ATOM 5725 C CA . VAL A 1 730 ? 14.201 23.262 6.949 1.00 54.03 730 VAL A CA 1
ATOM 5726 C C . VAL A 1 730 ? 15.229 22.150 6.999 1.00 54.03 730 VAL A C 1
ATOM 5728 O O . VAL A 1 730 ? 16.442 22.377 7.038 1.00 54.03 730 VAL A O 1
ATOM 5731 N N . ASP A 1 731 ? 14.720 20.925 6.978 1.00 52.91 731 ASP A N 1
ATOM 5732 C CA . ASP A 1 731 ? 15.527 19.733 6.784 1.00 52.91 731 ASP A CA 1
ATOM 5733 C C . ASP A 1 731 ? 16.301 19.852 5.461 1.00 52.91 731 ASP A C 1
ATOM 5735 O O . ASP A 1 731 ? 15.716 19.904 4.374 1.00 52.91 731 ASP A O 1
ATOM 5739 N N . VAL A 1 732 ? 17.636 19.876 5.528 1.00 52.94 732 VAL A N 1
ATOM 5740 C CA . VAL A 1 732 ? 18.477 19.853 4.326 1.00 52.94 732 VAL A CA 1
ATOM 5741 C C . VAL A 1 732 ? 18.541 18.424 3.821 1.00 52.94 732 VAL A C 1
ATOM 5743 O O . VAL A 1 732 ? 19.419 17.649 4.185 1.00 52.94 732 VAL A O 1
ATOM 5746 N N . CYS A 1 733 ? 17.604 18.071 2.953 1.00 59.00 733 CYS A N 1
ATOM 5747 C CA . CYS A 1 733 ? 17.648 16.804 2.254 1.00 59.00 733 CYS A CA 1
ATOM 5748 C C . CYS A 1 733 ? 17.586 16.991 0.744 1.00 59.00 733 CYS A C 1
ATOM 5750 O O . CYS A 1 733 ? 16.531 17.335 0.225 1.00 59.00 733 CYS A O 1
ATOM 5752 N N . MET A 1 734 ? 18.687 16.697 0.042 1.00 52.88 734 MET A N 1
ATOM 5753 C CA . MET A 1 734 ? 18.678 16.295 -1.371 1.00 52.88 734 MET A CA 1
ATOM 5754 C C . MET A 1 734 ? 19.924 15.460 -1.706 1.00 52.88 734 MET A C 1
ATOM 5756 O O . MET A 1 734 ? 20.944 16.000 -2.123 1.00 52.88 734 MET A O 1
ATOM 5760 N N . TRP A 1 735 ? 19.819 14.134 -1.575 1.00 60.03 735 TRP A N 1
ATOM 5761 C CA . TRP A 1 735 ? 20.709 13.180 -2.247 1.00 60.03 735 TRP A CA 1
ATOM 5762 C C . TRP A 1 735 ? 19.867 12.411 -3.266 1.00 60.03 735 TRP A C 1
ATOM 5764 O O . TRP A 1 735 ? 19.208 11.426 -2.955 1.00 60.03 735 TRP A O 1
ATOM 5774 N N . GLY A 1 736 ? 19.815 12.913 -4.498 1.00 64.00 736 GLY A N 1
ATOM 5775 C CA . GLY A 1 736 ? 19.159 12.204 -5.594 1.00 64.00 736 GLY A CA 1
ATOM 5776 C C . GLY A 1 736 ? 20.047 11.089 -6.130 1.00 64.00 736 GLY A C 1
ATOM 5777 O O . GLY A 1 736 ? 21.274 11.197 -6.122 1.00 64.00 736 GLY A O 1
ATOM 5778 N N . PHE A 1 737 ? 19.430 10.043 -6.667 1.00 85.38 737 PHE A N 1
ATOM 5779 C CA . PHE A 1 737 ? 20.160 9.169 -7.572 1.00 85.38 737 PHE A CA 1
ATOM 5780 C C . PHE A 1 737 ? 20.460 9.934 -8.862 1.00 85.38 737 PHE A C 1
ATOM 5782 O O . PHE A 1 737 ? 19.609 10.675 -9.368 1.00 85.38 737 PHE A O 1
ATOM 5789 N N . ALA A 1 738 ? 21.653 9.740 -9.415 1.00 88.19 738 ALA A N 1
ATOM 5790 C CA . ALA A 1 738 ? 22.012 10.356 -10.681 1.00 88.19 738 ALA A CA 1
ATOM 5791 C C . ALA A 1 738 ? 21.044 9.881 -11.774 1.00 88.19 738 ALA A C 1
ATOM 5793 O O . ALA A 1 738 ? 20.672 8.701 -11.839 1.00 88.19 738 ALA A O 1
ATOM 5794 N N . VAL A 1 739 ? 20.608 10.802 -12.635 1.00 92.75 739 VAL A N 1
ATOM 5795 C CA . VAL A 1 739 ? 19.921 10.417 -13.871 1.00 92.75 739 VAL A CA 1
ATOM 5796 C C . VAL A 1 739 ? 20.969 9.750 -14.766 1.00 92.75 739 VAL A C 1
ATOM 5798 O O . VAL A 1 739 ? 22.018 10.358 -14.993 1.00 92.75 739 VAL A O 1
ATOM 5801 N N . PRO A 1 740 ? 20.733 8.517 -15.252 1.00 95.88 740 PRO A N 1
ATOM 5802 C CA . PRO A 1 740 ? 21.661 7.844 -16.148 1.00 95.88 740 PRO A CA 1
ATOM 5803 C C . PRO A 1 740 ? 22.011 8.694 -17.367 1.00 95.88 740 PRO A C 1
ATOM 5805 O O . PRO A 1 740 ? 21.191 9.466 -17.866 1.00 95.88 740 PRO A O 1
ATOM 5808 N N . THR A 1 741 ? 23.221 8.518 -17.885 1.00 95.31 741 THR A N 1
ATOM 5809 C CA . THR A 1 741 ? 23.634 9.133 -19.148 1.00 95.31 741 THR A CA 1
ATOM 5810 C C . THR A 1 741 ? 23.311 8.180 -20.302 1.00 95.31 741 THR A C 1
ATOM 5812 O O . THR A 1 741 ? 23.683 7.006 -20.221 1.00 95.31 741 THR A O 1
ATOM 5815 N N . PRO A 1 742 ? 22.628 8.635 -21.372 1.00 94.19 742 PRO A N 1
ATOM 5816 C CA . PRO A 1 742 ? 22.391 7.806 -22.551 1.00 94.19 742 PRO A CA 1
ATOM 5817 C C . PRO A 1 742 ? 23.681 7.558 -23.339 1.00 94.19 742 PRO A C 1
ATOM 5819 O O . PRO A 1 742 ? 24.625 8.350 -23.212 1.00 94.19 742 PRO A O 1
ATOM 5822 N N . PRO A 1 743 ? 23.711 6.514 -24.192 1.00 94.00 743 PRO A N 1
ATOM 5823 C CA . PRO A 1 743 ? 24.826 6.285 -25.105 1.00 94.00 743 PRO A CA 1
ATOM 5824 C C . PRO A 1 743 ? 25.141 7.537 -25.950 1.00 94.00 743 PRO A C 1
ATOM 5826 O O . PRO A 1 743 ? 24.288 8.425 -26.111 1.00 94.00 743 PRO A O 1
ATOM 5829 N N . PRO A 1 744 ? 26.364 7.659 -26.492 1.00 94.38 744 PRO A N 1
ATOM 5830 C CA . PRO A 1 744 ? 26.723 8.796 -27.330 1.00 94.38 744 PRO A CA 1
ATOM 5831 C C . PRO A 1 744 ? 25.877 8.837 -28.611 1.00 94.38 744 PRO A C 1
ATOM 5833 O O . PRO A 1 744 ? 25.346 7.830 -29.070 1.00 94.38 744 PRO A O 1
ATOM 5836 N N . GLN A 1 745 ? 25.759 10.023 -29.208 1.00 95.00 745 GLN A N 1
ATOM 5837 C CA . GLN A 1 745 ? 25.082 10.197 -30.493 1.00 95.00 745 GLN A CA 1
ATOM 5838 C C . GLN A 1 745 ? 25.921 9.544 -31.601 1.00 95.00 745 GLN A C 1
ATOM 5840 O O . GLN A 1 745 ? 27.127 9.786 -31.665 1.00 95.00 745 GLN A O 1
ATOM 5845 N N . CYS A 1 746 ? 25.301 8.767 -32.491 1.00 91.94 746 CYS A N 1
ATOM 5846 C CA . CYS A 1 746 ? 26.020 8.168 -33.618 1.00 91.94 746 CYS A CA 1
ATOM 5847 C C . CYS A 1 746 ? 26.632 9.249 -34.526 1.00 91.94 746 CYS A C 1
ATOM 5849 O O . CYS A 1 746 ? 25.953 10.201 -34.919 1.00 91.94 746 CYS A O 1
ATOM 5851 N N . THR A 1 747 ? 27.916 9.102 -34.870 1.00 86.00 747 THR A N 1
ATOM 5852 C CA . THR A 1 747 ? 28.604 10.013 -35.800 1.00 86.00 747 THR A CA 1
ATOM 5853 C C . THR A 1 747 ? 28.468 9.533 -37.253 1.00 86.00 747 THR A C 1
ATOM 5855 O O . THR A 1 747 ? 28.320 8.332 -37.488 1.00 86.00 747 THR A O 1
ATOM 5858 N N . PRO A 1 748 ? 28.594 10.420 -38.262 1.00 67.62 748 PRO A N 1
ATOM 5859 C CA . PRO A 1 748 ? 28.518 10.030 -39.674 1.00 67.62 748 PRO A CA 1
ATOM 5860 C C . PRO A 1 748 ? 29.573 8.998 -40.108 1.00 67.62 748 PRO A C 1
ATOM 5862 O O . PRO A 1 748 ? 29.337 8.251 -41.050 1.00 67.62 748 PRO A O 1
ATOM 5865 N N . LYS A 1 749 ? 30.734 8.944 -39.434 1.00 57.69 749 LYS A N 1
ATOM 5866 C CA . LYS A 1 749 ? 31.769 7.921 -39.676 1.00 57.69 749 LYS A CA 1
ATOM 5867 C C . LYS A 1 749 ? 31.375 6.559 -39.105 1.00 57.69 749 LYS A C 1
ATOM 5869 O O . LYS A 1 749 ? 31.570 5.555 -39.778 1.00 57.69 749 LYS A O 1
ATOM 5874 N N . MET A 1 750 ? 30.780 6.535 -37.911 1.00 56.66 750 MET A N 1
ATOM 5875 C CA . MET A 1 750 ? 30.259 5.302 -37.308 1.00 56.66 750 MET A CA 1
ATOM 5876 C C . MET A 1 750 ? 29.107 4.727 -38.141 1.00 56.66 750 MET A C 1
ATOM 5878 O O . MET A 1 750 ? 29.086 3.533 -38.383 1.00 56.66 750 MET A O 1
ATOM 5882 N N . ALA A 1 751 ? 28.245 5.583 -38.701 1.00 48.44 751 ALA A N 1
ATOM 5883 C CA . ALA A 1 751 ? 27.159 5.160 -39.587 1.00 48.44 751 ALA A CA 1
ATOM 5884 C C . ALA A 1 751 ? 27.624 4.594 -40.951 1.00 48.44 751 ALA A C 1
ATOM 5886 O O . ALA A 1 751 ? 26.865 3.877 -41.591 1.00 48.44 751 ALA A O 1
ATOM 5887 N N . ARG A 1 752 ? 28.845 4.920 -41.418 1.00 43.53 752 ARG A N 1
ATOM 5888 C CA . ARG A 1 752 ? 29.388 4.474 -42.723 1.00 43.53 752 ARG A CA 1
ATOM 5889 C C . ARG A 1 752 ? 30.189 3.171 -42.664 1.00 43.53 752 ARG A C 1
ATOM 5891 O O . ARG A 1 752 ? 30.262 2.487 -43.675 1.00 43.53 752 ARG A O 1
ATOM 5898 N N . HIS A 1 753 ? 30.770 2.815 -41.516 1.00 47.31 753 HIS A N 1
ATOM 5899 C CA . HIS A 1 753 ? 31.395 1.495 -41.316 1.00 47.31 753 HIS A CA 1
ATOM 5900 C C . HIS A 1 753 ? 30.370 0.370 -41.072 1.00 47.31 753 HIS A C 1
ATOM 5902 O O . HIS A 1 753 ? 30.763 -0.780 -40.937 1.00 47.31 753 HIS A O 1
ATOM 5908 N N . GLN A 1 754 ? 29.077 0.706 -41.017 1.00 45.91 754 GLN A N 1
ATOM 5909 C CA . GLN A 1 754 ? 27.962 -0.178 -40.650 1.00 45.91 754 GLN A CA 1
ATOM 5910 C C . GLN A 1 754 ? 27.035 -0.514 -41.841 1.00 45.91 754 GLN A C 1
ATOM 5912 O O . GLN A 1 754 ? 25.998 -1.141 -41.663 1.00 45.91 754 GLN A O 1
ATOM 5917 N N . THR A 1 755 ? 27.382 -0.080 -43.062 1.00 36.00 755 THR A N 1
ATOM 5918 C CA . THR A 1 755 ? 26.651 -0.389 -44.314 1.00 36.00 755 THR A CA 1
ATOM 5919 C C . THR A 1 755 ? 27.432 -1.295 -45.272 1.00 36.00 755 THR A C 1
ATOM 5921 O O . THR A 1 755 ? 27.007 -1.452 -46.415 1.00 36.00 755 THR A O 1
ATOM 5924 N N . SER A 1 756 ? 28.585 -1.830 -44.855 1.00 30.64 756 SER A N 1
ATOM 5925 C CA . SER A 1 756 ? 29.424 -2.735 -45.657 1.00 30.64 756 SER A CA 1
ATOM 5926 C C . SER A 1 756 ? 29.303 -4.174 -45.196 1.00 30.64 756 SER A C 1
ATOM 5928 O O . SER A 1 756 ? 29.531 -4.371 -43.979 1.00 30.64 756 SER A O 1
#